Protein AF-A0A415L5X9-F1 (afdb_monomer_lite)

Radius of gyration: 42.59 Å; chains: 1; bounding box: 106×75×117 Å

Sequence (1122 aa):
MEKIKTIRLYRYNIGITEENDCTEYMTMDYFDSFDVEEEEDIISGCIGNGEKYSYLAMQEMCFKCDEIFRMPDGEKSFFTLIQIFVNPDFIYSDQEDEDDKVSYILKKYIDKFVAYVQEKCKVDYQVFPLITAGDYLVCIRSNDIHVAYDISTVLRDLYFEMGQKRCLLFTTYSILGMKNDIILTDEKLQQLHINEKDLVSIRGIFSDRYREADLEMNPSIDREEYQLYGRYDQTVDIPLHDYLQMQNFLVLYKKGKFNEAAECIECFMSKEYQDIKSKELLEKISKGYFSYWNERILLYKRDDFSEFRTNKEQFCVANLPQRKFLKQINTELYIECEELLRDIKEHQTMWERERINTYYNLLERLLEISKNLNYQRELRIHVAILLKQMKSFMSSMHKFRIYLGIQEHGLYEHYVIEGVRSLDIFANYIRNINLQTLQAPNYNLQINGSMEKILMAYDWFILHILEPAVDPVEEGRKVYYVTRKFCPVLIPQIGSKDQSVEALFEYSLYGKRENDTLGNLLVVAVPHIESMKEYESYLPILCHEVAHNIRYDNQNDRNRLVAAYILDNFSYNLIHSILSVECCELLEREKLREMQQLLKQEITDVLFPVSDMEYAGSLKTFEIILQEKLESFCGKGENTTEECLGVHELIKKTQENVLDFNERFAEIIQAMERETTVIKENLDKIYKGLCQGKMNSSDSEFSIAINDARKRLLILCKEYMCFVVKMQWDQIRNTDIEELICEDDLKMKKQLQDMFENNKANNCMRESLKAIHNCWWQYSDTVDKIKKWTVIELQEEYYYHTKKKNMCRVLFANLKKNLEQYKNLELEWKHGNTSRINMEQLKNKIGLLNKTENQFWAKFAEILLKYNRNDLNVMVARNVAIYREVASDLFMCGIFKLTLTGYLQLAVRNFRFDGGDTAVKFNLKRCKLVCQTIWYRNNPGSFDIEHMLVDAYKKYVEILMNNYRSILKKDQAIYKALKNTEISQNMIKGLVMELDNILQGKNEVDLDEKREKLYTEIYRFCSMLLFMGADLDCSNEKQIICDFASDISFFAEKNALKIRKYIFDKYEELCEIIAKKWNGEIEQKEKTEKEGKRLYTEFLLHCYKMCRRDIVKKQIIGEIVE

Secondary structure (DSSP, 8-state):
--EEEEEEEEEEPTT---TT----EEESSS-SEEEEEEPS-HHHHHH--TTS--EEEEEEEEEEESSPPPPP-SS--EEEEEEEEE-HHHHTS--TTHHHHHHHHHHHHHHHHHHHHTTTS-EEEEEEEBSSSSSEEEEEEESBTHHHHHHHHHHHH-EEEETTEEEE-EEEEEEEEEESS----HHHHHHSB--TT-EEEEEEEEPHHHHHHHHHH-S-----S---SSS-SEEEEEEHHHHHHHHHHHHHHHTT-HHHHHHHHHHHHT-S---HHHHHHHHHHHTT-EEEEEEEEEPPPPSTHHHHHS-GGGGEEEEE-----HHHHHHHHHHHHHHHHHHHHHT--TTTTTTTHHHHHHHHHHHHHHHHHHHSGGGHHHHHHHHHHHHHHHHHHHHHHHHHGGG-HHHHHHHHHHHHHHHHHHHHHHHHTTSSTTT----S-------HHHHHHHHHHHHHHHGGGTS--SSS--SEE-SSEEEEEEEE-BTBSS-EEEESS-GGGG--------EEEEEEEES-GGGGT-HHHHHHHHHHHHHTT-EES-HHHHHHHHHHHHHHHHHHHHHHHHH-HHHHTTS-HHHHHHHHHHHHHHHHHHHS-S-GGGG-S-HHHHHHHHHHHHHHHHHS--S-HHHHH-HHHHHHHHGGG-S---HHHHHHHHHHHHHHHHHHHHHHHHHHHHHTT---TT-HHHHHHHHHHHHHHHHHHHHHHHHHHHHHHHTT-SS--SS---S-HHHHHHHHHHHHHS----HHHHHHHHHHHHHHHHHHHHHHHHHH--HHHHHHHHHHHHHHHHHHHHHHHHHHHHHHGGGG------TT---HHHHHHHHHHTTTTTT-HHHHHHHHHHHHHT--HHHHHHHHHHHHHHHHHHHHHHHHHHHHT--HHHHHHHHHHHS---SSHHHHHHHHHHHHHHHHHHHHHHSTT---HHHHHHHHHHHHHHHHHHHSHHHHTT-HHHHHHHT-SS--HHHHHHHHHHHHHHHTTTT-----HHHHHHHHHHHHHHHHHHHHHH----GGGHHHHHHHHSTTSTT-HHHHHHHHHHHHGGGHHHHHHHHHHHHT--S-HHHHHHHHHHHHHHHHHHHHHHHHHHHHHHHHHTTT--

Organism: NCBI:txid40520

Structure (mmCIF, N/CA/C/O backbone):
data_AF-A0A415L5X9-F1
#
_entry.id   AF-A0A415L5X9-F1
#
loop_
_atom_site.group_PDB
_atom_site.id
_atom_site.type_symbol
_atom_site.label_atom_id
_atom_site.label_alt_id
_atom_site.label_comp_id
_atom_site.label_asym_id
_atom_site.label_entity_id
_atom_site.label_seq_id
_atom_site.pdbx_PDB_ins_code
_atom_site.Cartn_x
_atom_site.Cartn_y
_atom_site.Cartn_z
_atom_site.occupancy
_atom_site.B_iso_or_equiv
_atom_site.auth_seq_id
_atom_site.auth_comp_id
_atom_site.auth_asym_id
_atom_site.auth_atom_id
_atom_site.pdbx_PDB_model_num
ATOM 1 N N . MET A 1 1 ? -23.190 -18.575 15.085 1.00 43.81 1 MET A N 1
ATOM 2 C CA . MET A 1 1 ? -22.333 -17.739 14.224 1.00 43.81 1 MET A CA 1
ATOM 3 C C . MET A 1 1 ? -22.068 -16.484 15.007 1.00 43.81 1 MET A C 1
ATOM 5 O O . MET A 1 1 ? -23.035 -15.860 15.427 1.00 43.81 1 MET A O 1
ATOM 9 N N . GLU A 1 2 ? -20.799 -16.204 15.271 1.00 55.28 2 GLU A N 1
ATOM 10 C CA . GLU A 1 2 ? -20.366 -14.965 15.911 1.00 55.28 2 GLU A CA 1
ATOM 11 C C . GLU A 1 2 ? -20.805 -13.804 15.014 1.00 55.28 2 GLU A C 1
ATOM 13 O O . GLU A 1 2 ? -20.597 -13.849 13.798 1.00 55.28 2 GLU A O 1
ATOM 18 N N . LYS A 1 3 ? -21.494 -12.819 15.585 1.00 68.75 3 LYS A N 1
ATOM 19 C CA . LYS A 1 3 ? -21.995 -11.661 14.841 1.00 68.75 3 LYS A CA 1
ATOM 20 C C . LYS A 1 3 ? -21.287 -10.409 15.323 1.00 68.75 3 LYS A C 1
ATOM 22 O O . LYS A 1 3 ? -21.102 -10.226 16.527 1.00 68.75 3 LYS A O 1
ATOM 27 N N . ILE A 1 4 ? -20.917 -9.550 14.382 1.00 75.94 4 ILE A N 1
ATOM 28 C CA . ILE A 1 4 ? -20.478 -8.194 14.691 1.00 75.94 4 ILE A CA 1
ATOM 29 C C . ILE A 1 4 ? -21.737 -7.391 14.985 1.00 75.94 4 ILE A C 1
ATOM 31 O O . ILE A 1 4 ? -22.708 -7.433 14.226 1.00 75.94 4 ILE A O 1
ATOM 35 N N . LYS A 1 5 ? -21.745 -6.720 16.128 1.00 80.69 5 LYS A N 1
ATOM 36 C CA . LYS A 1 5 ? -22.845 -5.854 16.527 1.00 80.69 5 LYS A CA 1
ATOM 37 C C . LYS A 1 5 ? -22.300 -4.494 16.888 1.00 80.69 5 LYS A C 1
ATOM 39 O O . LYS A 1 5 ? -21.224 -4.395 17.478 1.00 80.69 5 LYS A O 1
ATOM 44 N N . THR A 1 6 ? -23.089 -3.479 16.594 1.00 78.62 6 THR A N 1
ATOM 45 C CA . THR A 1 6 ? -22.830 -2.123 17.054 1.00 78.62 6 THR A CA 1
ATOM 46 C C . THR A 1 6 ? -23.939 -1.725 18.004 1.00 78.62 6 THR A C 1
ATOM 48 O O . THR A 1 6 ? -25.117 -1.886 17.697 1.00 78.62 6 THR A O 1
ATOM 51 N N . ILE A 1 7 ? -23.553 -1.236 19.179 1.00 79.62 7 ILE A N 1
ATOM 52 C CA . ILE A 1 7 ? -24.449 -0.455 20.028 1.00 79.62 7 ILE A CA 1
ATOM 53 C C . ILE A 1 7 ? -24.252 0.999 19.616 1.00 79.62 7 ILE A C 1
ATOM 55 O O . ILE A 1 7 ? -23.132 1.506 19.760 1.00 79.62 7 ILE A O 1
ATOM 59 N N . ARG A 1 8 ? -25.301 1.668 19.127 1.00 77.44 8 ARG A N 1
ATOM 60 C CA . ARG A 1 8 ? -25.260 3.122 18.947 1.00 77.44 8 ARG A CA 1
ATOM 61 C C . ARG A 1 8 ? -25.987 3.779 20.098 1.00 77.44 8 ARG A C 1
ATOM 63 O O . ARG A 1 8 ? -27.079 3.389 20.490 1.00 77.44 8 ARG A O 1
ATOM 70 N N . LEU A 1 9 ? -25.323 4.758 20.683 1.00 74.62 9 LEU A N 1
ATOM 71 C CA . LEU A 1 9 ? -25.802 5.558 21.791 1.00 74.62 9 LEU A CA 1
ATOM 72 C C . LEU A 1 9 ? -26.170 6.926 21.232 1.00 74.62 9 LEU A C 1
ATOM 74 O O . LEU A 1 9 ? -25.295 7.655 20.759 1.00 74.62 9 LEU A O 1
ATOM 78 N N . TYR A 1 10 ? -27.451 7.271 21.281 1.00 70.75 10 TYR A N 1
ATOM 79 C CA . TYR A 1 10 ? -27.971 8.510 20.717 1.00 70.75 10 TYR A CA 1
ATOM 80 C C . TYR A 1 10 ? -28.225 9.554 21.785 1.00 70.75 10 TYR A C 1
ATOM 82 O O . TYR A 1 10 ? -28.624 9.248 22.911 1.00 70.75 10 TYR A O 1
ATOM 90 N N . ARG A 1 11 ? -28.070 10.813 21.385 1.00 67.56 11 ARG A N 1
ATOM 91 C CA . ARG A 1 11 ? -28.519 11.964 22.156 1.00 67.56 11 ARG A CA 1
ATOM 92 C C . ARG A 1 11 ? -29.394 12.876 21.310 1.00 67.56 11 ARG A C 1
ATOM 94 O O . ARG A 1 11 ? -28.974 13.315 20.238 1.00 67.56 11 ARG A O 1
ATOM 101 N N . TYR A 1 12 ? -30.575 13.209 21.813 1.00 63.41 12 TYR A N 1
ATOM 102 C CA . TYR A 1 12 ? -31.545 14.039 21.103 1.00 63.41 12 TYR A CA 1
ATOM 103 C C . TYR A 1 12 ? -31.387 15.529 21.432 1.00 63.41 12 TYR A C 1
ATOM 105 O O . TYR A 1 12 ? -30.849 15.914 22.473 1.00 63.41 12 TYR A O 1
ATOM 113 N N . ASN A 1 13 ? -31.866 16.378 20.521 1.00 60.06 13 ASN A N 1
ATOM 114 C CA . ASN A 1 13 ? -32.033 17.809 20.764 1.00 60.06 13 ASN A CA 1
ATOM 115 C C . ASN A 1 13 ? -33.428 18.079 21.365 1.00 60.06 13 ASN A C 1
ATOM 117 O O . ASN A 1 13 ? -34.381 17.371 21.040 1.00 60.06 13 ASN A O 1
ATOM 121 N N . ILE A 1 14 ? -33.571 19.095 22.222 1.00 61.03 14 ILE A N 1
ATOM 122 C CA . ILE A 1 14 ? -34.864 19.413 22.850 1.00 61.03 14 ILE A CA 1
ATOM 123 C C . ILE A 1 14 ? -35.825 19.974 21.791 1.00 61.03 14 ILE A C 1
ATOM 125 O O . ILE A 1 14 ? -35.529 20.983 21.155 1.00 61.03 14 ILE A O 1
ATOM 129 N N . GLY A 1 15 ? -37.001 19.353 21.637 1.00 54.03 15 GLY A N 1
ATOM 130 C CA . GLY A 1 15 ? -38.120 19.916 20.870 1.00 54.03 15 GLY A CA 1
ATOM 131 C C . GLY A 1 15 ? -38.135 19.652 19.358 1.00 54.03 15 GLY A C 1
ATOM 132 O O . GLY A 1 15 ? -38.932 20.284 18.664 1.00 54.03 15 GLY A O 1
ATOM 133 N N . ILE A 1 16 ? -37.317 18.733 18.827 1.00 50.06 16 ILE A N 1
ATOM 134 C CA . ILE A 1 16 ? -37.442 18.293 17.425 1.00 50.06 16 ILE A CA 1
ATOM 135 C C . ILE A 1 16 ? -38.503 17.190 17.327 1.00 50.06 16 ILE A C 1
ATOM 137 O O . ILE A 1 16 ? -38.472 16.203 18.058 1.00 50.06 16 ILE A O 1
ATOM 141 N N . THR A 1 17 ? -39.468 17.411 16.437 1.00 48.28 17 THR A N 1
ATOM 142 C CA . THR A 1 17 ? -40.638 16.571 16.178 1.00 48.28 17 THR A CA 1
ATOM 143 C C . THR A 1 17 ? -40.393 15.718 14.937 1.00 48.28 17 THR A C 1
ATOM 145 O O . THR A 1 17 ? -40.503 16.218 13.825 1.00 48.28 17 THR A O 1
ATOM 148 N N . GLU A 1 18 ? -40.120 14.426 15.111 1.00 44.59 18 GLU A N 1
ATOM 149 C CA . GLU A 1 18 ? -40.434 13.415 14.095 1.00 44.59 18 GLU A CA 1
ATOM 150 C C . GLU A 1 18 ? -41.149 12.234 14.770 1.00 44.59 18 GLU A C 1
ATOM 152 O O . GLU A 1 18 ? -40.784 11.796 15.860 1.00 44.59 18 GLU A O 1
ATOM 157 N N . GLU A 1 19 ? -42.244 11.780 14.156 1.00 41.88 19 GLU A N 1
ATOM 158 C CA . GLU A 1 19 ? -43.333 11.018 14.792 1.00 41.88 19 GLU A CA 1
ATOM 159 C C . GLU A 1 19 ? -43.021 9.548 15.144 1.00 41.88 19 GLU A C 1
ATOM 161 O O . GLU A 1 19 ? -43.909 8.867 15.652 1.00 41.88 19 GLU A O 1
ATOM 166 N N . ASN A 1 20 ? -41.801 9.039 14.929 1.00 41.72 20 ASN A N 1
ATOM 167 C CA . ASN A 1 20 ? -41.542 7.591 15.009 1.00 41.72 20 ASN A CA 1
ATOM 168 C C . ASN A 1 20 ? -40.466 7.114 15.995 1.00 41.72 20 ASN A C 1
ATOM 170 O O . ASN A 1 20 ? -40.380 5.904 16.210 1.00 41.72 20 ASN A O 1
ATOM 174 N N . ASP A 1 21 ? -39.712 7.992 16.658 1.00 45.50 21 ASP A N 1
ATOM 175 C CA . ASP A 1 21 ? -38.602 7.526 17.498 1.00 45.50 21 ASP A CA 1
ATOM 176 C C . ASP A 1 21 ? -38.966 7.463 18.987 1.00 45.50 21 ASP A C 1
ATOM 178 O O . ASP A 1 21 ? -39.200 8.457 19.683 1.00 45.50 21 ASP A O 1
ATOM 182 N N . CYS A 1 22 ? -39.013 6.232 19.496 1.00 45.16 22 CYS A N 1
ATOM 183 C CA . CYS A 1 22 ? -39.178 5.944 20.910 1.00 45.16 22 CYS A CA 1
ATOM 184 C C . CYS A 1 22 ? -37.890 6.320 21.659 1.00 45.16 22 CYS A C 1
ATOM 186 O O . CYS A 1 22 ? -36.884 5.626 21.553 1.00 45.16 22 CYS A O 1
ATOM 188 N N . THR A 1 23 ? -37.905 7.374 22.484 1.00 50.16 23 THR A N 1
ATOM 189 C CA . THR A 1 23 ? -36.885 7.500 23.538 1.00 50.16 23 THR A CA 1
ATOM 190 C C . THR A 1 23 ? -37.112 6.346 24.520 1.00 50.16 23 THR A C 1
ATOM 192 O O . THR A 1 23 ? -38.001 6.417 25.371 1.00 50.16 23 THR A O 1
ATOM 195 N N . GLU A 1 24 ? -36.381 5.243 24.379 1.00 51.84 24 GLU A N 1
ATOM 196 C CA . GLU A 1 24 ? -36.526 4.068 25.252 1.00 51.84 24 GLU A CA 1
ATOM 197 C C . GLU A 1 24 ? -35.822 4.251 26.613 1.00 51.84 24 GLU A C 1
ATOM 199 O O . GLU A 1 24 ? -36.180 3.571 27.579 1.00 51.84 24 GLU A O 1
ATOM 204 N N . TYR A 1 25 ? -34.876 5.199 26.732 1.00 52.44 25 TYR A N 1
ATOM 205 C CA . TYR A 1 25 ? -34.079 5.416 27.950 1.00 52.44 25 TYR A CA 1
ATOM 206 C C . TYR A 1 25 ? -33.987 6.892 28.378 1.00 52.44 25 TYR A C 1
ATOM 208 O O . TYR A 1 25 ? -34.149 7.819 27.590 1.00 52.44 25 TYR A O 1
ATOM 216 N N . MET A 1 26 ? -33.778 7.137 29.666 1.00 49.62 26 MET A N 1
ATOM 217 C CA . MET A 1 26 ? -33.483 8.455 30.203 1.00 49.62 26 MET A CA 1
ATOM 218 C C . MET A 1 26 ? -31.993 8.540 30.501 1.00 49.62 26 MET A C 1
ATOM 220 O O . MET A 1 26 ? -31.421 7.648 31.138 1.00 49.62 26 MET A O 1
ATOM 224 N N . THR A 1 27 ? -31.386 9.629 30.036 1.00 54.47 27 THR A N 1
ATOM 225 C CA . THR A 1 27 ? -29.989 9.992 30.264 1.00 54.47 27 THR A CA 1
ATOM 226 C C . THR A 1 27 ? -29.704 10.119 31.755 1.00 54.47 27 THR A C 1
ATOM 228 O O . THR A 1 27 ? -30.261 10.985 32.425 1.00 54.47 27 THR A O 1
ATOM 231 N N . MET A 1 28 ? -28.773 9.304 32.252 1.00 52.84 28 MET A N 1
ATOM 232 C CA . MET A 1 28 ? -28.170 9.489 33.575 1.00 52.84 28 MET A CA 1
ATOM 233 C C . MET A 1 28 ? -26.699 9.933 33.503 1.00 52.84 28 MET A C 1
ATOM 235 O O . MET A 1 28 ? -26.168 10.354 34.526 1.00 52.84 28 MET A O 1
ATOM 239 N N . ASP A 1 29 ? -26.054 9.822 32.328 1.00 53.25 29 ASP A N 1
ATOM 240 C CA . ASP A 1 29 ? -24.663 10.252 32.081 1.00 53.25 29 ASP A CA 1
ATOM 241 C C . ASP A 1 29 ? -24.375 10.687 30.618 1.00 53.25 29 ASP A C 1
ATOM 243 O O . ASP A 1 29 ? -23.662 11.676 30.425 1.00 53.25 29 ASP A O 1
ATOM 247 N N . TYR A 1 30 ? -24.883 9.988 29.577 1.00 56.66 30 TYR A N 1
ATOM 248 C CA . TYR A 1 30 ? -24.475 10.267 28.175 1.00 56.66 30 TYR A CA 1
ATOM 249 C C . TYR A 1 30 ? -25.534 10.082 27.055 1.00 56.66 30 TYR A C 1
ATOM 251 O O . TYR A 1 30 ? -25.552 10.923 26.154 1.00 56.66 30 TYR A O 1
ATOM 259 N N . PHE A 1 31 ? -26.418 9.066 27.094 1.00 67.88 31 PHE A N 1
ATOM 260 C CA . PHE A 1 31 ? -27.360 8.735 25.995 1.00 67.88 31 PHE A CA 1
ATOM 261 C C . PHE A 1 31 ? -28.849 8.715 26.397 1.00 67.88 31 PHE A C 1
ATOM 263 O O . PHE A 1 31 ? -29.182 8.363 27.527 1.00 67.88 31 PHE A O 1
ATOM 270 N N . ASP A 1 32 ? -29.730 9.085 25.463 1.00 63.75 32 ASP A N 1
ATOM 271 C CA . ASP A 1 32 ? -31.201 9.123 25.588 1.00 63.75 32 ASP A CA 1
ATOM 272 C C . ASP A 1 32 ? -31.882 7.905 24.940 1.00 63.75 32 ASP A C 1
ATOM 274 O O . ASP A 1 32 ? -33.002 7.518 25.257 1.00 63.75 32 ASP A O 1
ATOM 278 N N . SER A 1 33 ? -31.225 7.274 23.984 1.00 70.00 33 SER A N 1
ATOM 279 C CA . SER A 1 33 ? -31.660 5.992 23.449 1.00 70.00 33 SER A CA 1
ATOM 280 C C . SER A 1 33 ? -30.439 5.220 23.002 1.00 70.00 33 SER A C 1
ATOM 282 O O . SER A 1 33 ? -29.349 5.776 22.829 1.00 70.00 33 SER A O 1
ATOM 284 N N . PHE A 1 34 ? -30.614 3.917 22.867 1.00 76.62 34 PHE A N 1
ATOM 285 C CA . PHE A 1 34 ? -29.640 3.105 22.181 1.00 76.62 34 PHE A CA 1
ATOM 286 C C . PHE A 1 34 ? -30.354 2.114 21.287 1.00 76.62 34 PHE A C 1
ATOM 288 O O . PHE A 1 34 ? -31.455 1.666 21.604 1.00 76.62 34 PHE A O 1
ATOM 295 N N . ASP A 1 35 ? -29.696 1.749 20.205 1.00 75.69 35 ASP A N 1
ATOM 296 C CA . ASP A 1 35 ? -30.055 0.604 19.395 1.00 75.69 35 ASP A CA 1
ATOM 297 C C . ASP A 1 35 ? -28.915 -0.419 19.434 1.00 75.69 35 ASP A C 1
ATOM 299 O O . ASP A 1 35 ? -27.790 -0.151 19.872 1.00 75.69 35 ASP A O 1
ATOM 303 N N . VAL A 1 36 ? -29.238 -1.644 19.033 1.00 78.38 36 VAL A N 1
ATOM 304 C CA . VAL A 1 36 ? -28.226 -2.657 18.755 1.00 78.38 36 VAL A CA 1
ATOM 305 C C . VAL A 1 36 ? -28.511 -3.204 17.381 1.00 78.38 36 VAL A C 1
ATOM 307 O O . VAL A 1 36 ? -29.466 -3.961 17.193 1.00 78.38 36 VAL A O 1
ATOM 310 N N . GLU A 1 37 ? -27.659 -2.841 16.438 1.00 80.12 37 GLU A N 1
ATOM 311 C CA . GLU A 1 37 ? -27.745 -3.321 15.071 1.00 80.12 37 GLU A CA 1
ATOM 312 C C . GLU A 1 37 ? -26.737 -4.444 14.831 1.00 80.12 37 GLU A C 1
ATOM 314 O O . GLU A 1 37 ? -25.659 -4.513 15.432 1.00 80.12 37 GLU A O 1
ATOM 319 N N . GLU A 1 38 ? -27.125 -5.376 13.963 1.00 79.12 38 GLU A N 1
ATOM 320 C CA . GLU A 1 38 ? -26.171 -6.300 13.363 1.00 79.12 38 GLU A CA 1
ATOM 321 C C . GLU A 1 38 ? -25.467 -5.550 12.239 1.00 79.12 38 GLU A C 1
ATOM 323 O O . GLU A 1 38 ? -26.118 -5.105 11.296 1.00 79.12 38 GLU A O 1
ATOM 328 N N . GLU A 1 39 ? -24.150 -5.406 12.348 1.00 75.06 39 GLU A N 1
ATOM 329 C CA . GLU A 1 39 ? -23.360 -4.800 11.283 1.00 75.06 39 GLU A CA 1
ATOM 330 C C . GLU A 1 39 ? -22.978 -5.858 10.259 1.00 75.06 39 GLU A C 1
ATOM 332 O O . GLU A 1 39 ? -22.642 -6.999 10.597 1.00 75.06 39 GLU A O 1
ATOM 337 N N . GLU A 1 40 ? -22.998 -5.464 8.990 1.00 69.94 40 GLU A N 1
ATOM 338 C CA . GLU A 1 40 ? -22.549 -6.348 7.923 1.00 69.94 40 GLU A CA 1
ATOM 339 C C . GLU A 1 40 ? -21.028 -6.508 7.921 1.00 69.94 40 GLU A C 1
ATOM 341 O O . GLU A 1 40 ? -20.534 -7.602 7.646 1.00 69.94 40 GLU A O 1
ATOM 346 N N . ASP A 1 41 ? -20.287 -5.435 8.212 1.00 74.38 41 ASP A N 1
ATOM 347 C CA . ASP A 1 41 ? -18.828 -5.411 8.207 1.00 74.38 41 ASP A CA 1
ATOM 348 C C . ASP A 1 41 ? -18.246 -4.482 9.285 1.00 74.38 41 ASP A C 1
ATOM 350 O O . ASP A 1 41 ? -18.866 -3.513 9.726 1.00 74.38 41 ASP A O 1
ATOM 354 N N . ILE A 1 42 ? -17.015 -4.792 9.696 1.00 76.56 42 ILE A N 1
ATOM 355 C CA . ILE A 1 42 ? -16.290 -4.095 10.761 1.00 76.56 42 ILE A CA 1
ATOM 356 C C . ILE A 1 42 ? -15.990 -2.626 10.437 1.00 76.56 42 ILE A C 1
ATOM 358 O O . ILE A 1 42 ? -15.978 -1.789 11.333 1.00 76.56 42 ILE A O 1
ATOM 362 N N . ILE A 1 43 ? -15.743 -2.309 9.163 1.00 78.31 43 ILE A N 1
ATOM 363 C CA . ILE A 1 43 ? -15.340 -0.975 8.720 1.00 78.31 43 ILE A CA 1
ATOM 364 C C . ILE A 1 43 ? -16.550 -0.037 8.784 1.00 78.31 43 ILE A C 1
ATOM 366 O O . ILE A 1 43 ? -16.430 1.068 9.297 1.00 78.31 43 ILE A O 1
ATOM 370 N N . SER A 1 44 ? -17.728 -0.484 8.343 1.00 73.50 44 SER A N 1
ATOM 371 C CA . SER A 1 44 ? -18.989 0.259 8.459 1.00 73.50 44 SER A CA 1
ATOM 372 C C . SER A 1 44 ? -19.317 0.603 9.913 1.00 73.50 44 SER A C 1
ATOM 374 O O . SER A 1 44 ? -19.491 1.781 10.225 1.00 73.50 44 SER A O 1
ATOM 376 N N . GLY A 1 45 ? -19.275 -0.387 10.813 1.00 70.00 45 GLY A N 1
ATOM 377 C CA . GLY A 1 45 ? -19.520 -0.168 12.244 1.00 70.00 45 GLY A CA 1
ATOM 378 C C . GLY A 1 45 ? -18.443 0.659 12.960 1.00 70.00 45 GLY A C 1
ATOM 379 O O . GLY A 1 45 ? -18.660 1.115 14.077 1.00 70.00 45 GLY A O 1
ATOM 380 N N . CYS A 1 46 ? -17.271 0.842 12.343 1.00 71.00 46 CYS A N 1
ATOM 381 C CA . CYS A 1 46 ? -16.199 1.677 12.871 1.00 71.00 46 CYS A CA 1
ATOM 382 C C . CYS A 1 46 ? -16.149 3.075 12.256 1.00 71.00 46 CYS A C 1
ATOM 384 O O . CYS A 1 46 ? -15.389 3.865 12.792 1.00 71.00 46 CYS A O 1
ATOM 386 N N . ILE A 1 47 ? -16.874 3.392 11.173 1.00 67.12 47 ILE A N 1
ATOM 387 C CA . ILE A 1 47 ? -16.894 4.730 10.541 1.00 67.12 47 ILE A CA 1
ATOM 388 C C . ILE A 1 47 ? -18.059 5.586 11.057 1.00 67.12 47 ILE A C 1
ATOM 390 O O . ILE A 1 47 ? -17.915 6.808 11.140 1.00 67.12 47 ILE A O 1
ATOM 394 N N . GLY A 1 48 ? -19.184 4.970 11.423 1.00 57.72 48 GLY A N 1
ATOM 395 C CA . GLY A 1 48 ? -20.442 5.682 11.628 1.00 57.72 48 GLY A CA 1
ATOM 396 C C . GLY A 1 48 ? -21.291 5.709 10.370 1.00 57.72 48 GLY A C 1
ATOM 397 O O . GLY A 1 48 ? -20.843 6.168 9.319 1.00 57.72 48 GLY A O 1
ATOM 398 N N . ASN A 1 49 ? -22.547 5.273 10.476 1.00 55.22 49 ASN A N 1
ATOM 399 C CA . ASN A 1 49 ? -23.537 5.499 9.423 1.00 55.22 49 ASN A CA 1
ATOM 400 C C . ASN A 1 49 ? -24.038 6.946 9.517 1.00 55.22 49 ASN A C 1
ATOM 402 O O . ASN A 1 49 ? -25.053 7.244 10.146 1.00 55.22 49 ASN A O 1
ATOM 406 N N . GLY A 1 50 ? -23.291 7.872 8.916 1.00 51.75 50 GLY A N 1
ATOM 407 C CA . GLY A 1 50 ? -23.777 9.226 8.697 1.00 51.75 50 GLY A CA 1
ATOM 408 C C . GLY A 1 50 ? -24.920 9.191 7.693 1.00 51.75 50 GLY A C 1
ATOM 409 O O . GLY A 1 50 ? -24.682 8.779 6.569 1.00 51.75 50 GLY A O 1
ATOM 410 N N . GLU A 1 51 ? -26.133 9.549 8.129 1.00 47.12 51 GLU A N 1
ATOM 411 C CA . GLU A 1 51 ? -27.162 10.276 7.348 1.00 47.12 51 GLU A CA 1
ATOM 412 C C . GLU A 1 51 ? -28.598 10.100 7.866 1.00 47.12 51 GLU A C 1
ATOM 414 O O . GLU A 1 51 ? -29.486 10.797 7.384 1.00 47.12 51 GLU A O 1
ATOM 419 N N . LYS A 1 52 ? -28.886 9.226 8.840 1.00 45.91 52 LYS A N 1
ATOM 420 C CA . LYS A 1 52 ? -30.298 8.867 9.073 1.00 45.91 52 LYS A CA 1
ATOM 421 C C . LYS A 1 52 ? -31.132 9.748 10.009 1.00 45.91 52 LYS A C 1
ATOM 423 O O . LYS A 1 52 ? -32.345 9.685 9.864 1.00 45.91 52 LYS A O 1
ATOM 428 N N . TYR A 1 53 ? -30.576 10.570 10.909 1.00 51.31 53 TYR A N 1
ATOM 429 C CA . TYR A 1 53 ? -31.414 11.267 11.908 1.00 51.31 53 TYR A CA 1
ATOM 430 C C . TYR A 1 53 ? -30.837 12.606 12.411 1.00 51.31 53 TYR A C 1
ATOM 432 O O . TYR A 1 53 ? -29.625 12.826 12.406 1.00 51.31 53 TYR A O 1
ATOM 440 N N . SER A 1 54 ? -31.706 13.499 12.904 1.00 53.00 54 SER A N 1
ATOM 441 C CA . SER A 1 54 ? -31.344 14.779 13.535 1.00 53.00 54 SER A CA 1
ATOM 442 C C . SER A 1 54 ? -30.965 14.619 15.022 1.00 53.00 54 SER A C 1
ATOM 444 O O . SER A 1 54 ? -31.672 15.101 15.911 1.00 53.00 54 SER A O 1
ATOM 446 N N . TYR A 1 55 ? -29.866 13.920 15.322 1.00 58.06 55 TYR A N 1
ATOM 447 C CA . TYR A 1 55 ? -29.326 13.791 16.689 1.00 58.06 55 TYR A CA 1
ATOM 448 C C . TYR A 1 55 ? -28.290 14.877 17.023 1.00 58.06 55 TYR A C 1
ATOM 450 O O . TYR A 1 55 ? -27.561 15.360 16.158 1.00 58.06 55 TYR A O 1
ATOM 458 N N . LEU A 1 56 ? -28.198 15.239 18.309 1.00 57.00 56 LEU A N 1
ATOM 459 C CA . LEU A 1 56 ? -27.191 16.167 18.842 1.00 57.00 56 LEU A CA 1
ATOM 460 C C . LEU A 1 56 ? -25.795 15.517 18.871 1.00 57.00 56 LEU A C 1
ATOM 462 O O . LEU A 1 56 ? -24.789 16.173 18.611 1.00 57.00 56 LEU A O 1
ATOM 466 N N . ALA A 1 57 ? -25.737 14.222 19.197 1.00 59.22 57 ALA A N 1
ATOM 467 C CA . ALA A 1 57 ? -24.523 13.411 19.183 1.00 59.22 57 ALA A CA 1
ATOM 468 C C . ALA A 1 57 ? -24.866 11.916 19.056 1.00 59.22 57 ALA A C 1
ATOM 470 O O . ALA A 1 57 ? -25.940 11.486 19.481 1.00 59.22 57 ALA A O 1
ATOM 471 N N . MET A 1 58 ? -23.933 11.136 18.508 1.00 65.31 58 MET A N 1
ATOM 472 C CA . MET A 1 58 ? -24.011 9.678 18.403 1.00 65.31 58 MET A CA 1
ATOM 473 C C . MET A 1 58 ? -22.653 9.082 18.783 1.00 65.31 58 MET A C 1
ATOM 475 O O . MET A 1 58 ? -21.621 9.575 18.332 1.00 65.31 58 MET A O 1
ATOM 479 N N . GLN A 1 59 ? -22.647 8.027 19.596 1.00 70.12 59 GLN A N 1
ATOM 480 C CA . GLN A 1 59 ? -21.453 7.227 19.869 1.00 70.12 59 GLN A CA 1
ATOM 481 C C . GLN A 1 59 ? -21.707 5.779 19.470 1.00 70.12 59 GLN A C 1
ATOM 483 O O . GLN A 1 59 ? -22.691 5.188 19.897 1.00 70.12 59 GLN A O 1
ATOM 488 N N . GLU A 1 60 ? -20.790 5.191 18.710 1.00 73.25 60 GLU A N 1
ATOM 489 C CA . GLU A 1 60 ? -20.879 3.795 18.290 1.00 73.25 60 GLU A CA 1
ATOM 490 C C . GLU A 1 60 ? -19.831 2.940 19.004 1.00 73.25 60 GLU A C 1
ATOM 492 O O . GLU A 1 60 ? -18.659 3.312 19.114 1.00 73.25 60 GLU A O 1
ATOM 497 N N . MET A 1 61 ? -20.260 1.783 19.503 1.00 78.00 61 MET A N 1
ATOM 498 C CA . MET A 1 61 ? -19.387 0.759 20.068 1.00 78.00 61 MET A CA 1
ATOM 499 C C . MET A 1 61 ? -19.587 -0.540 19.298 1.00 78.00 61 MET A C 1
ATOM 501 O O . MET A 1 61 ? -20.622 -1.192 19.444 1.00 78.00 61 MET A O 1
ATOM 505 N N . CYS A 1 62 ? -18.591 -0.925 18.502 1.00 80.38 62 CYS A N 1
ATOM 506 C CA . CYS A 1 62 ? -18.607 -2.167 17.735 1.00 80.38 62 CYS A CA 1
ATOM 507 C C . CYS A 1 62 ? -17.941 -3.285 18.547 1.00 80.38 62 CYS A C 1
ATOM 509 O O . CYS A 1 62 ? -16.836 -3.117 19.076 1.00 80.38 62 CYS A O 1
ATOM 511 N N . PHE A 1 63 ? -18.612 -4.427 18.672 1.00 82.12 63 PHE A N 1
ATOM 512 C CA . PHE A 1 63 ? -18.159 -5.570 19.461 1.00 82.12 63 PHE A CA 1
ATOM 513 C C . PHE A 1 63 ? -18.491 -6.895 18.782 1.00 82.12 63 PHE A C 1
ATOM 515 O O . PHE A 1 63 ? -19.430 -7.019 17.991 1.00 82.12 63 PHE A O 1
ATOM 522 N N . LYS A 1 64 ? -17.717 -7.920 19.138 1.00 80.62 64 LYS A N 1
ATOM 523 C CA . LYS A 1 64 ? -17.988 -9.297 18.727 1.00 80.62 64 LYS A CA 1
ATOM 524 C C . LYS A 1 64 ? -18.963 -9.943 19.711 1.00 80.62 64 LYS A C 1
ATOM 526 O O . LYS A 1 64 ? -18.786 -9.844 20.926 1.00 80.62 64 LYS A O 1
ATOM 531 N N . CYS A 1 65 ? -20.001 -10.588 19.191 1.00 76.75 65 CYS A N 1
ATOM 532 C CA . CYS A 1 65 ? -21.087 -11.144 19.985 1.00 76.75 65 CYS A CA 1
ATOM 533 C C . CYS A 1 65 ? -21.346 -12.610 19.605 1.00 76.75 65 CYS A C 1
ATOM 535 O O . CYS A 1 65 ? -21.870 -12.899 18.525 1.00 76.75 65 CYS A O 1
ATOM 537 N N . ASP A 1 66 ? -20.995 -13.532 20.504 1.00 69.56 66 ASP A N 1
ATOM 538 C CA . ASP A 1 66 ? -21.197 -14.977 20.298 1.00 69.56 66 ASP A CA 1
ATOM 539 C C . ASP A 1 66 ? -22.579 -15.436 20.793 1.00 69.56 66 ASP A C 1
ATOM 541 O O . ASP A 1 66 ? -23.140 -16.424 20.317 1.00 69.56 66 ASP A O 1
ATOM 545 N N . GLU A 1 67 ? -23.150 -14.680 21.734 1.00 71.75 67 GLU A N 1
ATOM 546 C CA . GLU A 1 67 ? -24.467 -14.899 22.327 1.00 71.75 67 GLU A CA 1
ATOM 547 C C . GLU A 1 67 ? -25.484 -13.863 21.833 1.00 71.75 67 GLU A C 1
ATOM 549 O O . GLU A 1 67 ? -25.140 -12.807 21.312 1.00 71.75 67 GLU A O 1
ATOM 554 N N . ILE A 1 68 ? -26.779 -14.120 22.023 1.00 78.44 68 ILE A N 1
ATOM 555 C CA . ILE A 1 68 ? -27.796 -13.101 21.748 1.00 78.44 68 ILE A CA 1
ATOM 556 C C . ILE A 1 68 ? -27.629 -11.964 22.767 1.00 78.44 68 ILE A C 1
ATOM 558 O O . ILE A 1 68 ? -27.750 -12.175 23.977 1.00 78.44 68 ILE A O 1
ATOM 562 N N . PHE A 1 69 ? -27.363 -10.749 22.279 1.00 79.25 69 PHE A N 1
ATOM 563 C CA . PHE A 1 69 ? -27.468 -9.537 23.092 1.00 79.25 69 PHE A CA 1
ATOM 564 C C . PHE A 1 69 ? -28.869 -9.468 23.708 1.00 79.25 69 PHE A C 1
ATOM 566 O O . PHE A 1 69 ? -29.867 -9.427 22.987 1.00 79.25 69 PHE A O 1
ATOM 573 N N . ARG A 1 70 ? -28.955 -9.502 25.039 1.00 78.06 70 ARG A N 1
ATOM 574 C CA . ARG A 1 70 ? -30.245 -9.525 25.735 1.00 78.06 70 ARG A CA 1
ATOM 575 C C . ARG A 1 70 ? -30.802 -8.104 25.787 1.00 78.06 70 ARG A C 1
ATOM 577 O O . ARG A 1 70 ? -30.185 -7.243 26.393 1.00 78.06 70 ARG A O 1
ATOM 584 N N . MET A 1 71 ? -31.946 -7.826 25.171 1.00 72.94 71 MET A N 1
ATOM 585 C CA . MET A 1 71 ? -32.556 -6.497 25.317 1.00 72.94 71 MET A CA 1
ATOM 586 C C . MET A 1 71 ? -33.043 -6.272 26.759 1.00 72.94 71 MET A C 1
ATOM 588 O O . MET A 1 71 ? -33.367 -7.249 27.441 1.00 72.94 71 MET A O 1
ATOM 592 N N . PRO A 1 72 ? -33.073 -5.024 27.260 1.00 67.25 72 PRO A N 1
ATOM 593 C CA . PRO A 1 72 ? -33.577 -4.744 28.602 1.00 67.25 72 PRO A CA 1
ATOM 594 C C . PRO A 1 72 ? -35.044 -5.159 28.776 1.00 67.25 72 PRO A C 1
ATOM 596 O O . PRO A 1 72 ? -35.912 -4.826 27.967 1.00 67.25 72 PRO A O 1
ATOM 599 N N . ASP A 1 73 ? -35.326 -5.888 29.855 1.00 68.12 73 ASP A N 1
ATOM 600 C CA . ASP A 1 73 ? -36.662 -6.385 30.190 1.00 68.12 73 ASP A CA 1
ATOM 601 C C . ASP A 1 73 ? -37.451 -5.371 31.049 1.00 68.12 73 ASP A C 1
ATOM 603 O O . ASP A 1 73 ? -37.051 -4.219 31.217 1.00 68.12 73 ASP A O 1
ATOM 607 N N . GLY A 1 74 ? -38.656 -5.736 31.496 1.00 61.81 74 GLY A N 1
ATOM 608 C CA . GLY A 1 74 ? -39.468 -4.896 32.388 1.00 61.81 74 GLY A CA 1
ATOM 609 C C . GLY A 1 74 ? -39.111 -5.026 33.874 1.00 61.81 74 GLY A C 1
ATOM 610 O O . GLY A 1 74 ? -39.656 -4.278 34.679 1.00 61.81 74 GLY A O 1
ATOM 611 N N . GLU A 1 75 ? -38.240 -5.971 34.245 1.00 70.06 75 GLU A N 1
ATOM 612 C CA . GLU A 1 75 ? -37.880 -6.246 35.642 1.00 70.06 75 GLU A CA 1
ATOM 613 C C . GLU A 1 75 ? -36.626 -5.476 36.093 1.00 70.06 75 GLU A C 1
ATOM 615 O O . GLU A 1 75 ? -36.495 -5.167 37.276 1.00 70.06 75 GLU A O 1
ATOM 620 N N . LYS A 1 76 ? -35.696 -5.172 35.176 1.00 78.75 76 LYS A N 1
ATOM 621 C CA . LYS A 1 76 ? -34.410 -4.515 35.471 1.00 78.75 76 LYS A CA 1
ATOM 622 C C . LYS A 1 76 ? -34.367 -3.109 34.870 1.00 78.75 76 LYS A C 1
ATOM 624 O O . LYS A 1 76 ? -34.143 -2.942 33.673 1.00 78.75 76 LYS A O 1
ATOM 629 N N . SER A 1 77 ? -34.568 -2.098 35.712 1.00 75.19 77 SER A N 1
ATOM 630 C CA . SER A 1 77 ? -34.733 -0.699 35.285 1.00 75.19 77 SER A CA 1
ATOM 631 C C . SER A 1 77 ? -33.441 0.003 34.859 1.00 75.19 77 SER A C 1
ATOM 633 O O . SER A 1 77 ? -33.502 0.955 34.080 1.00 75.19 77 SER A O 1
ATOM 635 N N . PHE A 1 78 ? -32.284 -0.448 35.354 1.00 81.12 78 PHE A N 1
ATOM 636 C CA . PHE A 1 78 ? -30.983 0.153 35.066 1.00 81.12 78 PHE A CA 1
ATOM 637 C C . PHE A 1 78 ? -30.194 -0.688 34.068 1.00 81.12 78 PHE A C 1
ATOM 639 O O . PHE A 1 78 ? -30.039 -1.900 34.243 1.00 81.12 78 PHE A O 1
ATOM 646 N N . PHE A 1 79 ? -29.644 -0.024 33.053 1.00 84.88 79 PHE A N 1
ATOM 647 C CA . PHE A 1 79 ? -28.743 -0.601 32.066 1.00 84.88 79 PHE A CA 1
ATOM 648 C C . PHE A 1 79 ? -27.420 0.160 32.075 1.00 84.88 79 PHE A C 1
ATOM 650 O O . PHE A 1 79 ? -27.387 1.366 31.845 1.00 84.88 79 PHE A O 1
ATOM 657 N N . THR A 1 80 ? -26.317 -0.530 32.348 1.00 84.75 80 THR A N 1
ATOM 658 C CA . THR A 1 80 ? -24.984 0.075 32.385 1.00 84.75 80 THR A CA 1
ATOM 659 C C . THR A 1 80 ? -24.054 -0.599 31.396 1.00 84.75 80 THR A C 1
ATOM 661 O O . THR A 1 80 ? -23.917 -1.821 31.384 1.00 84.75 80 THR A O 1
ATOM 664 N N . LEU A 1 81 ? -23.362 0.213 30.611 1.00 85.38 81 LEU A N 1
ATOM 665 C CA . LEU A 1 81 ? -22.265 -0.190 29.749 1.00 85.38 81 LEU A CA 1
ATOM 666 C C . LEU A 1 81 ? -20.951 0.165 30.437 1.00 85.38 81 LEU A C 1
ATOM 668 O O . LEU A 1 81 ? -20.681 1.338 30.668 1.00 85.38 81 LEU A O 1
ATOM 672 N N . ILE A 1 82 ? -20.137 -0.829 30.778 1.00 86.69 82 ILE A N 1
ATOM 673 C CA . ILE A 1 82 ? -18.796 -0.630 31.331 1.00 86.69 82 ILE A CA 1
ATOM 674 C C . ILE A 1 82 ? -17.768 -0.964 30.257 1.00 86.69 82 ILE A C 1
ATOM 676 O O . ILE A 1 82 ? -17.508 -2.129 29.963 1.00 86.69 82 ILE A O 1
ATOM 680 N N . GLN A 1 83 ? -17.151 0.063 29.696 1.00 85.69 83 GLN A N 1
ATOM 681 C CA . GLN A 1 83 ? -16.000 -0.055 28.818 1.00 85.69 83 GLN A CA 1
ATOM 682 C C . GLN A 1 83 ? -14.741 -0.313 29.651 1.00 85.69 83 GLN A C 1
ATOM 684 O O . GLN A 1 83 ? -14.475 0.381 30.635 1.00 85.69 83 GLN A O 1
ATOM 689 N N . ILE A 1 84 ? -13.956 -1.312 29.266 1.00 86.75 84 ILE A N 1
ATOM 690 C CA . ILE A 1 84 ? -12.782 -1.789 29.993 1.00 86.75 84 ILE A CA 1
ATOM 691 C C . ILE A 1 84 ? -11.547 -1.621 29.122 1.00 86.75 84 ILE A C 1
ATOM 693 O O . ILE A 1 84 ? -11.512 -2.072 27.979 1.00 86.75 84 ILE A O 1
ATOM 697 N N . PHE A 1 85 ? -10.511 -1.031 29.707 1.00 86.19 85 PHE A N 1
ATOM 698 C CA . PHE A 1 85 ? -9.176 -0.930 29.135 1.00 86.19 85 PHE A CA 1
ATOM 699 C C . PHE A 1 85 ? -8.219 -1.754 29.984 1.00 86.19 85 PHE A C 1
ATOM 701 O O . PHE A 1 85 ? -8.100 -1.541 31.196 1.00 86.19 85 PHE A O 1
ATOM 708 N N . VAL A 1 86 ? -7.534 -2.696 29.356 1.00 87.00 86 VAL A N 1
ATOM 709 C CA . VAL A 1 86 ? -6.537 -3.536 30.008 1.00 87.00 86 VAL A CA 1
ATOM 710 C C . VAL A 1 86 ? -5.246 -2.746 30.150 1.00 87.00 86 VAL A C 1
ATOM 712 O O . VAL A 1 86 ? -4.824 -2.011 29.258 1.00 87.00 86 VAL A O 1
ATOM 715 N N . ASN A 1 87 ? -4.592 -2.894 31.297 1.00 87.31 87 ASN A N 1
ATOM 716 C CA . ASN A 1 87 ? -3.302 -2.277 31.527 1.00 87.31 87 ASN A CA 1
ATOM 717 C C . ASN A 1 87 ? -2.292 -2.789 30.479 1.00 87.31 87 ASN A C 1
ATOM 719 O O . ASN A 1 87 ? -2.040 -3.996 30.422 1.00 87.31 87 ASN A O 1
ATOM 723 N N . PRO A 1 88 ? -1.671 -1.900 29.683 1.00 82.94 88 PRO A N 1
ATOM 724 C CA . PRO A 1 88 ? -0.746 -2.314 28.635 1.00 82.94 88 PRO A CA 1
ATOM 725 C C . PRO A 1 88 ? 0.478 -3.051 29.191 1.00 82.94 88 PRO A C 1
ATOM 727 O O . PRO A 1 88 ? 1.015 -3.924 28.523 1.00 82.94 88 PRO A O 1
ATOM 730 N N . ASP A 1 89 ? 0.880 -2.771 30.436 1.00 82.69 89 ASP A N 1
ATOM 731 C CA . ASP A 1 89 ? 1.986 -3.463 31.101 1.00 82.69 89 ASP A CA 1
ATOM 732 C C . ASP A 1 89 ? 1.635 -4.919 31.476 1.00 82.69 89 ASP A C 1
ATOM 734 O O . ASP A 1 89 ? 2.539 -5.715 31.706 1.00 82.69 89 ASP A O 1
ATOM 738 N N . PHE A 1 90 ? 0.349 -5.292 31.537 1.00 81.81 90 PHE A N 1
ATOM 739 C CA . PHE A 1 90 ? -0.094 -6.684 31.716 1.00 81.81 90 PHE A CA 1
ATOM 740 C C . PHE A 1 90 ? -0.058 -7.449 30.390 1.00 81.81 90 PHE A C 1
ATOM 742 O O . PHE A 1 90 ? 0.451 -8.564 30.334 1.00 81.81 90 PHE A O 1
ATOM 749 N N . ILE A 1 91 ? -0.516 -6.802 29.319 1.00 71.94 91 ILE A N 1
ATOM 750 C CA . ILE A 1 91 ? -0.469 -7.291 27.928 1.00 71.94 91 ILE A CA 1
ATOM 751 C C . ILE A 1 91 ? 0.970 -7.408 27.408 1.00 71.94 91 ILE A C 1
ATOM 753 O O . ILE A 1 91 ? 1.291 -8.161 26.502 1.00 71.94 91 ILE A O 1
ATOM 757 N N . TYR A 1 92 ? 1.911 -6.716 28.044 1.00 60.94 92 TYR A N 1
ATOM 758 C CA . TYR A 1 92 ? 3.332 -6.863 27.753 1.00 60.94 92 TYR A CA 1
ATOM 759 C C . TYR A 1 92 ? 3.915 -8.223 28.230 1.00 60.94 92 TYR A C 1
ATOM 761 O O . TYR A 1 92 ? 5.121 -8.412 28.181 1.00 60.94 92 TYR A O 1
ATOM 769 N N . SER A 1 93 ? 3.142 -9.176 28.788 1.00 58.38 93 SER A N 1
ATOM 770 C CA . SER A 1 93 ? 3.653 -10.333 29.574 1.00 58.38 93 SER A CA 1
ATOM 771 C C . SER A 1 93 ? 3.866 -11.690 28.880 1.00 58.38 93 SER A C 1
ATOM 773 O O . SER A 1 93 ? 3.997 -12.692 29.582 1.00 58.38 93 SER A O 1
ATOM 775 N N . ASP A 1 94 ? 4.011 -11.736 27.551 1.00 53.94 94 ASP A N 1
ATOM 776 C CA . ASP A 1 94 ? 4.348 -12.958 26.780 1.00 53.94 94 ASP A CA 1
ATOM 777 C C . ASP A 1 94 ? 3.317 -14.108 26.870 1.00 53.94 94 ASP A C 1
ATOM 779 O O . ASP A 1 94 ? 3.619 -15.262 26.566 1.00 53.94 94 ASP A O 1
ATOM 783 N N . GLN A 1 95 ? 2.072 -13.826 27.254 1.00 57.44 95 GLN A N 1
ATOM 784 C CA . GLN A 1 95 ? 1.027 -14.849 27.335 1.00 57.44 95 GLN A CA 1
ATOM 785 C C . GLN A 1 95 ? 0.469 -15.109 25.921 1.00 57.44 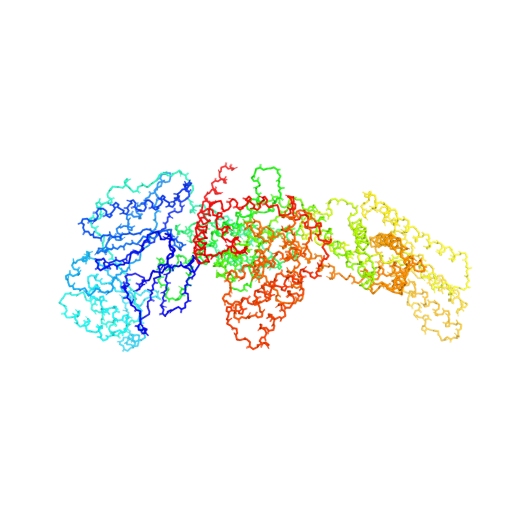95 GLN A C 1
ATOM 787 O O . GLN A 1 95 ? 0.073 -14.175 25.236 1.00 57.44 95 GLN A O 1
ATOM 792 N N . GLU A 1 96 ? 0.456 -16.358 25.446 1.00 52.88 96 GLU A N 1
ATOM 793 C CA . GLU A 1 96 ? 0.057 -16.657 24.055 1.00 52.88 96 GLU A CA 1
ATOM 794 C C . GLU A 1 96 ? -1.459 -16.547 23.793 1.00 52.88 96 GLU A C 1
ATOM 796 O O . GLU A 1 96 ? -1.836 -16.304 22.650 1.00 52.88 96 GLU A O 1
ATOM 801 N N . ASP A 1 97 ? -2.293 -16.594 24.844 1.00 59.59 97 ASP A N 1
ATOM 802 C CA . ASP A 1 97 ? -3.765 -16.488 24.784 1.00 59.59 97 ASP A CA 1
ATOM 803 C C . ASP A 1 97 ? -4.311 -15.412 25.748 1.00 59.59 97 ASP A C 1
ATOM 805 O O . ASP A 1 97 ? -4.995 -15.687 26.739 1.00 59.59 97 ASP A O 1
ATOM 809 N N . GLU A 1 98 ? -3.973 -14.145 25.495 1.00 60.81 98 GLU A N 1
ATOM 810 C CA . GLU A 1 98 ? -4.358 -13.027 26.373 1.00 60.81 98 GLU A CA 1
ATOM 811 C C . GLU A 1 98 ? -5.860 -12.750 26.417 1.00 60.81 98 GLU A C 1
ATOM 813 O O . GLU A 1 98 ? -6.372 -12.413 27.484 1.00 60.81 98 GLU A O 1
ATOM 818 N N . ASP A 1 99 ? -6.580 -12.916 25.307 1.00 62.59 99 ASP A N 1
ATOM 819 C CA . ASP A 1 99 ? -8.005 -12.577 25.258 1.00 62.59 99 ASP A CA 1
ATOM 820 C C . ASP A 1 99 ? -8.875 -13.565 26.026 1.00 62.59 99 ASP A C 1
ATOM 822 O O . ASP A 1 99 ? -9.736 -13.156 26.810 1.00 62.59 99 ASP A O 1
ATOM 826 N N . ASP A 1 100 ? -8.603 -14.860 25.874 1.00 68.81 100 ASP A N 1
ATOM 827 C CA . ASP A 1 100 ? -9.274 -15.896 26.654 1.00 68.81 100 ASP A CA 1
ATOM 828 C C . ASP A 1 100 ? -8.963 -15.714 28.137 1.00 68.81 100 ASP A C 1
ATOM 830 O O . ASP A 1 100 ? -9.852 -15.814 28.985 1.00 68.81 100 ASP A O 1
ATOM 834 N N . LYS A 1 101 ? -7.720 -15.340 28.466 1.00 78.94 101 LYS A N 1
ATOM 835 C CA . LYS A 1 101 ? -7.307 -15.085 29.844 1.00 78.94 101 LYS A CA 1
ATOM 836 C C . LYS A 1 101 ? -7.973 -13.845 30.443 1.00 78.94 101 LYS A C 1
ATOM 838 O O . LYS A 1 101 ? -8.454 -13.917 31.574 1.00 78.94 101 LYS A O 1
ATOM 843 N N . VAL A 1 102 ? -8.012 -12.712 29.739 1.00 84.56 102 VAL A N 1
ATOM 844 C CA . VAL A 1 102 ? -8.649 -11.480 30.236 1.00 84.56 102 VAL A CA 1
ATOM 845 C C . VAL A 1 102 ? -10.159 -11.665 30.332 1.00 84.56 102 VAL A C 1
ATOM 847 O O . VAL A 1 102 ? -10.732 -11.357 31.377 1.00 84.56 102 VAL A O 1
ATOM 850 N N . SER A 1 103 ? -10.794 -12.239 29.309 1.00 83.31 103 SER A N 1
ATOM 851 C CA . SER A 1 103 ? -12.222 -12.579 29.330 1.00 83.31 103 SER A CA 1
ATOM 852 C C . SER A 1 103 ? -12.563 -13.504 30.495 1.00 83.31 103 SER A C 1
ATOM 854 O O . SER A 1 103 ? -13.550 -13.283 31.199 1.00 83.31 103 SER A O 1
ATOM 856 N N . TYR A 1 104 ? -11.723 -14.512 30.746 1.00 86.62 104 TYR A N 1
ATOM 857 C CA . TYR A 1 104 ? -11.865 -15.412 31.885 1.00 86.62 104 TYR A CA 1
ATOM 858 C C . TYR A 1 104 ? -11.726 -14.678 33.222 1.00 86.62 104 TYR A C 1
ATOM 860 O O . TYR A 1 104 ? -12.537 -14.901 34.119 1.00 86.62 104 TYR A O 1
ATOM 868 N N . ILE A 1 105 ? -10.746 -13.775 33.364 1.00 87.81 105 ILE A N 1
ATOM 869 C CA . ILE A 1 105 ? -10.594 -12.940 34.566 1.00 87.81 105 ILE A CA 1
ATOM 870 C C . ILE A 1 105 ? -11.858 -12.100 34.783 1.00 87.81 105 ILE A C 1
ATOM 872 O O . ILE A 1 105 ? -12.413 -12.124 35.880 1.00 87.81 105 ILE A O 1
ATOM 876 N N . LEU A 1 106 ? -12.345 -11.404 33.753 1.00 89.00 106 LEU A N 1
ATOM 877 C CA . LEU A 1 106 ? -13.556 -10.585 33.841 1.00 89.00 106 LEU A CA 1
ATOM 878 C C . LEU A 1 106 ? -14.756 -11.416 34.308 1.00 89.00 106 LEU A C 1
ATOM 880 O O . LEU A 1 106 ? -15.343 -11.094 35.340 1.00 89.00 106 LEU A O 1
ATOM 884 N N . LYS A 1 107 ? -15.067 -12.519 33.614 1.00 89.50 107 LYS A N 1
ATOM 885 C CA . LYS A 1 107 ? -16.189 -13.405 33.966 1.00 89.50 107 LYS A CA 1
ATOM 886 C C . LYS A 1 107 ? -16.048 -13.959 35.384 1.00 89.50 107 LYS A C 1
ATOM 888 O O . LYS A 1 107 ? -16.945 -13.773 36.194 1.00 89.50 107 LYS A O 1
ATOM 893 N N . LYS A 1 108 ? -14.882 -14.509 35.743 1.00 89.88 108 LYS A N 1
ATOM 894 C CA . LYS A 1 108 ? -14.610 -15.083 37.074 1.00 89.88 108 LYS A CA 1
ATOM 895 C C . LYS A 1 108 ? -14.925 -14.117 38.220 1.00 89.88 108 LYS A C 1
ATOM 897 O O . LYS A 1 108 ? -15.506 -14.524 39.226 1.00 89.88 108 LYS A O 1
ATOM 902 N N . TYR A 1 109 ? -14.485 -12.862 38.118 1.00 88.44 109 TYR A N 1
ATOM 903 C CA . TYR A 1 109 ? -14.672 -11.889 39.198 1.00 88.44 109 TYR A CA 1
ATOM 904 C C . TYR A 1 109 ? -16.070 -11.273 39.201 1.00 88.44 109 TYR A C 1
ATOM 906 O O . TYR A 1 109 ? -16.601 -11.022 40.285 1.00 88.44 109 TYR A O 1
ATOM 914 N N . ILE A 1 110 ? -16.682 -11.085 38.027 1.00 89.44 110 ILE A N 1
ATOM 915 C CA . ILE A 1 110 ? -18.074 -10.639 37.936 1.00 89.44 110 ILE A CA 1
ATOM 916 C C . ILE A 1 110 ? -19.005 -11.728 38.477 1.00 89.44 110 ILE A C 1
ATOM 918 O O . ILE A 1 110 ? -19.808 -11.420 39.347 1.00 89.44 110 ILE A O 1
ATOM 922 N N . ASP A 1 111 ? -18.844 -12.994 38.082 1.00 89.81 111 ASP A N 1
ATOM 923 C CA . ASP A 1 111 ? -19.628 -14.130 38.595 1.00 89.81 111 ASP A CA 1
ATOM 924 C C . ASP A 1 111 ? -19.551 -14.235 40.117 1.00 89.81 111 ASP A C 1
ATOM 926 O O . ASP A 1 111 ? -20.562 -14.421 40.791 1.00 89.81 111 ASP A O 1
ATOM 930 N N . LYS A 1 112 ? -18.349 -14.068 40.678 1.00 87.19 112 LYS A N 1
ATOM 931 C CA . LYS A 1 112 ? -18.148 -14.088 42.128 1.00 87.19 112 LYS A CA 1
ATOM 932 C C . LYS A 1 112 ? -18.903 -12.958 42.832 1.00 87.19 112 LYS A C 1
ATOM 934 O O . LYS A 1 112 ? -19.434 -13.175 43.919 1.00 87.19 112 LYS A O 1
ATOM 939 N N . PHE A 1 113 ? -18.926 -11.761 42.246 1.00 87.12 113 PHE A N 1
ATOM 940 C CA . PHE A 1 113 ? -19.683 -10.639 42.798 1.00 87.12 113 PHE A CA 1
ATOM 941 C C . PHE A 1 113 ? -21.191 -10.838 42.622 1.00 87.12 113 PHE A C 1
ATOM 943 O O . PHE A 1 113 ? -21.940 -10.653 43.574 1.00 87.12 113 PHE A O 1
ATOM 950 N N . VAL A 1 114 ? -21.633 -11.278 41.442 1.00 86.81 114 VAL A N 1
ATOM 951 C CA . VAL A 1 114 ? -23.040 -11.578 41.158 1.00 86.81 114 VAL A CA 1
ATOM 952 C C . VAL A 1 114 ? -23.561 -12.614 42.146 1.00 86.81 114 VAL A C 1
ATOM 954 O O . VAL A 1 114 ? -24.572 -12.354 42.781 1.00 86.81 114 VAL A O 1
ATOM 957 N N . ALA A 1 115 ? -22.834 -13.709 42.385 1.00 86.19 115 ALA A N 1
ATOM 958 C CA . ALA A 1 115 ? -23.200 -14.719 43.380 1.00 86.19 115 ALA A CA 1
ATOM 959 C C . ALA A 1 115 ? -23.311 -14.155 44.811 1.00 86.19 115 ALA A C 1
ATOM 961 O O . ALA A 1 115 ? -24.122 -14.638 45.595 1.00 86.19 115 ALA A O 1
ATOM 962 N N . TYR A 1 116 ? -22.526 -13.128 45.154 1.00 84.00 116 TYR A N 1
ATOM 963 C CA . TYR A 1 116 ? -22.605 -12.448 46.450 1.00 84.00 116 TYR A CA 1
ATOM 964 C C . TYR A 1 116 ? -23.860 -11.566 46.581 1.00 84.00 116 TYR A C 1
ATOM 966 O O . TYR A 1 116 ? -24.427 -11.474 47.668 1.00 84.00 116 TYR A O 1
ATOM 974 N N . VAL A 1 117 ? -24.316 -10.935 45.492 1.00 82.19 117 VAL A N 1
ATOM 975 C CA . VAL A 1 117 ? -25.495 -10.046 45.506 1.00 82.19 117 VAL A CA 1
ATOM 976 C C . VAL A 1 117 ? -26.799 -10.722 45.075 1.00 82.19 117 VAL A C 1
ATOM 978 O O . VAL A 1 117 ? -27.864 -10.147 45.276 1.00 82.19 117 VAL A O 1
ATOM 981 N N . GLN A 1 118 ? -26.748 -11.943 44.535 1.00 76.94 118 GLN A N 1
ATOM 982 C CA . GLN A 1 118 ? -27.897 -12.639 43.939 1.00 76.94 118 GLN A CA 1
ATOM 983 C C . GLN A 1 118 ? -29.051 -12.896 44.922 1.00 76.94 118 GLN A C 1
ATOM 985 O O . GLN A 1 118 ? -30.204 -12.980 44.507 1.00 76.94 118 GLN A O 1
ATOM 990 N N . GLU A 1 119 ? -28.757 -12.994 46.224 1.00 71.44 119 GLU A N 1
ATOM 991 C CA . GLU A 1 119 ? -29.773 -13.106 47.282 1.00 71.44 119 GLU A CA 1
ATOM 992 C C . GLU A 1 119 ? -30.503 -11.777 47.558 1.00 71.44 119 GLU A C 1
ATOM 994 O O . GLU A 1 119 ? -31.592 -11.782 48.129 1.00 71.44 119 GLU A O 1
ATOM 999 N N . LYS A 1 120 ? -29.916 -10.640 47.156 1.00 73.00 120 LYS A N 1
ATOM 1000 C CA . LYS A 1 120 ? -30.405 -9.281 47.436 1.00 73.00 120 LYS A CA 1
ATOM 1001 C C . LYS A 1 120 ? -31.006 -8.590 46.210 1.00 73.00 120 LYS A C 1
ATOM 1003 O O . LYS A 1 120 ? -31.970 -7.848 46.360 1.00 73.00 120 LYS A O 1
ATOM 1008 N N . CYS A 1 121 ? -30.455 -8.809 45.017 1.00 77.25 121 CYS A N 1
ATOM 1009 C CA . CYS A 1 121 ? -30.904 -8.157 43.786 1.00 77.25 121 CYS A CA 1
ATOM 1010 C C . CYS A 1 121 ? -30.732 -9.060 42.552 1.00 77.25 121 CYS A C 1
ATOM 1012 O O . CYS A 1 121 ? -29.875 -9.945 42.507 1.00 77.25 121 CYS A O 1
ATOM 1014 N N . LYS A 1 122 ? -31.566 -8.840 41.525 1.00 79.56 122 LYS A N 1
ATOM 1015 C CA . LYS A 1 122 ? -31.473 -9.572 40.253 1.00 79.56 122 LYS A CA 1
ATOM 1016 C C . LYS A 1 122 ? -30.498 -8.853 39.326 1.00 79.56 122 LYS A C 1
ATOM 1018 O O . LYS A 1 122 ? -30.773 -7.736 38.890 1.00 79.56 122 LYS A O 1
ATOM 1023 N N . VAL A 1 123 ? -29.404 -9.523 38.974 1.00 87.00 123 VAL A N 1
ATOM 1024 C CA . VAL A 1 123 ? -28.349 -8.967 38.119 1.00 87.00 123 VAL A CA 1
ATOM 1025 C C . VAL A 1 123 ? -28.130 -9.867 36.914 1.00 87.00 123 VAL A C 1
ATOM 1027 O O . VAL A 1 123 ? -27.867 -11.055 37.072 1.00 87.00 123 VAL A O 1
ATOM 1030 N N . ASP A 1 124 ? -28.180 -9.279 35.720 1.00 88.06 124 ASP A N 1
ATOM 1031 C CA . ASP A 1 124 ? -27.719 -9.923 34.491 1.00 88.06 124 ASP A CA 1
ATOM 1032 C C . ASP A 1 124 ? -26.507 -9.179 33.949 1.00 88.06 124 ASP A C 1
ATOM 1034 O O . ASP A 1 124 ? -26.473 -7.946 33.958 1.00 88.06 124 ASP A O 1
ATOM 1038 N N . TYR A 1 125 ? -25.544 -9.915 33.396 1.00 90.00 125 TYR A N 1
ATOM 1039 C CA . TYR A 1 125 ? -24.414 -9.303 32.715 1.00 90.00 125 TYR A CA 1
ATOM 1040 C C . TYR A 1 125 ? -23.994 -10.069 31.456 1.00 90.00 125 TYR A C 1
ATOM 1042 O O . TYR A 1 125 ? -24.272 -11.259 31.312 1.00 90.00 125 TYR A O 1
ATOM 1050 N N . GLN A 1 126 ? -23.339 -9.367 30.531 1.00 89.88 126 GLN A N 1
ATOM 1051 C CA . GLN A 1 126 ? -22.694 -9.939 29.346 1.00 89.88 126 GLN A CA 1
ATOM 1052 C C . GLN A 1 126 ? -21.346 -9.247 29.112 1.00 89.88 126 GLN A C 1
ATOM 1054 O O . GLN A 1 126 ? -21.223 -8.049 29.363 1.00 89.88 126 GLN A O 1
ATOM 1059 N N . VAL A 1 127 ? -20.344 -9.994 28.642 1.00 89.69 127 VAL A N 1
ATOM 1060 C CA . VAL A 1 127 ? -18.988 -9.493 28.357 1.00 89.69 127 VAL A CA 1
ATOM 1061 C C . VAL A 1 127 ? -18.694 -9.694 26.878 1.00 89.69 127 VAL A C 1
ATOM 1063 O O . VAL A 1 127 ? -18.829 -10.813 26.384 1.00 89.69 127 VAL A O 1
ATOM 1066 N N . PHE A 1 128 ? -18.265 -8.636 26.198 1.00 86.94 128 PHE A N 1
ATOM 1067 C CA . PHE A 1 128 ? -17.964 -8.638 24.770 1.00 86.94 128 PHE A CA 1
ATOM 1068 C C . PHE A 1 128 ? -16.583 -8.025 24.507 1.00 86.94 128 PHE A C 1
ATOM 1070 O O . PHE A 1 128 ? -16.264 -7.004 25.115 1.00 86.94 128 PHE A O 1
ATOM 1077 N N . PRO A 1 129 ? -15.747 -8.589 23.621 1.00 84.94 129 PRO A N 1
ATOM 1078 C CA . PRO A 1 129 ? -14.529 -7.920 23.180 1.00 84.94 129 PRO A CA 1
ATOM 1079 C C . PRO A 1 129 ? -14.876 -6.772 22.219 1.00 84.94 129 PRO A C 1
ATOM 1081 O O . PRO A 1 129 ? -15.718 -6.917 21.325 1.00 84.94 129 PRO A O 1
ATOM 1084 N N . LEU A 1 130 ? -14.228 -5.625 22.416 1.00 81.31 130 LEU A N 1
ATOM 1085 C CA . LEU A 1 130 ? -14.465 -4.408 21.641 1.00 81.31 130 LEU A CA 1
ATOM 1086 C C . LEU A 1 130 ? -13.543 -4.319 20.428 1.00 81.31 130 LEU A C 1
ATOM 1088 O O . LEU A 1 130 ? -12.331 -4.543 20.503 1.00 81.31 130 LEU A O 1
ATOM 1092 N N . ILE A 1 131 ? -14.132 -3.898 19.318 1.00 79.50 131 ILE A N 1
ATOM 1093 C CA . ILE A 1 131 ? -13.447 -3.591 18.067 1.00 79.50 131 ILE A CA 1
ATOM 1094 C C . ILE A 1 131 ? -13.103 -2.098 18.010 1.00 79.50 131 ILE A C 1
ATOM 1096 O O . ILE A 1 131 ? -12.011 -1.739 17.581 1.00 79.50 131 ILE A O 1
ATOM 1100 N N . THR A 1 132 ? -13.992 -1.239 18.509 1.00 76.44 132 THR A N 1
ATOM 1101 C CA . THR A 1 132 ? -13.755 0.203 18.697 1.00 76.44 132 THR A CA 1
ATOM 1102 C C . THR A 1 132 ? -12.846 0.466 19.904 1.00 76.44 132 THR A C 1
ATOM 1104 O O . THR A 1 132 ? -12.277 -0.472 20.470 1.00 76.44 132 THR A O 1
ATOM 1107 N N . ALA A 1 133 ? -12.713 1.724 20.333 1.00 73.62 133 ALA A N 1
ATOM 1108 C CA . ALA A 1 133 ? -11.988 2.100 21.546 1.00 73.62 133 ALA A CA 1
ATOM 1109 C C . ALA A 1 133 ? -12.347 1.206 22.754 1.00 73.62 133 ALA A C 1
ATOM 1111 O O . ALA A 1 133 ? -13.500 0.805 22.921 1.00 73.62 133 ALA A O 1
ATOM 1112 N N . GLY A 1 134 ? -11.375 0.929 23.630 1.00 77.88 134 GLY A N 1
ATOM 1113 C CA . GLY A 1 134 ? -11.511 -0.021 24.749 1.00 77.88 134 GLY A CA 1
ATOM 1114 C C . GLY A 1 134 ? -11.219 -1.464 24.338 1.00 77.88 134 GLY A C 1
ATOM 1115 O O . GLY A 1 134 ? -11.270 -1.797 23.167 1.00 77.88 134 GLY A O 1
ATOM 1116 N N . ASP A 1 135 ? -10.871 -2.338 25.276 1.00 80.94 135 ASP A N 1
ATOM 1117 C CA . ASP A 1 135 ? -10.577 -3.748 24.982 1.00 80.94 135 ASP A CA 1
ATOM 1118 C C . ASP A 1 135 ? -11.825 -4.635 25.158 1.00 80.94 135 ASP A C 1
ATOM 1120 O O . ASP A 1 135 ? -12.057 -5.538 24.358 1.00 80.94 135 ASP A O 1
ATOM 1124 N N . TYR A 1 136 ? -12.659 -4.351 26.169 1.00 87.06 136 TYR A N 1
ATOM 1125 C CA . TYR A 1 136 ? -13.877 -5.116 26.474 1.00 87.06 136 TYR A CA 1
ATOM 1126 C C . TYR A 1 136 ? -15.051 -4.211 26.854 1.00 87.06 136 TYR A C 1
ATOM 1128 O O . TYR A 1 136 ? -14.864 -3.136 27.416 1.00 87.06 136 TYR A O 1
ATOM 1136 N N . LEU A 1 137 ? -16.267 -4.680 26.599 1.00 87.50 137 LEU A N 1
ATOM 1137 C CA . LEU A 1 137 ? -17.524 -4.078 27.016 1.00 87.50 137 LEU A CA 1
ATOM 1138 C C . LEU A 1 137 ? -18.256 -5.038 27.949 1.00 87.50 137 LEU A C 1
ATOM 1140 O O . LEU A 1 137 ? -18.518 -6.184 27.589 1.00 87.50 137 LEU A O 1
ATOM 1144 N N . VAL A 1 138 ? -18.624 -4.564 29.134 1.00 90.25 138 VAL A N 1
ATOM 1145 C CA . VAL A 1 138 ? -19.469 -5.299 30.075 1.00 90.25 138 VAL A CA 1
ATOM 1146 C C . VAL A 1 138 ? -20.817 -4.607 30.162 1.00 90.25 138 VAL A C 1
ATOM 1148 O O . VAL A 1 138 ? -20.921 -3.481 30.637 1.00 90.25 138 VAL A O 1
ATOM 1151 N N . CYS A 1 139 ? -21.854 -5.288 29.700 1.00 89.50 139 CYS A N 1
ATOM 1152 C CA . CYS A 1 139 ? -23.233 -4.829 29.795 1.00 89.50 139 CYS A CA 1
ATOM 1153 C C . CYS A 1 139 ? -23.841 -5.380 31.083 1.00 89.50 139 CYS A C 1
ATOM 1155 O O . CYS A 1 139 ? -23.830 -6.594 31.266 1.00 89.50 139 CYS A O 1
ATOM 1157 N N . ILE A 1 140 ? -24.383 -4.525 31.946 1.00 89.19 140 ILE A N 1
ATOM 1158 C CA . ILE A 1 140 ? -24.991 -4.898 33.230 1.00 89.19 140 ILE A CA 1
ATOM 1159 C C . ILE A 1 140 ? -26.436 -4.417 33.252 1.00 89.19 140 ILE A C 1
ATOM 1161 O O . ILE A 1 140 ? -26.726 -3.287 32.864 1.00 89.19 140 ILE A O 1
ATOM 1165 N N . ARG A 1 141 ? -27.341 -5.273 33.722 1.00 87.12 141 ARG A N 1
ATOM 1166 C CA . ARG A 1 141 ? -28.753 -4.954 33.944 1.00 87.12 141 ARG A CA 1
ATOM 1167 C C . ARG A 1 141 ? -29.111 -5.285 35.381 1.00 87.12 141 ARG A C 1
ATOM 1169 O O . ARG A 1 141 ? -28.801 -6.380 35.849 1.00 87.12 141 ARG A O 1
ATOM 1176 N N . SER A 1 142 ? -29.746 -4.345 36.068 1.00 87.44 142 SER A N 1
ATOM 1177 C CA . SER A 1 142 ? -30.043 -4.462 37.496 1.00 87.44 142 SER A CA 1
ATOM 1178 C C . SER A 1 142 ? -31.259 -3.617 37.883 1.00 87.44 142 SER A C 1
ATOM 1180 O O . SER A 1 142 ? -31.576 -2.628 37.222 1.00 87.44 142 SER A O 1
ATOM 1182 N N . ASN A 1 143 ? -31.935 -3.993 38.968 1.00 82.56 143 ASN A N 1
ATOM 1183 C CA . ASN A 1 143 ? -32.898 -3.138 39.676 1.00 82.56 143 ASN A CA 1
ATOM 1184 C C . ASN A 1 143 ? -32.240 -2.302 40.796 1.00 82.56 143 ASN A C 1
ATOM 1186 O O . ASN A 1 143 ? -32.872 -1.430 41.386 1.00 82.56 143 ASN A O 1
ATOM 1190 N N . ASP A 1 144 ? -30.966 -2.561 41.078 1.00 85.62 144 ASP A N 1
ATOM 1191 C CA . ASP A 1 144 ? -30.129 -1.810 42.005 1.00 85.62 144 ASP A CA 1
ATOM 1192 C C . ASP A 1 144 ? -29.070 -1.017 41.234 1.00 85.62 144 ASP A C 1
ATOM 1194 O O . ASP A 1 144 ? -28.245 -1.592 40.513 1.00 85.62 144 ASP A O 1
ATOM 1198 N N . ILE A 1 145 ? -29.097 0.302 41.406 1.00 81.81 145 ILE A N 1
ATOM 1199 C CA . ILE A 1 145 ? -28.232 1.250 40.705 1.00 81.81 145 ILE A CA 1
ATOM 1200 C C . ILE A 1 145 ? -26.762 1.160 41.146 1.00 81.81 145 ILE A C 1
ATOM 1202 O O . ILE A 1 145 ? -25.862 1.488 40.372 1.00 81.81 145 ILE A O 1
ATOM 1206 N N . HIS A 1 146 ? -26.495 0.664 42.360 1.00 85.38 146 HIS A N 1
ATOM 1207 C CA . HIS A 1 146 ? -25.133 0.547 42.898 1.00 85.38 146 HIS A CA 1
ATOM 1208 C C . HIS A 1 146 ? -24.384 -0.667 42.357 1.00 85.38 146 HIS A C 1
ATOM 1210 O O . HIS A 1 146 ? -23.163 -0.618 42.247 1.00 85.38 146 HIS A O 1
ATOM 1216 N N . VAL A 1 147 ? -25.088 -1.717 41.924 1.00 87.56 147 VAL A N 1
ATOM 1217 C CA . VAL A 1 147 ? -24.478 -2.967 41.432 1.00 87.56 147 VAL A CA 1
ATOM 1218 C C . VAL A 1 147 ? -23.443 -2.713 40.339 1.00 87.56 147 VAL A C 1
ATOM 1220 O O . VAL A 1 147 ? -22.341 -3.259 40.386 1.00 87.56 147 VAL A O 1
ATOM 1223 N N . ALA A 1 148 ? -23.767 -1.877 39.351 1.00 86.38 148 ALA A N 1
ATOM 1224 C CA . ALA A 1 148 ? -22.841 -1.597 38.260 1.00 86.38 148 ALA A CA 1
ATOM 1225 C C . ALA A 1 148 ? -21.620 -0.792 38.735 1.00 86.38 148 ALA A C 1
ATOM 1227 O O . ALA A 1 148 ? -20.501 -1.039 38.279 1.00 86.38 148 ALA A O 1
ATOM 1228 N N . TYR A 1 149 ? -21.808 0.134 39.679 1.00 86.50 149 TYR A N 1
ATOM 1229 C CA . TYR A 1 149 ? -20.715 0.875 40.309 1.00 86.50 149 TYR A CA 1
ATOM 1230 C C . TYR A 1 149 ? -19.808 -0.040 41.145 1.00 86.50 149 TYR A C 1
ATOM 1232 O O . TYR A 1 149 ? -18.579 0.078 41.076 1.00 86.50 149 TYR A O 1
ATOM 1240 N N . ASP A 1 150 ? -20.389 -0.986 41.876 1.00 87.56 150 ASP A N 1
ATOM 1241 C CA . ASP A 1 150 ? -19.673 -1.951 42.703 1.00 87.56 150 ASP A CA 1
ATOM 1242 C C . ASP A 1 150 ? -18.886 -2.941 41.842 1.00 87.56 150 ASP A C 1
ATOM 1244 O O . ASP A 1 150 ? -17.690 -3.117 42.071 1.00 87.56 150 ASP A O 1
ATOM 1248 N N . ILE A 1 151 ? -19.488 -3.487 40.776 1.00 89.06 151 ILE A N 1
ATOM 1249 C CA . ILE A 1 151 ? -18.783 -4.311 39.777 1.00 89.06 151 ILE A CA 1
ATOM 1250 C C . ILE A 1 151 ? -17.631 -3.518 39.155 1.00 89.06 151 ILE A C 1
ATOM 1252 O O . ILE A 1 151 ? -16.494 -3.989 39.123 1.00 89.06 151 ILE A O 1
ATOM 1256 N N . SER A 1 152 ? -17.893 -2.285 38.713 1.00 88.19 152 SER A N 1
ATOM 1257 C CA . SER A 1 152 ? -16.865 -1.388 38.177 1.00 88.19 152 SER A CA 1
ATOM 1258 C C . SER A 1 152 ? -15.718 -1.185 39.180 1.00 88.19 152 SER A C 1
ATOM 1260 O O . SER A 1 152 ? -14.545 -1.192 38.810 1.00 88.19 152 SER A O 1
ATOM 1262 N N . THR A 1 153 ? -16.033 -1.071 40.473 1.00 87.12 153 THR A N 1
ATOM 1263 C CA . THR A 1 153 ? -15.044 -0.921 41.548 1.00 87.12 153 THR A CA 1
ATOM 1264 C C . THR A 1 153 ? -14.260 -2.205 41.813 1.00 87.12 153 THR A C 1
ATOM 1266 O O . THR A 1 153 ? -13.040 -2.134 41.929 1.00 87.12 153 THR A O 1
ATOM 1269 N N . VAL A 1 154 ? -14.915 -3.371 41.833 1.00 87.81 154 VAL A N 1
ATOM 1270 C CA . VAL A 1 154 ? -14.262 -4.689 41.926 1.00 87.81 154 VAL A CA 1
ATOM 1271 C C . VAL A 1 154 ? -13.243 -4.856 40.804 1.00 87.81 154 VAL A C 1
ATOM 1273 O O . VAL A 1 154 ? -12.104 -5.237 41.059 1.00 87.81 154 VAL A O 1
ATOM 1276 N N . LEU A 1 155 ? -13.621 -4.515 39.571 1.00 89.12 155 LEU A N 1
ATOM 1277 C CA . LEU A 1 155 ? -12.732 -4.604 38.415 1.00 89.12 155 LEU A CA 1
ATOM 1278 C C . LEU A 1 155 ? -11.554 -3.624 38.510 1.00 89.12 155 LEU A C 1
ATOM 1280 O O . LEU A 1 155 ? -10.431 -3.989 38.165 1.00 89.12 155 LEU A O 1
ATOM 1284 N N . ARG A 1 156 ? -11.773 -2.402 39.017 1.00 87.81 156 ARG A N 1
ATOM 1285 C CA . ARG A 1 156 ? -10.696 -1.424 39.265 1.00 87.81 156 ARG A CA 1
ATOM 1286 C C . ARG A 1 156 ? -9.739 -1.838 40.382 1.00 87.81 156 ARG A C 1
ATOM 1288 O O . ARG A 1 156 ? -8.591 -1.404 40.355 1.00 87.81 156 ARG A O 1
ATOM 1295 N N . ASP A 1 157 ? -10.191 -2.645 41.339 1.00 87.88 157 ASP A N 1
ATOM 1296 C CA . ASP A 1 157 ? -9.367 -3.155 42.439 1.00 87.88 157 ASP A CA 1
ATOM 1297 C C . ASP A 1 157 ? -8.483 -4.342 42.034 1.00 87.88 157 ASP A C 1
ATOM 1299 O O . ASP A 1 157 ? -7.517 -4.648 42.738 1.00 87.88 157 ASP A O 1
ATOM 1303 N N . LEU A 1 158 ? -8.784 -5.008 40.911 1.00 89.38 158 LEU A N 1
ATOM 1304 C CA . LEU A 1 158 ? -7.944 -6.084 40.391 1.00 89.38 158 LEU A CA 1
ATOM 1305 C C . LEU A 1 158 ? -6.557 -5.554 40.052 1.00 89.38 158 LEU A C 1
ATOM 1307 O O . LEU A 1 158 ? -6.403 -4.512 39.410 1.00 89.38 158 LEU A O 1
ATOM 1311 N N . TYR A 1 159 ? -5.534 -6.298 40.455 1.00 90.81 159 TYR A N 1
ATOM 1312 C CA . TYR A 1 159 ? -4.150 -5.907 40.238 1.00 90.81 159 TYR A CA 1
ATOM 1313 C C . TYR A 1 159 ? -3.271 -7.104 39.894 1.00 90.81 159 TYR A C 1
ATOM 1315 O O . TYR A 1 159 ? -3.590 -8.252 40.187 1.00 90.81 159 TYR A O 1
ATOM 1323 N N . PHE A 1 160 ? -2.135 -6.819 39.276 1.00 89.12 160 PHE A N 1
ATOM 1324 C CA . PHE A 1 160 ? -1.028 -7.755 39.120 1.00 89.12 160 PHE A CA 1
ATOM 1325 C C . PHE A 1 160 ? 0.215 -7.168 39.789 1.00 89.12 160 PHE A C 1
ATOM 1327 O O . PHE A 1 160 ? 0.340 -5.945 39.936 1.00 89.12 160 PHE A O 1
ATOM 1334 N N . GLU A 1 161 ? 1.131 -8.027 40.218 1.00 88.38 161 GLU A N 1
ATOM 1335 C CA . GLU A 1 161 ? 2.423 -7.601 40.753 1.00 88.38 161 GLU A CA 1
ATOM 1336 C C . GLU A 1 161 ? 3.482 -7.726 39.660 1.00 88.38 161 GLU A C 1
ATOM 1338 O O . GLU A 1 161 ? 3.553 -8.739 38.972 1.00 88.38 161 GLU A O 1
ATOM 1343 N N . MET A 1 162 ? 4.287 -6.683 39.464 1.00 83.56 162 MET A N 1
ATOM 1344 C CA . MET A 1 162 ? 5.422 -6.698 38.541 1.00 83.56 162 MET A CA 1
ATOM 1345 C C . MET A 1 162 ? 6.675 -6.332 39.332 1.00 83.56 162 MET A C 1
ATOM 1347 O O . MET A 1 162 ? 6.837 -5.188 39.772 1.00 83.56 162 MET A O 1
ATOM 1351 N N . GLY A 1 163 ? 7.521 -7.329 39.604 1.00 81.00 163 GLY A N 1
ATOM 1352 C CA . GLY A 1 163 ? 8.526 -7.221 40.665 1.00 81.00 163 GLY A CA 1
ATOM 1353 C C . GLY A 1 163 ? 7.857 -7.009 42.031 1.00 81.00 163 GLY A C 1
ATOM 1354 O O . GLY A 1 163 ? 7.050 -7.825 42.456 1.00 81.00 163 GLY A O 1
ATOM 1355 N N . GLN A 1 164 ? 8.158 -5.896 42.709 1.00 81.19 164 GLN A N 1
ATOM 1356 C CA . GLN A 1 164 ? 7.564 -5.540 44.014 1.00 81.19 164 GLN A CA 1
ATOM 1357 C C . GLN A 1 164 ? 6.406 -4.528 43.922 1.00 81.19 164 GLN A C 1
ATOM 1359 O O . GLN A 1 164 ? 5.889 -4.074 44.944 1.00 81.19 164 GLN A O 1
ATOM 1364 N N . LYS A 1 165 ? 6.008 -4.113 42.712 1.00 86.38 165 LYS A N 1
ATOM 1365 C CA . LYS A 1 165 ? 5.033 -3.033 42.523 1.00 86.38 165 LYS A CA 1
ATOM 1366 C C . LYS A 1 165 ? 3.664 -3.574 42.121 1.00 86.38 165 LYS A C 1
ATOM 1368 O O . LYS A 1 165 ? 3.532 -4.265 41.112 1.00 86.38 165 LYS A O 1
ATOM 1373 N N . ARG A 1 166 ? 2.634 -3.184 42.877 1.00 87.56 166 ARG A N 1
ATOM 1374 C CA . ARG A 1 166 ? 1.226 -3.472 42.568 1.00 87.56 166 ARG A CA 1
ATOM 1375 C C . ARG A 1 166 ? 0.713 -2.538 41.483 1.00 87.56 166 ARG A C 1
ATOM 1377 O O . ARG A 1 166 ? 0.791 -1.316 41.621 1.00 87.56 166 ARG A O 1
ATOM 1384 N N . CYS A 1 167 ? 0.181 -3.121 40.418 1.00 87.25 167 CYS A N 1
ATOM 1385 C CA . CYS A 1 167 ? -0.308 -2.406 39.249 1.00 87.25 167 CYS A CA 1
ATOM 1386 C C . CYS A 1 167 ? -1.768 -2.773 39.001 1.00 87.25 167 CYS A C 1
ATOM 1388 O O . CYS A 1 167 ? -2.085 -3.946 38.826 1.00 87.25 167 CYS A O 1
ATOM 1390 N N . LEU A 1 168 ? -2.658 -1.777 38.964 1.00 89.88 168 LEU A N 1
ATOM 1391 C CA . LEU A 1 168 ? -4.074 -2.011 38.666 1.00 89.88 168 LEU A CA 1
ATOM 1392 C C . LEU A 1 168 ? -4.219 -2.614 37.265 1.00 89.88 168 LEU A C 1
ATOM 1394 O O . LEU A 1 168 ? -3.580 -2.133 36.325 1.00 89.88 168 LEU A O 1
ATOM 1398 N N . LEU A 1 169 ? -5.061 -3.630 37.122 1.00 88.75 169 LEU A N 1
ATOM 1399 C CA . LEU A 1 169 ? -5.230 -4.383 35.885 1.00 88.75 169 LEU A CA 1
ATOM 1400 C C . LEU A 1 169 ? -6.114 -3.651 34.872 1.00 88.75 169 LEU A C 1
ATOM 1402 O O . LEU A 1 169 ? -5.787 -3.655 33.691 1.00 88.75 169 LEU A O 1
ATOM 1406 N N . PHE A 1 170 ? -7.187 -2.993 35.318 1.00 89.50 170 PHE A N 1
ATOM 1407 C CA . PHE A 1 170 ? -8.172 -2.374 34.428 1.00 89.50 170 PHE A CA 1
ATOM 1408 C C . PHE A 1 170 ? -8.345 -0.870 34.680 1.00 89.50 170 PHE A C 1
ATOM 1410 O O . PHE A 1 170 ? -8.201 -0.387 35.808 1.00 89.50 170 PHE A O 1
ATOM 1417 N N . THR A 1 171 ? -8.646 -0.114 33.621 1.00 86.19 171 THR A N 1
ATOM 1418 C CA . THR A 1 171 ? -9.386 1.159 33.694 1.00 86.19 171 THR A CA 1
ATOM 1419 C C . THR A 1 171 ? -10.811 0.882 33.224 1.00 86.19 171 THR A C 1
ATOM 1421 O O . THR A 1 171 ? -10.998 0.141 32.263 1.00 86.19 171 THR A O 1
ATOM 1424 N N . THR A 1 172 ? -11.809 1.466 33.878 1.00 83.94 172 THR A N 1
ATOM 1425 C CA . THR A 1 172 ? -13.223 1.259 33.540 1.00 83.94 172 THR A CA 1
ATOM 1426 C C . THR A 1 172 ? -13.913 2.596 33.311 1.00 83.94 172 THR A C 1
ATOM 1428 O O . THR A 1 172 ? -13.744 3.496 34.138 1.00 83.94 172 THR A O 1
ATOM 1431 N N . TYR A 1 173 ? -14.760 2.681 32.294 1.00 79.25 173 TYR A N 1
ATOM 1432 C CA . TYR A 1 173 ? -15.666 3.805 32.074 1.00 79.25 173 TYR A CA 1
ATOM 1433 C C . TYR A 1 173 ? -17.083 3.278 31.979 1.00 79.25 173 TYR A C 1
ATOM 1435 O O . TYR A 1 173 ? -17.342 2.355 31.217 1.00 79.25 173 TYR A O 1
ATOM 1443 N N . SER A 1 174 ? -17.975 3.831 32.789 1.00 78.94 174 SER A N 1
ATOM 1444 C CA . SER A 1 174 ? -19.349 3.359 32.887 1.00 78.94 174 SER A CA 1
ATOM 1445 C C . SER A 1 174 ? -20.287 4.400 32.299 1.00 78.94 174 SER A C 1
ATOM 1447 O O . SER A 1 174 ? -20.158 5.579 32.614 1.00 78.94 174 SER A O 1
ATOM 1449 N N . ILE A 1 175 ? -21.233 3.953 31.482 1.00 78.56 175 ILE A N 1
ATOM 1450 C CA . ILE A 1 175 ? -22.333 4.759 30.967 1.00 78.56 175 ILE A CA 1
ATOM 1451 C C . ILE A 1 175 ? -23.627 4.114 31.441 1.00 78.56 175 ILE A C 1
ATOM 1453 O O . ILE A 1 175 ? -23.873 2.942 31.160 1.00 78.56 175 ILE A O 1
ATOM 1457 N N . LEU A 1 176 ? -24.436 4.867 32.180 1.00 78.75 176 LEU A N 1
ATOM 1458 C CA . LEU A 1 176 ? -25.700 4.402 32.733 1.00 78.75 176 LEU A CA 1
ATOM 1459 C C . LEU A 1 176 ? -26.883 4.993 31.957 1.00 78.75 176 LEU A C 1
ATOM 1461 O O . LEU A 1 176 ? -26.944 6.198 31.713 1.00 78.75 176 LEU A O 1
ATOM 1465 N N . GLY A 1 177 ? -27.840 4.132 31.631 1.00 77.94 177 GLY A N 1
ATOM 1466 C CA . GLY A 1 177 ? -29.174 4.494 31.175 1.00 77.94 177 GLY A CA 1
ATOM 1467 C C . GLY A 1 177 ? -30.240 3.866 32.068 1.00 77.94 177 GLY A C 1
ATOM 1468 O O . GLY A 1 177 ? -30.032 2.818 32.688 1.00 77.94 177 GLY A O 1
ATOM 1469 N N . MET A 1 178 ? -31.397 4.514 32.124 1.00 76.62 178 MET A N 1
ATOM 1470 C CA . MET A 1 178 ? -32.573 4.031 32.843 1.00 76.62 178 MET A CA 1
ATOM 1471 C C . MET A 1 178 ? -33.751 3.915 31.881 1.00 76.62 178 MET A C 1
ATOM 1473 O O . MET A 1 178 ? -33.922 4.780 31.037 1.00 76.62 178 MET A O 1
ATOM 1477 N N . LYS A 1 179 ? -34.562 2.863 31.971 1.00 73.19 179 LYS A N 1
ATOM 1478 C CA . LYS A 1 179 ? -35.683 2.646 31.038 1.00 73.19 179 LYS A CA 1
ATOM 1479 C C . LYS A 1 179 ? -36.814 3.678 31.220 1.00 73.19 179 LYS A C 1
ATOM 1481 O O . LYS A 1 179 ? -37.165 4.005 32.353 1.00 73.19 179 LYS A O 1
ATOM 1486 N N . ASN A 1 180 ? -37.408 4.152 30.118 1.00 64.06 180 ASN A N 1
ATOM 1487 C CA . ASN A 1 180 ? -38.436 5.210 30.112 1.00 64.06 180 ASN A CA 1
ATOM 1488 C C . ASN A 1 180 ? -39.877 4.742 30.336 1.00 64.06 180 ASN A C 1
ATOM 1490 O O . ASN A 1 180 ? -40.697 5.529 30.796 1.00 64.06 180 ASN A O 1
ATOM 1494 N N . ASP A 1 181 ? -40.212 3.486 30.038 1.00 57.75 181 ASP A N 1
ATOM 1495 C CA . ASP A 1 181 ? -41.613 3.017 30.041 1.00 57.75 181 ASP A CA 1
ATOM 1496 C C . ASP A 1 181 ? -42.190 2.762 31.446 1.00 57.75 181 ASP A C 1
ATOM 1498 O O . ASP A 1 181 ? -43.242 2.137 31.614 1.00 57.75 181 ASP A O 1
ATOM 1502 N N . ILE A 1 182 ? -41.489 3.200 32.489 1.00 54.94 182 ILE A N 1
ATOM 1503 C CA . ILE A 1 182 ? -41.882 2.970 33.869 1.00 54.94 182 ILE A CA 1
ATOM 1504 C C . ILE A 1 182 ? -42.542 4.243 34.384 1.00 54.94 182 ILE A C 1
ATOM 1506 O O . ILE A 1 182 ? -41.872 5.144 34.871 1.00 54.94 182 ILE A O 1
ATOM 1510 N N . ILE A 1 183 ? -43.878 4.282 34.377 1.00 57.16 183 ILE A N 1
ATOM 1511 C CA . ILE A 1 183 ? -44.573 5.134 35.345 1.00 57.16 183 ILE A CA 1
ATOM 1512 C C . ILE A 1 183 ? -44.175 4.600 36.722 1.00 57.16 183 ILE A C 1
ATOM 1514 O O . ILE A 1 183 ? -44.629 3.532 37.148 1.00 57.16 183 ILE A O 1
ATOM 1518 N N . LEU A 1 184 ? -43.249 5.305 37.366 1.00 62.06 184 LEU A N 1
ATOM 1519 C CA . LEU A 1 184 ? -42.757 4.985 38.693 1.00 62.06 184 LEU A CA 1
ATOM 1520 C C . LEU A 1 184 ? -43.845 5.338 39.708 1.00 62.06 184 LEU A C 1
ATOM 1522 O O . LEU A 1 184 ? -43.929 6.457 40.207 1.00 62.06 184 LEU A O 1
ATOM 1526 N N . THR A 1 185 ? -44.720 4.370 39.979 1.00 62.25 185 THR A N 1
ATOM 1527 C CA . THR A 1 185 ? -45.567 4.396 41.173 1.00 62.25 185 THR A CA 1
ATOM 1528 C C . THR A 1 185 ? -44.679 4.324 42.414 1.00 62.25 185 THR A C 1
ATOM 1530 O O . THR A 1 185 ? -43.584 3.757 42.359 1.00 62.25 185 THR A O 1
ATOM 1533 N N . ASP A 1 186 ? -45.148 4.844 43.549 1.00 64.00 186 ASP A N 1
ATOM 1534 C CA . ASP A 1 186 ? -44.381 4.790 44.802 1.00 64.00 186 ASP A CA 1
ATOM 1535 C C . ASP A 1 186 ? -44.003 3.334 45.177 1.00 64.00 186 ASP A C 1
ATOM 1537 O O . ASP A 1 186 ? -42.909 3.082 45.676 1.00 64.00 186 ASP A O 1
ATOM 1541 N N . GLU A 1 187 ? -44.842 2.348 44.826 1.00 65.50 187 GLU A N 1
ATOM 1542 C CA . GLU A 1 187 ? -44.543 0.912 44.977 1.00 65.50 187 GLU A CA 1
ATOM 1543 C C . GLU A 1 187 ? -43.373 0.427 44.100 1.00 65.50 187 GLU A C 1
ATOM 1545 O O . GLU A 1 187 ? -42.569 -0.390 44.546 1.00 65.50 187 GLU A O 1
ATOM 1550 N N . LYS A 1 188 ? -43.244 0.917 42.859 1.00 68.56 188 LYS A N 1
ATOM 1551 C CA . LYS A 1 188 ? -42.112 0.579 41.976 1.00 68.56 188 LYS A CA 1
ATOM 1552 C C . LYS A 1 188 ? -40.832 1.305 42.380 1.00 68.56 188 LYS A C 1
ATOM 1554 O O . LYS A 1 188 ? -39.759 0.725 42.262 1.00 68.56 188 LYS A O 1
ATOM 1559 N N . LEU A 1 189 ? -40.931 2.534 42.889 1.00 70.88 189 LEU A N 1
ATOM 1560 C CA . LEU A 1 189 ? -39.795 3.261 43.471 1.00 70.88 189 LEU A CA 1
ATOM 1561 C C . LEU A 1 189 ? -39.200 2.511 44.665 1.00 70.88 189 LEU A C 1
ATOM 1563 O O . LEU A 1 189 ? -37.984 2.421 44.772 1.00 70.88 189 LEU A O 1
ATOM 1567 N N . GLN A 1 190 ? -40.038 1.898 45.505 1.00 68.44 190 GLN A N 1
ATOM 1568 C CA . GLN A 1 190 ? -39.584 1.054 46.619 1.00 68.44 190 GLN A CA 1
ATOM 1569 C C . GLN A 1 190 ? -38.895 -0.246 46.167 1.00 68.44 190 GLN A C 1
ATOM 1571 O O . GLN A 1 190 ? -38.114 -0.819 46.924 1.00 68.44 190 GLN A O 1
ATOM 1576 N N . GLN A 1 191 ? -39.165 -0.721 44.946 1.00 71.31 191 GLN A N 1
ATOM 1577 C CA . GLN A 1 191 ? -38.482 -1.881 44.354 1.00 71.31 191 GLN A CA 1
ATOM 1578 C C . GLN A 1 191 ? -37.107 -1.527 43.763 1.00 71.31 191 GLN A C 1
ATOM 1580 O O . GLN A 1 191 ? -36.308 -2.430 43.495 1.00 71.31 191 GLN A O 1
ATOM 1585 N N . LEU A 1 192 ? -36.826 -0.235 43.553 1.00 73.94 192 LEU A N 1
ATOM 1586 C CA . LEU A 1 192 ? -35.504 0.252 43.172 1.00 73.94 192 LEU A CA 1
ATOM 1587 C C . LEU A 1 192 ? -34.653 0.394 44.434 1.00 73.94 192 LEU A C 1
ATOM 1589 O O . LEU A 1 192 ? -34.971 1.158 45.343 1.00 73.94 192 LEU A O 1
ATOM 1593 N N . HIS A 1 193 ? -33.538 -0.329 44.494 1.00 73.31 193 HIS A N 1
ATOM 1594 C CA . HIS A 1 193 ? -32.620 -0.228 45.626 1.00 73.31 193 HIS A CA 1
ATOM 1595 C C . HIS A 1 193 ? -31.763 1.042 45.486 1.00 73.31 193 HIS A C 1
ATOM 1597 O O . HIS A 1 193 ? -30.694 1.016 44.875 1.00 73.31 193 HIS A O 1
ATOM 1603 N N . ILE A 1 194 ? -32.238 2.163 46.036 1.00 76.69 194 ILE A N 1
ATOM 1604 C CA . ILE A 1 194 ? -31.557 3.471 46.043 1.00 76.69 194 ILE A CA 1
ATOM 1605 C C . ILE A 1 194 ? -31.177 3.895 47.468 1.00 76.69 194 ILE A C 1
ATOM 1607 O O . ILE A 1 194 ? -31.825 3.496 48.434 1.00 76.69 194 ILE A O 1
ATOM 1611 N N . ASN A 1 195 ? -30.113 4.686 47.614 1.00 78.50 195 ASN A N 1
ATOM 1612 C CA . ASN A 1 195 ? -29.707 5.260 48.897 1.00 78.50 195 ASN A CA 1
ATOM 1613 C C . ASN A 1 195 ? -30.268 6.685 49.021 1.00 78.50 195 ASN A C 1
ATOM 1615 O O . ASN A 1 195 ? -30.202 7.463 48.074 1.00 78.50 195 ASN A O 1
ATOM 1619 N N . GLU A 1 196 ? -30.770 7.061 50.198 1.00 77.06 196 GLU A N 1
ATOM 1620 C CA . GLU A 1 196 ? -31.303 8.409 50.467 1.00 77.06 196 GLU A CA 1
ATOM 1621 C C . GLU A 1 196 ? -30.270 9.526 50.247 1.00 77.06 196 GLU A C 1
ATOM 1623 O O . GLU A 1 196 ? -30.631 10.677 50.014 1.00 77.06 196 GLU A O 1
ATOM 1628 N N . LYS A 1 197 ? -28.976 9.193 50.315 1.00 83.38 197 LYS A N 1
ATOM 1629 C CA . LYS A 1 197 ? -27.867 10.124 50.070 1.00 83.38 197 LYS A CA 1
ATOM 1630 C C . LYS A 1 197 ? -27.430 10.197 48.605 1.00 83.38 197 LYS A C 1
ATOM 1632 O O . LYS A 1 197 ? -26.506 10.954 48.307 1.00 83.38 197 LYS A O 1
ATOM 1637 N N . ASP A 1 198 ? -28.019 9.398 47.718 1.00 86.06 198 ASP A N 1
ATOM 1638 C CA . ASP A 1 198 ? -27.714 9.462 46.290 1.00 86.06 198 ASP A CA 1
ATOM 1639 C C . ASP A 1 198 ? -28.266 10.767 45.700 1.00 86.06 198 ASP A C 1
ATOM 1641 O O . ASP A 1 198 ? -29.392 11.180 45.993 1.00 86.06 198 ASP A O 1
ATOM 1645 N N . LEU A 1 199 ? -27.475 11.414 44.847 1.00 86.94 199 LEU A N 1
ATOM 1646 C CA . LEU A 1 199 ? -27.810 12.695 44.227 1.00 86.94 199 LEU A CA 1
ATOM 1647 C C . LEU A 1 199 ? -27.759 12.590 42.701 1.00 86.94 199 LEU A C 1
ATOM 1649 O O . LEU A 1 199 ? -27.070 11.742 42.134 1.00 86.94 199 LEU A O 1
ATOM 1653 N N . VAL A 1 200 ? -28.444 13.508 42.033 1.00 84.19 200 VAL A N 1
ATOM 1654 C CA . VAL A 1 200 ? -28.330 13.760 40.598 1.00 84.19 200 VAL A CA 1
ATOM 1655 C C . VAL A 1 200 ? -27.914 15.208 40.399 1.00 84.19 200 VAL A C 1
ATOM 1657 O O . VAL A 1 200 ? -28.566 16.128 40.883 1.00 84.19 200 VAL A O 1
ATOM 1660 N N . SER A 1 201 ? -26.813 15.401 39.682 1.00 83.06 201 SER A N 1
ATOM 1661 C CA . SER A 1 201 ? -26.296 16.708 39.291 1.00 83.06 201 SER A CA 1
ATOM 1662 C C . SER A 1 201 ? -26.827 17.065 37.907 1.00 83.06 201 SER A C 1
ATOM 1664 O O . SER A 1 201 ? -26.523 16.378 36.931 1.00 83.06 201 SER A O 1
ATOM 1666 N N . ILE A 1 202 ? -27.617 18.130 37.815 1.00 79.56 202 ILE A N 1
ATOM 1667 C CA . ILE A 1 202 ? -28.221 18.626 36.578 1.00 79.56 202 ILE A CA 1
ATOM 1668 C C . ILE A 1 202 ? -27.493 19.889 36.139 1.00 79.56 202 ILE A C 1
ATOM 1670 O O . ILE A 1 202 ? -27.418 20.871 36.875 1.00 79.56 202 ILE A O 1
ATOM 1674 N N . ARG A 1 203 ? -26.940 19.858 34.927 1.00 78.81 203 ARG A N 1
ATOM 1675 C CA . ARG A 1 203 ? -26.088 20.907 34.355 1.00 78.81 203 ARG A CA 1
ATOM 1676 C C . ARG A 1 203 ? -26.754 21.473 33.113 1.00 78.81 203 ARG A C 1
ATOM 1678 O O . ARG A 1 203 ? -26.925 20.737 32.148 1.00 78.81 203 ARG A O 1
ATOM 1685 N N . GLY A 1 204 ? -27.143 22.741 33.127 1.00 75.12 204 GLY A N 1
ATOM 1686 C CA . GLY A 1 204 ? -27.951 23.351 32.067 1.00 75.12 204 GLY A CA 1
ATOM 1687 C C . GLY A 1 204 ? -27.290 24.555 31.402 1.00 75.12 204 GLY A C 1
ATOM 1688 O O . GLY A 1 204 ? -26.495 25.255 32.030 1.00 75.12 204 GLY A O 1
ATOM 1689 N N . ILE A 1 205 ? -27.632 24.795 30.134 1.00 74.38 205 ILE A N 1
ATOM 1690 C CA . ILE A 1 205 ? -27.388 26.062 29.426 1.00 74.38 205 ILE A CA 1
ATOM 1691 C C . ILE A 1 205 ? -28.694 26.828 29.332 1.00 74.38 205 ILE A C 1
ATOM 1693 O O . ILE A 1 205 ? -29.706 26.272 28.900 1.00 74.38 205 ILE A O 1
ATOM 1697 N N . PHE A 1 206 ? -28.660 28.102 29.697 1.00 77.38 206 PHE A N 1
ATOM 1698 C CA . PHE A 1 206 ? -29.812 28.971 29.616 1.00 77.38 206 PHE A CA 1
ATOM 1699 C C . PHE A 1 206 ? -30.183 29.286 28.166 1.00 77.38 206 PHE A C 1
ATOM 1701 O O . PHE A 1 206 ? -29.323 29.549 27.323 1.00 77.38 206 PHE A O 1
ATOM 1708 N N . SER A 1 207 ? -31.483 29.274 27.889 1.00 77.19 207 SER A N 1
ATOM 1709 C CA . SER A 1 207 ? -32.038 29.655 26.595 1.00 77.19 207 SER A CA 1
ATOM 1710 C C . SER A 1 207 ? -32.024 31.157 26.377 1.00 77.19 207 SER A C 1
ATOM 1712 O O . SER A 1 207 ? -31.937 31.937 27.328 1.00 77.19 207 SER A O 1
ATOM 1714 N N . ASP A 1 208 ? -32.168 31.571 25.118 1.00 75.75 208 ASP A N 1
ATOM 1715 C CA . ASP A 1 208 ? -32.355 32.985 24.779 1.00 75.75 208 ASP A CA 1
ATOM 1716 C C . ASP A 1 208 ? -33.553 33.565 25.538 1.00 75.75 208 ASP A C 1
ATOM 1718 O O . ASP A 1 208 ? -33.462 34.659 26.078 1.00 75.75 208 ASP A O 1
ATOM 1722 N N . ARG A 1 209 ? -34.608 32.765 25.739 1.00 78.44 209 ARG A N 1
ATOM 1723 C CA . ARG A 1 209 ? -35.775 33.130 26.553 1.00 78.44 209 ARG A CA 1
ATOM 1724 C C . ARG A 1 209 ? -35.427 33.423 28.015 1.00 78.44 209 ARG A C 1
ATOM 1726 O O . ARG A 1 209 ? -35.991 34.342 28.600 1.00 78.44 209 ARG A O 1
ATOM 1733 N N . TYR A 1 210 ? -34.523 32.652 28.624 1.00 79.88 210 TYR A N 1
ATOM 1734 C CA . TYR A 1 210 ? -34.024 32.981 29.961 1.00 79.88 210 TYR A CA 1
ATOM 1735 C C . TYR A 1 210 ? -33.177 34.247 29.931 1.00 79.88 210 TYR A C 1
ATOM 1737 O O . TYR A 1 210 ? -33.340 35.091 30.799 1.00 79.88 210 TYR A O 1
ATOM 1745 N N . ARG A 1 211 ? -32.286 34.396 28.944 1.00 74.44 211 ARG A N 1
ATOM 1746 C CA . ARG A 1 211 ? -31.395 35.561 28.837 1.00 74.44 211 ARG A CA 1
ATOM 1747 C C . ARG A 1 211 ? -32.184 36.855 28.639 1.00 74.44 211 ARG A C 1
ATOM 1749 O O . ARG A 1 211 ? -31.862 37.852 29.271 1.00 74.44 211 ARG A O 1
ATOM 1756 N N . GLU A 1 212 ? -33.240 36.822 27.834 1.00 75.69 212 GLU A N 1
ATOM 1757 C CA . GLU A 1 212 ? -34.201 37.915 27.664 1.00 75.69 212 GLU A CA 1
ATOM 1758 C C . GLU A 1 212 ? -34.929 38.232 28.978 1.00 75.69 212 GLU A C 1
ATOM 1760 O O . GLU A 1 212 ? -34.963 39.386 29.397 1.00 75.69 212 GLU A O 1
ATOM 1765 N N . ALA A 1 213 ? -35.431 37.212 29.683 1.00 73.38 213 ALA A N 1
ATOM 1766 C CA . ALA A 1 213 ? -36.093 37.394 30.977 1.00 73.38 213 ALA A CA 1
ATOM 1767 C C . ALA A 1 213 ? -35.140 37.900 32.085 1.00 73.38 213 ALA A C 1
ATOM 1769 O O . ALA A 1 213 ? -35.546 38.687 32.938 1.00 73.38 213 ALA A O 1
ATOM 1770 N N . ASP A 1 214 ? -33.873 37.477 32.081 1.00 70.50 214 ASP A N 1
ATOM 1771 C CA . ASP A 1 214 ? -32.838 37.893 33.041 1.00 70.50 214 ASP A CA 1
ATOM 1772 C C . ASP A 1 214 ? -32.396 39.346 32.780 1.00 70.50 214 ASP A C 1
ATOM 1774 O O . ASP A 1 214 ? -32.254 40.123 33.728 1.00 70.50 214 ASP A O 1
ATOM 1778 N N . LEU A 1 215 ? -32.293 39.750 31.502 1.00 63.00 215 LEU A N 1
ATOM 1779 C CA . LEU A 1 215 ? -32.062 41.139 31.076 1.00 63.00 215 LEU A CA 1
ATOM 1780 C C . LEU A 1 215 ? -33.185 42.089 31.529 1.00 63.00 215 LEU A C 1
ATOM 1782 O O . LEU A 1 215 ? -32.911 43.250 31.837 1.00 63.00 215 LEU A O 1
ATOM 1786 N N . GLU A 1 216 ? -34.430 41.611 31.593 1.00 60.66 216 GLU A N 1
ATOM 1787 C CA . GLU A 1 216 ? -35.576 42.385 32.087 1.00 60.66 216 GLU A CA 1
ATOM 1788 C C . GLU A 1 216 ? -35.665 42.435 33.624 1.00 60.66 216 GLU A C 1
ATOM 1790 O O . GLU A 1 216 ? -36.179 43.413 34.172 1.00 60.66 216 GLU A O 1
ATOM 1795 N N . MET A 1 217 ? -35.171 41.411 34.335 1.00 58.12 217 MET A N 1
ATOM 1796 C CA . MET A 1 217 ? -35.400 41.254 35.778 1.00 58.12 217 MET A CA 1
ATOM 1797 C C . MET A 1 217 ? -34.239 41.669 36.694 1.00 58.12 217 MET A C 1
ATOM 1799 O O . MET A 1 217 ? -34.517 42.016 37.841 1.00 58.12 217 MET A O 1
ATOM 1803 N N . ASN A 1 218 ? -32.969 41.660 36.263 1.00 56.75 218 ASN A N 1
ATOM 1804 C CA . ASN A 1 218 ? -31.838 42.001 37.146 1.00 56.75 218 ASN A CA 1
ATOM 1805 C C . ASN A 1 218 ? -30.621 42.599 36.402 1.00 56.75 218 ASN A C 1
ATOM 1807 O O . ASN A 1 218 ? -29.723 41.860 36.003 1.00 56.75 218 ASN A O 1
ATOM 1811 N N . PRO A 1 219 ? -30.490 43.939 36.308 1.00 48.03 219 PRO A N 1
ATOM 1812 C CA . PRO A 1 219 ? -29.334 44.581 35.666 1.00 48.03 219 PRO A CA 1
ATOM 1813 C C . PRO A 1 219 ? -28.026 44.529 36.478 1.00 48.03 219 PRO A C 1
ATOM 1815 O O . PRO A 1 219 ? -26.981 44.938 35.975 1.00 48.03 219 PRO A O 1
ATOM 1818 N N . SER A 1 220 ? -28.058 44.107 37.747 1.00 49.25 220 SER A N 1
ATOM 1819 C CA . SER A 1 220 ? -26.903 44.232 38.646 1.00 49.25 220 SER A CA 1
ATOM 1820 C C . SER A 1 220 ? -27.016 43.337 39.884 1.00 49.25 220 SER A C 1
ATOM 1822 O O . SER A 1 220 ? -27.519 43.783 40.915 1.00 49.25 220 SER A O 1
ATOM 1824 N N . ILE A 1 221 ? -26.537 42.092 39.814 1.00 45.81 221 ILE A N 1
ATOM 1825 C CA . ILE A 1 221 ? -26.269 41.273 41.008 1.00 45.81 221 ILE A CA 1
ATOM 1826 C C . ILE A 1 221 ? -24.963 40.493 40.799 1.00 45.81 221 ILE A C 1
ATOM 1828 O O . ILE A 1 221 ? -24.865 39.681 39.880 1.00 45.81 221 ILE A O 1
ATOM 1832 N N . ASP A 1 222 ? -23.989 40.729 41.685 1.00 44.53 222 ASP A N 1
ATOM 1833 C CA . ASP A 1 222 ? -22.864 39.824 41.955 1.00 44.53 222 ASP A CA 1
ATOM 1834 C C . ASP A 1 222 ? -23.440 38.497 42.468 1.00 44.53 222 ASP A C 1
ATOM 1836 O O . ASP A 1 222 ? -23.981 38.434 43.574 1.00 44.53 222 ASP A O 1
ATOM 1840 N N . ARG A 1 223 ? -23.393 37.438 41.652 1.00 47.88 223 ARG A N 1
ATOM 1841 C CA . ARG A 1 223 ? -23.858 36.107 42.064 1.00 47.88 223 ARG A CA 1
ATOM 1842 C C . ARG A 1 223 ? -22.692 35.312 42.649 1.00 47.88 223 ARG A C 1
ATOM 1844 O O . ARG A 1 223 ? -21.769 34.952 41.925 1.00 47.88 223 ARG A O 1
ATOM 1851 N N . GLU A 1 224 ? -22.789 34.952 43.929 1.00 38.84 224 GLU A N 1
ATOM 1852 C CA . GLU A 1 224 ? -22.026 33.853 44.549 1.00 38.84 224 GLU A CA 1
ATOM 1853 C C . GLU A 1 224 ? -22.569 32.476 44.095 1.00 38.84 224 GLU A C 1
ATOM 1855 O O . GLU A 1 224 ? -22.829 31.583 44.897 1.00 38.84 224 GLU A O 1
ATOM 1860 N N . GLU A 1 225 ? -22.766 32.285 42.790 1.00 46.09 225 GLU A N 1
ATOM 1861 C CA . GLU A 1 225 ? -22.941 30.961 42.191 1.00 46.09 225 GLU A CA 1
ATOM 1862 C C . GLU A 1 225 ? -21.669 30.652 41.403 1.00 46.09 225 GLU A C 1
ATOM 1864 O O . GLU A 1 225 ? -21.168 31.494 40.656 1.00 46.09 225 GLU A O 1
ATOM 1869 N N . TYR A 1 226 ? -21.110 29.454 41.581 1.00 43.59 226 TYR A N 1
ATOM 1870 C CA . TYR A 1 226 ? -19.928 29.035 40.834 1.00 43.59 226 TYR A CA 1
ATOM 1871 C C . TYR A 1 226 ? -20.234 29.051 39.331 1.00 43.59 226 TYR A C 1
ATOM 1873 O O . TYR A 1 226 ? -20.894 28.153 38.811 1.00 43.59 226 TYR A O 1
ATOM 1881 N N . GLN A 1 227 ? -19.732 30.062 38.628 1.00 47.66 227 GLN A N 1
ATOM 1882 C CA . GLN A 1 227 ? -19.771 30.113 37.173 1.00 47.66 227 GLN A CA 1
ATOM 1883 C C . GLN A 1 227 ? -18.806 29.054 36.629 1.00 47.66 227 GLN A C 1
ATOM 1885 O O . GLN A 1 227 ? -17.600 29.090 36.888 1.00 47.66 227 GLN A O 1
ATOM 1890 N N . LEU A 1 228 ? -19.327 28.078 35.887 1.00 49.56 228 LEU A N 1
ATOM 1891 C CA . LEU A 1 228 ? -18.489 27.133 35.157 1.00 49.56 228 LEU A CA 1
ATOM 1892 C C . LEU A 1 228 ? -17.907 27.849 33.933 1.00 49.56 228 LEU A C 1
ATOM 1894 O O . LEU A 1 228 ? -18.630 28.522 33.205 1.00 49.56 228 LEU A O 1
ATOM 1898 N N . TYR A 1 229 ? -16.605 27.696 33.674 1.00 42.06 229 TYR A N 1
ATOM 1899 C CA . TYR A 1 229 ? -15.952 28.290 32.501 1.00 42.06 229 TYR A CA 1
ATOM 1900 C C . TYR A 1 229 ? -16.606 27.799 31.189 1.00 42.06 229 TYR A C 1
ATOM 1902 O O . TYR A 1 229 ? -16.304 26.712 30.696 1.00 42.06 229 TYR A O 1
ATOM 1910 N N . GLY A 1 230 ? -17.508 28.612 30.628 1.00 52.81 230 GLY A N 1
ATOM 1911 C CA . GLY A 1 230 ? -17.931 28.614 29.222 1.00 52.81 230 GLY A CA 1
ATOM 1912 C C . GLY A 1 230 ? -18.706 27.404 28.675 1.00 52.81 230 GLY A C 1
ATOM 1913 O O . GLY A 1 230 ? -18.881 27.350 27.461 1.00 52.81 230 GLY A O 1
ATOM 1914 N N . ARG A 1 231 ? -19.142 26.427 29.492 1.00 56.12 231 ARG A N 1
ATOM 1915 C CA . ARG A 1 231 ? -19.821 25.194 29.005 1.00 56.12 231 ARG A CA 1
ATOM 1916 C C . ARG A 1 231 ? -21.216 24.906 29.561 1.00 56.12 231 ARG A C 1
ATOM 1918 O O . ARG A 1 231 ? -21.978 24.222 28.892 1.00 56.12 231 ARG A O 1
ATOM 1925 N N . TYR A 1 232 ? -21.525 25.349 30.773 1.00 65.94 232 TYR A N 1
ATOM 1926 C CA . TYR A 1 232 ? -22.848 25.241 31.387 1.00 65.94 232 TYR A CA 1
ATOM 1927 C C . TYR A 1 232 ? -23.089 26.528 32.159 1.00 65.94 232 TYR A C 1
ATOM 1929 O O . TYR A 1 232 ? -22.176 26.997 32.839 1.00 65.94 232 TYR A O 1
ATOM 1937 N N . ASP A 1 233 ? -24.294 27.073 32.067 1.00 69.06 233 ASP A N 1
ATOM 1938 C CA . ASP A 1 233 ? -24.636 28.312 32.758 1.00 69.06 233 ASP A CA 1
ATOM 1939 C C . ASP A 1 233 ? -25.037 28.043 34.220 1.00 69.06 233 ASP A C 1
ATOM 1941 O O . ASP A 1 233 ? -24.871 28.907 35.077 1.00 69.06 233 ASP A O 1
ATOM 1945 N N . GLN A 1 234 ? -25.514 26.828 34.531 1.00 75.88 234 GLN A N 1
ATOM 1946 C CA . GLN A 1 234 ? -25.909 26.425 35.883 1.00 75.88 234 GLN A CA 1
ATOM 1947 C C . GLN A 1 234 ? -25.644 24.934 36.159 1.00 75.88 234 GLN A C 1
ATOM 1949 O O . GLN A 1 234 ? -25.737 24.095 35.265 1.00 75.88 234 GLN A O 1
ATOM 1954 N N . THR A 1 235 ? -25.339 24.593 37.418 1.00 78.38 235 THR A N 1
ATOM 1955 C CA . THR A 1 235 ? -25.359 23.218 37.953 1.00 78.38 235 THR A CA 1
ATOM 1956 C C . THR A 1 235 ? -26.181 23.165 39.239 1.00 78.38 235 THR A C 1
ATOM 1958 O O . THR A 1 235 ? -25.985 24.000 40.119 1.00 78.38 235 THR A O 1
ATOM 1961 N N . VAL A 1 236 ? -27.086 22.192 39.350 1.00 83.38 236 VAL A N 1
ATOM 1962 C CA . VAL A 1 236 ? -27.948 21.965 40.517 1.00 83.38 236 VAL A CA 1
ATOM 1963 C C . VAL A 1 236 ? -27.870 20.499 40.921 1.00 83.38 236 VAL A C 1
ATOM 1965 O O . VAL A 1 236 ? -28.100 19.627 40.091 1.00 83.38 236 VAL A O 1
ATOM 1968 N N . ASP A 1 237 ? -27.588 20.228 42.191 1.00 85.38 237 ASP A N 1
ATOM 1969 C CA . ASP A 1 237 ? -27.624 18.872 42.742 1.00 85.38 237 ASP A CA 1
ATOM 1970 C C . ASP A 1 237 ? -28.947 18.652 43.487 1.00 85.38 237 ASP A C 1
ATOM 1972 O O . ASP A 1 237 ? -29.288 19.443 44.373 1.00 85.38 237 ASP A O 1
ATOM 1976 N N . ILE A 1 238 ? -29.668 17.586 43.130 1.00 87.75 238 ILE A N 1
ATOM 1977 C CA . ILE A 1 238 ? -30.962 17.198 43.713 1.00 87.75 238 ILE A CA 1
ATOM 1978 C C . ILE A 1 238 ? -30.943 15.736 44.191 1.00 87.75 238 ILE A C 1
ATOM 1980 O O . ILE A 1 238 ? -30.140 14.951 43.683 1.00 87.75 238 ILE A O 1
ATOM 1984 N N . PRO A 1 239 ? -31.804 15.327 45.141 1.00 87.00 239 PRO A N 1
ATOM 1985 C CA . PRO A 1 239 ? -31.916 13.925 45.548 1.00 87.00 239 PRO A CA 1
ATOM 1986 C C . PRO A 1 239 ? -32.284 12.998 44.382 1.00 87.00 239 PRO A C 1
ATOM 1988 O O . PRO A 1 239 ? -33.176 13.310 43.592 1.00 87.00 239 PRO A O 1
ATOM 1991 N N . LEU A 1 240 ? -31.644 11.824 44.292 1.00 84.19 240 LEU A N 1
ATOM 1992 C CA . LEU A 1 240 ? -31.950 10.827 43.254 1.00 84.19 240 LEU A CA 1
ATOM 1993 C C . LEU A 1 240 ? -33.413 10.379 43.319 1.00 84.19 240 LEU A C 1
ATOM 1995 O O . LEU A 1 240 ? -34.048 10.206 42.285 1.00 84.19 240 LEU A O 1
ATOM 1999 N N . HIS A 1 241 ? -33.966 10.242 44.523 1.00 81.94 241 HIS A N 1
ATOM 2000 C CA . HIS A 1 241 ? -35.375 9.913 44.715 1.00 81.94 241 HIS A CA 1
ATOM 2001 C C . HIS A 1 241 ? -36.315 10.945 44.058 1.00 81.94 241 HIS A C 1
ATOM 2003 O O . HIS A 1 241 ? -37.224 10.562 43.321 1.00 81.94 241 HIS A O 1
ATOM 2009 N N . ASP A 1 242 ? -36.063 12.243 44.259 1.00 81.69 242 ASP A N 1
ATOM 2010 C CA . ASP A 1 242 ? -36.847 13.324 43.646 1.00 81.69 242 ASP A CA 1
ATOM 2011 C C . ASP A 1 242 ? -36.691 13.318 42.123 1.00 81.69 242 ASP A C 1
ATOM 2013 O O . ASP A 1 242 ? -37.675 13.417 41.392 1.00 81.69 242 ASP A O 1
ATOM 2017 N N . TYR A 1 243 ? -35.464 13.117 41.637 1.00 82.44 243 TYR A N 1
ATOM 2018 C CA . TYR A 1 243 ? -35.187 13.006 40.209 1.00 82.44 243 TYR A CA 1
ATOM 2019 C C . TYR A 1 243 ? -35.962 11.857 39.543 1.00 82.44 243 TYR A C 1
ATOM 2021 O O . TYR A 1 243 ? -36.568 12.049 38.489 1.00 82.44 243 TYR A O 1
ATOM 2029 N N . LEU A 1 244 ? -35.990 10.672 40.162 1.00 78.62 244 LEU A N 1
ATOM 2030 C CA . LEU A 1 244 ? -36.723 9.511 39.647 1.00 78.62 244 LEU A CA 1
ATOM 2031 C C . LEU A 1 244 ? -38.233 9.778 39.568 1.00 78.62 244 LEU A C 1
ATOM 2033 O O . LEU A 1 244 ? -38.899 9.337 38.638 1.00 78.62 244 LEU A O 1
ATOM 2037 N N . GLN A 1 245 ? -38.783 10.559 40.497 1.00 77.06 245 GLN A N 1
ATOM 2038 C CA . GLN A 1 245 ? -40.180 10.990 40.430 1.00 77.06 245 GLN A CA 1
ATOM 2039 C C . GLN A 1 245 ? -40.438 12.037 39.330 1.00 77.06 245 GLN A C 1
ATOM 2041 O O . GLN A 1 245 ? -41.541 12.099 38.788 1.00 77.06 245 GLN A O 1
ATOM 2046 N N . MET A 1 246 ? -39.429 12.836 38.974 1.00 78.00 246 MET A N 1
ATOM 2047 C CA . MET A 1 246 ? -39.478 13.823 37.885 1.00 78.00 246 MET A CA 1
ATOM 2048 C C . MET A 1 246 ? -39.279 13.204 36.490 1.00 78.00 246 MET A C 1
ATOM 2050 O O . MET A 1 246 ? -39.516 13.876 35.483 1.00 78.00 246 MET A O 1
ATOM 2054 N N . GLN A 1 247 ? -38.870 11.933 36.415 1.00 73.94 247 GLN A N 1
ATOM 2055 C CA . GLN A 1 247 ? -38.460 11.240 35.189 1.00 73.94 247 GLN A CA 1
ATOM 2056 C C . GLN A 1 247 ? -39.484 11.372 34.049 1.00 73.94 247 GLN A C 1
ATOM 2058 O O . GLN A 1 247 ? -39.134 11.781 32.942 1.00 73.94 247 GLN A O 1
ATOM 2063 N N . ASN A 1 248 ? -40.762 11.088 34.328 1.00 70.44 248 ASN A N 1
ATOM 2064 C CA . ASN A 1 248 ? -41.830 11.110 33.321 1.00 70.44 248 ASN A CA 1
ATOM 2065 C C . ASN A 1 248 ? -41.981 12.484 32.665 1.00 70.44 248 ASN A C 1
ATOM 2067 O O . ASN A 1 248 ? -42.062 12.582 31.442 1.00 70.44 248 ASN A O 1
ATOM 2071 N N . PHE A 1 249 ? -41.975 13.548 33.471 1.00 75.88 249 PHE A N 1
ATOM 2072 C CA . PHE A 1 249 ? -42.027 14.914 32.964 1.00 75.88 249 PHE A CA 1
ATOM 2073 C C . PHE A 1 249 ? -40.823 15.209 32.066 1.00 75.88 249 PHE A C 1
ATOM 2075 O O . PHE A 1 249 ? -40.993 15.690 30.949 1.00 75.88 249 PHE A O 1
ATOM 2082 N N . LEU A 1 250 ? -39.613 14.905 32.536 1.00 75.00 250 LEU A N 1
ATOM 2083 C CA . LEU A 1 250 ? -38.381 15.231 31.822 1.00 75.00 250 LEU A CA 1
ATOM 2084 C C . LEU A 1 250 ? -38.292 14.497 30.471 1.00 75.00 250 LEU A C 1
ATOM 2086 O O . LEU A 1 250 ? -37.848 15.085 29.485 1.00 75.00 250 LEU A O 1
ATOM 2090 N N . VAL A 1 251 ? -38.777 13.253 30.394 1.00 71.81 251 VAL A N 1
ATOM 2091 C CA . VAL A 1 251 ? -38.898 12.489 29.140 1.00 71.81 251 VAL A CA 1
ATOM 2092 C C . VAL A 1 251 ? -39.944 13.107 28.210 1.00 71.81 251 VAL A C 1
ATOM 2094 O O . VAL A 1 251 ? -39.658 13.342 27.036 1.00 71.81 251 VAL A O 1
ATOM 2097 N N . LEU A 1 252 ? -41.145 13.411 28.714 1.00 71.94 252 LEU A N 1
ATOM 2098 C CA . LEU A 1 252 ? -42.211 14.046 27.926 1.00 71.94 252 LEU A CA 1
ATOM 2099 C C . LEU A 1 252 ? -41.782 15.418 27.391 1.00 71.94 252 LEU A C 1
ATOM 2101 O O . LEU A 1 252 ? -42.071 15.756 26.243 1.00 71.94 252 LEU A O 1
ATOM 2105 N N . TYR A 1 253 ? -41.035 16.176 28.191 1.00 73.62 253 TYR A N 1
ATOM 2106 C CA . TYR A 1 253 ? -40.479 17.466 27.808 1.00 73.62 253 TYR A CA 1
ATOM 2107 C C . TYR A 1 253 ? -39.410 17.323 26.716 1.00 73.62 253 TYR A C 1
ATOM 2109 O O . TYR A 1 253 ? -39.460 18.045 25.721 1.00 73.62 253 TYR A O 1
ATOM 2117 N N . LYS A 1 254 ? -38.489 16.350 26.835 1.00 71.00 254 LYS A N 1
ATOM 2118 C CA . LYS A 1 254 ? -37.513 16.026 25.774 1.00 71.00 254 LYS A CA 1
ATOM 2119 C C . LYS A 1 254 ? -38.204 15.597 24.467 1.00 71.00 254 LYS A C 1
ATOM 2121 O O . LYS A 1 254 ? -37.739 15.981 23.399 1.00 71.00 254 LYS A O 1
ATOM 2126 N N . LYS A 1 255 ? -39.355 14.909 24.546 1.00 67.50 255 LYS A N 1
ATOM 2127 C CA . LYS A 1 255 ? -40.218 14.543 23.399 1.00 67.50 255 LYS A CA 1
ATOM 2128 C C . LYS A 1 255 ? -41.069 15.694 22.831 1.00 67.50 255 LYS A C 1
ATOM 2130 O O . LYS A 1 255 ? -41.864 15.462 21.926 1.00 67.50 255 LYS A O 1
ATOM 2135 N N . GLY A 1 256 ? -40.988 16.909 23.380 1.00 68.00 256 GLY A N 1
ATOM 2136 C CA . GLY A 1 256 ? -41.814 18.044 22.943 1.00 68.00 256 GLY A CA 1
ATOM 2137 C C . GLY A 1 256 ? -43.304 17.938 23.309 1.00 68.00 256 GLY A C 1
ATOM 2138 O O . GLY A 1 256 ? -44.120 18.726 22.832 1.00 68.00 256 GLY A O 1
ATOM 2139 N N . LYS A 1 257 ? -43.688 16.992 24.177 1.00 73.38 257 LYS A N 1
ATOM 2140 C CA . LYS A 1 257 ? -45.068 16.774 24.648 1.00 73.38 257 LYS A CA 1
ATOM 2141 C C . LYS A 1 257 ? -45.388 17.669 25.847 1.00 73.38 257 LYS A C 1
ATOM 2143 O O . LYS A 1 257 ? -45.733 17.196 26.927 1.00 73.38 257 LYS A O 1
ATOM 2148 N N . PHE A 1 258 ? -45.261 18.983 25.665 1.00 73.00 258 PHE A N 1
ATOM 2149 C CA . PHE A 1 258 ? -45.287 19.963 26.761 1.00 73.00 258 PHE A CA 1
ATOM 2150 C C . PHE A 1 258 ? -46.584 19.964 27.590 1.00 73.00 258 PHE A C 1
ATOM 2152 O O . PHE A 1 258 ? -46.527 20.183 28.796 1.00 73.00 258 PHE A O 1
ATOM 2159 N N . ASN A 1 259 ? -47.737 19.674 26.976 1.00 70.75 259 ASN A N 1
ATOM 2160 C CA . ASN A 1 259 ? -49.025 19.630 27.680 1.00 70.75 259 ASN A CA 1
ATOM 2161 C C . ASN A 1 259 ? -49.127 18.423 28.631 1.00 70.75 259 ASN A C 1
ATOM 2163 O O . ASN A 1 259 ? -49.483 18.588 29.791 1.00 70.75 259 ASN A O 1
ATOM 2167 N N . GLU A 1 260 ? -48.742 17.227 28.169 1.00 72.38 260 GLU A N 1
ATOM 2168 C CA . GLU A 1 260 ? -48.680 16.005 28.998 1.00 72.38 260 GLU A CA 1
ATOM 2169 C C . GLU A 1 260 ? -47.622 16.149 30.110 1.00 72.38 260 GLU A C 1
ATOM 2171 O O . GLU A 1 260 ? -47.765 15.646 31.226 1.00 72.38 260 GLU A O 1
ATOM 2176 N N . ALA A 1 261 ? -46.549 16.881 29.808 1.00 72.81 261 ALA A N 1
ATOM 2177 C CA . ALA A 1 261 ? -45.497 17.209 30.753 1.00 72.81 261 ALA A CA 1
ATOM 2178 C C . ALA A 1 261 ? -46.023 18.141 31.875 1.00 72.81 261 ALA A C 1
ATOM 2180 O O . ALA A 1 261 ? -45.710 17.929 33.046 1.00 72.81 261 ALA A O 1
ATOM 2181 N N . ALA A 1 262 ? -46.866 19.127 31.550 1.00 71.94 262 ALA A N 1
ATOM 2182 C CA . ALA A 1 262 ? -47.450 20.054 32.524 1.00 71.94 262 ALA A CA 1
ATOM 2183 C C . ALA A 1 262 ? -48.338 19.353 33.572 1.00 71.94 262 ALA A C 1
ATOM 2185 O O . ALA A 1 262 ? -48.223 19.658 34.758 1.00 71.94 262 ALA A O 1
ATOM 2186 N N . GLU A 1 263 ? -49.139 18.359 33.171 1.00 71.69 263 GLU A N 1
ATOM 2187 C CA . GLU A 1 263 ? -49.953 17.552 34.100 1.00 71.69 263 GLU A CA 1
ATOM 2188 C C . GLU A 1 263 ? -49.077 16.772 35.099 1.00 71.69 263 GLU A C 1
ATOM 2190 O O . GLU A 1 263 ? -49.367 16.713 36.298 1.00 71.69 263 GLU A O 1
ATOM 2195 N N . CYS A 1 264 ? -47.949 16.227 34.628 1.00 71.94 264 CYS A N 1
ATOM 2196 C CA . CYS A 1 264 ? -46.961 15.573 35.489 1.00 71.94 264 CYS A CA 1
ATOM 2197 C C . CYS A 1 264 ? -46.316 16.554 36.484 1.00 71.94 264 CYS A C 1
ATOM 2199 O O . CYS A 1 264 ? -46.081 16.182 37.636 1.00 71.94 264 CYS A O 1
ATOM 2201 N N . ILE A 1 265 ? -46.039 17.797 36.063 1.00 71.69 265 ILE A N 1
ATOM 2202 C CA . ILE A 1 265 ? -45.487 18.842 36.942 1.00 71.69 265 ILE A CA 1
ATOM 2203 C C . ILE A 1 265 ? -46.483 19.190 38.042 1.00 71.69 265 ILE A C 1
ATOM 2205 O O . ILE A 1 265 ? -46.090 19.233 39.202 1.00 71.69 265 ILE A O 1
ATOM 2209 N N . GLU A 1 266 ? -47.758 19.416 37.720 1.00 71.75 266 GLU A N 1
ATOM 2210 C CA . GLU A 1 266 ? -48.776 19.734 38.731 1.00 71.75 266 GLU A CA 1
ATOM 2211 C C . GLU A 1 266 ? -48.913 18.607 39.762 1.00 71.75 266 GLU A C 1
ATOM 2213 O O . GLU A 1 266 ? -48.922 18.860 40.971 1.00 71.75 266 GLU A O 1
ATOM 2218 N N . CYS A 1 267 ? -48.914 17.351 39.300 1.00 71.56 267 CYS A N 1
ATOM 2219 C CA . CYS A 1 267 ? -48.920 16.188 40.181 1.00 71.56 267 CYS A CA 1
ATOM 2220 C C . CYS A 1 267 ? -47.675 16.142 41.080 1.00 71.56 267 CYS A C 1
ATOM 2222 O O . CYS A 1 267 ? -47.798 15.871 42.276 1.00 71.56 267 CYS A O 1
ATOM 2224 N N . PHE A 1 268 ? -46.484 16.423 40.541 1.00 71.31 268 PHE A N 1
ATOM 2225 C CA . PHE A 1 268 ? -45.253 16.473 41.327 1.00 71.31 268 PHE A CA 1
ATOM 2226 C C . PHE A 1 268 ? -45.298 17.615 42.350 1.00 71.31 268 PHE A C 1
ATOM 2228 O O . PHE A 1 268 ? -45.118 17.368 43.536 1.00 71.31 268 PHE A O 1
ATOM 2235 N N . MET A 1 269 ? -45.625 18.838 41.932 1.00 68.62 269 MET A N 1
ATOM 2236 C CA . MET A 1 269 ? -45.634 20.035 42.783 1.00 68.62 269 MET A CA 1
ATOM 2237 C C . MET A 1 269 ? -46.662 19.965 43.926 1.00 68.62 269 MET A C 1
ATOM 2239 O O . MET A 1 269 ? -46.505 20.669 44.926 1.00 68.62 269 MET A O 1
ATOM 2243 N N . SER A 1 270 ? -47.682 19.105 43.805 1.00 67.69 270 SER A N 1
ATOM 2244 C CA . SER A 1 270 ? -48.707 18.867 44.832 1.00 67.69 270 SER A CA 1
ATOM 2245 C C . SER A 1 270 ? -48.271 17.971 46.007 1.00 67.69 270 SER A C 1
ATOM 2247 O O . SER A 1 270 ? -48.993 17.894 47.002 1.00 67.69 270 SER A O 1
ATOM 2249 N N . LYS A 1 271 ? -47.106 17.302 45.937 1.00 70.44 271 LYS A N 1
ATOM 2250 C CA . LYS A 1 271 ? -46.622 16.406 47.008 1.00 70.44 271 LYS A CA 1
ATOM 2251 C C . LYS A 1 271 ? -45.989 17.186 48.180 1.00 70.44 271 LYS A C 1
ATOM 2253 O O . LYS A 1 271 ? -45.235 18.139 47.978 1.00 70.44 271 LYS A O 1
ATOM 2258 N N . GLU A 1 272 ? -46.257 16.747 49.417 1.00 54.62 272 GLU A N 1
ATOM 2259 C CA . GLU A 1 272 ? -45.845 17.435 50.663 1.00 54.62 272 GLU A CA 1
ATOM 2260 C C . GLU A 1 272 ? -44.333 17.371 50.984 1.00 54.62 272 GLU A C 1
ATOM 2262 O O . GLU A 1 272 ? -43.835 18.239 51.698 1.00 54.62 272 GLU A O 1
ATOM 2267 N N . TYR A 1 273 ? -43.582 16.400 50.446 1.00 59.19 273 TYR A N 1
ATOM 2268 C CA . TYR A 1 273 ? -42.169 16.156 50.788 1.00 59.19 273 TYR A CA 1
ATOM 2269 C C . TYR A 1 273 ? -41.267 16.149 49.548 1.00 59.19 273 TYR A C 1
ATOM 2271 O O . TYR A 1 273 ? -41.139 15.114 48.898 1.00 59.19 273 TYR A O 1
ATOM 2279 N N . GLN A 1 274 ? -40.649 17.291 49.224 1.00 67.81 274 GLN A N 1
ATOM 2280 C CA . GLN A 1 274 ? -39.717 17.449 48.095 1.00 67.81 274 GLN A CA 1
ATOM 2281 C C . GLN A 1 274 ? -38.647 18.497 48.400 1.00 67.81 274 GLN A C 1
ATOM 2283 O O . GLN A 1 274 ? -38.931 19.494 49.073 1.00 67.81 274 GLN A O 1
ATOM 2288 N N . ASP A 1 275 ? -37.442 18.296 47.868 1.00 79.12 275 ASP A N 1
ATOM 2289 C CA . ASP A 1 275 ? -36.343 19.247 48.006 1.00 79.12 275 ASP A CA 1
ATOM 2290 C C . ASP A 1 275 ? -36.629 20.566 47.260 1.00 79.12 275 ASP A C 1
ATOM 2292 O O . ASP A 1 275 ? -37.206 20.593 46.168 1.00 79.12 275 ASP A O 1
ATOM 2296 N N . ILE A 1 276 ? -36.218 21.687 47.860 1.00 79.56 276 ILE A N 1
ATOM 2297 C CA . ILE A 1 276 ? -36.461 23.037 47.327 1.00 79.56 276 ILE A CA 1
ATOM 2298 C C . ILE A 1 276 ? -35.785 23.211 45.960 1.00 79.56 276 ILE A C 1
ATOM 2300 O O . ILE A 1 276 ? -36.384 23.783 45.048 1.00 79.56 276 ILE A O 1
ATOM 2304 N N . LYS A 1 277 ? -34.577 22.662 45.777 1.00 82.06 277 LYS A N 1
ATOM 2305 C CA . LYS A 1 277 ? -33.833 22.766 44.516 1.00 82.06 277 LYS A CA 1
ATOM 2306 C C . LYS A 1 277 ? -34.501 21.972 43.397 1.00 82.06 277 LYS A C 1
ATOM 2308 O O . LYS A 1 277 ? -34.482 22.420 42.252 1.00 82.06 277 LYS A O 1
ATOM 2313 N N . SER A 1 278 ? -35.130 20.836 43.717 1.00 82.88 278 SER A N 1
ATOM 2314 C CA . SER A 1 278 ? -35.928 20.050 42.762 1.00 82.88 278 SER A CA 1
ATOM 2315 C C . SER A 1 278 ? -37.092 20.878 42.204 1.00 82.88 278 SER A C 1
ATOM 2317 O O . SER A 1 278 ? -37.310 20.902 40.991 1.00 82.88 278 SER A O 1
ATOM 2319 N N . LYS A 1 279 ? -37.797 21.623 43.070 1.00 79.25 279 LYS A N 1
ATOM 2320 C CA . LYS A 1 279 ? -38.911 22.503 42.668 1.00 79.25 279 LYS A CA 1
ATOM 2321 C C . LYS A 1 279 ? -38.444 23.682 41.815 1.00 79.25 279 LYS A C 1
ATOM 2323 O O . LYS A 1 279 ? -38.999 23.920 40.745 1.00 79.25 279 LYS A O 1
ATOM 2328 N N . GLU A 1 280 ? -37.392 24.381 42.241 1.00 79.50 280 GLU A N 1
ATOM 2329 C CA . GLU A 1 280 ? -36.828 25.511 41.486 1.00 79.50 280 GLU A CA 1
ATOM 2330 C C . GLU A 1 280 ? -36.342 25.096 40.092 1.00 79.50 280 GLU A C 1
ATOM 2332 O O . GLU A 1 280 ? -36.525 25.821 39.110 1.00 79.50 280 GLU A O 1
ATOM 2337 N N . LEU A 1 281 ? -35.733 23.913 39.990 1.00 82.31 281 LEU A N 1
ATOM 2338 C CA . LEU A 1 281 ? -35.289 23.363 38.720 1.00 82.31 281 LEU A CA 1
ATOM 2339 C C . LEU A 1 281 ? -36.472 23.062 37.790 1.00 82.31 281 LEU A C 1
ATOM 2341 O O . LEU A 1 281 ? -36.436 23.450 36.621 1.00 82.31 281 LEU A O 1
ATOM 2345 N N . LEU A 1 282 ? -37.526 22.416 38.297 1.00 78.44 282 LEU A N 1
ATOM 2346 C CA . LEU A 1 282 ? -38.740 22.140 37.523 1.00 78.44 282 LEU A CA 1
ATOM 2347 C C . LEU A 1 282 ? -39.405 23.411 37.006 1.00 78.44 282 LEU A C 1
ATOM 2349 O O . LEU A 1 282 ? -39.829 23.443 35.854 1.00 78.44 282 LEU A O 1
ATOM 2353 N N . GLU A 1 283 ? -39.466 24.466 37.819 1.00 78.19 283 GLU A N 1
ATOM 2354 C CA . GLU A 1 283 ? -40.018 25.753 37.394 1.00 78.19 283 GLU A CA 1
ATOM 2355 C C . GLU A 1 283 ? -39.206 26.402 36.269 1.00 78.19 283 GLU A C 1
ATOM 2357 O O . GLU A 1 283 ? -39.771 27.004 35.354 1.00 78.19 283 GLU A O 1
ATOM 2362 N N . LYS A 1 284 ? -37.874 26.296 36.313 1.00 78.88 284 LYS A N 1
ATOM 2363 C CA . LYS A 1 284 ? -37.011 26.791 35.232 1.00 78.88 284 LYS A CA 1
ATOM 2364 C C . LYS A 1 284 ? -37.202 25.978 33.951 1.00 78.88 284 LYS A C 1
ATOM 2366 O O . LYS A 1 284 ? -37.299 26.559 32.869 1.00 78.88 284 LYS A O 1
ATOM 2371 N N . ILE A 1 285 ? -37.294 24.651 34.059 1.00 78.06 285 ILE A N 1
ATOM 2372 C CA . ILE A 1 285 ? -37.526 23.781 32.899 1.00 78.06 285 ILE A CA 1
ATOM 2373 C C . ILE A 1 285 ? -38.912 24.054 32.296 1.00 78.06 285 ILE A C 1
ATOM 2375 O O . ILE A 1 285 ? -39.009 24.238 31.087 1.00 78.06 285 ILE A O 1
ATOM 2379 N N . SER A 1 286 ? -39.967 24.180 33.107 1.00 75.31 286 SER A N 1
ATOM 2380 C CA . SER A 1 286 ? -41.337 24.425 32.628 1.00 75.31 286 SER A CA 1
ATOM 2381 C C . SER A 1 286 ? -41.519 25.788 31.947 1.00 75.31 286 SER A C 1
ATOM 2383 O O . SER A 1 286 ? -42.321 25.918 31.024 1.00 75.31 286 SER A O 1
ATOM 2385 N N . LYS A 1 287 ? -40.727 26.797 32.336 1.00 77.25 287 LYS A N 1
ATOM 2386 C CA . LYS A 1 287 ? -40.662 28.111 31.667 1.00 77.25 287 LYS A CA 1
ATOM 2387 C C . LYS A 1 287 ? -39.833 28.106 30.374 1.00 77.25 287 LYS A C 1
ATOM 2389 O O . LYS A 1 287 ? -39.788 29.122 29.678 1.00 77.25 287 LYS A O 1
ATOM 2394 N N . GLY A 1 288 ? -39.192 26.989 30.021 1.00 74.19 288 GLY A N 1
ATOM 2395 C CA . GLY A 1 288 ? -38.330 26.882 28.843 1.00 74.19 288 GLY A CA 1
ATOM 2396 C C . GLY A 1 288 ? -37.028 27.669 28.974 1.00 74.19 288 GLY A C 1
ATOM 2397 O O . GLY A 1 288 ? -36.508 28.177 27.981 1.00 74.19 288 GLY A O 1
ATOM 2398 N N . TYR A 1 289 ? -36.516 27.811 30.198 1.00 80.81 289 TYR A N 1
ATOM 2399 C CA . TYR A 1 289 ? -35.314 28.594 30.488 1.00 80.81 289 TYR A CA 1
ATOM 2400 C C . TYR A 1 289 ? -34.006 27.875 30.173 1.00 80.81 289 TYR A C 1
ATOM 2402 O O . TYR A 1 289 ? -32.959 28.509 30.204 1.00 80.81 289 TYR A O 1
ATOM 2410 N N . PHE A 1 290 ? -34.046 26.589 29.833 1.00 75.56 290 PHE A N 1
ATOM 2411 C CA . PHE A 1 290 ? -32.875 25.843 29.382 1.00 75.56 290 PHE A CA 1
ATOM 2412 C C . PHE A 1 290 ? -32.973 25.522 27.889 1.00 75.56 290 PHE A C 1
ATOM 2414 O O . PHE A 1 290 ? -34.003 25.028 27.436 1.00 75.56 290 PHE A O 1
ATOM 2421 N N . SER A 1 291 ? -31.891 25.769 27.142 1.00 70.50 291 SER A N 1
ATOM 2422 C CA . SER A 1 291 ? -31.724 25.283 25.762 1.00 70.50 291 SER A CA 1
ATOM 2423 C C . SER A 1 291 ? -31.447 23.784 25.736 1.00 70.50 291 SER A C 1
ATOM 2425 O O . SER A 1 291 ? -31.973 23.066 24.895 1.00 70.50 291 SER A O 1
ATOM 2427 N N . TYR A 1 292 ? -30.609 23.313 26.663 1.00 69.75 292 TYR A N 1
ATOM 2428 C CA . TYR A 1 292 ? -30.334 21.900 26.908 1.00 69.75 292 TYR A CA 1
ATOM 2429 C C . TYR A 1 292 ? -29.774 21.701 28.319 1.00 69.75 292 TYR A C 1
ATOM 2431 O O . TYR A 1 292 ? -29.245 22.637 28.929 1.00 69.75 292 TYR A O 1
ATOM 2439 N N . TRP A 1 293 ? -29.865 20.475 28.836 1.00 74.38 293 TRP A N 1
ATOM 2440 C CA . TRP A 1 293 ? -29.248 20.088 30.104 1.00 74.38 293 TRP A CA 1
ATOM 2441 C C . TRP A 1 293 ? -28.649 18.676 30.052 1.00 74.38 293 TRP A C 1
ATOM 2443 O O . TRP A 1 293 ? -28.885 17.918 29.108 1.00 74.38 293 TRP A O 1
ATOM 2453 N N . ASN A 1 294 ? -27.830 18.348 31.052 1.00 72.25 294 ASN A N 1
ATOM 2454 C CA . ASN A 1 294 ? -27.232 17.033 31.251 1.00 72.25 294 ASN A CA 1
ATOM 2455 C C . ASN A 1 294 ? -27.359 16.586 32.706 1.00 72.25 294 ASN A C 1
ATOM 2457 O O . ASN A 1 294 ? -27.071 17.355 33.622 1.00 72.25 294 ASN A O 1
ATOM 2461 N N . GLU A 1 295 ? -27.726 15.330 32.894 1.00 75.25 295 GLU A N 1
ATOM 2462 C CA . GLU A 1 295 ? -27.868 14.674 34.185 1.00 75.25 295 GLU A CA 1
ATOM 2463 C C . GLU A 1 295 ? -26.633 13.813 34.488 1.00 75.25 295 GLU A C 1
ATOM 2465 O O . GLU A 1 295 ? -26.042 13.224 33.583 1.00 75.25 295 GLU A O 1
ATOM 2470 N N . ARG A 1 296 ? -26.212 13.775 35.756 1.00 76.88 296 ARG A N 1
ATOM 2471 C CA . ARG A 1 296 ? -25.124 12.918 36.242 1.00 76.88 296 ARG A CA 1
ATOM 2472 C C . ARG A 1 296 ? -25.465 12.335 37.603 1.00 76.88 296 ARG A C 1
ATOM 2474 O O . ARG A 1 296 ? -25.678 13.102 38.542 1.00 76.88 296 ARG A O 1
ATOM 2481 N N . ILE A 1 297 ? -25.436 11.012 37.751 1.00 79.69 297 ILE A N 1
ATOM 2482 C CA . ILE A 1 297 ? -25.644 10.377 39.064 1.00 79.69 297 ILE A CA 1
ATOM 2483 C C . ILE A 1 297 ? -24.398 10.464 39.927 1.00 79.69 297 ILE A C 1
ATOM 2485 O O . ILE A 1 297 ? -23.278 10.182 39.497 1.00 79.69 297 ILE A O 1
ATOM 2489 N N . LEU A 1 298 ? -24.625 10.786 41.191 1.00 82.06 298 LEU A N 1
ATOM 2490 C CA . LEU A 1 298 ? -23.656 10.723 42.263 1.00 82.06 298 LEU A CA 1
ATOM 2491 C C . LEU A 1 298 ? -24.150 9.692 43.283 1.00 82.06 298 LEU A C 1
ATOM 2493 O O . LEU A 1 298 ? -25.053 9.961 44.072 1.00 82.06 298 LEU A O 1
ATOM 2497 N N . LEU A 1 299 ? -23.559 8.498 43.245 1.00 83.69 299 LEU A N 1
ATOM 2498 C CA . LEU A 1 299 ? -23.885 7.421 44.177 1.00 83.69 299 LEU A CA 1
ATOM 2499 C C . LEU A 1 299 ? -23.094 7.571 45.478 1.00 83.69 299 LEU A C 1
ATOM 2501 O O . LEU A 1 299 ? -21.867 7.717 45.468 1.00 83.69 299 LEU A O 1
ATOM 2505 N N . TYR A 1 300 ? -23.791 7.501 46.608 1.00 82.25 300 TYR A N 1
ATOM 2506 C CA . TYR A 1 300 ? -23.183 7.467 47.925 1.00 82.25 300 TYR A CA 1
ATOM 2507 C C . TYR A 1 300 ? -22.585 6.088 48.200 1.00 82.25 300 TYR A C 1
ATOM 2509 O O . TYR A 1 300 ? -23.211 5.053 47.992 1.00 82.25 300 TYR A O 1
ATOM 2517 N N . LYS A 1 301 ? -21.361 6.054 48.721 1.00 73.31 301 LYS A N 1
ATOM 2518 C CA . LYS A 1 301 ? -20.673 4.797 49.025 1.00 73.31 301 LYS A CA 1
ATOM 2519 C C . LYS A 1 301 ? -21.459 3.985 50.069 1.00 73.31 301 LYS A C 1
ATOM 2521 O O . LYS A 1 301 ? -21.636 4.460 51.188 1.00 73.31 301 LYS A O 1
ATOM 2526 N N . ARG A 1 302 ? -21.881 2.763 49.727 1.00 72.25 302 ARG A N 1
ATOM 2527 C CA . ARG A 1 302 ? -22.547 1.849 50.670 1.00 72.25 302 ARG A CA 1
ATOM 2528 C C . ARG A 1 302 ? -21.546 1.148 51.596 1.00 72.25 302 ARG A C 1
ATOM 2530 O O . ARG A 1 302 ? -20.433 0.809 51.185 1.00 72.25 302 ARG A O 1
ATOM 2537 N N . ASP A 1 303 ? -21.951 0.942 52.847 1.00 65.44 303 ASP A N 1
ATOM 2538 C CA . ASP A 1 303 ? -21.113 0.331 53.885 1.00 65.44 303 ASP A CA 1
ATOM 2539 C C . ASP A 1 303 ? -21.023 -1.201 53.748 1.00 65.44 303 ASP A C 1
ATOM 2541 O O . ASP A 1 303 ? -19.980 -1.781 54.047 1.00 65.44 303 ASP A O 1
ATOM 2545 N N . ASP A 1 304 ? -22.058 -1.862 53.223 1.00 67.06 304 ASP A N 1
ATOM 2546 C CA . ASP A 1 304 ? -22.130 -3.322 53.049 1.00 67.06 304 ASP A CA 1
ATOM 2547 C C . ASP A 1 304 ? -21.162 -3.859 51.978 1.00 67.06 304 ASP A C 1
ATOM 2549 O O . ASP A 1 304 ? -20.577 -4.930 52.140 1.00 67.06 304 ASP A O 1
ATOM 2553 N N . PHE A 1 305 ? -20.876 -3.077 50.935 1.00 72.88 305 PHE A N 1
ATOM 2554 C CA . PHE A 1 305 ? -19.866 -3.408 49.923 1.00 72.88 305 PHE A CA 1
ATOM 2555 C C . PHE A 1 305 ? -18.434 -3.506 50.492 1.00 72.88 305 PHE A C 1
ATOM 2557 O O . PHE A 1 305 ? -17.554 -4.152 49.911 1.00 72.88 305 PHE A O 1
ATOM 2564 N N . SER A 1 306 ? -18.166 -2.888 51.648 1.00 69.56 306 SER A N 1
ATOM 2565 C CA . SER A 1 306 ? -16.837 -2.923 52.267 1.00 69.56 306 SER A CA 1
ATOM 2566 C C . SER A 1 306 ? -16.431 -4.326 52.740 1.00 69.56 306 SER A C 1
ATOM 2568 O O . SER A 1 306 ? -15.244 -4.662 52.681 1.00 69.56 306 SER A O 1
ATOM 2570 N N . GLU A 1 307 ? -17.398 -5.173 53.110 1.00 71.06 307 GLU A N 1
ATOM 2571 C CA . GLU A 1 307 ? -17.167 -6.553 53.552 1.00 71.06 307 GLU A CA 1
ATOM 2572 C C . GLU A 1 307 ? -16.650 -7.449 52.421 1.00 71.06 307 GLU A C 1
ATOM 2574 O O . GLU A 1 307 ? -15.757 -8.262 52.645 1.00 71.06 307 GLU A O 1
ATOM 2579 N N . PHE A 1 308 ? -17.117 -7.254 51.184 1.00 76.38 308 PHE A N 1
ATOM 2580 C CA . PHE A 1 308 ? -16.611 -7.993 50.020 1.00 76.38 308 PHE A CA 1
ATOM 2581 C C . PHE A 1 308 ? -15.147 -7.630 49.689 1.00 76.38 308 PHE A C 1
ATOM 2583 O O . PHE A 1 308 ? -14.391 -8.453 49.168 1.00 76.38 308 PHE A O 1
ATOM 2590 N N . ARG A 1 309 ? -14.712 -6.403 50.020 1.00 74.50 309 ARG A N 1
ATOM 2591 C CA . ARG A 1 309 ? -13.377 -5.862 49.690 1.00 74.50 309 ARG A CA 1
ATOM 2592 C C . ARG A 1 309 ? -12.289 -6.136 50.733 1.00 74.50 309 ARG A C 1
ATOM 2594 O O . ARG A 1 309 ? -11.115 -5.880 50.455 1.00 74.50 309 ARG A O 1
ATOM 2601 N N . THR A 1 310 ? -12.619 -6.626 51.930 1.00 66.56 310 THR A N 1
ATOM 2602 C CA . THR A 1 310 ? -11.634 -6.783 53.024 1.00 66.56 310 THR A CA 1
ATOM 2603 C C . THR A 1 310 ? -10.570 -7.849 52.746 1.00 66.56 310 THR A C 1
ATOM 2605 O O . THR A 1 310 ? -9.472 -7.764 53.299 1.00 66.56 310 THR A O 1
ATOM 2608 N N . ASN A 1 311 ? -10.813 -8.795 51.834 1.00 65.38 311 ASN A N 1
ATOM 2609 C CA . ASN A 1 311 ? -9.886 -9.890 51.541 1.00 65.38 311 ASN A CA 1
ATOM 2610 C C . ASN A 1 311 ? -8.952 -9.582 50.347 1.00 65.38 311 ASN A C 1
ATOM 2612 O O . ASN A 1 311 ? -9.093 -10.130 49.253 1.00 65.38 311 ASN A O 1
ATOM 2616 N N . LYS A 1 312 ? -7.994 -8.663 50.547 1.00 56.97 312 LYS A N 1
ATOM 2617 C CA . LYS A 1 312 ? -7.145 -8.086 49.478 1.00 56.97 312 LYS A CA 1
ATOM 2618 C C . LYS A 1 312 ? -6.318 -9.101 48.674 1.00 56.97 312 LYS A C 1
ATOM 2620 O O . LYS A 1 312 ? -6.079 -8.864 47.493 1.00 56.97 312 LYS A O 1
ATOM 2625 N N . GLU A 1 313 ? -5.918 -10.226 49.270 1.00 59.62 313 GLU A N 1
ATOM 2626 C CA . GLU A 1 313 ? -5.164 -11.287 48.575 1.00 59.62 313 GLU A CA 1
ATOM 2627 C C . GLU A 1 313 ? -5.975 -11.957 47.453 1.00 59.62 313 GLU A C 1
ATOM 2629 O O . GLU A 1 313 ? -5.399 -12.513 46.522 1.00 59.62 313 GLU A O 1
ATOM 2634 N N . GLN A 1 314 ? -7.310 -11.847 47.472 1.00 68.94 314 GLN A N 1
ATOM 2635 C CA . GLN A 1 314 ? -8.177 -12.431 46.446 1.00 68.94 314 GLN A CA 1
ATOM 2636 C C . GLN A 1 314 ? -8.190 -11.649 45.117 1.00 68.94 314 GLN A C 1
ATOM 2638 O O . GLN A 1 314 ? -8.704 -12.173 44.126 1.00 68.94 314 GLN A O 1
ATOM 2643 N N . PHE A 1 315 ? -7.644 -10.426 45.072 1.00 80.06 315 PHE A N 1
ATOM 2644 C CA . PHE A 1 315 ? -7.691 -9.533 43.900 1.00 80.06 315 PHE A CA 1
ATOM 2645 C C . PHE A 1 315 ? -6.386 -9.491 43.083 1.00 80.06 315 PHE A C 1
ATOM 2647 O O . PHE A 1 315 ? -6.351 -8.848 42.032 1.00 80.06 315 PHE A O 1
ATOM 2654 N N . CYS A 1 316 ? -5.328 -10.185 43.528 1.00 85.06 316 CYS A N 1
ATOM 2655 C CA . CYS A 1 316 ? -4.120 -10.368 42.723 1.00 85.06 316 CYS A CA 1
ATOM 2656 C C . CYS A 1 316 ? -4.366 -11.417 41.630 1.00 85.06 316 CYS A C 1
ATOM 2658 O O . CYS A 1 316 ? -4.693 -12.566 41.931 1.00 85.06 316 CYS A O 1
ATOM 2660 N N . VAL A 1 317 ? -4.196 -11.037 40.362 1.00 86.38 317 VAL A N 1
ATOM 2661 C CA . VAL A 1 317 ? -4.461 -11.921 39.213 1.00 86.38 317 VAL A CA 1
ATOM 2662 C C . VAL A 1 317 ? -3.221 -12.646 38.685 1.00 86.38 317 VAL A C 1
ATOM 2664 O O . VAL A 1 317 ? -3.353 -13.696 38.058 1.00 86.38 317 VAL A O 1
ATOM 2667 N N . ALA A 1 318 ? -2.026 -12.083 38.888 1.00 84.69 318 ALA A N 1
ATOM 2668 C CA . ALA A 1 318 ? -0.766 -12.614 38.374 1.00 84.69 318 ALA A CA 1
ATOM 2669 C C . ALA A 1 318 ? 0.445 -11.930 39.023 1.00 84.69 318 ALA A C 1
ATOM 2671 O O . ALA A 1 318 ? 0.382 -10.749 39.371 1.00 84.69 318 ALA A O 1
ATOM 2672 N N . ASN A 1 319 ? 1.565 -12.656 39.059 1.00 85.12 319 ASN A N 1
ATOM 2673 C CA . ASN A 1 319 ? 2.888 -12.130 39.388 1.00 85.12 319 ASN A CA 1
ATOM 2674 C C . ASN A 1 319 ? 3.773 -12.215 38.140 1.00 85.12 319 ASN A C 1
ATOM 2676 O O . ASN A 1 319 ? 3.994 -13.301 37.603 1.00 85.12 319 ASN A O 1
ATOM 2680 N N . LEU A 1 320 ? 4.245 -11.066 37.670 1.00 82.38 320 LEU A N 1
ATOM 2681 C CA . LEU A 1 320 ? 5.038 -10.896 36.461 1.00 82.38 320 LEU A CA 1
ATOM 2682 C C . LEU A 1 320 ? 6.499 -10.557 36.804 1.00 82.38 320 LEU A C 1
ATOM 2684 O O . LEU A 1 320 ? 6.759 -9.908 37.827 1.00 82.38 320 LEU A O 1
ATOM 2688 N N . PRO A 1 321 ? 7.462 -10.952 35.949 1.00 79.56 321 PRO A N 1
ATOM 2689 C CA . PRO A 1 321 ? 8.867 -10.609 36.141 1.00 79.56 321 PRO A CA 1
ATOM 2690 C C . PRO A 1 321 ? 9.082 -9.090 36.134 1.00 79.56 321 PRO A C 1
ATOM 2692 O O . PRO A 1 321 ? 8.336 -8.332 35.509 1.00 79.56 321 PRO A O 1
ATOM 2695 N N . GLN A 1 322 ? 10.116 -8.638 36.845 1.00 78.25 322 GLN A N 1
ATOM 2696 C CA . GLN A 1 322 ? 10.479 -7.224 36.890 1.00 78.25 322 GLN A CA 1
ATOM 2697 C C . GLN A 1 322 ? 11.017 -6.761 35.530 1.00 78.25 322 GLN A C 1
ATOM 2699 O O . GLN A 1 322 ? 11.882 -7.407 34.949 1.00 78.25 322 GLN A O 1
ATOM 2704 N N . ARG A 1 323 ? 10.501 -5.628 35.045 1.00 79.38 323 ARG A N 1
ATOM 2705 C CA . ARG A 1 323 ? 10.844 -5.010 33.755 1.00 79.38 323 ARG A CA 1
ATOM 2706 C C . ARG A 1 323 ? 10.542 -3.513 33.771 1.00 79.38 323 ARG A C 1
ATOM 2708 O O . ARG A 1 323 ? 9.845 -3.041 34.675 1.00 79.38 323 ARG A O 1
ATOM 2715 N N . LYS A 1 324 ? 11.037 -2.773 32.775 1.00 82.94 324 LYS A N 1
ATOM 2716 C CA . LYS A 1 324 ? 10.644 -1.374 32.556 1.00 82.94 324 LYS A CA 1
ATOM 2717 C C . LYS A 1 324 ? 9.149 -1.285 32.238 1.00 82.94 324 LYS A C 1
ATOM 2719 O O . LYS A 1 324 ? 8.604 -2.113 31.513 1.00 82.94 324 LYS A O 1
ATOM 2724 N N . PHE A 1 325 ? 8.486 -0.272 32.791 1.00 85.50 325 PHE A N 1
ATOM 2725 C CA . PHE A 1 325 ? 7.097 0.036 32.448 1.00 85.50 325 PHE A CA 1
ATOM 2726 C C . PHE A 1 325 ? 7.033 0.676 31.062 1.00 85.50 325 PHE A C 1
ATOM 2728 O O . PHE A 1 325 ? 7.870 1.521 30.742 1.00 85.50 325 PHE A O 1
ATOM 2735 N N . LEU A 1 326 ? 5.976 0.416 30.294 1.00 85.44 326 LEU A N 1
ATOM 2736 C CA . LEU A 1 326 ? 5.776 1.020 28.974 1.00 85.44 326 LEU A CA 1
ATOM 2737 C C . LEU A 1 326 ? 5.777 2.554 29.035 1.00 85.44 326 LEU A C 1
ATOM 2739 O O . LEU A 1 326 ? 6.299 3.219 28.147 1.00 85.44 326 LEU A O 1
ATOM 2743 N N . LYS A 1 327 ? 5.272 3.139 30.133 1.00 89.62 327 LYS A N 1
ATOM 2744 C CA . LYS A 1 327 ? 5.366 4.591 30.365 1.00 89.62 327 LYS A CA 1
ATOM 2745 C C . LYS A 1 327 ? 6.816 5.085 30.338 1.00 89.62 327 LYS A C 1
ATOM 2747 O O . LYS A 1 327 ? 7.065 6.161 29.799 1.00 89.62 327 LYS A O 1
ATOM 2752 N N . GLN A 1 328 ? 7.736 4.337 30.952 1.00 88.81 328 GLN A N 1
ATOM 2753 C CA . GLN A 1 328 ? 9.156 4.689 31.026 1.00 88.81 328 GLN A CA 1
ATOM 2754 C C . GLN A 1 328 ? 9.798 4.545 29.652 1.00 88.81 328 GLN A C 1
ATOM 2756 O O . GLN A 1 328 ? 10.413 5.496 29.196 1.00 88.81 328 GLN A O 1
ATOM 2761 N N . ILE A 1 329 ? 9.531 3.439 28.954 1.00 87.50 329 ILE A N 1
ATOM 2762 C CA . ILE A 1 329 ? 10.039 3.198 27.597 1.00 87.50 329 ILE A CA 1
ATOM 2763 C C . ILE A 1 329 ? 9.588 4.307 26.633 1.00 87.50 329 ILE A C 1
ATOM 2765 O O . ILE A 1 329 ? 10.399 4.890 25.923 1.00 87.50 329 ILE A O 1
ATOM 2769 N N . ASN A 1 330 ? 8.307 4.681 26.660 1.00 91.25 330 ASN A N 1
ATOM 2770 C CA . ASN A 1 330 ? 7.798 5.804 25.870 1.00 91.25 330 ASN A CA 1
ATOM 2771 C C . ASN A 1 330 ? 8.433 7.144 26.265 1.00 91.25 330 ASN A C 1
ATOM 2773 O O . ASN A 1 330 ? 8.566 8.028 25.428 1.00 91.25 330 ASN A O 1
ATOM 2777 N N . THR A 1 331 ? 8.797 7.321 27.539 1.00 92.56 331 THR A N 1
ATOM 2778 C CA . THR A 1 331 ? 9.486 8.540 27.992 1.00 92.56 331 THR A CA 1
ATOM 2779 C C . THR A 1 331 ? 10.918 8.576 27.459 1.00 92.56 331 THR A C 1
ATOM 2781 O O . THR A 1 331 ? 11.346 9.623 26.991 1.00 92.56 331 THR A O 1
ATOM 2784 N N . GLU A 1 332 ? 11.626 7.444 27.474 1.00 90.88 332 GLU A N 1
ATOM 2785 C CA . GLU A 1 332 ? 12.961 7.300 26.878 1.00 90.88 332 GLU A CA 1
ATOM 2786 C C . GLU A 1 332 ? 12.904 7.600 25.366 1.00 90.88 332 GLU A C 1
ATOM 2788 O O . GLU A 1 332 ? 13.602 8.493 24.892 1.00 90.88 332 GLU A O 1
ATOM 2793 N N . LEU A 1 333 ? 11.969 6.982 24.632 1.00 89.56 333 LEU A N 1
ATOM 2794 C CA . LEU A 1 333 ? 11.763 7.236 23.197 1.00 89.56 333 LEU A CA 1
ATOM 2795 C C . LEU A 1 333 ? 11.383 8.690 22.879 1.00 89.56 333 LEU A C 1
ATOM 2797 O O . LEU A 1 333 ? 11.814 9.226 21.859 1.00 89.56 333 LEU A O 1
ATOM 2801 N N . TYR A 1 334 ? 10.566 9.328 23.723 1.00 93.12 334 TYR A N 1
ATOM 2802 C CA . TYR A 1 334 ? 10.244 10.751 23.592 1.00 93.12 334 TYR A CA 1
ATOM 2803 C C . TYR A 1 334 ? 11.509 11.610 23.698 1.00 93.12 334 TYR A C 1
ATOM 2805 O O . TYR A 1 334 ? 11.709 12.475 22.848 1.00 93.12 334 TYR A O 1
ATOM 2813 N N . ILE A 1 335 ? 12.359 11.357 24.702 1.00 93.12 335 ILE A N 1
ATOM 2814 C CA . ILE A 1 335 ? 13.609 12.105 24.909 1.00 93.12 335 ILE A CA 1
ATOM 2815 C C . ILE A 1 335 ? 14.521 11.934 23.692 1.00 93.12 335 ILE A C 1
ATOM 2817 O O . ILE A 1 335 ? 15.007 12.923 23.157 1.00 93.12 335 ILE A O 1
ATOM 2821 N N . GLU A 1 336 ? 14.676 10.709 23.185 1.00 91.00 336 GLU A N 1
ATOM 2822 C CA . GLU A 1 336 ? 15.465 10.452 21.975 1.00 91.00 336 GLU A CA 1
ATOM 2823 C C . GLU A 1 336 ? 14.946 11.232 20.753 1.00 91.00 336 GLU A C 1
ATOM 2825 O O . GLU A 1 336 ? 15.732 11.780 19.980 1.00 91.00 336 GLU A O 1
ATOM 2830 N N . CYS A 1 337 ? 13.623 11.305 20.562 1.00 92.50 337 CYS A N 1
ATOM 2831 C CA . CYS A 1 337 ? 13.036 12.078 19.464 1.00 92.50 337 CYS A CA 1
ATOM 2832 C C . CYS A 1 337 ? 13.216 13.591 19.657 1.00 92.50 337 CYS A C 1
ATOM 2834 O O . CYS A 1 337 ? 13.456 14.307 18.686 1.00 92.50 337 CYS A O 1
ATOM 2836 N N . GLU A 1 338 ? 13.094 14.081 20.891 1.00 94.00 338 GLU A N 1
ATOM 2837 C CA . GLU A 1 338 ? 13.294 15.489 21.247 1.00 94.00 338 GLU A CA 1
ATOM 2838 C C . GLU A 1 338 ? 14.747 15.917 20.998 1.00 94.00 338 GLU A C 1
ATOM 2840 O O . GLU A 1 338 ? 14.990 16.953 20.375 1.00 94.00 338 GLU A O 1
ATOM 2845 N N . GLU A 1 339 ? 15.716 15.090 21.397 1.00 92.44 339 GLU A N 1
ATOM 2846 C CA . GLU A 1 339 ? 17.138 15.308 21.128 1.00 92.44 339 GLU A CA 1
ATOM 2847 C C . GLU A 1 339 ? 17.443 15.307 19.628 1.00 92.44 339 GLU A C 1
ATOM 2849 O O . GLU A 1 339 ? 18.128 16.209 19.142 1.00 92.44 339 GLU A O 1
ATOM 2854 N N . LEU A 1 340 ? 16.885 14.350 18.882 1.00 89.94 340 LEU A N 1
ATOM 2855 C CA . LEU A 1 340 ? 17.060 14.252 17.435 1.00 89.94 340 LEU A CA 1
ATOM 2856 C C . LEU A 1 340 ? 16.450 15.454 16.697 1.00 89.94 340 LEU A C 1
ATOM 2858 O O . LEU A 1 340 ? 17.069 16.005 15.787 1.00 89.94 340 LEU A O 1
ATOM 2862 N N . LEU A 1 341 ? 15.256 15.903 17.096 1.00 91.00 341 LEU A N 1
ATOM 2863 C CA . LEU A 1 341 ? 14.627 17.091 16.517 1.00 91.00 341 LEU A CA 1
ATOM 2864 C C . LEU A 1 341 ? 15.412 18.363 16.853 1.00 91.00 341 LEU A C 1
ATOM 2866 O O . LEU A 1 341 ? 15.563 19.224 15.984 1.00 91.00 341 LEU A O 1
ATOM 2870 N N . ARG A 1 342 ? 15.934 18.485 18.081 1.00 90.56 342 ARG A N 1
ATOM 2871 C CA . ARG A 1 342 ? 16.799 19.605 18.477 1.00 90.56 342 ARG A CA 1
ATOM 2872 C C . ARG A 1 342 ? 18.053 19.652 17.609 1.00 90.56 342 ARG A C 1
ATOM 2874 O O . ARG A 1 342 ? 18.349 20.700 17.047 1.00 90.56 342 ARG A O 1
ATOM 2881 N N . ASP A 1 343 ? 18.724 18.521 17.426 1.00 88.38 343 ASP A N 1
ATOM 2882 C CA . ASP A 1 343 ? 19.918 18.416 16.584 1.00 88.38 343 ASP A CA 1
ATOM 2883 C C . ASP A 1 343 ? 19.629 18.742 15.102 1.00 88.38 343 ASP A C 1
ATOM 2885 O O . ASP A 1 343 ? 20.405 19.415 14.411 1.00 88.38 343 ASP A O 1
ATOM 2889 N N . ILE A 1 344 ? 18.452 18.353 14.600 1.00 86.25 344 ILE A N 1
ATOM 2890 C CA . ILE A 1 344 ? 17.974 18.798 13.287 1.00 86.25 344 ILE A CA 1
ATOM 2891 C C . ILE A 1 344 ? 17.787 20.322 13.270 1.00 86.25 344 ILE A C 1
ATOM 2893 O O . ILE A 1 344 ? 18.258 20.974 12.342 1.00 86.25 344 ILE A O 1
ATOM 2897 N N . LYS A 1 345 ? 17.146 20.923 14.274 1.00 85.38 345 LYS A N 1
ATOM 2898 C CA . LYS A 1 345 ? 16.933 22.379 14.314 1.00 85.38 345 LYS A CA 1
ATOM 2899 C C . LYS A 1 345 ? 18.246 23.172 14.413 1.00 85.38 345 LYS A C 1
ATOM 2901 O O . LYS A 1 345 ? 18.392 24.187 13.736 1.00 85.38 345 LYS A O 1
ATOM 2906 N N . GLU A 1 346 ? 19.209 22.708 15.207 1.00 84.50 346 GLU A N 1
ATOM 2907 C CA . GLU A 1 346 ? 20.504 23.378 15.417 1.00 84.50 346 GLU A CA 1
ATOM 2908 C C . GLU A 1 346 ? 21.357 23.431 14.144 1.00 84.50 346 GLU A C 1
ATOM 2910 O O . GLU A 1 346 ? 21.994 24.444 13.856 1.00 84.50 346 GLU A O 1
ATOM 2915 N N . HIS A 1 347 ? 21.302 22.376 13.335 1.00 78.31 347 HIS A N 1
ATOM 2916 C CA . HIS A 1 347 ? 22.039 22.264 12.075 1.00 78.31 347 HIS A CA 1
ATOM 2917 C C . HIS A 1 347 ? 21.217 22.705 10.849 1.00 78.31 347 HIS A C 1
ATOM 2919 O O . HIS A 1 347 ? 21.513 22.305 9.721 1.00 78.31 347 HIS A O 1
ATOM 2925 N N . GLN A 1 348 ? 20.162 23.504 11.052 1.00 74.19 348 GLN A N 1
ATOM 2926 C CA . GLN A 1 348 ? 19.384 24.077 9.955 1.00 74.19 348 GLN A CA 1
ATOM 2927 C C . GLN A 1 348 ? 20.198 25.070 9.132 1.00 74.19 348 GLN A C 1
ATOM 2929 O O . GLN A 1 348 ? 20.886 25.961 9.636 1.00 74.19 348 GLN A O 1
ATOM 2934 N N . THR A 1 349 ? 20.008 24.979 7.832 1.00 70.19 349 THR A N 1
ATOM 2935 C CA . THR A 1 349 ? 20.506 25.935 6.850 1.00 70.19 349 THR A CA 1
ATOM 2936 C C . THR A 1 349 ? 19.588 27.163 6.733 1.00 70.19 349 THR A C 1
ATOM 2938 O O . THR A 1 349 ? 18.445 27.172 7.191 1.00 70.19 349 THR A O 1
ATOM 2941 N N . MET A 1 350 ? 20.075 28.238 6.103 1.00 65.44 350 MET A N 1
ATOM 2942 C CA . MET A 1 350 ? 19.330 29.503 5.986 1.00 65.44 350 MET A CA 1
ATOM 2943 C C . MET A 1 350 ? 18.032 29.380 5.162 1.00 65.44 350 MET A C 1
ATOM 2945 O O . MET A 1 350 ? 17.075 30.088 5.453 1.00 65.44 350 MET A O 1
ATOM 2949 N N . TRP A 1 351 ? 17.978 28.476 4.176 1.00 66.06 351 TRP A N 1
ATOM 2950 C CA . TRP A 1 351 ? 16.822 28.286 3.286 1.00 66.06 351 TRP A CA 1
ATOM 2951 C C . TRP A 1 351 ? 15.692 27.453 3.921 1.00 66.06 351 TRP A C 1
ATOM 2953 O O . TRP A 1 351 ? 14.525 27.698 3.631 1.00 66.06 351 TRP A O 1
ATOM 2963 N N . GLU A 1 352 ? 15.995 26.531 4.844 1.00 64.12 352 GLU A N 1
ATOM 2964 C CA . GLU A 1 352 ? 14.976 25.756 5.583 1.00 64.12 352 GLU A CA 1
ATOM 2965 C C . GLU A 1 352 ? 14.112 26.644 6.494 1.00 64.12 352 GLU A C 1
ATOM 2967 O O . GLU A 1 352 ? 12.966 26.302 6.810 1.00 64.12 352 GLU A O 1
ATOM 2972 N N . ARG A 1 353 ? 14.651 27.801 6.909 1.00 61.41 353 ARG A N 1
ATOM 2973 C CA . ARG A 1 353 ? 14.068 28.644 7.960 1.00 61.41 353 ARG A CA 1
ATOM 2974 C C . ARG A 1 353 ? 12.724 29.284 7.605 1.00 61.41 353 ARG A C 1
ATOM 2976 O O . ARG A 1 353 ? 11.968 29.567 8.532 1.00 61.41 353 ARG A O 1
ATOM 2983 N N . GLU A 1 354 ? 12.412 29.516 6.328 1.00 67.00 354 GLU A N 1
ATOM 2984 C CA . GLU A 1 354 ? 11.211 30.281 5.938 1.00 67.00 354 GLU A CA 1
ATOM 2985 C C . GLU A 1 354 ? 9.934 29.437 5.781 1.00 67.00 354 GLU A C 1
ATOM 2987 O O . GLU A 1 354 ? 8.847 29.945 6.046 1.00 67.00 354 GLU A O 1
ATOM 2992 N N . ARG A 1 355 ? 10.026 28.156 5.387 1.00 71.19 355 ARG A N 1
ATOM 2993 C CA . ARG A 1 355 ? 8.840 27.302 5.133 1.00 71.19 355 ARG A CA 1
ATOM 2994 C C . ARG A 1 355 ? 8.793 26.007 5.937 1.00 71.19 355 ARG A C 1
ATOM 2996 O O . ARG A 1 355 ? 7.718 25.619 6.391 1.00 71.19 355 ARG A O 1
ATOM 3003 N N . ILE A 1 356 ? 9.932 25.350 6.155 1.00 80.44 356 ILE A N 1
ATOM 3004 C CA . ILE A 1 356 ? 9.973 24.037 6.822 1.00 80.44 356 ILE A CA 1
ATOM 3005 C C . ILE A 1 356 ? 9.867 24.183 8.349 1.00 80.44 356 ILE A C 1
ATOM 3007 O O . ILE A 1 356 ? 9.342 23.300 9.024 1.00 80.44 356 ILE A O 1
ATOM 3011 N N . ASN A 1 357 ? 10.254 25.338 8.901 1.00 83.50 357 ASN A N 1
ATOM 3012 C CA . ASN A 1 357 ? 10.160 25.616 10.338 1.00 83.50 357 ASN A CA 1
ATOM 3013 C C . ASN A 1 357 ? 8.754 25.433 10.920 1.00 83.50 357 ASN A C 1
ATOM 3015 O O . ASN A 1 357 ? 8.620 24.938 12.039 1.00 83.50 357 ASN A O 1
ATOM 3019 N N . THR A 1 358 ? 7.704 25.755 10.162 1.00 86.56 358 THR A N 1
ATOM 3020 C CA . THR A 1 358 ? 6.327 25.491 10.597 1.00 86.56 358 THR A CA 1
ATOM 3021 C C . THR A 1 358 ? 6.097 23.996 10.829 1.00 86.56 358 THR A C 1
ATOM 3023 O O . THR A 1 358 ? 5.487 23.624 11.826 1.00 86.56 358 THR A O 1
ATOM 3026 N N . TYR A 1 359 ? 6.646 23.128 9.977 1.00 89.31 359 TYR A N 1
ATOM 3027 C CA . TYR A 1 359 ? 6.527 21.675 10.105 1.00 89.31 359 TYR A CA 1
ATOM 3028 C C . TYR A 1 359 ? 7.400 21.105 11.229 1.00 89.31 359 TYR A C 1
ATOM 3030 O O . TYR A 1 359 ? 6.964 20.194 11.928 1.00 89.31 359 TYR A O 1
ATOM 3038 N N . TYR A 1 360 ? 8.575 21.682 11.494 1.00 89.44 360 TYR A N 1
ATOM 3039 C CA . TYR A 1 360 ? 9.355 21.327 12.685 1.00 89.44 360 TYR A CA 1
ATOM 3040 C C . TYR A 1 360 ? 8.646 21.715 13.990 1.00 89.44 360 TYR A C 1
ATOM 3042 O O . TYR A 1 360 ? 8.695 20.959 14.958 1.00 89.44 360 TYR A O 1
ATOM 3050 N N . ASN A 1 361 ? 7.950 22.854 14.017 1.00 89.19 361 ASN A N 1
ATOM 3051 C CA . ASN A 1 361 ? 7.129 23.255 15.164 1.00 89.19 361 ASN A CA 1
ATOM 3052 C C . ASN A 1 361 ? 5.892 22.355 15.316 1.00 89.19 361 ASN A C 1
ATOM 3054 O O . ASN A 1 361 ? 5.483 22.051 16.434 1.00 89.19 361 ASN A O 1
ATOM 3058 N N . LEU A 1 362 ? 5.307 21.883 14.208 1.00 90.81 362 LEU A N 1
ATOM 3059 C CA . LEU A 1 362 ? 4.241 20.879 14.251 1.00 90.81 362 LEU A CA 1
ATOM 3060 C C . LEU A 1 362 ? 4.746 19.540 14.806 1.00 90.81 362 LEU A C 1
ATOM 3062 O O . LEU A 1 362 ? 4.070 18.960 15.649 1.00 90.81 362 LEU A O 1
ATOM 3066 N N . LEU A 1 363 ? 5.940 19.077 14.418 1.00 92.00 363 LEU A N 1
ATOM 3067 C CA . LEU A 1 363 ? 6.560 17.879 15.003 1.00 92.00 363 LEU A CA 1
ATOM 3068 C C . LEU A 1 363 ? 6.818 18.023 16.504 1.00 92.00 363 LEU A C 1
ATOM 3070 O O . LEU A 1 363 ? 6.560 17.091 17.257 1.00 92.00 363 LEU A O 1
ATOM 3074 N N . GLU A 1 364 ? 7.302 19.182 16.944 1.00 92.25 364 GLU A N 1
ATOM 3075 C CA . GLU A 1 364 ? 7.503 19.483 18.365 1.00 92.25 364 GLU A CA 1
ATOM 3076 C C . GLU A 1 364 ? 6.175 19.451 19.129 1.00 92.25 364 GLU A C 1
ATOM 3078 O O . GLU A 1 364 ? 6.061 18.785 20.155 1.00 92.25 364 GLU A O 1
ATOM 3083 N N . ARG A 1 365 ? 5.122 20.052 18.564 1.00 91.31 365 ARG A N 1
ATOM 3084 C CA . ARG A 1 365 ? 3.769 19.964 19.119 1.00 91.31 365 ARG A CA 1
ATOM 3085 C C . ARG A 1 365 ? 3.261 18.520 19.169 1.00 91.31 365 ARG A C 1
ATOM 3087 O O . ARG A 1 365 ? 2.618 18.142 20.144 1.00 91.31 365 ARG A O 1
ATOM 3094 N N . LEU A 1 366 ? 3.542 17.703 18.152 1.00 91.00 366 LEU A N 1
ATOM 3095 C CA . LEU A 1 366 ? 3.205 16.275 18.152 1.00 91.00 366 LEU A CA 1
ATOM 3096 C C . LEU A 1 366 ? 3.970 15.511 19.242 1.00 91.00 366 LEU A C 1
ATOM 3098 O O . LEU A 1 366 ? 3.372 14.669 19.913 1.00 91.00 366 LEU A O 1
ATOM 3102 N N . LEU A 1 367 ? 5.244 15.839 19.486 1.00 92.56 367 LEU A N 1
ATOM 3103 C CA . LEU A 1 367 ? 6.013 15.282 20.601 1.00 92.56 367 LEU A CA 1
ATOM 3104 C C . LEU A 1 367 ? 5.381 15.672 21.943 1.00 92.56 367 LEU A C 1
ATOM 3106 O O . LEU A 1 367 ? 5.113 14.793 22.764 1.00 92.56 367 LEU A O 1
ATOM 3110 N N . GLU A 1 368 ? 5.059 16.947 22.162 1.00 90.19 368 GLU A N 1
ATOM 3111 C CA . GLU A 1 368 ? 4.382 17.407 23.383 1.00 90.19 368 GLU A CA 1
ATOM 3112 C C . GLU A 1 368 ? 3.030 16.712 23.594 1.00 90.19 368 GLU A C 1
ATOM 3114 O O . GLU A 1 368 ? 2.705 16.272 24.702 1.00 90.19 368 GLU A O 1
ATOM 3119 N N . ILE A 1 369 ? 2.250 16.555 22.520 1.00 86.81 369 ILE A N 1
ATOM 3120 C CA . ILE A 1 369 ? 1.001 15.793 22.536 1.00 86.81 369 ILE A CA 1
ATOM 3121 C C . ILE A 1 369 ? 1.283 14.348 22.953 1.00 86.81 369 ILE A C 1
ATOM 3123 O O . ILE A 1 369 ? 0.638 13.861 23.877 1.00 86.81 369 ILE A O 1
ATOM 3127 N N . SER A 1 370 ? 2.261 13.672 22.345 1.00 89.12 370 SER A N 1
ATOM 3128 C CA . SER A 1 370 ? 2.600 12.280 22.672 1.00 89.12 370 SER A CA 1
ATOM 3129 C C . SER A 1 370 ? 2.995 12.107 24.146 1.00 89.12 370 SER A C 1
ATOM 3131 O O . SER A 1 370 ? 2.558 11.158 24.802 1.00 89.12 370 SER A O 1
ATOM 3133 N N . LYS A 1 371 ? 3.722 13.079 24.714 1.00 89.38 371 LYS A N 1
ATOM 3134 C CA . LYS A 1 371 ? 4.085 13.125 26.135 1.00 89.38 371 LYS A CA 1
ATOM 3135 C C . LYS A 1 371 ? 2.854 13.247 27.027 1.00 89.38 371 LYS A C 1
ATOM 3137 O O . LYS A 1 371 ? 2.740 12.507 28.003 1.00 89.38 371 LYS A O 1
ATOM 3142 N N . ASN A 1 372 ? 1.919 14.130 26.673 1.00 85.69 372 ASN A N 1
ATOM 3143 C CA . ASN A 1 372 ? 0.658 14.303 27.396 1.00 85.69 372 ASN A CA 1
ATOM 3144 C C . ASN A 1 372 ? -0.213 13.038 27.328 1.00 85.69 372 ASN A C 1
ATOM 3146 O O . ASN A 1 372 ? -0.708 12.574 28.356 1.00 85.69 372 ASN A O 1
ATOM 3150 N N . LEU A 1 373 ? -0.326 12.424 26.147 1.00 84.12 373 LEU A N 1
ATOM 3151 C CA . LEU A 1 373 ? -1.065 11.174 25.951 1.00 84.12 373 LEU A CA 1
ATOM 3152 C C . LEU A 1 373 ? -0.422 9.998 26.711 1.00 84.12 373 LEU A C 1
ATOM 3154 O O . LEU A 1 373 ? -1.134 9.126 27.192 1.00 84.12 373 LEU A O 1
ATOM 3158 N N . ASN A 1 374 ? 0.900 9.983 26.920 1.00 88.62 374 ASN A N 1
ATOM 3159 C CA . ASN A 1 374 ? 1.584 8.926 27.683 1.00 88.62 374 ASN A CA 1
ATOM 3160 C C . ASN A 1 374 ? 1.204 8.892 29.186 1.00 88.62 374 ASN A C 1
ATOM 3162 O O . ASN A 1 374 ? 1.392 7.874 29.871 1.00 88.62 374 ASN A O 1
ATOM 3166 N N . TYR A 1 375 ? 0.661 9.989 29.735 1.00 84.31 375 TYR A N 1
ATOM 3167 C CA . TYR A 1 375 ? 0.104 9.990 31.095 1.00 84.31 375 TYR A CA 1
ATOM 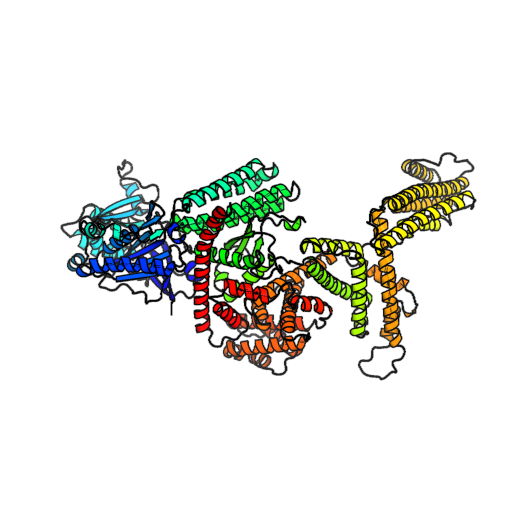3168 C C . TYR A 1 375 ? -1.182 9.165 31.188 1.00 84.31 375 TYR A C 1
ATOM 3170 O O . TYR A 1 375 ? -1.423 8.547 32.229 1.00 84.31 375 TYR A O 1
ATOM 3178 N N . GLN A 1 376 ? -1.946 9.097 30.099 1.00 79.81 376 GLN A N 1
ATOM 3179 C CA . GLN A 1 376 ? -3.146 8.280 29.975 1.00 79.81 376 GLN A CA 1
ATOM 3180 C C . GLN A 1 376 ? -2.738 6.832 29.694 1.00 79.81 376 GLN A C 1
ATOM 3182 O O . GLN A 1 376 ? -2.060 6.519 28.716 1.00 79.81 376 GLN A O 1
ATOM 3187 N N . ARG A 1 377 ? -3.080 5.929 30.615 1.00 82.81 377 ARG A N 1
ATOM 3188 C CA . ARG A 1 377 ? -2.559 4.553 30.609 1.00 82.81 377 ARG A CA 1
ATOM 3189 C C . ARG A 1 377 ? -3.015 3.778 29.373 1.00 82.81 377 ARG A C 1
ATOM 3191 O O . ARG A 1 377 ? -2.220 3.051 28.789 1.00 82.81 377 ARG A O 1
ATOM 3198 N N . GLU A 1 378 ? -4.263 3.970 28.989 1.00 77.56 378 GLU A N 1
ATOM 3199 C CA . GLU A 1 378 ? -4.955 3.361 27.857 1.00 77.56 378 GLU A CA 1
ATOM 3200 C C . GLU A 1 378 ? -4.338 3.699 26.486 1.00 77.56 378 GLU A C 1
ATOM 3202 O O . GLU A 1 378 ? -4.436 2.900 25.558 1.00 77.56 378 GLU A O 1
ATOM 3207 N N . LEU A 1 379 ? -3.619 4.819 26.353 1.00 80.62 379 LEU A N 1
ATOM 3208 C CA . LEU A 1 379 ? -3.014 5.218 25.075 1.00 80.62 379 LEU A CA 1
ATOM 3209 C C . LEU A 1 379 ? -1.559 4.819 24.899 1.00 80.62 379 LEU A C 1
ATOM 3211 O O . LEU A 1 379 ? -1.004 5.025 23.823 1.00 80.62 379 LEU A O 1
ATOM 3215 N N . ARG A 1 380 ? -0.906 4.259 25.917 1.00 86.38 380 ARG A N 1
ATOM 3216 C CA . ARG A 1 380 ? 0.554 4.076 25.880 1.00 86.38 380 ARG A CA 1
ATOM 3217 C C . ARG A 1 380 ? 1.034 3.216 24.710 1.00 86.38 380 ARG A C 1
ATOM 3219 O O . ARG A 1 380 ? 2.114 3.480 24.197 1.00 86.38 380 ARG A O 1
ATOM 3226 N N . ILE A 1 381 ? 0.245 2.235 24.265 1.00 84.19 381 ILE A N 1
ATOM 3227 C CA . ILE A 1 381 ? 0.565 1.423 23.077 1.00 84.19 381 ILE A CA 1
ATOM 3228 C C . ILE A 1 381 ? 0.499 2.280 21.805 1.00 84.19 381 ILE A C 1
ATOM 3230 O O . ILE A 1 381 ? 1.438 2.273 21.015 1.00 84.19 381 ILE A O 1
ATOM 3234 N N . HIS A 1 382 ? -0.570 3.060 21.636 1.00 85.00 382 HIS A N 1
ATOM 3235 C CA . HIS A 1 382 ? -0.738 3.978 20.507 1.00 85.00 382 HIS A CA 1
ATOM 3236 C C . HIS A 1 382 ? 0.401 5.010 20.454 1.00 85.00 382 HIS A C 1
ATOM 3238 O O . HIS A 1 382 ? 0.994 5.241 19.403 1.00 85.00 382 HIS A O 1
ATOM 3244 N N . VAL A 1 383 ? 0.768 5.567 21.613 1.00 88.50 383 VAL A N 1
ATOM 3245 C CA . VAL A 1 383 ? 1.898 6.497 21.755 1.00 88.50 383 VAL A CA 1
ATOM 3246 C C . VAL A 1 383 ? 3.225 5.830 21.386 1.00 88.50 383 VAL A C 1
ATOM 3248 O O . VAL A 1 383 ? 4.039 6.458 20.716 1.00 88.50 383 VAL A O 1
ATOM 3251 N N . ALA A 1 384 ? 3.445 4.567 21.765 1.00 88.69 384 ALA A N 1
ATOM 3252 C CA . ALA A 1 384 ? 4.667 3.839 21.417 1.00 88.69 384 ALA A CA 1
ATOM 3253 C C . ALA A 1 384 ? 4.841 3.695 19.894 1.00 88.69 384 ALA A C 1
ATOM 3255 O O . ALA A 1 384 ? 5.943 3.883 19.376 1.00 88.69 384 ALA A O 1
ATOM 3256 N N . ILE A 1 385 ? 3.754 3.396 19.169 1.00 87.38 385 ILE A N 1
ATOM 3257 C CA . ILE A 1 385 ? 3.767 3.317 17.700 1.00 87.38 385 ILE A CA 1
ATOM 3258 C C . ILE A 1 385 ? 4.057 4.685 17.091 1.00 87.38 385 ILE A C 1
ATOM 3260 O O . ILE A 1 385 ? 4.981 4.797 16.284 1.00 87.38 385 ILE A O 1
ATOM 3264 N N . LEU A 1 386 ? 3.329 5.720 17.524 1.00 89.75 386 LEU A N 1
ATOM 3265 C CA . LEU A 1 386 ? 3.515 7.084 17.030 1.00 89.75 386 LEU A CA 1
ATOM 3266 C C . LEU A 1 386 ? 4.964 7.554 17.236 1.00 89.75 386 LEU A C 1
ATOM 3268 O O . LEU A 1 386 ? 5.598 8.022 16.294 1.00 89.75 386 LEU A O 1
ATOM 3272 N N . LEU A 1 387 ? 5.535 7.357 18.429 1.00 91.25 387 LEU A N 1
ATOM 3273 C CA . LEU A 1 387 ? 6.931 7.705 18.720 1.00 91.25 387 LEU A CA 1
ATOM 3274 C C . LEU A 1 387 ? 7.919 6.930 17.837 1.00 91.25 387 LEU A C 1
ATOM 3276 O O . LEU A 1 387 ? 8.898 7.499 17.362 1.00 91.25 387 LEU A O 1
ATOM 3280 N N . LYS A 1 388 ? 7.666 5.647 17.554 1.00 88.31 388 LYS A N 1
ATOM 3281 C CA . LYS A 1 388 ? 8.513 4.838 16.662 1.00 88.31 388 LYS A CA 1
ATOM 3282 C C . LYS A 1 388 ? 8.449 5.309 15.203 1.00 88.31 388 LYS A C 1
ATOM 3284 O O . LYS A 1 388 ? 9.478 5.319 14.517 1.00 88.31 388 LYS A O 1
ATOM 3289 N N . GLN A 1 389 ? 7.266 5.700 14.728 1.00 89.88 389 GLN A N 1
ATOM 3290 C CA . GLN A 1 389 ? 7.071 6.311 13.410 1.00 89.88 389 GLN A CA 1
ATOM 3291 C C . GLN A 1 389 ? 7.800 7.663 13.336 1.00 89.88 389 GLN A C 1
ATOM 3293 O O . GLN A 1 389 ? 8.615 7.863 12.434 1.00 89.88 389 GLN A O 1
ATOM 3298 N N . MET A 1 390 ? 7.620 8.533 14.339 1.00 91.88 390 MET A N 1
ATOM 3299 C CA . MET A 1 390 ? 8.314 9.824 14.451 1.00 91.88 390 MET A CA 1
ATOM 3300 C C . MET A 1 390 ? 9.836 9.662 14.483 1.00 91.88 390 MET A C 1
ATOM 3302 O O . MET A 1 390 ? 10.531 10.332 13.723 1.00 91.88 390 MET A O 1
ATOM 3306 N N . LYS A 1 391 ? 10.366 8.727 15.281 1.00 90.38 391 LYS A N 1
ATOM 3307 C CA . LYS A 1 391 ? 11.806 8.439 15.349 1.00 90.38 391 LYS A CA 1
ATOM 3308 C C . LYS A 1 391 ? 12.364 8.013 13.992 1.00 90.38 391 LYS A C 1
ATOM 3310 O O . LYS A 1 391 ? 13.404 8.519 13.575 1.00 90.38 391 LYS A O 1
ATOM 3315 N N . SER A 1 392 ? 11.679 7.102 13.295 1.00 87.75 392 SER A N 1
ATOM 3316 C CA . SER A 1 392 ? 12.099 6.606 11.971 1.00 87.75 392 SER A CA 1
ATOM 3317 C C . SER A 1 392 ? 12.111 7.734 10.934 1.00 87.75 392 SER A C 1
ATOM 3319 O O . SER A 1 392 ? 13.081 7.907 10.192 1.00 87.75 392 SER A O 1
ATOM 3321 N N . PHE A 1 393 ? 11.060 8.555 10.941 1.00 90.88 393 PHE A N 1
ATOM 3322 C CA . PHE A 1 393 ? 10.935 9.727 10.085 1.00 90.88 393 PHE A CA 1
ATOM 3323 C C . PHE A 1 393 ? 12.033 10.762 10.352 1.00 90.88 393 PHE A C 1
ATOM 3325 O O . PHE A 1 393 ? 12.753 11.133 9.430 1.00 90.88 393 PHE A O 1
ATOM 3332 N N . MET A 1 394 ? 12.223 11.172 11.609 1.00 90.25 394 MET A N 1
ATOM 3333 C CA . MET A 1 394 ? 13.240 12.154 11.997 1.00 90.25 394 MET A CA 1
ATOM 3334 C C . MET A 1 394 ? 14.660 11.649 11.733 1.00 90.25 394 MET A C 1
ATOM 3336 O O . MET A 1 394 ? 15.505 12.420 11.288 1.00 90.25 394 MET A O 1
ATOM 3340 N N . SER A 1 395 ? 14.924 10.355 11.943 1.00 85.81 395 SER A N 1
ATOM 3341 C CA . SER A 1 395 ? 16.243 9.762 11.677 1.00 85.81 395 SER A CA 1
ATOM 3342 C C . SER A 1 395 ? 16.566 9.795 10.185 1.00 85.81 395 SER A C 1
ATOM 3344 O O . SER A 1 395 ? 17.675 10.163 9.795 1.00 85.81 395 SER A O 1
ATOM 3346 N N . SER A 1 396 ? 15.580 9.460 9.347 1.00 82.69 396 SER A N 1
ATOM 3347 C CA . SER A 1 396 ? 15.712 9.548 7.892 1.00 82.69 396 SER A CA 1
ATOM 3348 C C . SER A 1 396 ? 15.879 11.006 7.449 1.00 82.69 396 SER A C 1
ATOM 3350 O O . SER A 1 396 ? 16.820 11.355 6.741 1.00 82.69 396 SER A O 1
ATOM 3352 N N . MET A 1 397 ? 15.041 11.905 7.956 1.00 85.00 397 MET A N 1
ATOM 3353 C CA . MET A 1 397 ? 15.125 13.339 7.687 1.00 85.00 397 MET A CA 1
ATOM 3354 C C . MET A 1 397 ? 16.520 13.903 8.019 1.00 85.00 397 MET A C 1
ATOM 3356 O O . MET A 1 397 ? 17.141 14.559 7.182 1.00 85.00 397 MET A O 1
ATOM 3360 N N . HIS A 1 398 ? 17.059 13.566 9.197 1.00 81.25 398 HIS A N 1
ATOM 3361 C CA . HIS A 1 398 ? 18.387 13.985 9.640 1.00 81.25 398 HIS A CA 1
ATOM 3362 C C . HIS A 1 398 ? 19.497 13.494 8.699 1.00 81.25 398 HIS A C 1
ATOM 3364 O O . HIS A 1 398 ? 20.333 14.288 8.262 1.00 81.25 398 HIS A O 1
ATOM 3370 N N . LYS A 1 399 ? 19.490 12.204 8.333 1.00 76.88 399 LYS A N 1
ATOM 3371 C CA . LYS A 1 399 ? 20.490 11.655 7.407 1.00 76.88 399 LYS A CA 1
ATOM 3372 C C . LYS A 1 399 ? 20.358 12.220 6.002 1.00 76.88 399 LYS A C 1
ATOM 3374 O O . LYS A 1 399 ? 21.356 12.616 5.411 1.00 76.88 399 LYS A O 1
ATOM 3379 N N . PHE A 1 400 ? 19.141 12.309 5.473 1.00 76.62 400 PHE A N 1
ATOM 3380 C CA . PHE A 1 400 ? 18.884 12.822 4.124 1.00 76.62 400 PHE A CA 1
ATOM 3381 C C . PHE A 1 400 ? 19.394 14.252 3.962 1.00 76.62 400 PHE A C 1
ATOM 3383 O O . PHE A 1 400 ? 20.026 14.574 2.956 1.00 76.62 400 PHE A O 1
ATOM 3390 N N . ARG A 1 401 ? 19.244 15.070 5.008 1.00 73.12 401 ARG A N 1
ATOM 3391 C CA . ARG A 1 401 ? 19.850 16.398 5.081 1.00 73.12 401 ARG A CA 1
ATOM 3392 C C . ARG A 1 401 ? 21.382 16.366 5.025 1.00 73.12 401 ARG A C 1
ATOM 3394 O O . ARG A 1 401 ? 21.962 17.154 4.283 1.00 73.12 401 ARG A O 1
ATOM 3401 N N . ILE A 1 402 ? 22.043 15.481 5.784 1.00 70.94 402 ILE A N 1
ATOM 3402 C CA . ILE A 1 402 ? 23.515 15.335 5.748 1.00 70.94 402 ILE A CA 1
ATOM 3403 C C . ILE A 1 402 ? 23.991 14.980 4.332 1.00 70.94 402 ILE A C 1
ATOM 3405 O O . ILE A 1 402 ? 25.037 15.458 3.894 1.00 70.94 402 ILE A O 1
ATOM 3409 N N . TYR A 1 403 ? 23.229 14.156 3.609 1.00 66.69 403 TYR A N 1
ATOM 3410 C CA . TYR A 1 403 ? 23.653 13.620 2.319 1.00 66.69 403 TYR A CA 1
ATOM 3411 C C . TYR A 1 403 ? 23.558 14.595 1.138 1.00 66.69 403 TYR A C 1
ATOM 3413 O O . TYR A 1 403 ? 24.413 14.521 0.257 1.00 66.69 403 TYR A O 1
ATOM 3421 N N . LEU A 1 404 ? 22.552 15.472 1.073 1.00 60.84 404 LEU A N 1
ATOM 3422 C CA . LEU A 1 404 ? 22.200 16.128 -0.198 1.00 60.84 404 LEU A CA 1
ATOM 3423 C C . LEU A 1 404 ? 22.847 17.482 -0.497 1.00 60.84 404 LEU A C 1
ATOM 3425 O O . LEU A 1 404 ? 22.913 17.872 -1.663 1.00 60.84 404 LEU A O 1
ATOM 3429 N N . GLY A 1 405 ? 23.344 18.222 0.493 1.00 56.75 405 GLY A N 1
ATOM 3430 C CA . GLY A 1 405 ? 23.786 19.599 0.233 1.00 56.75 405 GLY A CA 1
ATOM 3431 C C . GLY A 1 405 ? 22.698 20.460 -0.453 1.00 56.75 405 GLY A C 1
ATOM 3432 O O . GLY A 1 405 ? 21.509 20.166 -0.388 1.00 56.75 405 GLY A O 1
ATOM 3433 N N . ILE A 1 406 ? 23.087 21.567 -1.095 1.00 52.34 406 ILE A N 1
ATOM 3434 C CA . ILE A 1 406 ? 22.181 22.675 -1.487 1.00 52.34 406 ILE A CA 1
ATOM 3435 C C . ILE A 1 406 ? 21.287 22.381 -2.730 1.00 52.34 406 ILE A C 1
ATOM 3437 O O . ILE A 1 406 ? 20.483 23.212 -3.135 1.00 52.34 406 ILE A O 1
ATOM 3441 N N . GLN A 1 407 ? 21.391 21.222 -3.393 1.00 53.50 407 GLN A N 1
ATOM 3442 C CA . GLN A 1 407 ? 20.836 21.073 -4.756 1.00 53.50 407 GLN A CA 1
ATOM 3443 C C . GLN A 1 407 ? 19.426 20.453 -4.880 1.00 53.50 407 GLN A C 1
ATOM 3445 O O . GLN A 1 407 ? 18.826 20.594 -5.942 1.00 53.50 407 GLN A O 1
ATOM 3450 N N . GLU A 1 408 ? 18.836 19.856 -3.833 1.00 62.47 408 GLU A N 1
ATOM 3451 C CA . GLU A 1 408 ? 17.526 19.162 -3.931 1.00 62.47 408 GLU A CA 1
ATOM 3452 C C . GLU A 1 408 ? 16.502 19.550 -2.841 1.00 62.47 408 GLU A C 1
ATOM 3454 O O . GLU A 1 408 ? 15.753 18.725 -2.313 1.00 62.47 408 GLU A O 1
ATOM 3459 N N . HIS A 1 409 ? 16.433 20.841 -2.507 1.00 70.31 409 HIS A N 1
ATOM 3460 C CA . HIS A 1 409 ? 15.554 21.367 -1.450 1.00 70.31 409 HIS A CA 1
ATOM 3461 C C . HIS A 1 409 ? 14.066 21.047 -1.630 1.00 70.31 409 HIS A C 1
ATOM 3463 O O . HIS A 1 409 ? 13.389 20.758 -0.646 1.00 70.31 409 HIS A O 1
ATOM 3469 N N . GLY A 1 410 ? 13.563 21.053 -2.868 1.00 74.38 410 GLY A N 1
ATOM 3470 C CA . GLY A 1 410 ? 12.145 20.794 -3.135 1.00 74.38 410 GLY A CA 1
ATOM 3471 C C . GLY A 1 410 ? 11.706 19.367 -2.787 1.00 74.38 410 GLY A C 1
ATOM 3472 O O . GLY A 1 410 ? 10.593 19.173 -2.304 1.00 74.38 410 GLY A O 1
ATOM 3473 N N . LEU A 1 411 ? 12.580 18.372 -2.978 1.00 76.00 411 LEU A N 1
ATOM 3474 C CA . LEU A 1 411 ? 12.270 16.972 -2.668 1.00 76.00 411 LEU A CA 1
ATOM 3475 C C . LEU A 1 411 ? 12.285 16.721 -1.155 1.00 76.00 411 LEU A C 1
ATOM 3477 O O . LEU A 1 411 ? 11.400 16.052 -0.627 1.00 76.00 411 LEU A O 1
ATOM 3481 N N . TYR A 1 412 ? 13.258 17.309 -0.453 1.00 81.12 412 TYR A N 1
ATOM 3482 C CA . TYR A 1 412 ? 13.294 17.290 1.008 1.00 81.12 412 TYR A CA 1
ATOM 3483 C C . TYR A 1 412 ? 12.047 17.948 1.607 1.00 81.12 412 TYR A C 1
ATOM 3485 O O . TYR A 1 412 ? 11.394 17.350 2.457 1.00 81.12 412 TYR A O 1
ATOM 3493 N N . GLU A 1 413 ? 11.680 19.143 1.129 1.00 83.12 413 GLU A N 1
ATOM 3494 C CA . GLU A 1 413 ? 10.472 19.849 1.568 1.00 83.12 413 GLU A CA 1
ATOM 3495 C C . GLU A 1 413 ? 9.224 18.982 1.369 1.00 83.12 413 GLU A C 1
ATOM 3497 O O . GLU A 1 413 ? 8.445 18.819 2.305 1.00 83.12 413 GLU A O 1
ATOM 3502 N N . HIS A 1 414 ? 9.063 18.364 0.195 1.00 85.50 414 HIS A N 1
ATOM 3503 C CA . HIS A 1 414 ? 7.935 17.480 -0.088 1.00 85.50 414 HIS A CA 1
ATOM 3504 C C . HIS A 1 414 ? 7.824 16.322 0.919 1.00 85.50 414 HIS A C 1
ATOM 3506 O O . HIS A 1 414 ? 6.769 16.157 1.534 1.00 85.50 414 HIS A O 1
ATOM 3512 N N . TYR A 1 415 ? 8.914 15.583 1.157 1.00 87.12 415 TYR A N 1
ATOM 3513 C CA . TYR A 1 415 ? 8.912 14.469 2.112 1.00 87.12 415 TYR A CA 1
ATOM 3514 C C . TYR A 1 415 ? 8.679 14.921 3.554 1.00 87.12 415 TYR A C 1
ATOM 3516 O O . TYR A 1 415 ? 8.008 14.218 4.312 1.00 87.12 415 TYR A O 1
ATOM 3524 N N . VAL A 1 416 ? 9.196 16.093 3.946 1.00 88.62 416 VAL A N 1
ATOM 3525 C CA . VAL A 1 416 ? 8.935 16.635 5.284 1.00 88.62 416 VAL A CA 1
ATOM 3526 C C . VAL A 1 416 ? 7.453 16.963 5.450 1.00 88.62 416 VAL A C 1
ATOM 3528 O O . VAL A 1 416 ? 6.846 16.570 6.445 1.00 88.62 416 VAL A O 1
ATOM 3531 N N . ILE A 1 417 ? 6.853 17.643 4.472 1.00 87.75 417 ILE A N 1
ATOM 3532 C CA . ILE A 1 417 ? 5.433 18.004 4.501 1.00 87.75 417 ILE A CA 1
ATOM 3533 C C . ILE A 1 417 ? 4.561 16.752 4.584 1.00 87.75 417 ILE A C 1
ATOM 3535 O O . ILE A 1 417 ? 3.685 16.684 5.449 1.00 87.75 417 ILE A O 1
ATOM 3539 N N . GLU A 1 418 ? 4.804 15.770 3.715 1.00 87.44 418 GLU A N 1
ATOM 3540 C CA . GLU A 1 418 ? 3.977 14.566 3.644 1.00 87.44 418 GLU A CA 1
ATOM 3541 C C . GLU A 1 418 ? 4.104 13.718 4.911 1.00 87.44 418 GLU A C 1
ATOM 3543 O O . GLU A 1 418 ? 3.095 13.319 5.494 1.00 87.44 418 GLU A O 1
ATOM 3548 N N . GLY A 1 419 ? 5.325 13.524 5.421 1.00 89.38 419 GLY A N 1
ATOM 3549 C CA . GLY A 1 419 ? 5.538 12.774 6.657 1.00 89.38 419 GLY A CA 1
ATOM 3550 C C . GLY A 1 419 ? 4.911 13.444 7.880 1.00 89.38 419 GLY A C 1
ATOM 3551 O O . GLY A 1 419 ? 4.239 12.776 8.664 1.00 89.38 419 GLY A O 1
ATOM 3552 N N . VAL A 1 420 ? 5.049 14.767 8.032 1.00 91.19 420 VAL A N 1
ATOM 3553 C CA . VAL A 1 420 ? 4.452 15.500 9.165 1.00 91.19 420 VAL A CA 1
ATOM 3554 C C . VAL A 1 420 ? 2.927 15.494 9.098 1.00 91.19 420 VAL A C 1
ATOM 3556 O O . VAL A 1 420 ? 2.281 15.257 10.118 1.00 91.19 420 VAL A O 1
ATOM 3559 N N . ARG A 1 421 ? 2.342 15.702 7.911 1.00 88.44 421 ARG A N 1
ATOM 3560 C CA . ARG A 1 421 ? 0.885 15.608 7.713 1.00 88.44 421 ARG A CA 1
ATOM 3561 C C . ARG A 1 421 ? 0.364 14.213 8.035 1.00 88.44 421 ARG A C 1
ATOM 3563 O O . ARG A 1 421 ? -0.641 14.095 8.728 1.00 88.44 421 ARG A O 1
ATOM 3570 N N . SER A 1 422 ? 1.065 13.176 7.582 1.00 89.19 422 SER A N 1
ATOM 3571 C CA . SER A 1 422 ? 0.686 11.785 7.835 1.00 89.19 422 SER A CA 1
ATOM 3572 C C . SER A 1 422 ? 0.672 11.461 9.329 1.00 89.19 422 SER A C 1
ATOM 3574 O O . SER A 1 422 ? -0.299 10.906 9.843 1.00 89.19 422 SER A O 1
ATOM 3576 N N . LEU A 1 423 ? 1.719 11.875 10.048 1.00 91.06 423 LEU A N 1
ATOM 3577 C CA . LEU A 1 423 ? 1.824 11.691 11.495 1.00 91.06 423 LEU A CA 1
ATOM 3578 C C . LEU A 1 423 ? 0.757 12.484 12.264 1.00 91.06 423 LEU A C 1
ATOM 3580 O O . LEU A 1 423 ? 0.222 11.972 13.245 1.00 91.06 423 LEU A O 1
ATOM 3584 N N . ASP A 1 424 ? 0.417 13.702 11.827 1.00 88.44 424 ASP A N 1
ATOM 3585 C CA . ASP A 1 424 ? -0.641 14.508 12.451 1.00 88.44 424 ASP A CA 1
ATOM 3586 C C . ASP A 1 424 ? -2.032 13.885 12.262 1.00 88.44 424 ASP A C 1
ATOM 3588 O O . ASP A 1 424 ? -2.788 13.765 13.226 1.00 88.44 424 ASP A O 1
ATOM 3592 N N . ILE A 1 425 ? -2.352 13.409 11.052 1.00 83.38 425 ILE A N 1
ATOM 3593 C CA . ILE A 1 425 ? -3.609 12.696 10.772 1.00 83.38 425 ILE A CA 1
ATOM 3594 C C . ILE A 1 425 ? -3.726 11.462 11.672 1.00 83.38 425 ILE A C 1
ATOM 3596 O O . ILE A 1 425 ? -4.736 11.291 12.356 1.00 83.38 425 ILE A O 1
ATOM 3600 N N . PHE A 1 426 ? -2.679 10.635 11.726 1.00 83.62 426 PHE A N 1
ATOM 3601 C CA . PHE A 1 426 ? -2.656 9.450 12.582 1.00 83.62 426 PHE A CA 1
ATOM 3602 C C . PHE A 1 426 ? -2.796 9.812 14.073 1.00 83.62 426 PHE A C 1
ATOM 3604 O O . PHE A 1 426 ? -3.604 9.219 14.792 1.00 83.62 426 PHE A O 1
ATOM 3611 N N . ALA A 1 427 ? -2.091 10.848 14.541 1.00 83.88 427 ALA A N 1
ATOM 3612 C CA . ALA A 1 427 ? -2.221 11.343 15.910 1.00 83.88 427 ALA A CA 1
ATOM 3613 C C . ALA A 1 427 ? -3.640 11.854 16.222 1.00 83.88 427 ALA A C 1
ATOM 3615 O O . ALA A 1 427 ? -4.113 11.678 17.346 1.00 83.88 427 ALA A O 1
ATOM 3616 N N . ASN A 1 428 ? -4.347 12.446 15.255 1.00 79.19 428 ASN A N 1
ATOM 3617 C CA . ASN A 1 428 ? -5.734 12.880 15.433 1.00 79.19 428 ASN A CA 1
ATOM 3618 C C . ASN A 1 428 ? -6.697 11.693 15.617 1.00 79.19 428 ASN A C 1
ATOM 3620 O O . ASN A 1 428 ? -7.556 11.767 16.498 1.00 79.19 428 ASN A O 1
ATOM 3624 N N . TYR A 1 429 ? -6.499 10.575 14.904 1.00 76.62 429 TYR A N 1
ATOM 3625 C CA . TYR A 1 429 ? -7.244 9.332 15.168 1.00 76.62 429 TYR A CA 1
ATOM 3626 C C . TYR A 1 429 ? -7.002 8.810 16.594 1.00 76.62 429 TYR A C 1
ATOM 3628 O O . TYR A 1 429 ? -7.956 8.450 17.278 1.00 76.62 429 TYR A O 1
ATOM 3636 N N . ILE A 1 430 ? -5.762 8.867 17.103 1.00 73.94 430 ILE A N 1
ATOM 3637 C CA . ILE A 1 430 ? -5.449 8.488 18.497 1.00 73.94 430 ILE A CA 1
ATOM 3638 C C . ILE A 1 430 ? -6.098 9.454 19.505 1.00 73.94 430 ILE A C 1
ATOM 3640 O O . ILE A 1 430 ? -6.618 9.035 20.539 1.00 73.94 430 ILE A O 1
ATOM 3644 N N . ARG A 1 431 ? -6.068 10.767 19.241 1.00 66.94 431 ARG A N 1
ATOM 3645 C CA . ARG A 1 431 ? -6.603 11.794 20.156 1.00 66.94 431 ARG A CA 1
ATOM 3646 C C . ARG A 1 431 ? -8.119 11.736 20.304 1.00 66.94 431 ARG A C 1
ATOM 3648 O O . ARG A 1 431 ? -8.613 12.055 21.390 1.00 66.94 431 ARG A O 1
ATOM 3655 N N . ASN A 1 432 ? -8.837 11.344 19.251 1.00 58.53 432 ASN A N 1
ATOM 3656 C CA . ASN A 1 432 ? -10.294 11.203 19.281 1.00 58.53 432 ASN A CA 1
ATOM 3657 C C . ASN A 1 432 ? -10.763 10.233 20.381 1.00 58.53 432 ASN A C 1
ATOM 3659 O O . ASN A 1 432 ? -11.818 10.454 20.967 1.00 58.53 432 ASN A O 1
ATOM 3663 N N . ILE A 1 433 ? -9.932 9.258 20.763 1.00 51.97 433 ILE A N 1
ATOM 3664 C CA . ILE A 1 433 ? -10.205 8.301 21.848 1.00 51.97 433 ILE A CA 1
ATOM 3665 C C . ILE A 1 433 ? -10.320 8.992 23.222 1.00 51.97 433 ILE A C 1
ATOM 3667 O O . ILE A 1 433 ? -11.031 8.499 24.095 1.00 51.97 433 ILE A O 1
ATOM 3671 N N . ASN A 1 434 ? -9.631 10.123 23.445 1.00 45.38 434 ASN A N 1
ATOM 3672 C CA . ASN A 1 434 ? -9.154 10.447 24.797 1.00 45.38 434 ASN A CA 1
ATOM 3673 C C . ASN A 1 434 ? -9.408 11.849 25.351 1.00 45.38 434 ASN A C 1
ATOM 3675 O O . ASN A 1 434 ? -9.105 12.090 26.522 1.00 45.38 434 ASN A O 1
ATOM 3679 N N . LEU A 1 435 ? -9.958 12.780 24.572 1.00 43.38 435 LEU A N 1
ATOM 3680 C CA . LEU A 1 435 ? -10.226 14.140 25.072 1.00 43.38 435 LEU A CA 1
ATOM 3681 C C . LEU A 1 435 ? -11.709 14.521 25.121 1.00 43.38 435 LEU A C 1
ATOM 3683 O O . LEU A 1 435 ? -12.034 15.530 25.743 1.00 43.38 435 LEU A O 1
ATOM 3687 N N . GLN A 1 436 ? -12.606 13.723 24.534 1.00 40.72 436 GLN A N 1
ATOM 3688 C CA . GLN A 1 436 ? -14.035 14.061 24.456 1.00 40.72 436 GLN A CA 1
ATOM 3689 C C . GLN A 1 436 ? -14.933 13.035 25.170 1.00 40.72 436 GLN A C 1
ATOM 3691 O O . GLN A 1 436 ? -15.816 13.413 25.926 1.00 40.72 436 GLN A O 1
ATOM 3696 N N . THR A 1 437 ? -14.639 11.739 25.101 1.00 41.38 437 THR A N 1
ATOM 3697 C CA . THR A 1 437 ? -15.392 10.688 25.821 1.00 41.38 437 THR A CA 1
ATOM 3698 C C . THR A 1 437 ? -15.162 10.677 27.336 1.00 41.38 437 THR A C 1
ATOM 3700 O O . THR A 1 437 ? -16.049 10.285 28.087 1.00 41.38 437 THR A O 1
ATOM 3703 N N . LEU A 1 438 ? -13.989 11.112 27.816 1.00 39.16 438 LEU A N 1
ATOM 3704 C CA . LEU A 1 438 ? -13.577 10.853 29.205 1.00 39.16 438 LEU A CA 1
ATOM 3705 C C . LEU A 1 438 ? -13.863 11.979 30.208 1.00 39.16 438 LEU A C 1
ATOM 3707 O O . LEU A 1 438 ? -13.904 11.710 31.409 1.00 39.16 438 LEU A O 1
ATOM 3711 N N . GLN A 1 439 ? -14.039 13.232 29.768 1.00 36.12 439 GLN A N 1
ATOM 3712 C CA . GLN A 1 439 ? -14.235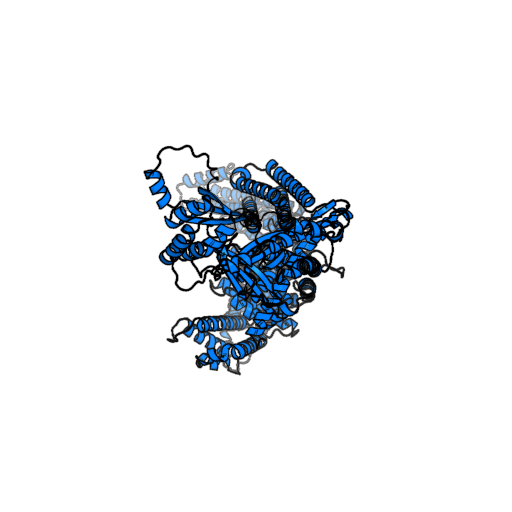 14.371 30.687 1.00 36.12 439 GLN A CA 1
ATOM 3713 C C . GLN A 1 439 ? -15.163 15.492 30.182 1.00 36.12 439 GLN A C 1
ATOM 3715 O O . GLN A 1 439 ? -15.407 16.441 30.930 1.00 36.12 439 GLN A O 1
ATOM 3720 N N . ALA A 1 440 ? -15.687 15.442 28.952 1.00 38.62 440 ALA A N 1
ATOM 3721 C CA . ALA A 1 440 ? -16.415 16.580 28.392 1.00 38.62 440 ALA A CA 1
ATOM 3722 C C . ALA A 1 440 ? -17.365 16.183 27.255 1.00 38.62 440 ALA A C 1
ATOM 3724 O O . ALA A 1 440 ? -16.879 15.874 26.173 1.00 38.62 440 ALA A O 1
ATOM 3725 N N . PRO A 1 441 ? -18.693 16.281 27.417 1.00 42.22 441 PRO A N 1
ATOM 3726 C CA . PRO A 1 441 ? -19.569 16.084 26.280 1.00 42.22 441 PRO A CA 1
ATOM 3727 C C . PRO A 1 441 ? -19.428 17.288 25.331 1.00 42.22 441 PRO A C 1
ATOM 3729 O O . PRO A 1 441 ? -19.890 18.390 25.622 1.00 42.22 441 PRO A O 1
ATOM 3732 N N . ASN A 1 442 ? -18.715 17.103 24.222 1.00 37.53 442 ASN A N 1
ATOM 3733 C CA . ASN A 1 442 ? -18.689 18.051 23.113 1.00 37.53 442 ASN A CA 1
ATOM 3734 C C . ASN A 1 442 ? -19.861 17.711 22.183 1.00 37.53 442 ASN A C 1
ATOM 3736 O O . ASN A 1 442 ? -19.804 16.743 21.435 1.00 37.53 442 ASN A O 1
ATOM 3740 N N . TYR A 1 443 ? -20.920 18.518 22.239 1.00 46.81 443 TYR A N 1
ATOM 3741 C CA . TYR A 1 443 ? -22.151 18.371 21.448 1.00 46.81 443 TYR A CA 1
ATOM 3742 C C . TYR A 1 443 ? -22.069 18.932 20.020 1.00 46.81 443 TYR A C 1
ATOM 3744 O O . TYR A 1 443 ? -23.091 19.112 19.369 1.00 46.81 443 TYR A O 1
ATOM 3752 N N . ASN A 1 444 ? -20.868 19.216 19.515 1.00 35.06 444 ASN A N 1
ATOM 3753 C CA . ASN A 1 444 ? -20.701 19.617 18.121 1.00 35.06 444 ASN A CA 1
ATOM 3754 C C . ASN A 1 444 ? -20.339 18.378 17.304 1.00 35.06 444 ASN A C 1
ATOM 3756 O O . ASN A 1 444 ? -19.176 17.982 17.304 1.00 35.06 444 ASN A O 1
ATOM 3760 N N . LEU A 1 445 ? -21.361 17.780 16.673 1.00 40.78 445 LEU A N 1
ATOM 3761 C CA . LEU A 1 445 ? -21.310 16.794 15.581 1.00 40.78 445 LEU A CA 1
ATOM 3762 C C . LEU A 1 445 ? -19.986 16.015 15.492 1.00 40.78 445 LEU A C 1
ATOM 3764 O O . LEU A 1 445 ? -19.083 16.386 14.743 1.00 40.78 445 LEU A O 1
ATOM 3768 N N . GLN A 1 446 ? -19.880 14.907 16.225 1.00 39.56 446 GLN A N 1
ATOM 3769 C CA . GLN A 1 446 ? -18.854 13.902 15.957 1.00 39.56 446 GLN A CA 1
ATOM 3770 C C . GLN A 1 446 ? -19.518 12.612 15.487 1.00 39.56 446 GLN A C 1
ATOM 3772 O O . GLN A 1 446 ? -19.871 11.758 16.289 1.00 39.56 446 GLN A O 1
ATOM 3777 N N . ILE A 1 447 ? -19.649 12.465 14.169 1.00 42.38 447 ILE A N 1
ATOM 3778 C CA . ILE A 1 447 ? -19.652 11.143 13.537 1.00 42.38 447 ILE A CA 1
ATOM 3779 C C . ILE A 1 447 ? -18.168 10.797 13.369 1.00 42.38 447 ILE A C 1
ATOM 3781 O O . ILE A 1 447 ? -17.596 11.009 12.306 1.00 42.38 447 ILE A O 1
ATOM 3785 N N . ASN A 1 448 ? -17.492 10.414 14.455 1.00 49.75 448 ASN A N 1
ATOM 3786 C CA . ASN A 1 448 ? -16.070 10.072 14.403 1.00 49.75 448 ASN A CA 1
ATOM 3787 C C . ASN A 1 448 ? -15.897 8.603 14.756 1.00 49.75 448 ASN A C 1
ATOM 3789 O O . ASN A 1 448 ? -15.821 8.219 15.922 1.00 49.75 448 ASN A O 1
ATOM 3793 N N . GLY A 1 449 ? -15.828 7.800 13.706 1.00 54.91 449 GLY A N 1
ATOM 3794 C CA . GLY A 1 449 ? -15.487 6.400 13.773 1.00 54.91 449 GLY A CA 1
ATOM 3795 C C . GLY A 1 449 ? -14.187 6.080 14.531 1.00 54.91 449 GLY A C 1
ATOM 3796 O O . GLY A 1 449 ? -13.178 6.772 14.373 1.00 54.91 449 GLY A O 1
ATOM 3797 N N . SER A 1 450 ? -14.191 5.020 15.349 1.00 65.88 450 SER A N 1
ATOM 3798 C CA . SER A 1 450 ? -12.997 4.515 16.056 1.00 65.88 450 SER A CA 1
ATOM 3799 C C . SER A 1 450 ? -12.217 3.542 15.162 1.00 65.88 450 SER A C 1
ATOM 3801 O O . SER A 1 450 ? -12.456 2.332 15.179 1.00 65.88 450 SER A O 1
ATOM 3803 N N . MET A 1 451 ? -11.315 4.086 14.341 1.00 76.75 451 MET A N 1
ATOM 3804 C CA . MET A 1 451 ? -10.536 3.342 13.338 1.00 76.75 451 MET A CA 1
ATOM 3805 C C . MET A 1 451 ? -9.110 2.985 13.787 1.00 76.75 451 MET A C 1
ATOM 3807 O O . MET A 1 451 ? -8.413 2.256 13.084 1.00 76.75 451 MET A O 1
ATOM 3811 N N . GLU A 1 452 ? -8.647 3.460 14.946 1.00 78.50 452 GLU A N 1
ATOM 3812 C CA . GLU A 1 452 ? -7.248 3.365 15.383 1.00 78.50 452 GLU A CA 1
ATOM 3813 C C . GLU A 1 452 ? -6.699 1.932 15.380 1.00 78.50 452 GLU A C 1
ATOM 3815 O O . GLU A 1 452 ? -5.582 1.693 14.919 1.00 78.50 452 GLU A O 1
ATOM 3820 N N . LYS A 1 453 ? -7.500 0.955 15.827 1.00 81.81 453 LYS A N 1
ATOM 3821 C CA . LYS A 1 453 ? -7.075 -0.446 15.900 1.00 81.81 453 LYS A CA 1
ATOM 3822 C C . LYS A 1 453 ? -6.927 -1.055 14.516 1.00 81.81 453 LYS A C 1
ATOM 3824 O O . LYS A 1 453 ? -6.011 -1.844 14.301 1.00 81.81 453 LYS A O 1
ATOM 3829 N N . ILE A 1 454 ? -7.804 -0.673 13.587 1.00 84.62 454 ILE A N 1
ATOM 3830 C CA . ILE A 1 454 ? -7.767 -1.118 12.192 1.00 84.62 454 ILE A CA 1
ATOM 3831 C C . ILE A 1 454 ? -6.526 -0.542 11.506 1.00 84.62 454 ILE A C 1
ATOM 3833 O O . ILE A 1 454 ? -5.792 -1.287 10.860 1.00 84.62 454 ILE A O 1
ATOM 3837 N N . LEU A 1 455 ? -6.232 0.748 11.706 1.00 85.88 455 LEU A N 1
ATOM 3838 C CA . LEU A 1 455 ? -5.017 1.374 11.172 1.00 85.88 455 LEU A CA 1
ATOM 3839 C C . LEU A 1 455 ? -3.753 0.671 11.700 1.00 85.88 455 LEU A C 1
ATOM 3841 O O . LEU A 1 455 ? -2.889 0.281 10.920 1.00 85.88 455 LEU A O 1
ATOM 3845 N N . MET A 1 456 ? -3.686 0.397 13.007 1.00 85.88 456 MET A N 1
ATOM 3846 C CA . MET A 1 456 ? -2.564 -0.332 13.619 1.00 85.88 456 MET A CA 1
ATOM 3847 C C . MET A 1 456 ? -2.456 -1.794 13.158 1.00 85.88 456 MET A C 1
ATOM 3849 O O . MET A 1 456 ? -1.350 -2.332 13.074 1.00 85.88 456 MET A O 1
ATOM 3853 N N . ALA A 1 457 ? -3.585 -2.455 12.886 1.00 88.25 457 ALA A N 1
ATOM 3854 C CA . ALA A 1 457 ? -3.606 -3.796 12.310 1.00 88.25 457 ALA A CA 1
ATOM 3855 C C . ALA A 1 457 ? -2.982 -3.797 10.910 1.00 88.25 457 ALA A C 1
ATOM 3857 O O . ALA A 1 457 ? -2.186 -4.680 10.588 1.00 88.25 457 ALA A O 1
ATOM 3858 N N . TYR A 1 458 ? -3.294 -2.785 10.100 1.00 90.00 458 TYR A N 1
ATOM 3859 C CA . TYR A 1 458 ? -2.695 -2.624 8.783 1.00 90.00 458 TYR A CA 1
ATOM 3860 C C . TYR A 1 458 ? -1.217 -2.262 8.831 1.00 90.00 458 TYR A C 1
ATOM 3862 O O . TYR A 1 458 ? -0.449 -2.841 8.066 1.00 90.00 458 TYR A O 1
ATOM 3870 N N . ASP A 1 459 ? -0.799 -1.383 9.744 1.00 88.25 459 ASP A N 1
ATOM 3871 C CA . ASP A 1 459 ? 0.622 -1.091 9.954 1.00 88.25 459 ASP A CA 1
ATOM 3872 C C . ASP A 1 459 ? 1.400 -2.390 10.238 1.00 88.25 459 ASP A C 1
ATOM 3874 O O . ASP A 1 459 ? 2.467 -2.631 9.669 1.00 88.25 459 ASP A O 1
ATOM 3878 N N . TRP A 1 460 ? 0.840 -3.287 11.057 1.00 88.12 460 TRP A N 1
ATOM 3879 C CA . TRP A 1 460 ? 1.438 -4.600 11.300 1.00 88.12 460 TRP A CA 1
ATOM 3880 C C . TRP A 1 460 ? 1.448 -5.482 10.049 1.00 88.12 460 TRP A C 1
ATOM 3882 O O . TRP A 1 460 ? 2.503 -6.003 9.688 1.00 88.12 460 TRP A O 1
ATOM 3892 N N . PHE A 1 461 ? 0.315 -5.608 9.355 1.00 89.75 461 PHE A N 1
ATOM 3893 C CA . PHE A 1 461 ? 0.200 -6.392 8.122 1.00 89.75 461 PHE A CA 1
ATOM 3894 C C . PHE A 1 461 ? 1.217 -5.955 7.057 1.00 89.75 461 PHE A C 1
ATOM 3896 O O . PHE A 1 461 ? 1.950 -6.787 6.524 1.00 89.75 461 PHE A O 1
ATOM 3903 N N . ILE A 1 462 ? 1.322 -4.648 6.793 1.00 88.94 462 ILE A N 1
ATOM 3904 C CA . ILE A 1 462 ? 2.261 -4.073 5.820 1.00 88.94 462 ILE A CA 1
ATOM 3905 C C . ILE A 1 462 ? 3.705 -4.372 6.228 1.00 88.94 462 ILE A C 1
ATOM 3907 O O . ILE A 1 462 ? 4.503 -4.811 5.397 1.00 88.94 462 ILE A O 1
ATOM 3911 N N . LEU A 1 463 ? 4.040 -4.179 7.509 1.00 82.62 463 LEU A N 1
ATOM 3912 C CA . LEU A 1 463 ? 5.369 -4.491 8.029 1.00 82.62 463 LEU A CA 1
ATOM 3913 C C . LEU A 1 463 ? 5.726 -5.967 7.791 1.00 82.62 463 LEU A C 1
ATOM 3915 O O . LEU A 1 463 ? 6.835 -6.257 7.352 1.00 82.62 463 LEU A O 1
ATOM 3919 N N . HIS A 1 464 ? 4.783 -6.884 8.011 1.00 79.88 464 HIS A N 1
ATOM 3920 C CA . HIS A 1 464 ? 5.014 -8.331 7.943 1.00 79.88 464 HIS A CA 1
ATOM 3921 C C . HIS A 1 464 ? 4.993 -8.900 6.521 1.00 79.88 464 HIS A C 1
ATOM 3923 O O . HIS A 1 464 ? 5.573 -9.957 6.289 1.00 79.88 464 HIS A O 1
ATOM 3929 N N . ILE A 1 465 ? 4.414 -8.195 5.543 1.00 80.12 465 ILE A N 1
ATOM 3930 C CA . ILE A 1 465 ? 4.656 -8.485 4.117 1.00 80.12 465 ILE A CA 1
ATOM 3931 C C . ILE A 1 465 ? 6.119 -8.205 3.761 1.00 80.12 465 ILE A C 1
ATOM 3933 O O . ILE A 1 465 ? 6.729 -8.941 2.985 1.00 80.12 465 ILE A O 1
ATOM 3937 N N . LEU A 1 466 ? 6.681 -7.138 4.329 1.00 75.69 466 LEU A N 1
ATOM 3938 C CA . LEU A 1 466 ? 8.035 -6.678 4.038 1.00 75.69 466 LEU A CA 1
ATOM 3939 C C . LEU A 1 466 ? 9.108 -7.439 4.843 1.00 75.69 466 LEU A C 1
ATOM 3941 O O . LEU A 1 466 ? 10.242 -7.539 4.383 1.00 75.69 466 LEU A O 1
ATOM 3945 N N . GLU A 1 467 ? 8.772 -8.008 6.006 1.00 68.31 467 GLU A N 1
ATOM 3946 C CA . GLU A 1 467 ? 9.707 -8.711 6.906 1.00 68.31 467 GLU A CA 1
ATOM 3947 C C . GLU A 1 467 ? 10.394 -9.957 6.316 1.00 68.31 467 GLU A C 1
ATOM 3949 O O . GLU A 1 467 ? 11.609 -10.075 6.481 1.00 68.31 467 GLU A O 1
ATOM 3954 N N . PRO A 1 468 ? 9.711 -10.870 5.595 1.00 56.91 468 PRO A N 1
ATOM 3955 C CA . PRO A 1 468 ? 10.365 -12.003 4.932 1.00 56.91 468 PRO A CA 1
ATOM 3956 C C . PRO A 1 468 ? 11.340 -11.577 3.830 1.00 56.91 468 PRO A C 1
ATOM 3958 O O . PRO A 1 468 ? 12.207 -12.353 3.432 1.00 56.91 468 PRO A O 1
ATOM 3961 N N . ALA A 1 469 ? 11.211 -10.340 3.346 1.00 55.53 469 ALA A N 1
ATOM 3962 C CA . ALA A 1 469 ? 12.193 -9.707 2.485 1.00 55.53 469 ALA A CA 1
ATOM 3963 C C . ALA A 1 469 ? 13.295 -8.984 3.291 1.00 55.53 469 ALA A C 1
ATOM 3965 O O . ALA A 1 469 ? 14.209 -8.448 2.700 1.00 55.53 469 ALA A O 1
ATOM 3966 N N . VAL A 1 470 ? 13.295 -8.943 4.622 1.00 52.91 470 VAL A N 1
ATOM 3967 C CA . VAL A 1 470 ? 14.397 -8.372 5.427 1.00 52.91 470 VAL A CA 1
ATOM 3968 C C . VAL A 1 470 ? 15.323 -9.473 5.958 1.00 52.91 470 VAL A C 1
ATOM 3970 O O . VAL A 1 470 ? 16.540 -9.339 5.828 1.00 52.91 470 VAL A O 1
ATOM 3973 N N . ASP A 1 471 ? 14.766 -10.580 6.461 1.00 48.44 471 ASP A N 1
ATOM 3974 C CA . ASP A 1 471 ? 15.519 -11.723 7.000 1.00 48.44 471 ASP A CA 1
ATOM 3975 C C . ASP A 1 471 ? 15.007 -13.054 6.413 1.00 48.44 471 ASP A C 1
ATOM 3977 O O . ASP A 1 471 ? 13.919 -13.514 6.772 1.00 48.44 471 ASP A O 1
ATOM 3981 N N . PRO A 1 472 ? 15.758 -13.719 5.512 1.00 49.50 472 PRO A N 1
ATOM 3982 C CA . PRO A 1 472 ? 15.343 -15.004 4.976 1.00 49.50 472 PRO A CA 1
ATOM 3983 C C . PRO A 1 472 ? 15.517 -16.082 6.043 1.00 49.50 472 PRO A C 1
ATOM 3985 O O . PRO A 1 472 ? 16.616 -16.583 6.290 1.00 49.50 472 PRO A O 1
ATOM 3988 N N . VAL A 1 473 ? 14.399 -16.460 6.650 1.00 47.38 473 VAL A N 1
ATOM 3989 C CA . VAL A 1 473 ? 14.288 -17.646 7.491 1.00 47.38 473 VAL A CA 1
ATOM 3990 C C . VAL A 1 473 ? 14.597 -18.875 6.606 1.00 47.38 473 VAL A C 1
ATOM 3992 O O . VAL A 1 473 ? 13.848 -19.214 5.690 1.00 47.38 473 VAL A O 1
ATOM 3995 N N . GLU A 1 474 ? 15.766 -19.478 6.860 1.00 46.56 474 GLU A N 1
ATOM 3996 C CA . GLU A 1 474 ? 16.138 -20.895 6.650 1.00 46.56 474 GLU A CA 1
ATOM 3997 C C . GLU A 1 474 ? 16.936 -21.417 5.430 1.00 46.56 474 GLU A C 1
ATOM 3999 O O . GLU A 1 474 ? 17.360 -22.565 5.506 1.00 46.56 474 GLU A O 1
ATOM 4004 N N . GLU A 1 475 ? 17.287 -20.686 4.361 1.00 45.31 475 GLU A N 1
ATOM 4005 C CA . GLU A 1 475 ? 17.932 -21.364 3.191 1.00 45.31 475 GLU A CA 1
ATOM 4006 C C . GLU A 1 475 ? 19.208 -20.721 2.606 1.00 45.31 475 GLU A C 1
ATOM 4008 O O . GLU A 1 475 ? 19.619 -21.077 1.503 1.00 45.31 475 GLU A O 1
ATOM 4013 N N . GLY A 1 476 ? 19.891 -19.811 3.314 1.00 44.03 476 GLY A N 1
ATOM 4014 C CA . GLY A 1 476 ? 21.261 -19.365 2.971 1.00 44.03 476 GLY A CA 1
ATOM 4015 C C . GLY A 1 476 ? 21.454 -18.661 1.612 1.00 44.03 476 GLY A C 1
ATOM 4016 O O . GLY A 1 476 ? 22.551 -18.192 1.311 1.00 44.03 476 GLY A O 1
ATOM 4017 N N . ARG A 1 477 ? 20.404 -18.541 0.795 1.00 45.47 477 ARG A N 1
ATOM 4018 C CA . ARG A 1 477 ? 20.352 -17.746 -0.433 1.00 45.47 477 ARG A CA 1
ATOM 4019 C C . ARG A 1 477 ? 19.266 -16.695 -0.275 1.00 45.47 477 ARG A C 1
ATOM 4021 O O . ARG A 1 477 ? 18.087 -17.028 -0.184 1.00 45.47 477 ARG A O 1
ATOM 4028 N N . LYS A 1 478 ? 19.681 -15.431 -0.235 1.00 47.72 478 LYS A N 1
ATOM 4029 C CA . LYS A 1 478 ? 18.761 -14.306 -0.359 1.00 47.72 478 LYS A CA 1
ATOM 4030 C C . LYS A 1 478 ? 18.222 -14.319 -1.801 1.00 47.72 478 LYS A C 1
ATOM 4032 O O . LYS A 1 478 ? 19.020 -14.377 -2.739 1.00 47.72 478 LYS A O 1
ATOM 4037 N N . VAL A 1 479 ? 16.898 -14.377 -1.967 1.00 48.91 479 VAL A N 1
ATOM 4038 C CA . VAL A 1 479 ? 16.234 -14.218 -3.282 1.00 48.91 479 VAL A CA 1
ATOM 4039 C C . VAL A 1 479 ? 15.608 -12.823 -3.414 1.00 48.91 479 VAL A C 1
ATOM 4041 O O . VAL A 1 479 ? 15.688 -12.210 -4.482 1.00 48.91 479 VAL A O 1
ATOM 4044 N N . TYR A 1 480 ? 15.062 -12.298 -2.310 1.00 55.59 480 TYR A N 1
ATOM 4045 C CA . TYR A 1 480 ? 14.655 -10.902 -2.178 1.00 55.59 480 TYR A CA 1
ATOM 4046 C C . TYR A 1 480 ? 15.273 -10.270 -0.945 1.00 55.59 480 TYR A C 1
ATOM 4048 O O . TYR A 1 480 ? 15.461 -10.934 0.079 1.00 55.59 480 TYR A O 1
ATOM 4056 N N . TYR A 1 481 ? 15.485 -8.958 -1.032 1.00 55.66 481 TYR A N 1
ATOM 4057 C CA . TYR A 1 481 ? 15.775 -8.164 0.141 1.00 55.66 481 TYR A CA 1
ATOM 4058 C C . TYR A 1 481 ? 15.059 -6.811 0.115 1.00 55.66 481 TYR A C 1
ATOM 4060 O O . TYR A 1 481 ? 14.818 -6.232 -0.940 1.00 55.66 481 TYR A O 1
ATOM 4068 N N . VAL A 1 482 ? 14.753 -6.252 1.275 1.00 59.62 482 VAL A N 1
ATOM 4069 C CA . VAL A 1 482 ? 14.438 -4.840 1.438 1.00 59.62 482 VAL A CA 1
ATOM 4070 C C . VAL A 1 482 ? 15.725 -4.154 1.858 1.00 59.62 482 VAL A C 1
ATOM 4072 O O . VAL A 1 482 ? 16.403 -4.580 2.788 1.00 59.62 482 VAL A O 1
ATOM 4075 N N . THR A 1 483 ? 16.092 -3.072 1.175 1.00 56.34 483 THR A N 1
ATOM 4076 C CA . THR A 1 483 ? 17.330 -2.328 1.471 1.00 56.34 483 THR A CA 1
ATOM 4077 C C . THR A 1 483 ? 17.311 -1.629 2.830 1.00 56.34 483 THR A C 1
ATOM 4079 O O . THR A 1 483 ? 18.318 -1.055 3.222 1.00 56.34 483 THR A O 1
ATOM 4082 N N . ARG A 1 484 ? 16.160 -1.587 3.504 1.00 66.31 484 ARG A N 1
ATOM 4083 C CA . ARG A 1 484 ? 15.897 -0.746 4.672 1.00 66.31 484 ARG A CA 1
ATOM 4084 C C . ARG A 1 484 ? 14.808 -1.351 5.541 1.00 66.31 484 ARG A C 1
ATOM 4086 O O . ARG A 1 484 ? 13.986 -2.135 5.075 1.00 66.31 484 ARG A O 1
ATOM 4093 N N . LYS A 1 485 ? 14.777 -0.939 6.801 1.00 72.94 485 LYS A N 1
ATOM 4094 C CA . LYS A 1 485 ? 13.695 -1.284 7.717 1.00 72.94 485 LYS A CA 1
ATOM 4095 C C . LYS A 1 485 ? 12.569 -0.275 7.517 1.00 72.94 485 LYS A C 1
ATOM 4097 O O . LYS A 1 485 ? 12.814 0.921 7.608 1.00 72.94 485 LYS A O 1
ATOM 4102 N N . PHE A 1 486 ? 11.354 -0.727 7.240 1.00 79.81 486 PHE A N 1
ATOM 4103 C CA . PHE A 1 486 ? 10.212 0.176 7.093 1.00 79.81 486 PHE A CA 1
ATOM 4104 C C . PHE A 1 486 ? 9.427 0.314 8.397 1.00 79.81 486 PHE A C 1
ATOM 4106 O O . PHE A 1 486 ? 9.352 -0.614 9.201 1.00 79.81 486 PHE A O 1
ATOM 4113 N N . CYS A 1 487 ? 8.855 1.494 8.600 1.00 84.62 487 CYS A N 1
ATOM 4114 C CA . CYS A 1 487 ? 7.881 1.788 9.637 1.00 84.62 487 CYS A CA 1
ATOM 4115 C C . CYS A 1 487 ? 6.633 2.340 8.930 1.00 84.62 487 CYS A C 1
ATOM 4117 O O . CYS A 1 487 ? 6.656 3.503 8.521 1.00 84.62 487 CYS A O 1
ATOM 4119 N N . PRO A 1 488 ? 5.606 1.510 8.680 1.00 88.50 488 PRO A N 1
ATOM 4120 C CA . PRO A 1 488 ? 4.418 1.960 7.972 1.00 88.50 488 PRO A CA 1
ATOM 4121 C C . PRO A 1 488 ? 3.584 2.925 8.813 1.00 88.50 488 PRO A C 1
ATOM 4123 O O . PRO A 1 488 ? 3.576 2.844 10.044 1.00 88.50 488 PRO A O 1
ATOM 4126 N N . VAL A 1 489 ? 2.912 3.842 8.124 1.00 89.12 489 VAL A N 1
ATOM 4127 C CA . VAL A 1 489 ? 1.843 4.681 8.659 1.00 89.12 489 VAL A CA 1
ATOM 4128 C C . VAL A 1 489 ? 0.710 4.720 7.642 1.00 89.12 489 VAL A C 1
ATOM 4130 O O . VAL A 1 489 ? 0.851 5.283 6.553 1.00 89.12 489 VAL A O 1
ATOM 4133 N N . LEU A 1 490 ? -0.409 4.083 7.977 1.00 87.25 490 LEU A N 1
ATOM 4134 C CA . LEU A 1 490 ? -1.594 4.091 7.131 1.00 87.25 490 LEU A CA 1
ATOM 4135 C C . LEU A 1 490 ? -2.513 5.272 7.459 1.00 87.25 490 LEU A C 1
ATOM 4137 O O . LEU A 1 490 ? -2.948 5.439 8.600 1.00 87.25 490 LEU A O 1
ATOM 4141 N N . ILE A 1 491 ? -2.849 6.068 6.441 1.00 83.44 491 ILE A N 1
ATOM 4142 C CA . ILE A 1 491 ? -3.708 7.247 6.578 1.00 83.44 491 ILE A CA 1
ATOM 4143 C C . ILE A 1 491 ? -4.847 7.265 5.548 1.00 83.44 491 ILE A C 1
ATOM 4145 O O . ILE A 1 491 ? -4.617 7.119 4.345 1.00 83.44 491 ILE A O 1
ATOM 4149 N N . PRO A 1 492 ? -6.095 7.502 5.983 1.00 74.38 492 PRO A N 1
ATOM 4150 C CA . PRO A 1 492 ? -7.161 7.924 5.084 1.00 74.38 492 PRO A CA 1
ATOM 4151 C C . PRO A 1 492 ? -6.918 9.367 4.630 1.00 74.38 492 PRO A C 1
ATOM 4153 O O . PRO A 1 492 ? -6.914 10.283 5.456 1.00 74.38 492 PRO A O 1
ATOM 4156 N N . GLN A 1 493 ? -6.713 9.583 3.332 1.00 69.06 493 GLN A N 1
ATOM 4157 C CA . GLN A 1 493 ? -6.407 10.894 2.763 1.00 69.06 493 GLN A CA 1
ATOM 4158 C C . GLN A 1 493 ? -7.539 11.347 1.840 1.00 69.06 493 GLN A C 1
ATOM 4160 O O . GLN A 1 493 ? -7.608 10.974 0.671 1.00 69.06 493 GLN A O 1
ATOM 4165 N N . ILE A 1 494 ? -8.415 12.206 2.366 1.00 53.91 494 ILE A N 1
ATOM 4166 C CA . ILE A 1 494 ? -9.501 12.821 1.596 1.00 53.91 494 ILE A CA 1
ATOM 4167 C C . ILE A 1 494 ? -8.872 13.756 0.550 1.00 53.91 494 ILE A C 1
ATOM 4169 O O . ILE A 1 494 ? -8.430 14.857 0.876 1.00 53.91 494 ILE A O 1
ATOM 4173 N N . GLY A 1 495 ? -8.786 13.298 -0.702 1.00 52.69 495 GLY A N 1
ATOM 4174 C CA . GLY A 1 495 ? -8.259 14.077 -1.829 1.00 52.69 495 GLY A CA 1
ATOM 4175 C C . GLY A 1 495 ? -7.307 13.323 -2.760 1.00 52.69 495 GLY A C 1
ATOM 4176 O O . GLY A 1 495 ? -7.110 13.773 -3.892 1.00 52.69 495 GLY A O 1
ATOM 4177 N N . SER A 1 496 ? -6.749 12.179 -2.345 1.00 57.75 496 SER A N 1
ATOM 4178 C CA . SER A 1 496 ? -6.060 11.284 -3.280 1.00 57.75 496 SER A CA 1
ATOM 4179 C C . SER A 1 496 ? -7.101 10.490 -4.074 1.00 57.75 496 SER A C 1
ATOM 4181 O O . SER A 1 496 ? -8.122 10.060 -3.544 1.00 57.75 496 SER A O 1
ATOM 4183 N N . LYS A 1 497 ? -6.894 10.357 -5.390 1.00 58.66 497 LYS A N 1
ATOM 4184 C CA . LYS A 1 497 ? -7.816 9.597 -6.254 1.00 58.66 497 LYS A CA 1
ATOM 4185 C C . LYS A 1 497 ? -7.540 8.097 -6.243 1.00 58.66 497 LYS A C 1
ATOM 4187 O O . LYS A 1 497 ? -8.409 7.333 -6.644 1.00 58.66 497 LYS A O 1
ATOM 4192 N N . ASP A 1 498 ? -6.334 7.705 -5.847 1.00 65.94 498 ASP A N 1
ATOM 4193 C CA . ASP A 1 498 ? -5.806 6.354 -5.980 1.00 65.94 498 ASP A CA 1
ATOM 4194 C C . ASP A 1 498 ? -5.067 5.970 -4.687 1.00 65.94 498 ASP A C 1
ATOM 4196 O O . ASP A 1 498 ? -4.534 6.837 -3.988 1.00 65.94 498 ASP A O 1
ATOM 4200 N N . GLN A 1 499 ? -5.070 4.677 -4.359 1.00 79.06 499 GLN A N 1
ATOM 4201 C CA . GLN A 1 499 ? -4.273 4.122 -3.265 1.00 79.06 499 GLN A CA 1
ATOM 4202 C C . GLN A 1 499 ? -2.788 4.212 -3.621 1.00 79.06 499 GLN A C 1
ATOM 4204 O O . GLN A 1 499 ? -2.415 3.914 -4.753 1.00 79.06 499 GLN A O 1
ATOM 4209 N N . SER A 1 500 ? -1.944 4.609 -2.669 1.00 81.50 500 SER A N 1
ATOM 4210 C CA . SER A 1 500 ? -0.500 4.698 -2.897 1.00 81.50 500 SER A CA 1
ATOM 4211 C C . SER A 1 500 ? 0.307 4.307 -1.665 1.00 81.50 500 SER A C 1
ATOM 4213 O O . SER A 1 500 ? -0.122 4.475 -0.521 1.00 81.50 500 SER A O 1
ATOM 4215 N N . VAL A 1 501 ? 1.499 3.765 -1.914 1.00 85.31 501 VAL A N 1
ATOM 4216 C CA . VAL A 1 501 ? 2.483 3.420 -0.886 1.00 85.31 501 VAL A CA 1
ATOM 4217 C C . VAL A 1 501 ? 3.799 4.114 -1.221 1.00 85.31 501 VAL A C 1
ATOM 4219 O O . VAL A 1 501 ? 4.471 3.764 -2.192 1.00 85.31 501 VAL A O 1
ATOM 4222 N N . GLU A 1 502 ? 4.186 5.089 -0.405 1.00 84.88 502 GLU A N 1
ATOM 4223 C CA . GLU A 1 502 ? 5.366 5.921 -0.623 1.00 84.88 502 GLU A CA 1
ATOM 4224 C C . GLU A 1 502 ? 6.392 5.757 0.503 1.00 84.88 502 GLU A C 1
ATOM 4226 O O . GLU A 1 502 ? 6.107 5.949 1.684 1.00 84.88 502 GLU A O 1
ATOM 4231 N N . ALA A 1 503 ? 7.626 5.411 0.135 1.00 83.19 503 ALA A N 1
ATOM 4232 C CA . ALA A 1 503 ? 8.754 5.379 1.058 1.00 83.19 503 ALA A CA 1
ATOM 4233 C C . ALA A 1 503 ? 9.450 6.744 1.081 1.00 83.19 503 ALA A C 1
ATOM 4235 O O . ALA A 1 503 ? 10.158 7.084 0.128 1.00 83.19 503 ALA A O 1
ATOM 4236 N N . LEU A 1 504 ? 9.306 7.494 2.176 1.00 83.31 504 LEU A N 1
ATOM 4237 C CA . LEU A 1 504 ? 9.904 8.827 2.297 1.00 83.31 504 LEU A CA 1
ATOM 4238 C C . LEU A 1 504 ? 11.440 8.754 2.287 1.00 83.31 504 LEU A C 1
ATOM 4240 O O . LEU A 1 504 ? 12.033 7.741 2.643 1.00 83.31 504 LEU A O 1
ATOM 4244 N N . PHE A 1 505 ? 12.122 9.824 1.872 1.00 76.00 505 PHE A N 1
ATOM 4245 C CA . PHE A 1 505 ? 13.594 9.897 1.873 1.00 76.00 505 PHE A CA 1
ATOM 4246 C C . PHE A 1 505 ? 14.275 8.685 1.194 1.00 76.00 505 PHE A C 1
ATOM 4248 O O . PHE A 1 505 ? 15.032 7.929 1.806 1.00 76.00 505 PHE A O 1
ATOM 4255 N N . GLU A 1 506 ? 13.978 8.440 -0.086 1.00 67.06 506 GLU A N 1
ATOM 4256 C CA . GLU A 1 506 ? 14.569 7.329 -0.843 1.00 67.06 506 GLU A CA 1
ATOM 4257 C C . GLU A 1 506 ? 16.048 7.569 -1.223 1.00 67.06 506 GLU A C 1
ATOM 4259 O O . GLU A 1 506 ? 16.360 8.166 -2.250 1.00 67.06 506 GLU A O 1
ATOM 4264 N N . TYR A 1 507 ? 16.980 7.026 -0.427 1.00 61.22 507 TYR A N 1
ATOM 4265 C CA . TYR A 1 507 ? 18.435 7.155 -0.646 1.00 61.22 507 TYR A CA 1
ATOM 4266 C C . TYR A 1 507 ? 18.988 6.365 -1.839 1.00 61.22 507 TYR A C 1
ATOM 4268 O O . TYR A 1 507 ? 20.072 6.672 -2.340 1.00 61.22 507 TYR A O 1
ATOM 4276 N N . SER A 1 508 ? 18.272 5.337 -2.318 1.00 53.53 508 SER A N 1
ATOM 4277 C CA . SER A 1 508 ? 18.760 4.470 -3.405 1.00 53.53 508 SER A CA 1
ATOM 4278 C C . SER A 1 508 ? 18.955 5.199 -4.739 1.00 53.53 508 SER A C 1
ATOM 4280 O O . SER A 1 508 ? 19.611 4.664 -5.630 1.00 53.53 508 SER A O 1
ATOM 4282 N N . LEU A 1 509 ? 18.427 6.418 -4.864 1.00 50.38 509 LEU A N 1
ATOM 4283 C CA . LEU A 1 509 ? 18.627 7.303 -6.010 1.00 50.38 509 LEU A CA 1
ATOM 4284 C C . LEU A 1 509 ? 20.077 7.797 -6.147 1.00 50.38 509 LEU A C 1
ATOM 4286 O O . LEU A 1 509 ? 20.490 8.129 -7.252 1.00 50.38 509 LEU A O 1
ATOM 4290 N N . TYR A 1 510 ? 20.869 7.772 -5.068 1.00 53.97 510 TYR A N 1
ATOM 4291 C CA . TYR A 1 510 ? 22.194 8.410 -5.014 1.00 53.97 510 TYR A CA 1
ATOM 4292 C C . TYR A 1 510 ? 23.369 7.417 -4.974 1.00 53.97 510 TYR A C 1
ATOM 4294 O O . TYR A 1 510 ? 24.488 7.771 -4.604 1.00 53.97 510 TYR A O 1
ATOM 4302 N N . GLY A 1 511 ? 23.134 6.154 -5.352 1.00 45.84 511 GLY A N 1
ATOM 4303 C CA . GLY A 1 511 ? 24.200 5.201 -5.691 1.00 45.84 511 GLY A CA 1
ATOM 4304 C C . GLY A 1 511 ? 25.062 4.673 -4.535 1.00 45.84 511 GLY A C 1
ATOM 4305 O O . GLY A 1 511 ? 26.084 4.038 -4.796 1.00 45.84 511 GLY A O 1
ATOM 4306 N N . LYS A 1 512 ? 24.686 4.878 -3.266 1.00 48.62 512 LYS A N 1
ATOM 4307 C CA . LYS A 1 512 ? 25.448 4.368 -2.111 1.00 48.62 512 LYS A CA 1
ATOM 4308 C C . LYS A 1 512 ? 24.699 3.260 -1.371 1.00 48.62 512 LYS A C 1
ATOM 4310 O O . LYS A 1 512 ? 23.507 3.365 -1.104 1.00 48.62 512 LYS A O 1
ATOM 4315 N N . ARG A 1 513 ? 25.423 2.179 -1.050 1.00 44.53 513 ARG A N 1
ATOM 4316 C CA . ARG A 1 513 ? 24.962 1.116 -0.146 1.00 44.53 513 ARG A CA 1
ATOM 4317 C C . ARG A 1 513 ? 25.007 1.673 1.272 1.00 44.53 513 ARG A C 1
ATOM 4319 O O . ARG A 1 513 ? 26.095 1.822 1.821 1.00 44.53 513 ARG A O 1
ATOM 4326 N N . GLU A 1 514 ? 23.865 2.007 1.855 1.00 45.88 514 GLU A N 1
ATOM 4327 C CA . GLU A 1 514 ? 23.833 2.247 3.294 1.00 45.88 514 GLU A CA 1
ATOM 4328 C C . GLU A 1 514 ? 23.895 0.898 4.014 1.00 45.88 514 GLU A C 1
ATOM 4330 O O . GLU A 1 514 ? 23.001 0.066 3.890 1.00 45.88 514 GLU A O 1
ATOM 4335 N N . ASN A 1 515 ? 24.988 0.692 4.752 1.00 41.41 515 ASN A N 1
ATOM 4336 C CA . ASN A 1 515 ? 25.128 -0.361 5.762 1.00 41.41 515 ASN A CA 1
ATOM 4337 C C . ASN A 1 515 ? 24.356 -0.029 7.052 1.00 41.41 515 ASN A C 1
ATOM 4339 O O . ASN A 1 515 ? 24.414 -0.795 8.010 1.00 41.41 515 ASN A O 1
ATOM 4343 N N . ASP A 1 516 ? 23.633 1.091 7.087 1.00 43.81 516 ASP A N 1
ATOM 4344 C CA . ASP A 1 516 ? 22.854 1.490 8.245 1.00 43.81 516 ASP A CA 1
ATOM 4345 C C . ASP A 1 516 ? 21.416 1.011 8.085 1.00 43.81 516 ASP A C 1
ATOM 4347 O O . ASP A 1 516 ? 20.652 1.501 7.256 1.00 43.81 516 ASP A O 1
ATOM 4351 N N . THR A 1 517 ? 21.034 0.065 8.934 1.00 50.91 517 THR A N 1
ATOM 4352 C CA . THR A 1 517 ? 19.675 -0.455 9.124 1.00 50.91 517 THR A CA 1
ATOM 4353 C C . THR A 1 517 ? 18.732 0.595 9.728 1.00 50.91 517 THR A C 1
ATOM 4355 O O . THR A 1 517 ? 18.067 0.344 10.736 1.00 50.91 517 THR A O 1
ATOM 4358 N N . LEU A 1 518 ? 18.689 1.808 9.177 1.00 56.62 518 LEU A N 1
ATOM 4359 C CA . LEU A 1 518 ? 17.760 2.827 9.643 1.00 56.62 518 LEU A CA 1
ATOM 4360 C C . LEU A 1 518 ? 16.317 2.466 9.298 1.00 56.62 518 LEU A C 1
ATOM 4362 O O . LEU A 1 518 ? 16.015 1.955 8.217 1.00 56.62 518 LEU A O 1
ATOM 4366 N N . GLY A 1 519 ? 15.425 2.792 10.233 1.00 67.31 519 GLY A N 1
ATOM 4367 C CA . GLY A 1 519 ? 13.988 2.811 10.002 1.00 67.31 519 GLY A CA 1
ATOM 4368 C C . GLY A 1 519 ? 13.605 3.970 9.085 1.00 67.31 519 GLY A C 1
ATOM 4369 O O . GLY A 1 519 ? 13.959 5.110 9.370 1.00 67.31 519 GLY A O 1
ATOM 4370 N N . ASN A 1 520 ? 12.860 3.685 8.023 1.00 80.44 520 ASN A N 1
ATOM 4371 C CA . ASN A 1 520 ? 12.309 4.662 7.093 1.00 80.44 520 ASN A CA 1
ATOM 4372 C C . ASN A 1 520 ? 10.771 4.654 7.178 1.00 80.44 520 ASN A C 1
ATOM 4374 O O . ASN A 1 520 ? 10.171 3.582 7.289 1.00 80.44 520 ASN A O 1
ATOM 4378 N N . LEU A 1 521 ? 10.141 5.832 7.163 1.00 86.38 521 LEU A N 1
ATOM 4379 C CA . LEU A 1 521 ? 8.685 5.954 7.212 1.00 86.38 521 LEU A CA 1
ATOM 4380 C C . LEU A 1 521 ? 8.074 5.588 5.850 1.00 86.38 521 LEU A C 1
ATOM 4382 O O . LEU A 1 521 ? 8.405 6.191 4.829 1.00 86.38 521 LEU A O 1
ATOM 4386 N N . LEU A 1 522 ? 7.175 4.605 5.853 1.00 88.19 522 LEU A N 1
ATOM 4387 C CA . LEU A 1 522 ? 6.414 4.180 4.680 1.00 88.19 522 LEU A CA 1
ATOM 4388 C C . LEU A 1 522 ? 4.982 4.710 4.809 1.00 88.19 522 LEU A C 1
ATOM 4390 O O . LEU A 1 522 ? 4.205 4.197 5.609 1.00 88.19 522 LEU A O 1
ATOM 4394 N N . VAL A 1 523 ? 4.642 5.749 4.056 1.00 88.94 523 VAL A N 1
ATOM 4395 C CA . VAL A 1 523 ? 3.304 6.347 4.071 1.00 88.94 523 VAL A CA 1
ATOM 4396 C C . VAL A 1 523 ? 2.390 5.538 3.161 1.00 88.94 523 VAL A C 1
ATOM 4398 O O . VAL A 1 523 ? 2.702 5.329 1.990 1.00 88.94 523 VAL A O 1
ATOM 4401 N N . VAL A 1 524 ? 1.265 5.070 3.698 1.00 88.88 524 VAL A N 1
ATOM 4402 C CA . VAL A 1 524 ? 0.232 4.362 2.934 1.00 88.88 524 VAL A CA 1
ATOM 4403 C C . VAL A 1 524 ? -1.022 5.217 2.901 1.00 88.88 524 VAL A C 1
ATOM 4405 O O . VAL A 1 524 ? -1.744 5.314 3.894 1.00 88.88 524 VAL A O 1
ATOM 4408 N N . ALA A 1 525 ? -1.276 5.840 1.756 1.00 85.75 525 ALA A N 1
ATOM 4409 C CA . ALA A 1 525 ? -2.442 6.680 1.553 1.00 85.75 525 ALA A CA 1
ATOM 4410 C C . ALA A 1 525 ? -3.616 5.849 1.031 1.00 85.75 525 ALA A C 1
ATOM 4412 O O . ALA A 1 525 ? -3.503 5.111 0.047 1.00 85.75 525 ALA A O 1
ATOM 4413 N N . VAL A 1 526 ? -4.767 5.998 1.685 1.00 81.81 526 VAL A N 1
ATOM 4414 C CA . VAL A 1 526 ? -6.026 5.374 1.275 1.00 81.81 526 VAL A CA 1
ATOM 4415 C C . VAL A 1 526 ? -7.006 6.468 0.848 1.00 81.81 526 VAL A C 1
ATOM 4417 O O . VAL A 1 526 ? -7.301 7.342 1.664 1.00 81.81 526 VAL A O 1
ATOM 4420 N N . PRO A 1 527 ? -7.528 6.434 -0.393 1.00 72.06 527 PRO A N 1
ATOM 4421 C CA . PRO A 1 527 ? -8.316 7.532 -0.958 1.00 72.06 527 PRO A CA 1
ATOM 4422 C C . PRO A 1 527 ? -9.630 7.781 -0.206 1.00 72.06 527 PRO A C 1
ATOM 4424 O O . PRO A 1 527 ? -10.027 8.925 0.010 1.00 72.06 527 PRO A O 1
ATOM 4427 N N . HIS A 1 528 ? -10.298 6.714 0.242 1.00 74.56 528 HIS A N 1
ATOM 4428 C CA . HIS A 1 528 ? -11.472 6.799 1.110 1.00 74.56 528 HIS A CA 1
ATOM 4429 C C . HIS A 1 528 ? -11.568 5.561 2.005 1.00 74.56 528 HIS A C 1
ATOM 4431 O O . HIS A 1 528 ? -11.252 4.459 1.551 1.00 74.56 528 HIS A O 1
ATOM 4437 N N . ILE A 1 529 ? -12.033 5.710 3.252 1.00 74.69 529 ILE A N 1
ATOM 4438 C CA . ILE A 1 529 ? -12.126 4.587 4.208 1.00 74.69 529 ILE A CA 1
ATOM 4439 C C . ILE A 1 529 ? -13.071 3.494 3.685 1.00 74.69 529 ILE A C 1
ATOM 4441 O O . ILE A 1 529 ? -12.819 2.310 3.886 1.00 74.69 529 ILE A O 1
ATOM 4445 N N . GLU A 1 530 ? -14.098 3.862 2.915 1.00 75.31 530 GLU A N 1
ATOM 4446 C CA . GLU A 1 530 ? -14.997 2.901 2.258 1.00 75.31 530 GLU A CA 1
ATOM 4447 C C . GLU A 1 530 ? -14.275 1.917 1.336 1.00 75.31 530 GLU A C 1
ATOM 4449 O O . GLU A 1 530 ? -14.737 0.792 1.180 1.00 75.31 530 GLU A O 1
ATOM 4454 N N . SER A 1 531 ? -13.110 2.286 0.793 1.00 76.94 531 SER A N 1
ATOM 4455 C CA . SER A 1 531 ? -12.302 1.367 -0.019 1.00 76.94 531 SER A CA 1
ATOM 4456 C C . SER A 1 531 ? -11.879 0.133 0.785 1.00 76.94 531 SER A C 1
ATOM 4458 O O . SER A 1 531 ? -11.734 -0.944 0.221 1.00 76.94 531 SER A O 1
ATOM 4460 N N . MET A 1 532 ? -11.730 0.258 2.111 1.00 79.50 532 MET A N 1
ATOM 4461 C CA . MET A 1 532 ? -11.403 -0.866 2.992 1.00 79.50 532 MET A CA 1
ATOM 4462 C C . MET A 1 532 ? -12.589 -1.818 3.215 1.00 79.50 532 MET A C 1
ATOM 4464 O O . MET A 1 532 ? -12.360 -2.954 3.625 1.00 79.50 532 MET A O 1
ATOM 4468 N N . LYS A 1 533 ? -13.838 -1.390 2.950 1.00 78.12 533 LYS A N 1
ATOM 4469 C CA . LYS A 1 533 ? -15.029 -2.259 3.048 1.00 78.12 533 LYS A CA 1
ATOM 4470 C C . LYS A 1 533 ? -14.987 -3.362 1.992 1.00 78.12 533 LYS A C 1
ATOM 4472 O O . LYS A 1 533 ? -15.353 -4.503 2.267 1.00 78.12 533 LYS A O 1
ATOM 4477 N N . GLU A 1 534 ? -14.488 -3.043 0.798 1.00 83.12 534 GLU A N 1
ATOM 4478 C CA . GLU A 1 534 ? -14.267 -4.002 -0.288 1.00 83.12 534 GLU A CA 1
ATOM 4479 C C . GLU A 1 534 ? -12.949 -4.766 -0.092 1.00 83.12 534 GLU A C 1
ATOM 4481 O O . GLU A 1 534 ? -12.044 -4.721 -0.931 1.00 83.12 534 GLU A O 1
ATOM 4486 N N . TYR A 1 535 ? -12.819 -5.469 1.037 1.00 87.56 535 TYR A N 1
ATOM 4487 C CA . TYR A 1 535 ? -11.580 -6.142 1.439 1.00 87.56 535 TYR A CA 1
ATOM 4488 C C . TYR A 1 535 ? -11.049 -7.120 0.380 1.00 87.56 535 TYR A C 1
ATOM 4490 O O . TYR A 1 535 ? -9.836 -7.324 0.282 1.00 87.56 535 TYR A O 1
ATOM 4498 N N . GLU A 1 536 ? -11.925 -7.699 -0.449 1.00 88.12 536 GLU A N 1
ATOM 4499 C CA . GLU A 1 536 ? -11.514 -8.614 -1.513 1.00 88.12 536 GLU A CA 1
ATOM 4500 C C . GLU A 1 536 ? -10.813 -7.911 -2.674 1.00 88.12 536 GLU A C 1
ATOM 4502 O O . GLU A 1 536 ? -10.071 -8.571 -3.396 1.00 88.12 536 GLU A O 1
ATOM 4507 N N . SER A 1 537 ? -11.038 -6.610 -2.870 1.00 88.56 537 SER A N 1
ATOM 4508 C CA . SER A 1 537 ? -10.270 -5.761 -3.793 1.00 88.56 537 SER A CA 1
ATOM 4509 C C . SER A 1 537 ? -9.080 -5.131 -3.068 1.00 88.56 537 SER A C 1
ATOM 4511 O O . SER A 1 537 ? -7.956 -5.146 -3.567 1.00 88.56 537 SER A O 1
ATOM 4513 N N . TYR A 1 538 ? -9.326 -4.607 -1.866 1.00 88.75 538 TYR A N 1
ATOM 4514 C CA . TYR A 1 538 ? -8.380 -3.779 -1.130 1.00 88.75 538 TYR A CA 1
ATOM 4515 C C . TYR A 1 538 ? -7.126 -4.535 -0.687 1.00 88.75 538 TYR A C 1
ATOM 4517 O O . TYR A 1 538 ? -6.022 -4.036 -0.887 1.00 88.75 538 TYR A O 1
ATOM 4525 N N . LEU A 1 539 ? -7.261 -5.745 -0.123 1.00 90.69 539 LEU A N 1
ATOM 4526 C CA . LEU A 1 539 ? -6.097 -6.527 0.311 1.00 90.69 539 LEU A CA 1
ATOM 4527 C C . LEU A 1 539 ? -5.167 -6.881 -0.869 1.00 90.69 539 LEU A C 1
ATOM 4529 O O . LEU A 1 539 ? -3.964 -6.638 -0.746 1.00 90.69 539 LEU A O 1
ATOM 4533 N N . PRO A 1 540 ? -5.670 -7.375 -2.023 1.00 91.69 540 PRO A N 1
ATOM 4534 C CA . PRO A 1 540 ? -4.853 -7.527 -3.226 1.00 91.69 540 PRO A CA 1
ATOM 4535 C C . PRO A 1 540 ? -4.152 -6.243 -3.675 1.00 91.69 540 PRO A C 1
ATOM 4537 O O . PRO A 1 540 ? -2.941 -6.267 -3.887 1.00 91.69 540 PRO A O 1
ATOM 4540 N N . ILE A 1 541 ? -4.872 -5.122 -3.789 1.00 90.38 541 ILE A N 1
ATOM 4541 C CA . ILE A 1 541 ? -4.290 -3.852 -4.259 1.00 90.38 541 ILE A CA 1
ATOM 4542 C C . ILE A 1 541 ? -3.228 -3.348 -3.279 1.00 90.38 541 ILE A C 1
ATOM 4544 O O . ILE A 1 541 ? -2.142 -2.962 -3.700 1.00 90.38 541 ILE A O 1
ATOM 4548 N N . LEU A 1 542 ? -3.472 -3.445 -1.970 1.00 89.69 542 LEU A N 1
ATOM 4549 C CA . LEU A 1 542 ? -2.476 -3.103 -0.959 1.00 89.69 542 LEU A CA 1
ATOM 4550 C C . LEU A 1 542 ? -1.213 -3.967 -1.103 1.00 89.69 542 LEU A C 1
ATOM 4552 O O . LEU A 1 542 ? -0.106 -3.437 -1.054 1.00 89.69 542 LEU A O 1
ATOM 4556 N N . CYS A 1 543 ? -1.348 -5.277 -1.335 1.00 88.81 543 CYS A N 1
ATOM 4557 C CA . CYS A 1 543 ? -0.198 -6.145 -1.602 1.00 88.81 543 CYS A CA 1
ATOM 4558 C C . CYS A 1 543 ? 0.550 -5.763 -2.889 1.00 88.81 543 CYS A C 1
ATOM 4560 O O . CYS A 1 543 ? 1.778 -5.837 -2.903 1.00 88.81 543 CYS A O 1
ATOM 4562 N N . HIS A 1 544 ? -0.162 -5.351 -3.944 1.00 89.56 544 HIS A N 1
ATOM 4563 C CA . HIS A 1 544 ? 0.449 -4.830 -5.170 1.00 89.56 544 HIS A CA 1
ATOM 4564 C C . HIS A 1 544 ? 1.282 -3.570 -4.875 1.00 89.56 544 HIS A C 1
ATOM 4566 O O . HIS A 1 544 ? 2.460 -3.517 -5.224 1.00 89.56 544 HIS A O 1
ATOM 4572 N N . GLU A 1 545 ? 0.708 -2.586 -4.179 1.00 87.94 545 GLU A N 1
ATOM 4573 C CA . GLU A 1 545 ? 1.392 -1.322 -3.880 1.00 87.94 545 GLU A CA 1
ATOM 4574 C C . GLU A 1 545 ? 2.609 -1.524 -2.962 1.00 87.94 545 GLU A C 1
ATOM 4576 O O . GLU A 1 545 ? 3.685 -0.962 -3.182 1.00 87.94 545 GLU A O 1
ATOM 4581 N N . VAL A 1 546 ? 2.487 -2.398 -1.957 1.00 86.19 546 VAL A N 1
ATOM 4582 C CA . VAL A 1 546 ? 3.599 -2.750 -1.060 1.00 86.19 546 VAL A CA 1
ATOM 4583 C C . VAL A 1 546 ? 4.736 -3.446 -1.824 1.00 86.19 546 VAL A C 1
ATOM 4585 O O . VAL A 1 546 ? 5.909 -3.201 -1.523 1.00 86.19 546 VAL A O 1
ATOM 4588 N N . ALA A 1 547 ? 4.429 -4.251 -2.848 1.00 83.12 547 ALA A N 1
ATOM 4589 C CA . ALA A 1 547 ? 5.428 -4.988 -3.626 1.00 83.12 547 ALA A CA 1
ATOM 4590 C C . ALA A 1 547 ? 6.427 -4.082 -4.370 1.00 83.12 547 ALA A C 1
ATOM 4592 O O . ALA A 1 547 ? 7.579 -4.481 -4.563 1.00 83.12 547 ALA A O 1
ATOM 4593 N N . HIS A 1 548 ? 6.061 -2.833 -4.692 1.00 80.44 548 HIS A N 1
ATOM 4594 C CA . HIS A 1 548 ? 6.980 -1.851 -5.295 1.00 80.44 548 HIS A CA 1
ATOM 4595 C C . HIS A 1 548 ? 8.215 -1.547 -4.429 1.00 80.44 548 HIS A C 1
ATOM 4597 O O . HIS A 1 548 ? 9.236 -1.076 -4.944 1.00 80.44 548 HIS A O 1
ATOM 4603 N N . ASN A 1 549 ? 8.145 -1.835 -3.126 1.00 77.25 549 ASN A N 1
ATOM 4604 C CA . ASN A 1 549 ? 9.215 -1.587 -2.160 1.00 77.25 549 ASN A CA 1
ATOM 4605 C C . ASN A 1 549 ? 10.171 -2.777 -1.955 1.00 77.25 549 ASN A C 1
ATOM 4607 O O . ASN A 1 549 ? 11.190 -2.631 -1.273 1.00 77.25 549 ASN A O 1
ATOM 4611 N N . ILE A 1 550 ? 9.898 -3.933 -2.564 1.00 74.06 550 ILE A N 1
ATOM 4612 C CA . ILE A 1 550 ? 10.731 -5.138 -2.459 1.00 74.06 550 ILE A CA 1
ATOM 4613 C C . ILE A 1 550 ? 11.877 -5.061 -3.488 1.00 74.06 550 ILE A C 1
ATOM 4615 O O . ILE A 1 550 ? 11.664 -4.730 -4.658 1.00 74.06 550 ILE A O 1
ATOM 4619 N N . ARG A 1 551 ? 13.127 -5.317 -3.063 1.00 62.94 551 ARG A N 1
ATOM 4620 C CA . ARG A 1 551 ? 14.324 -5.300 -3.930 1.00 62.94 551 ARG A CA 1
ATOM 4621 C C . ARG A 1 551 ? 14.856 -6.718 -4.196 1.00 62.94 551 ARG A C 1
ATOM 4623 O O . ARG A 1 551 ? 14.462 -7.703 -3.581 1.00 62.94 551 ARG A O 1
ATOM 4630 N N . TYR A 1 552 ? 15.754 -6.792 -5.175 1.00 62.62 552 TYR A N 1
ATOM 4631 C CA . TYR A 1 552 ? 16.185 -8.008 -5.864 1.00 62.62 552 TYR A CA 1
ATOM 4632 C C . TYR A 1 552 ? 17.614 -8.346 -5.465 1.00 62.62 552 TYR A C 1
ATOM 4634 O O . TYR A 1 552 ? 18.468 -7.470 -5.611 1.00 62.62 552 TYR A O 1
ATOM 4642 N N . ASP A 1 553 ? 17.899 -9.586 -5.069 1.00 52.69 553 ASP A N 1
ATOM 4643 C CA . ASP A 1 553 ? 19.268 -9.989 -4.717 1.00 52.69 553 ASP A CA 1
ATOM 4644 C C . ASP A 1 553 ? 20.228 -9.972 -5.907 1.00 52.69 553 ASP A C 1
ATOM 4646 O O . ASP A 1 553 ? 21.364 -9.516 -5.778 1.00 52.69 553 ASP A O 1
ATOM 4650 N N . ASN A 1 554 ? 19.763 -10.371 -7.094 1.00 67.62 554 ASN A N 1
ATOM 4651 C CA . ASN A 1 554 ? 20.580 -10.370 -8.305 1.00 67.62 554 ASN A CA 1
ATOM 4652 C C . ASN A 1 554 ? 20.191 -9.228 -9.258 1.00 67.62 554 ASN A C 1
ATOM 4654 O O . ASN A 1 554 ? 19.598 -9.419 -10.321 1.00 67.62 554 ASN A O 1
ATOM 4658 N N . GLN A 1 555 ? 20.498 -8.000 -8.830 1.00 73.88 555 GLN A N 1
ATOM 4659 C CA . GLN A 1 555 ? 20.175 -6.770 -9.567 1.00 73.88 555 GLN A CA 1
ATOM 4660 C C . GLN A 1 555 ? 20.756 -6.746 -10.986 1.00 73.88 555 GLN A C 1
ATOM 4662 O O . GLN A 1 555 ? 20.108 -6.213 -11.887 1.00 73.88 555 GLN A O 1
ATOM 4667 N N . ASN A 1 556 ? 21.934 -7.344 -11.181 1.00 77.62 556 ASN A N 1
ATOM 4668 C CA . ASN A 1 556 ? 22.616 -7.384 -12.471 1.00 77.62 556 ASN A CA 1
ATOM 4669 C C . ASN A 1 556 ? 21.851 -8.246 -13.474 1.00 77.62 556 ASN A C 1
ATOM 4671 O O . ASN A 1 556 ? 21.582 -7.792 -14.583 1.00 77.62 556 ASN A O 1
ATOM 4675 N N . ASP A 1 557 ? 21.450 -9.455 -13.078 1.00 75.12 557 ASP A N 1
ATOM 4676 C CA . ASP A 1 557 ? 20.713 -10.358 -13.966 1.00 75.12 557 ASP A CA 1
ATOM 4677 C C . ASP A 1 557 ? 19.328 -9.805 -14.304 1.00 75.12 557 ASP A C 1
ATOM 4679 O O . ASP A 1 557 ? 18.944 -9.787 -15.473 1.00 75.12 557 ASP A O 1
ATOM 4683 N N . ARG A 1 558 ? 18.635 -9.208 -13.324 1.00 78.56 558 ARG A N 1
ATOM 4684 C CA . ARG A 1 558 ? 17.411 -8.435 -13.583 1.00 78.56 558 ARG A CA 1
ATOM 4685 C C . ARG A 1 558 ? 17.652 -7.335 -14.619 1.00 78.56 558 ARG A C 1
ATOM 4687 O O . ARG A 1 558 ? 16.915 -7.237 -15.595 1.00 78.56 558 ARG A O 1
ATOM 4694 N N . ASN A 1 559 ? 18.651 -6.478 -14.400 1.00 83.50 559 ASN A N 1
ATOM 4695 C CA . ASN A 1 559 ? 18.915 -5.340 -15.283 1.00 83.50 559 ASN A CA 1
ATOM 4696 C C . ASN A 1 559 ? 19.281 -5.804 -16.698 1.00 83.50 559 ASN A C 1
ATOM 4698 O O . ASN A 1 559 ? 18.819 -5.197 -17.658 1.00 83.50 559 ASN A O 1
ATOM 4702 N N . ARG A 1 560 ? 20.015 -6.915 -16.845 1.00 82.69 560 ARG A N 1
ATOM 4703 C CA . ARG A 1 560 ? 20.282 -7.554 -18.146 1.00 82.69 560 ARG A CA 1
ATOM 4704 C C . ARG A 1 560 ? 19.011 -7.984 -18.860 1.00 82.69 560 ARG A C 1
ATOM 4706 O O . ARG A 1 560 ? 18.870 -7.730 -20.051 1.00 82.69 560 ARG A O 1
ATOM 4713 N N . LEU A 1 561 ? 18.088 -8.620 -18.146 1.00 80.62 561 LEU A N 1
ATOM 4714 C CA . LEU A 1 561 ? 16.821 -9.084 -18.712 1.00 80.62 561 LEU A CA 1
ATOM 4715 C C . LEU A 1 561 ? 15.926 -7.914 -19.127 1.00 80.62 561 LEU A C 1
ATOM 4717 O O . LEU A 1 561 ? 15.380 -7.913 -20.230 1.00 80.62 561 LEU A O 1
ATOM 4721 N N . VAL A 1 562 ? 15.839 -6.879 -18.286 1.00 84.62 562 VAL A N 1
ATOM 4722 C CA . VAL A 1 562 ? 15.117 -5.641 -18.610 1.00 84.62 562 VAL A CA 1
ATOM 4723 C C . VAL A 1 562 ? 15.752 -4.948 -19.819 1.00 84.62 562 VAL A C 1
ATOM 4725 O O . VAL A 1 562 ? 15.031 -4.530 -20.724 1.00 84.62 562 VAL A O 1
ATOM 4728 N N . ALA A 1 563 ? 17.086 -4.880 -19.889 1.00 87.31 563 ALA A N 1
ATOM 4729 C CA . ALA A 1 563 ? 17.802 -4.363 -21.054 1.00 87.31 563 ALA A CA 1
ATOM 4730 C C . ALA A 1 563 ? 17.452 -5.159 -22.312 1.00 87.31 563 ALA A C 1
ATOM 4732 O O . ALA A 1 563 ? 17.071 -4.572 -23.317 1.00 87.31 563 ALA A O 1
ATOM 4733 N N . ALA A 1 564 ? 17.527 -6.491 -22.247 1.00 84.25 564 ALA A N 1
ATOM 4734 C CA . ALA A 1 564 ? 17.229 -7.370 -23.370 1.00 84.25 564 ALA A CA 1
ATOM 4735 C C . ALA A 1 564 ? 15.799 -7.165 -23.892 1.00 84.25 564 ALA A C 1
ATOM 4737 O O . ALA A 1 564 ? 15.615 -7.064 -25.102 1.00 84.25 564 ALA A O 1
ATOM 4738 N N . TYR A 1 565 ? 14.817 -7.027 -22.997 1.00 85.69 565 TYR A N 1
ATOM 4739 C CA . TYR A 1 565 ? 13.427 -6.725 -23.350 1.00 85.69 565 TYR A CA 1
ATOM 4740 C C . TYR A 1 565 ? 13.270 -5.349 -24.021 1.00 85.69 565 TYR A C 1
ATOM 4742 O O . TYR A 1 565 ? 12.604 -5.219 -25.051 1.00 85.69 565 TYR A O 1
ATOM 4750 N N . ILE A 1 566 ? 13.911 -4.311 -23.477 1.00 88.12 566 ILE A N 1
ATOM 4751 C CA . ILE A 1 566 ? 13.875 -2.960 -24.056 1.00 88.12 566 ILE A CA 1
ATOM 4752 C C . ILE A 1 566 ? 14.548 -2.943 -25.432 1.00 88.12 566 ILE A C 1
ATOM 4754 O O . ILE A 1 566 ? 14.020 -2.346 -26.371 1.00 88.12 566 ILE A O 1
ATOM 4758 N N . LEU A 1 567 ? 15.687 -3.624 -25.567 1.00 88.56 567 LEU A N 1
ATOM 4759 C CA . LEU A 1 567 ? 16.433 -3.723 -26.817 1.00 88.56 567 LEU A CA 1
ATOM 4760 C C . LEU A 1 567 ? 15.711 -4.576 -27.862 1.00 88.56 567 LEU A C 1
ATOM 4762 O O . LEU A 1 567 ? 15.806 -4.248 -29.042 1.00 88.56 567 LEU A O 1
ATOM 4766 N N . ASP A 1 568 ? 14.949 -5.602 -27.473 1.00 84.38 568 ASP A N 1
ATOM 4767 C CA . ASP A 1 568 ? 14.061 -6.331 -28.390 1.00 84.38 568 ASP A CA 1
ATOM 4768 C C . ASP A 1 568 ? 12.997 -5.392 -28.976 1.00 84.38 568 ASP A C 1
ATOM 4770 O O . ASP A 1 568 ? 12.835 -5.317 -30.196 1.00 84.38 568 ASP A O 1
ATOM 4774 N N . ASN A 1 569 ? 12.325 -4.610 -28.124 1.00 82.88 569 ASN A N 1
ATOM 4775 C CA . ASN A 1 569 ? 11.321 -3.635 -28.561 1.00 82.88 569 ASN A CA 1
ATOM 4776 C C . ASN A 1 569 ? 11.928 -2.537 -29.450 1.00 82.88 569 ASN A C 1
ATOM 4778 O O . ASN A 1 569 ? 11.344 -2.161 -30.470 1.00 82.88 569 ASN A O 1
ATOM 4782 N N . PHE A 1 570 ? 13.118 -2.045 -29.100 1.00 86.56 570 PHE A N 1
ATOM 4783 C CA . PHE A 1 570 ? 13.845 -1.067 -29.908 1.00 86.56 570 PHE A CA 1
ATOM 4784 C C . PHE A 1 570 ? 14.255 -1.644 -31.272 1.00 86.56 570 PHE A C 1
ATOM 4786 O O . PHE A 1 570 ? 13.993 -1.028 -32.306 1.00 86.56 570 PHE A O 1
ATOM 4793 N N . SER A 1 571 ? 14.821 -2.853 -31.295 1.00 86.06 571 SER A N 1
ATOM 4794 C CA . SER A 1 571 ? 15.276 -3.531 -32.519 1.00 86.06 571 SER A CA 1
ATOM 4795 C C . SER A 1 571 ? 14.117 -3.857 -33.458 1.00 86.06 571 SER A C 1
ATOM 4797 O O . SER A 1 571 ? 14.233 -3.685 -34.674 1.00 86.06 571 SER A O 1
ATOM 4799 N N . TYR A 1 572 ? 12.976 -4.270 -32.900 1.00 82.38 572 TYR A N 1
ATOM 4800 C CA . TYR A 1 572 ? 11.733 -4.456 -33.641 1.00 82.38 572 TYR A CA 1
ATOM 4801 C C . TYR A 1 572 ? 11.313 -3.159 -34.346 1.00 82.38 572 TYR A C 1
ATOM 4803 O O . TYR A 1 572 ? 11.176 -3.136 -35.572 1.00 82.38 572 TYR A O 1
ATOM 4811 N N . ASN A 1 573 ? 11.195 -2.054 -33.603 1.00 81.75 573 ASN A N 1
ATOM 4812 C CA . ASN A 1 573 ? 10.803 -0.757 -34.164 1.00 81.75 573 ASN A CA 1
ATOM 4813 C C . ASN A 1 573 ? 11.795 -0.258 -35.226 1.00 81.75 573 ASN A C 1
ATOM 4815 O O . ASN A 1 573 ? 11.383 0.279 -36.260 1.00 81.75 573 ASN A O 1
ATOM 4819 N N . LEU A 1 574 ? 13.093 -0.477 -35.004 1.00 83.44 574 LEU A N 1
ATOM 4820 C CA . LEU A 1 574 ? 14.143 -0.068 -35.928 1.00 83.44 574 LEU A CA 1
ATOM 4821 C C . LEU A 1 574 ? 14.051 -0.839 -37.255 1.00 83.44 574 LEU A C 1
ATOM 4823 O O . LEU A 1 574 ? 14.063 -0.227 -38.322 1.00 83.44 574 LEU A O 1
ATOM 4827 N N . ILE A 1 575 ? 13.865 -2.162 -37.222 1.00 80.12 575 ILE A N 1
ATOM 4828 C CA . ILE A 1 575 ? 13.705 -2.979 -38.439 1.00 80.12 575 ILE A CA 1
ATOM 4829 C C . ILE A 1 575 ? 12.435 -2.633 -39.202 1.00 80.12 575 ILE A C 1
ATOM 4831 O O . ILE A 1 575 ? 12.488 -2.486 -40.425 1.00 80.12 575 ILE A O 1
ATOM 4835 N N . HIS A 1 576 ? 11.314 -2.450 -38.505 1.00 78.31 576 HIS A N 1
ATOM 4836 C CA . HIS A 1 576 ? 10.066 -2.042 -39.148 1.00 78.31 576 HIS A CA 1
ATOM 4837 C C . HIS A 1 576 ? 10.185 -0.661 -39.805 1.00 78.31 576 HIS A C 1
ATOM 4839 O O . HIS A 1 576 ? 9.624 -0.445 -40.879 1.00 78.31 576 HIS A O 1
ATOM 4845 N N . SER A 1 577 ? 10.983 0.240 -39.232 1.00 80.50 577 SER A N 1
ATOM 4846 C CA . SER A 1 577 ? 11.282 1.545 -39.831 1.00 80.50 577 SER A CA 1
ATOM 4847 C C . SER A 1 577 ? 12.206 1.432 -41.052 1.00 80.50 577 SER A C 1
ATOM 4849 O O . SER A 1 577 ? 11.992 2.109 -42.059 1.00 80.50 577 SER A O 1
ATOM 4851 N N . ILE A 1 578 ? 13.211 0.548 -41.009 1.00 75.88 578 ILE A N 1
ATOM 4852 C CA . ILE A 1 578 ? 14.157 0.326 -42.119 1.00 75.88 578 ILE A CA 1
ATOM 4853 C C . ILE A 1 578 ? 13.463 -0.321 -43.316 1.00 75.88 578 ILE A C 1
ATOM 4855 O O . ILE A 1 578 ? 13.668 0.099 -44.462 1.00 75.88 578 ILE A O 1
ATOM 4859 N N . LEU A 1 579 ? 12.656 -1.350 -43.066 1.00 71.25 579 LEU A N 1
ATOM 4860 C CA . LEU A 1 579 ? 12.018 -2.133 -44.115 1.00 71.25 579 LEU A CA 1
ATOM 4861 C C . LEU A 1 579 ? 10.700 -1.507 -44.580 1.00 71.25 579 LEU A C 1
ATOM 4863 O O . LEU A 1 579 ? 10.409 -1.618 -45.765 1.00 71.25 579 LEU A O 1
ATOM 4867 N N . SER A 1 580 ? 9.995 -0.739 -43.740 1.00 66.81 580 SER A N 1
ATOM 4868 C CA . SER A 1 580 ? 8.598 -0.281 -43.898 1.00 66.81 580 SER A CA 1
ATOM 4869 C C . SER A 1 580 ? 7.564 -1.413 -43.821 1.00 66.81 580 SER A C 1
ATOM 4871 O O . SER A 1 580 ? 7.864 -2.560 -44.153 1.00 66.81 580 SER A O 1
ATOM 4873 N N . VAL A 1 581 ? 6.342 -1.089 -43.378 1.00 62.69 581 VAL A N 1
ATOM 4874 C CA . VAL A 1 581 ? 5.260 -2.059 -43.094 1.00 62.69 581 VAL A CA 1
ATOM 4875 C C . VAL A 1 581 ? 4.966 -2.956 -44.297 1.00 62.69 581 VAL A C 1
ATOM 4877 O O . VAL A 1 581 ? 5.006 -4.177 -44.169 1.00 62.69 581 VAL A O 1
ATOM 4880 N N . GLU A 1 582 ? 4.797 -2.350 -45.474 1.00 59.69 582 GLU A N 1
ATOM 4881 C CA . GLU A 1 582 ? 4.519 -3.039 -46.743 1.00 59.69 582 GLU A CA 1
ATOM 4882 C C . GLU A 1 582 ? 5.560 -4.107 -47.084 1.00 59.69 582 GLU A C 1
ATOM 4884 O O . GLU A 1 582 ? 5.244 -5.075 -47.757 1.00 59.69 582 GLU A O 1
ATOM 4889 N N . CYS A 1 583 ? 6.806 -3.931 -46.643 1.00 62.03 583 CYS A N 1
ATOM 4890 C CA . CYS A 1 583 ? 7.916 -4.814 -46.975 1.00 62.03 583 CYS A CA 1
ATOM 4891 C C . CYS A 1 583 ? 8.138 -5.894 -45.918 1.00 62.03 583 CYS A C 1
ATOM 4893 O O . CYS A 1 583 ? 8.584 -6.989 -46.256 1.00 62.03 583 CYS A O 1
ATOM 4895 N N . CYS A 1 584 ? 7.824 -5.598 -44.653 1.00 62.69 584 CYS A N 1
ATOM 4896 C CA . CYS A 1 584 ? 7.788 -6.604 -43.595 1.00 62.69 584 CYS A CA 1
ATOM 4897 C C . CYS A 1 584 ? 6.733 -7.679 -43.894 1.00 62.69 584 CYS A C 1
ATOM 4899 O O . CYS A 1 584 ? 6.980 -8.846 -43.614 1.00 62.69 584 CYS A O 1
ATOM 4901 N N . GLU A 1 585 ? 5.608 -7.312 -44.519 1.00 63.16 585 GLU A N 1
ATOM 4902 C CA . GLU A 1 585 ? 4.566 -8.254 -44.960 1.00 63.16 585 GLU A CA 1
ATOM 4903 C C . GLU A 1 585 ? 5.027 -9.203 -46.082 1.00 63.16 585 GLU A C 1
ATOM 4905 O O . GLU A 1 585 ? 4.481 -10.295 -46.225 1.00 63.16 585 GLU A O 1
ATOM 4910 N N . LEU A 1 586 ? 6.041 -8.815 -46.870 1.00 62.72 586 LEU A N 1
ATOM 4911 C CA . LEU A 1 586 ? 6.569 -9.630 -47.979 1.00 62.72 586 LEU A CA 1
ATOM 4912 C C . LEU A 1 586 ? 7.608 -10.659 -47.519 1.00 62.72 586 LEU A C 1
ATOM 4914 O O . LEU A 1 586 ? 7.939 -11.572 -48.276 1.00 62.72 586 LEU A O 1
ATOM 4918 N N . LEU A 1 587 ? 8.173 -10.485 -46.323 1.00 66.19 587 LEU A N 1
ATOM 4919 C CA . LEU A 1 587 ? 9.174 -11.379 -45.750 1.00 66.19 587 LEU A CA 1
ATOM 4920 C C . LEU A 1 587 ? 8.504 -12.425 -44.857 1.00 66.19 587 LEU A C 1
ATOM 4922 O O . LEU A 1 587 ? 7.599 -12.126 -44.083 1.00 66.19 587 LEU A O 1
ATOM 4926 N N . GLU A 1 588 ? 8.997 -13.663 -44.914 1.00 67.94 588 GLU A N 1
ATOM 4927 C CA . GLU A 1 588 ? 8.622 -14.693 -43.940 1.00 67.94 588 GLU A CA 1
ATOM 4928 C C . GLU A 1 588 ? 8.928 -14.203 -42.515 1.00 67.94 588 GLU A C 1
ATOM 4930 O O . GLU A 1 588 ? 10.024 -13.702 -42.239 1.00 67.94 588 GLU A O 1
ATOM 4935 N N . ARG A 1 589 ? 7.973 -14.387 -41.593 1.00 67.94 589 ARG A N 1
ATOM 4936 C CA . ARG A 1 589 ? 8.092 -13.937 -40.193 1.00 67.94 589 ARG A CA 1
ATOM 4937 C C . ARG A 1 589 ? 9.364 -14.445 -39.506 1.00 67.94 589 ARG A C 1
ATOM 4939 O O . ARG A 1 589 ? 9.961 -13.718 -38.720 1.00 67.94 589 ARG A O 1
ATOM 4946 N N . GLU A 1 590 ? 9.801 -15.667 -39.811 1.00 69.62 590 GLU A N 1
ATOM 4947 C CA . GLU A 1 590 ? 11.029 -16.249 -39.248 1.00 69.62 590 GLU A CA 1
ATOM 4948 C C . GLU A 1 590 ? 12.282 -15.461 -39.652 1.00 69.62 590 GLU A C 1
ATOM 4950 O O . GLU A 1 590 ? 13.104 -15.136 -38.799 1.00 69.62 590 GLU A O 1
ATOM 4955 N N . LYS A 1 591 ? 12.383 -15.044 -40.919 1.00 74.56 591 LYS A N 1
ATOM 4956 C CA . LYS A 1 591 ? 13.514 -14.249 -41.429 1.00 74.56 591 LYS A CA 1
ATOM 4957 C C . LYS A 1 591 ? 13.546 -12.843 -40.836 1.00 74.56 591 LYS A C 1
ATOM 4959 O O . LYS A 1 591 ? 14.620 -12.318 -40.548 1.00 74.56 591 LYS A O 1
ATOM 4964 N N . LEU A 1 592 ? 12.375 -12.236 -40.627 1.00 74.00 592 LEU A N 1
ATOM 4965 C CA . LEU A 1 592 ? 12.266 -10.947 -39.940 1.00 74.00 592 LEU A CA 1
ATOM 4966 C C . LEU A 1 592 ? 12.780 -11.053 -38.493 1.00 74.00 592 LEU A C 1
ATOM 4968 O O . LEU A 1 592 ? 13.525 -10.187 -38.037 1.00 74.00 592 LEU A O 1
ATOM 4972 N N . ARG A 1 593 ? 12.446 -12.146 -37.797 1.00 74.56 593 ARG A N 1
ATOM 4973 C CA . ARG A 1 593 ? 12.919 -12.415 -36.431 1.00 74.56 593 ARG A CA 1
ATOM 4974 C C . ARG A 1 593 ? 14.416 -12.684 -36.355 1.00 74.56 593 ARG A C 1
ATOM 4976 O O . ARG A 1 593 ? 15.063 -12.174 -35.446 1.00 74.56 593 ARG A O 1
ATOM 4983 N N . GLU A 1 594 ? 14.983 -13.439 -37.295 1.00 79.00 594 GLU A N 1
ATOM 4984 C CA . GLU A 1 594 ? 16.439 -13.638 -37.367 1.00 79.00 594 GLU A CA 1
ATOM 4985 C C . GLU A 1 594 ? 17.177 -12.301 -37.482 1.00 79.00 594 GLU A C 1
ATOM 4987 O O . GLU A 1 594 ? 18.165 -12.067 -36.787 1.00 79.00 594 GLU A O 1
ATOM 4992 N N . MET A 1 595 ? 16.663 -11.389 -38.313 1.00 77.19 595 MET A N 1
ATOM 4993 C CA . MET A 1 595 ? 17.220 -10.044 -38.429 1.00 77.19 595 MET A CA 1
ATOM 4994 C C . MET A 1 595 ? 17.072 -9.231 -37.142 1.00 77.19 595 MET A C 1
ATOM 4996 O O . MET A 1 595 ? 18.003 -8.521 -36.772 1.00 77.19 595 MET A O 1
ATOM 5000 N N . GLN A 1 596 ? 15.924 -9.327 -36.465 1.00 81.31 596 GLN A N 1
ATOM 5001 C CA . GLN A 1 596 ? 15.687 -8.656 -35.183 1.00 81.31 596 GLN A CA 1
ATOM 5002 C C . GLN A 1 596 ? 16.655 -9.128 -34.108 1.00 81.31 596 GLN A C 1
ATOM 5004 O O . GLN A 1 596 ? 17.260 -8.293 -33.442 1.00 81.31 596 GLN A O 1
ATOM 5009 N N . GLN A 1 597 ? 16.865 -10.438 -33.986 1.00 83.25 597 GLN A N 1
ATOM 5010 C CA . GLN A 1 597 ? 17.819 -10.999 -33.031 1.00 83.25 597 GLN A CA 1
ATOM 5011 C C . GLN A 1 597 ? 19.259 -10.600 -33.360 1.00 83.25 597 GLN A C 1
ATOM 5013 O O . GLN A 1 597 ? 20.007 -10.232 -32.458 1.00 83.25 597 GLN A O 1
ATOM 5018 N N . LEU A 1 598 ? 19.632 -10.599 -34.643 1.00 84.62 598 LEU A N 1
ATOM 5019 C CA . LEU A 1 598 ? 20.960 -10.156 -35.064 1.00 84.62 598 LEU A CA 1
ATOM 5020 C C . LEU A 1 598 ? 21.189 -8.678 -34.731 1.00 84.62 598 LEU A C 1
ATOM 5022 O O . LEU A 1 598 ? 22.219 -8.326 -34.169 1.00 84.62 598 LEU A O 1
ATOM 5026 N N . LEU A 1 599 ? 20.215 -7.816 -35.029 1.00 84.88 599 LEU A N 1
ATOM 5027 C CA . LEU A 1 599 ? 20.287 -6.395 -34.697 1.00 84.88 599 LEU A CA 1
ATOM 5028 C C . LEU A 1 599 ? 20.367 -6.173 -33.180 1.00 84.88 599 LEU A C 1
ATOM 5030 O O . LEU A 1 599 ? 21.201 -5.397 -32.722 1.00 84.88 599 LEU A O 1
ATOM 5034 N N . LYS A 1 600 ? 19.534 -6.871 -32.404 1.00 86.81 600 LYS A N 1
ATOM 5035 C CA . LYS A 1 600 ? 19.542 -6.810 -30.939 1.00 86.81 600 LYS A CA 1
ATOM 5036 C C . LYS A 1 600 ? 20.912 -7.182 -30.382 1.00 86.81 600 LYS A C 1
ATOM 5038 O O . LYS A 1 600 ? 21.418 -6.477 -29.511 1.00 86.81 600 LYS A O 1
ATOM 5043 N N . GLN A 1 601 ? 21.508 -8.266 -30.877 1.00 85.62 601 GLN A N 1
ATOM 5044 C CA . GLN A 1 601 ? 22.820 -8.727 -30.436 1.00 85.62 601 GLN A CA 1
ATOM 5045 C C . GLN A 1 601 ? 23.903 -7.686 -30.737 1.00 85.62 601 GLN A C 1
ATOM 5047 O O . GLN A 1 601 ? 24.624 -7.286 -29.831 1.00 85.62 601 GLN A O 1
ATOM 5052 N N . GLU A 1 602 ? 23.943 -7.161 -31.963 1.00 85.12 602 GLU A N 1
ATOM 5053 C CA . GLU A 1 602 ? 24.909 -6.128 -32.353 1.00 85.12 602 GLU A CA 1
ATOM 5054 C C . GLU A 1 602 ? 24.747 -4.839 -31.528 1.00 85.12 602 GLU A C 1
ATOM 5056 O O . GLU A 1 602 ? 25.736 -4.262 -31.081 1.00 85.12 602 GLU A O 1
ATOM 5061 N N . ILE A 1 603 ? 23.511 -4.397 -31.259 1.00 87.75 603 ILE A N 1
ATOM 5062 C CA . ILE A 1 603 ? 23.257 -3.239 -30.387 1.00 87.75 603 ILE A CA 1
ATOM 5063 C C . ILE A 1 603 ? 23.711 -3.538 -28.955 1.00 87.75 603 ILE A C 1
ATOM 5065 O O . ILE A 1 603 ? 24.362 -2.702 -28.333 1.00 87.75 603 ILE A O 1
ATOM 5069 N N . THR A 1 604 ? 23.407 -4.727 -28.433 1.00 85.69 604 THR A N 1
ATOM 5070 C CA . THR A 1 604 ? 23.813 -5.137 -27.080 1.00 85.69 604 THR A CA 1
ATOM 5071 C C . THR A 1 604 ? 25.334 -5.112 -26.940 1.00 85.69 604 THR A C 1
ATOM 5073 O O . THR A 1 604 ? 25.835 -4.523 -25.989 1.00 85.69 604 THR A O 1
ATOM 5076 N N . ASP A 1 605 ? 26.067 -5.645 -27.919 1.00 82.31 605 ASP A N 1
ATOM 5077 C CA . ASP A 1 605 ? 27.535 -5.670 -27.928 1.00 82.31 605 ASP A CA 1
ATOM 5078 C C . ASP A 1 605 ? 28.157 -4.265 -28.042 1.00 82.31 605 ASP A C 1
ATOM 5080 O O . ASP A 1 605 ? 29.293 -4.037 -27.622 1.00 82.31 605 ASP A O 1
ATOM 5084 N N . VAL A 1 606 ? 27.438 -3.306 -28.635 1.00 82.88 606 VAL A N 1
ATOM 5085 C CA . VAL A 1 606 ? 27.871 -1.903 -28.732 1.00 82.88 606 VAL A CA 1
ATOM 5086 C C . VAL A 1 606 ? 27.640 -1.156 -27.428 1.00 82.88 606 VAL A C 1
ATOM 5088 O O . VAL A 1 606 ? 28.527 -0.415 -26.998 1.00 82.88 606 VAL A O 1
ATOM 5091 N N . LEU A 1 607 ? 26.456 -1.328 -26.836 1.00 83.25 607 LEU A N 1
ATOM 5092 C CA . LEU A 1 607 ? 26.053 -0.638 -25.616 1.00 83.25 607 LEU A CA 1
ATOM 5093 C C . LEU A 1 607 ? 26.719 -1.237 -24.378 1.00 83.25 607 LEU A C 1
ATOM 5095 O O . LEU A 1 607 ? 27.014 -0.488 -23.450 1.00 83.25 607 LEU A O 1
ATOM 5099 N N . PHE A 1 608 ? 26.970 -2.549 -24.365 1.00 80.81 608 PHE A N 1
ATOM 5100 C CA . PHE A 1 608 ? 27.488 -3.284 -23.211 1.00 80.81 608 PHE A CA 1
ATOM 5101 C C . PHE A 1 608 ? 28.722 -4.143 -23.544 1.00 80.81 608 PHE A C 1
ATOM 5103 O O . PHE A 1 608 ? 28.671 -5.372 -23.449 1.00 80.81 608 PHE A O 1
ATOM 5110 N N . PRO A 1 609 ? 29.840 -3.525 -23.971 1.00 63.22 609 PRO A N 1
ATOM 5111 C CA . PRO A 1 609 ? 30.967 -4.250 -24.549 1.00 63.22 609 PRO A CA 1
ATOM 5112 C C . PRO A 1 609 ? 31.805 -5.023 -23.518 1.00 63.22 609 PRO A C 1
ATOM 5114 O O . PRO A 1 609 ? 32.407 -6.033 -23.884 1.00 63.22 609 PRO A O 1
ATOM 5117 N N . VAL A 1 610 ? 31.901 -4.566 -22.255 1.00 56.66 610 VAL A N 1
ATOM 5118 C CA . VAL A 1 610 ? 32.795 -5.165 -21.242 1.00 56.66 610 VAL A CA 1
ATOM 5119 C C . VAL A 1 610 ? 32.297 -4.915 -19.799 1.00 56.66 610 VAL A C 1
ATOM 5121 O O . VAL A 1 610 ? 32.363 -3.800 -19.291 1.00 56.66 610 VAL A O 1
ATOM 5124 N N . SER A 1 611 ? 31.930 -6.002 -19.103 1.00 55.41 611 SER A N 1
ATOM 5125 C CA . SER A 1 611 ? 31.706 -6.162 -17.644 1.00 55.41 611 SER A CA 1
ATOM 5126 C C . SER A 1 611 ? 30.265 -6.183 -17.101 1.00 55.41 611 SER A C 1
ATOM 5128 O O . SER A 1 611 ? 29.389 -5.406 -17.466 1.00 55.41 611 SER A O 1
ATOM 5130 N N . ASP A 1 612 ? 30.073 -7.044 -16.096 1.00 56.94 612 ASP A N 1
ATOM 5131 C CA . ASP A 1 612 ? 28.878 -7.160 -15.249 1.00 56.94 612 ASP A CA 1
ATOM 5132 C C . ASP A 1 612 ? 28.554 -5.876 -14.466 1.00 56.94 612 ASP A C 1
ATOM 5134 O O . ASP A 1 612 ? 27.435 -5.727 -13.975 1.00 56.94 612 ASP A O 1
ATOM 5138 N N . MET A 1 613 ? 29.510 -4.944 -14.340 1.00 61.50 613 MET A N 1
ATOM 5139 C CA . MET A 1 613 ? 29.316 -3.700 -13.590 1.00 61.50 613 MET A CA 1
ATOM 5140 C C . MET A 1 613 ? 28.356 -2.730 -14.282 1.00 61.50 613 MET A C 1
ATOM 5142 O O . MET A 1 613 ? 27.722 -1.930 -13.602 1.00 61.50 613 MET A O 1
ATOM 5146 N N . GLU A 1 614 ? 28.197 -2.806 -15.605 1.00 69.31 614 GLU A N 1
ATOM 5147 C CA . GLU A 1 614 ? 27.313 -1.900 -16.357 1.00 69.31 614 GLU A CA 1
ATOM 5148 C C . GLU A 1 614 ? 25.821 -2.162 -16.110 1.00 69.31 614 GLU A C 1
ATOM 5150 O O . GLU A 1 614 ? 24.976 -1.313 -16.386 1.00 69.31 614 GLU A O 1
ATOM 5155 N N . TYR A 1 615 ? 25.508 -3.331 -15.554 1.00 75.62 615 TYR A N 1
ATOM 5156 C CA . TYR A 1 615 ? 24.170 -3.714 -15.123 1.00 75.62 615 TYR A CA 1
ATOM 5157 C C . TYR A 1 615 ? 23.980 -3.544 -13.612 1.00 75.62 615 TYR A C 1
ATOM 5159 O O . TYR A 1 615 ? 22.947 -3.948 -13.082 1.00 75.62 615 TYR A O 1
ATOM 5167 N N . ALA A 1 616 ? 24.949 -2.969 -12.896 1.00 70.94 616 ALA A N 1
ATOM 5168 C CA . ALA A 1 616 ? 24.877 -2.830 -11.449 1.00 70.94 616 ALA A CA 1
ATOM 5169 C C . ALA A 1 616 ? 23.944 -1.703 -10.994 1.00 70.94 616 ALA A C 1
ATOM 5171 O O . ALA A 1 616 ? 23.757 -0.690 -11.664 1.00 70.94 616 ALA A O 1
ATOM 5172 N N . GLY A 1 617 ? 23.397 -1.871 -9.790 1.00 70.06 617 GLY A N 1
ATOM 5173 C CA . GLY A 1 617 ? 22.631 -0.842 -9.095 1.00 70.06 617 GLY A CA 1
ATOM 5174 C C . GLY A 1 617 ? 21.113 -0.977 -9.212 1.00 70.06 617 GLY A C 1
ATOM 5175 O O . GLY A 1 617 ? 20.552 -1.943 -9.744 1.00 70.06 617 GLY A O 1
ATOM 5176 N N . SER A 1 618 ? 20.427 0.018 -8.645 1.00 73.19 618 SER A N 1
ATOM 5177 C CA . SER A 1 618 ? 18.966 0.062 -8.630 1.00 73.19 618 SER A CA 1
ATOM 5178 C C . SER A 1 618 ? 18.406 0.140 -10.053 1.00 73.19 618 SER A C 1
ATOM 5180 O O . SER A 1 618 ? 19.064 0.644 -10.962 1.00 73.19 618 SER A O 1
ATOM 5182 N N . LEU A 1 619 ? 17.170 -0.325 -10.247 1.00 77.94 619 LEU A N 1
ATOM 5183 C CA . LEU A 1 619 ? 16.524 -0.289 -11.560 1.00 77.94 619 LEU A CA 1
ATOM 5184 C C . LEU A 1 619 ? 16.408 1.145 -12.111 1.00 77.94 619 LEU A C 1
ATOM 5186 O O . LEU A 1 619 ? 16.565 1.341 -13.306 1.00 77.94 619 LEU A O 1
ATOM 5190 N N . LYS A 1 620 ? 16.215 2.146 -11.241 1.00 78.00 620 LYS A N 1
ATOM 5191 C CA . LYS A 1 620 ? 16.140 3.565 -11.623 1.00 78.00 620 LYS A CA 1
ATOM 5192 C C . LYS A 1 620 ? 17.502 4.141 -12.021 1.00 78.00 620 LYS A C 1
ATOM 5194 O O . LYS A 1 620 ? 17.592 4.907 -12.969 1.00 78.00 620 LYS A O 1
ATOM 5199 N N . THR A 1 621 ? 18.576 3.740 -11.339 1.00 77.56 621 THR A N 1
ATOM 5200 C CA . THR A 1 621 ? 19.944 4.098 -11.755 1.00 77.56 621 THR A CA 1
ATOM 5201 C C . THR A 1 621 ? 20.270 3.475 -13.112 1.00 77.56 621 THR A C 1
ATOM 5203 O O . THR A 1 621 ? 20.792 4.148 -13.995 1.00 77.56 621 THR A O 1
ATOM 5206 N N . PHE A 1 622 ? 19.913 2.202 -13.295 1.00 84.62 622 PHE A N 1
ATOM 5207 C CA . PHE A 1 622 ? 20.094 1.499 -14.559 1.00 84.62 622 PHE A CA 1
ATOM 5208 C C . PHE A 1 622 ? 19.267 2.112 -15.699 1.00 84.62 622 PHE A C 1
ATOM 5210 O O . PHE A 1 622 ? 19.766 2.224 -16.814 1.00 84.62 622 PHE A O 1
ATOM 5217 N N . GLU A 1 623 ? 18.037 2.556 -15.423 1.00 87.44 623 GLU A N 1
ATOM 5218 C CA . GLU A 1 623 ? 17.184 3.268 -16.380 1.00 87.44 623 GLU A CA 1
ATOM 5219 C C . GLU A 1 623 ? 17.894 4.499 -16.962 1.00 87.44 623 GLU A C 1
ATOM 5221 O O . GLU A 1 623 ? 17.943 4.643 -18.182 1.00 87.44 623 GLU A O 1
ATOM 5226 N N . ILE A 1 624 ? 18.504 5.330 -16.107 1.00 85.12 624 ILE A N 1
ATOM 5227 C CA . ILE A 1 624 ? 19.256 6.526 -16.523 1.00 85.12 624 ILE A CA 1
ATOM 5228 C C . ILE A 1 624 ? 20.464 6.133 -17.384 1.00 85.12 624 ILE A C 1
ATOM 5230 O O . ILE A 1 624 ? 20.643 6.669 -18.475 1.00 85.12 624 ILE A O 1
ATOM 5234 N N . ILE A 1 625 ? 21.253 5.147 -16.941 1.00 85.12 625 ILE A N 1
ATOM 5235 C CA . ILE A 1 625 ? 22.425 4.662 -17.693 1.00 85.12 625 ILE A CA 1
ATOM 5236 C C . ILE A 1 625 ? 22.007 4.147 -19.079 1.00 85.12 625 ILE A C 1
ATOM 5238 O O . ILE A 1 625 ? 22.659 4.438 -20.083 1.00 85.12 625 ILE A O 1
ATOM 5242 N N . LEU A 1 626 ? 20.916 3.382 -19.157 1.00 88.12 626 LEU A N 1
ATOM 5243 C CA . LEU A 1 626 ? 20.408 2.844 -20.416 1.00 88.12 626 LEU A CA 1
ATOM 5244 C C . LEU A 1 626 ? 19.894 3.956 -21.345 1.00 88.12 626 LEU A C 1
ATOM 5246 O O . LEU A 1 626 ? 20.145 3.890 -22.549 1.00 88.12 626 LEU A O 1
ATOM 5250 N N . GLN A 1 627 ? 19.219 4.975 -20.802 1.00 89.56 627 GLN A N 1
ATOM 5251 C CA . GLN A 1 627 ? 18.787 6.163 -21.549 1.00 89.56 627 GLN A CA 1
ATOM 5252 C C . GLN A 1 627 ? 19.984 6.902 -22.159 1.00 89.56 627 GLN A C 1
ATOM 5254 O O . GLN A 1 627 ? 20.007 7.119 -23.369 1.00 89.56 627 GLN A O 1
ATOM 5259 N N . GLU A 1 628 ? 21.011 7.207 -21.362 1.00 86.50 628 GLU A N 1
ATOM 5260 C CA . GLU A 1 628 ? 22.220 7.911 -21.817 1.00 86.50 628 GLU A CA 1
ATOM 5261 C C . GLU A 1 628 ? 22.982 7.132 -22.899 1.00 86.50 628 GLU A C 1
ATOM 5263 O O . GLU A 1 628 ? 23.439 7.703 -23.899 1.00 86.50 628 GLU A O 1
ATOM 5268 N N . LYS A 1 629 ? 23.096 5.808 -22.728 1.00 87.00 629 LYS A N 1
ATOM 5269 C CA . LYS A 1 629 ? 23.743 4.923 -23.703 1.00 87.00 629 LYS A CA 1
ATOM 5270 C C . LYS A 1 629 ? 22.959 4.849 -25.018 1.00 87.00 629 LYS A C 1
ATOM 5272 O O . LYS A 1 629 ? 23.567 4.944 -26.084 1.00 87.00 629 LYS A O 1
ATOM 5277 N N . LEU A 1 630 ? 21.629 4.721 -24.970 1.00 88.44 630 LEU A N 1
ATOM 5278 C CA . LEU A 1 630 ? 20.782 4.710 -26.171 1.00 88.44 630 LEU A CA 1
ATOM 5279 C C . LEU A 1 630 ? 20.750 6.069 -26.877 1.00 88.44 630 LEU A C 1
ATOM 5281 O O . LEU A 1 630 ? 20.791 6.104 -28.107 1.00 88.44 630 LEU A O 1
ATOM 5285 N N . GLU A 1 631 ? 20.723 7.171 -26.126 1.00 88.12 631 GLU A N 1
ATOM 5286 C CA . GLU A 1 631 ? 20.816 8.533 -26.661 1.00 88.12 631 GLU A CA 1
ATOM 5287 C C . GLU A 1 631 ? 22.140 8.723 -27.409 1.00 88.12 631 GLU A C 1
ATOM 5289 O O . GLU A 1 631 ? 22.146 9.132 -28.572 1.00 88.12 631 GLU A O 1
ATOM 5294 N N . SER A 1 632 ? 23.256 8.341 -26.782 1.00 85.50 632 SER A N 1
ATOM 5295 C CA . SER A 1 632 ? 24.581 8.400 -27.406 1.00 85.50 632 SER A CA 1
ATOM 5296 C C . SER A 1 632 ? 24.660 7.519 -28.650 1.00 85.50 632 SER A C 1
ATOM 5298 O O . SER A 1 632 ? 25.155 7.960 -29.686 1.00 85.50 632 SER A O 1
ATOM 5300 N N . PHE A 1 633 ? 24.128 6.297 -28.584 1.00 87.56 633 PHE A N 1
ATOM 5301 C CA . PHE A 1 633 ? 24.084 5.405 -29.735 1.00 87.56 633 PHE A CA 1
ATOM 5302 C C . PHE A 1 633 ? 23.244 5.974 -30.878 1.00 87.56 633 PHE A C 1
ATOM 5304 O O . PHE A 1 633 ? 23.664 5.863 -32.022 1.00 87.56 633 PHE A O 1
ATOM 5311 N N . CYS A 1 634 ? 22.087 6.590 -30.632 1.00 86.81 634 CYS A N 1
ATOM 5312 C CA . CYS A 1 634 ? 21.259 7.129 -31.715 1.00 86.81 634 CYS A CA 1
ATOM 5313 C C . CYS A 1 634 ? 21.844 8.426 -32.293 1.00 86.81 634 CYS A C 1
ATOM 5315 O O . CYS A 1 634 ? 21.903 8.553 -33.514 1.00 86.81 634 CYS A O 1
ATOM 5317 N N . GLY A 1 635 ? 22.338 9.332 -31.441 1.00 82.44 635 GLY A N 1
ATOM 5318 C CA . GLY A 1 635 ? 22.758 10.685 -31.825 1.00 82.44 635 GLY A CA 1
ATOM 5319 C C . GLY A 1 635 ? 24.222 10.870 -32.247 1.00 82.44 635 GLY A C 1
ATOM 5320 O O . GLY A 1 635 ? 24.549 11.938 -32.756 1.00 82.44 635 GLY A O 1
ATOM 5321 N N . LYS A 1 636 ? 25.108 9.883 -32.040 1.00 83.56 636 LYS A N 1
ATOM 5322 C CA . LYS A 1 636 ? 26.541 9.962 -32.404 1.00 83.56 636 LYS A CA 1
ATOM 5323 C C . LYS A 1 636 ? 26.933 8.962 -33.488 1.00 83.56 636 LYS A C 1
ATOM 5325 O O . LYS A 1 636 ? 26.252 7.965 -33.720 1.00 83.56 636 LYS A O 1
ATOM 5330 N N . GLY A 1 637 ? 28.079 9.175 -34.118 1.00 81.25 637 GLY A N 1
ATOM 5331 C CA . GLY A 1 637 ? 28.656 8.292 -35.133 1.00 81.25 637 GLY A CA 1
ATOM 5332 C C . GLY A 1 637 ? 28.082 8.495 -36.532 1.00 81.25 637 GLY A C 1
ATOM 5333 O O . GLY A 1 637 ? 27.957 7.532 -37.292 1.00 81.25 637 GLY A O 1
ATOM 5334 N N . GLU A 1 638 ? 27.704 9.730 -36.843 1.00 78.44 638 GLU A N 1
ATOM 5335 C CA . GLU A 1 638 ? 27.212 10.130 -38.163 1.00 78.44 638 GLU A CA 1
ATOM 5336 C C . GLU A 1 638 ? 28.355 10.534 -39.076 1.00 78.44 638 GLU A C 1
ATOM 5338 O O . GLU A 1 638 ? 28.361 10.206 -40.261 1.00 78.44 638 GLU A O 1
ATOM 5343 N N . ASN A 1 639 ? 29.317 11.244 -38.491 1.00 79.44 639 ASN A N 1
ATOM 5344 C CA . ASN A 1 639 ? 30.404 11.863 -39.211 1.00 79.44 639 ASN A CA 1
ATOM 5345 C C . ASN A 1 639 ? 31.623 10.944 -39.187 1.00 79.44 639 ASN A C 1
ATOM 5347 O O . ASN A 1 639 ? 32.002 10.359 -38.169 1.00 79.44 639 ASN A O 1
ATOM 5351 N N . THR A 1 640 ? 32.282 10.842 -40.329 1.00 81.81 640 THR A N 1
ATOM 5352 C CA . THR A 1 640 ? 33.632 10.301 -40.418 1.00 81.81 640 THR A CA 1
ATOM 5353 C C . THR A 1 640 ? 34.625 11.239 -39.728 1.00 81.81 640 THR A C 1
ATOM 5355 O O . THR A 1 640 ? 34.397 12.443 -39.613 1.00 81.81 640 THR A O 1
ATOM 5358 N N . THR A 1 641 ? 35.794 10.723 -39.337 1.00 80.94 641 THR A N 1
ATOM 5359 C CA . THR A 1 641 ? 36.891 11.554 -38.801 1.00 80.94 641 THR A CA 1
ATOM 5360 C C . THR A 1 641 ? 37.245 12.720 -39.734 1.00 80.94 641 THR A C 1
ATOM 5362 O O . THR A 1 641 ? 37.603 13.800 -39.277 1.00 80.94 641 THR A O 1
ATOM 5365 N N . GLU A 1 642 ? 37.123 12.514 -41.045 1.00 80.62 642 GLU A N 1
ATOM 5366 C CA . GLU A 1 642 ? 37.406 13.523 -42.068 1.00 80.62 642 GLU A CA 1
ATOM 5367 C C . GLU A 1 642 ? 36.337 14.631 -42.089 1.00 80.62 642 GLU A C 1
ATOM 5369 O O . GLU A 1 642 ? 36.687 15.807 -42.187 1.00 80.62 642 GLU A O 1
ATOM 5374 N N . GLU A 1 643 ? 35.059 14.285 -41.917 1.00 82.19 643 GLU A N 1
ATOM 5375 C CA . GLU A 1 643 ? 33.944 15.240 -41.804 1.00 82.19 643 GLU A CA 1
ATOM 5376 C C . GLU A 1 643 ? 33.975 16.015 -40.480 1.00 82.19 643 GLU A C 1
ATOM 5378 O O . GLU A 1 643 ? 33.746 17.225 -40.475 1.00 82.19 643 GLU A O 1
ATOM 5383 N N . CYS A 1 644 ? 34.332 15.358 -39.369 1.00 82.81 644 CYS A N 1
ATOM 5384 C CA . CYS A 1 644 ? 34.516 16.018 -38.073 1.00 82.81 644 CYS A CA 1
ATOM 5385 C C . CYS A 1 644 ? 35.603 17.099 -38.120 1.00 82.81 644 CYS A C 1
ATOM 5387 O O . CYS A 1 644 ? 35.465 18.137 -37.475 1.00 82.81 644 CYS A O 1
ATOM 5389 N N . LEU A 1 645 ? 36.689 16.847 -38.859 1.00 85.62 645 LEU A N 1
ATOM 5390 C CA . LEU A 1 645 ? 37.845 17.740 -38.935 1.00 85.62 645 LEU A CA 1
ATOM 5391 C C . LEU A 1 645 ? 37.750 18.767 -40.073 1.00 85.62 645 LEU A C 1
ATOM 5393 O O . LEU A 1 645 ? 38.437 19.778 -40.009 1.00 85.62 645 LEU A O 1
ATOM 5397 N N . GLY A 1 646 ? 36.951 18.537 -41.122 1.00 82.56 646 GLY A N 1
ATOM 5398 C CA . GLY A 1 646 ? 36.692 19.500 -42.208 1.00 82.56 646 GLY A CA 1
ATOM 5399 C C . GLY A 1 646 ? 37.869 19.801 -43.154 1.00 82.56 646 GLY A C 1
ATOM 5400 O O . GLY A 1 646 ? 37.694 20.485 -44.159 1.00 82.56 646 GLY A O 1
ATOM 5401 N N . VAL A 1 647 ? 39.061 19.257 -42.890 1.00 85.19 647 VAL A N 1
ATOM 5402 C CA . VAL A 1 647 ? 40.314 19.554 -43.615 1.00 85.19 647 VAL A CA 1
ATOM 5403 C C . VAL A 1 647 ? 40.241 19.250 -45.111 1.00 85.19 647 VAL A C 1
ATOM 5405 O O . VAL A 1 647 ? 40.669 20.053 -45.937 1.00 85.19 647 VAL A O 1
ATOM 5408 N N . HIS A 1 648 ? 39.678 18.100 -45.480 1.00 84.31 648 HIS A N 1
ATOM 5409 C CA . HIS A 1 648 ? 39.554 17.710 -46.886 1.00 84.31 648 HIS A CA 1
ATOM 5410 C C . HIS A 1 648 ? 38.550 18.591 -47.634 1.00 84.31 648 HIS A C 1
ATOM 5412 O O . HIS A 1 648 ? 38.721 18.865 -48.821 1.00 84.31 648 HIS A O 1
ATOM 5418 N N . GLU A 1 649 ? 37.503 19.048 -46.945 1.00 83.94 649 GLU A N 1
ATOM 5419 C CA . GLU A 1 649 ? 36.491 19.933 -47.511 1.00 83.94 649 GLU A CA 1
ATOM 5420 C C . GLU A 1 649 ? 37.059 21.333 -47.761 1.00 83.94 649 GLU A C 1
ATOM 5422 O O . GLU A 1 649 ? 36.820 21.884 -48.838 1.00 83.94 649 GLU A O 1
ATOM 5427 N N . LEU A 1 650 ? 37.866 21.847 -46.821 1.00 85.94 650 LEU A N 1
ATOM 5428 C CA . LEU A 1 650 ? 38.660 23.061 -46.997 1.00 85.94 650 LEU A CA 1
ATOM 5429 C C . LEU A 1 650 ? 39.481 22.962 -48.279 1.00 85.94 650 LEU A C 1
ATOM 5431 O O . LEU A 1 650 ? 39.220 23.721 -49.207 1.00 85.94 650 LEU A O 1
ATOM 5435 N N . ILE A 1 651 ? 40.377 21.970 -48.368 1.00 84.31 651 ILE A N 1
ATOM 5436 C CA . ILE A 1 651 ? 41.274 21.798 -49.518 1.00 84.31 651 ILE A CA 1
ATOM 5437 C C . ILE A 1 651 ? 40.466 21.699 -50.813 1.00 84.31 651 ILE A C 1
ATOM 5439 O O . ILE A 1 651 ? 40.700 22.468 -51.740 1.00 84.31 651 ILE A O 1
ATOM 5443 N N . LYS A 1 652 ? 39.468 20.811 -50.873 1.00 84.50 652 LYS A N 1
ATOM 5444 C CA . LYS A 1 652 ? 38.670 20.570 -52.083 1.00 84.50 652 LYS A CA 1
ATOM 5445 C C . LYS A 1 652 ? 37.938 21.823 -52.572 1.00 84.50 652 LYS A C 1
ATOM 5447 O O . LYS A 1 652 ? 37.905 22.074 -53.772 1.00 84.50 652 LYS A O 1
ATOM 5452 N N . LYS A 1 653 ? 37.328 22.598 -51.669 1.00 82.38 653 LYS A N 1
ATOM 5453 C CA . LYS A 1 653 ? 36.546 23.794 -52.032 1.00 82.38 653 LYS A CA 1
ATOM 5454 C C . LYS A 1 653 ? 37.415 25.006 -52.360 1.00 82.38 653 LYS A C 1
ATOM 5456 O O . LYS A 1 653 ? 36.920 25.948 -52.979 1.00 82.38 653 LYS A O 1
ATOM 5461 N N . THR A 1 654 ? 38.680 25.007 -51.947 1.00 80.06 654 THR A N 1
ATOM 5462 C CA . THR A 1 654 ? 39.615 26.105 -52.217 1.00 80.06 654 THR A CA 1
ATOM 5463 C C . THR A 1 654 ? 40.649 25.777 -53.285 1.00 80.06 654 THR A C 1
ATOM 5465 O O . THR A 1 654 ? 41.299 26.696 -53.767 1.00 80.06 654 THR A O 1
ATOM 5468 N N . GLN A 1 655 ? 40.773 24.517 -53.710 1.00 76.19 655 GLN A N 1
ATOM 5469 C CA . GLN A 1 655 ? 41.774 24.064 -54.681 1.00 76.19 655 GLN A CA 1
ATOM 5470 C C . GLN A 1 655 ? 41.654 24.745 -56.051 1.00 76.19 655 GLN A C 1
ATOM 5472 O O . GLN A 1 655 ? 42.667 25.090 -56.648 1.00 76.19 655 GLN A O 1
ATOM 5477 N N . GLU A 1 656 ? 40.433 24.993 -56.530 1.00 72.38 656 GLU A N 1
ATOM 5478 C CA . GLU A 1 656 ? 40.187 25.717 -57.791 1.00 72.38 656 GLU A CA 1
ATOM 5479 C C . GLU A 1 656 ? 40.589 27.200 -57.713 1.00 72.38 656 GLU A C 1
ATOM 5481 O O . GLU A 1 656 ? 40.764 27.856 -58.735 1.00 72.38 656 GLU A O 1
ATOM 5486 N N . ASN A 1 657 ? 40.772 27.722 -56.497 1.00 71.69 657 ASN A N 1
ATOM 5487 C CA . ASN A 1 657 ? 41.206 29.090 -56.235 1.00 71.69 657 ASN A CA 1
ATOM 5488 C C . ASN A 1 657 ? 42.735 29.197 -56.074 1.00 71.69 657 ASN A C 1
ATOM 5490 O O . ASN A 1 657 ? 43.227 30.216 -55.592 1.00 71.69 657 ASN A O 1
ATOM 5494 N N . VAL A 1 658 ? 43.504 28.163 -56.423 1.00 71.00 658 VAL A N 1
ATOM 5495 C CA . VAL A 1 658 ? 44.973 28.164 -56.344 1.00 71.00 658 VAL A CA 1
ATOM 5496 C C . VAL A 1 658 ? 45.544 28.440 -57.733 1.00 71.00 658 VAL A C 1
ATOM 5498 O O . VAL A 1 658 ? 45.229 27.732 -58.683 1.00 71.00 658 VAL A O 1
ATOM 5501 N N . LEU A 1 659 ? 46.372 29.480 -57.851 1.00 65.44 659 LEU A N 1
ATOM 5502 C CA . LEU A 1 659 ? 46.843 29.993 -59.146 1.00 65.44 659 LEU A CA 1
ATOM 5503 C C . LEU A 1 659 ? 48.127 29.311 -59.641 1.00 65.44 659 LEU A C 1
ATOM 5505 O O . LEU A 1 659 ? 48.226 29.013 -60.823 1.00 65.44 659 LEU A O 1
ATOM 5509 N N . ASP A 1 660 ? 49.068 29.032 -58.734 1.00 65.75 660 ASP A N 1
ATOM 5510 C CA . ASP A 1 660 ? 50.353 28.376 -59.003 1.00 65.75 660 ASP A CA 1
ATOM 5511 C C . ASP A 1 660 ? 50.680 27.358 -57.900 1.00 65.75 660 ASP A C 1
ATOM 5513 O O . ASP A 1 660 ? 50.945 27.710 -56.748 1.00 65.75 660 ASP A O 1
ATOM 5517 N N . PHE A 1 661 ? 50.680 26.071 -58.245 1.00 65.50 661 PHE A N 1
ATOM 5518 C CA . PHE A 1 661 ? 51.130 25.019 -57.335 1.00 65.50 661 PHE A CA 1
ATOM 5519 C C . PHE A 1 661 ? 52.654 25.091 -57.175 1.00 65.50 661 PHE A C 1
ATOM 5521 O O . PHE A 1 661 ? 53.387 24.847 -58.133 1.00 65.50 661 PHE A O 1
ATOM 5528 N N . ASN A 1 662 ? 53.141 25.382 -55.964 1.00 69.88 662 ASN A N 1
ATOM 5529 C CA . ASN A 1 662 ? 54.565 25.305 -55.628 1.00 69.88 662 ASN A CA 1
ATOM 5530 C C . ASN A 1 662 ? 54.851 24.221 -54.572 1.00 69.88 662 ASN A C 1
ATOM 5532 O O . ASN A 1 662 ? 53.938 23.679 -53.946 1.00 69.88 662 ASN A O 1
ATOM 5536 N N . GLU A 1 663 ? 56.134 23.900 -54.383 1.00 75.31 663 GLU A N 1
ATOM 5537 C CA . GLU A 1 663 ? 56.593 22.840 -53.471 1.00 75.31 663 GLU A CA 1
ATOM 5538 C C . GLU A 1 663 ? 56.108 23.067 -52.029 1.00 75.31 663 GLU A C 1
ATOM 5540 O O . GLU A 1 663 ? 55.545 22.164 -51.414 1.00 75.31 663 GLU A O 1
ATOM 5545 N N . ARG A 1 664 ? 56.182 24.310 -51.540 1.00 74.75 664 ARG A N 1
ATOM 5546 C CA . ARG A 1 664 ? 55.738 24.697 -50.192 1.00 74.75 664 ARG A CA 1
ATOM 5547 C C . ARG A 1 664 ? 54.229 24.511 -49.972 1.00 74.75 664 ARG A C 1
ATOM 5549 O O . ARG A 1 664 ? 53.805 24.137 -48.884 1.00 74.75 664 ARG A O 1
ATOM 5556 N N . PHE A 1 665 ? 53.403 24.752 -50.989 1.00 78.75 665 PHE A N 1
ATOM 5557 C CA . PHE A 1 665 ? 51.959 24.512 -50.921 1.00 78.75 665 PHE A CA 1
ATOM 5558 C C . PHE A 1 665 ? 51.636 23.019 -50.803 1.00 78.75 665 PHE A C 1
ATOM 5560 O O . PHE A 1 665 ? 50.798 22.619 -49.992 1.00 78.75 665 PHE A O 1
ATOM 5567 N N . ALA A 1 666 ? 52.337 22.189 -51.580 1.00 79.56 666 ALA A N 1
ATOM 5568 C CA . ALA A 1 666 ? 52.209 20.739 -51.503 1.00 79.56 666 ALA A CA 1
ATOM 5569 C C . ALA A 1 666 ? 52.675 20.198 -50.138 1.00 79.56 666 ALA A C 1
ATOM 5571 O O . ALA A 1 666 ? 52.034 19.301 -49.594 1.00 79.56 666 ALA A O 1
ATOM 5572 N N . GLU A 1 667 ? 53.732 20.770 -49.552 1.00 83.12 667 GLU A N 1
ATOM 5573 C CA . GLU A 1 667 ? 54.213 20.422 -48.208 1.00 83.12 667 GLU A CA 1
ATOM 5574 C C . GLU A 1 667 ? 53.172 20.698 -47.113 1.00 83.12 667 GLU A C 1
ATOM 5576 O O . GLU A 1 667 ? 52.968 19.846 -46.247 1.00 83.12 667 GLU A O 1
ATOM 5581 N N . ILE A 1 668 ? 52.474 21.842 -47.165 1.00 83.88 668 ILE A N 1
ATOM 5582 C CA . ILE A 1 668 ? 51.421 22.190 -46.192 1.00 83.88 668 ILE A CA 1
ATOM 5583 C C . ILE A 1 668 ? 50.250 21.203 -46.284 1.00 83.88 668 ILE A C 1
ATOM 5585 O O . ILE A 1 668 ? 49.812 20.677 -45.260 1.00 83.88 668 ILE A O 1
ATOM 5589 N N . ILE A 1 669 ? 49.775 20.895 -47.498 1.00 85.12 669 ILE A N 1
ATOM 5590 C CA . ILE A 1 669 ? 48.703 19.906 -47.705 1.00 85.12 669 ILE A CA 1
ATOM 5591 C C . ILE A 1 669 ? 49.129 18.535 -47.167 1.00 85.12 669 ILE A C 1
ATOM 5593 O O . ILE A 1 669 ? 48.396 17.924 -46.389 1.00 85.12 669 ILE A O 1
ATOM 5597 N N . GLN A 1 670 ? 50.340 18.078 -47.503 1.00 85.81 670 GLN A N 1
ATOM 5598 C CA . GLN A 1 670 ? 50.861 16.805 -47.002 1.00 85.81 670 GLN A CA 1
ATOM 5599 C C . GLN A 1 670 ? 50.982 16.789 -45.473 1.00 85.81 670 GLN A C 1
ATOM 5601 O O . GLN A 1 670 ? 50.719 15.762 -44.850 1.00 85.81 670 GLN A O 1
ATOM 5606 N N . ALA A 1 671 ? 51.368 17.900 -44.840 1.00 86.38 671 ALA A N 1
ATOM 5607 C CA . ALA A 1 671 ? 51.422 18.003 -43.385 1.00 86.38 671 ALA A CA 1
ATOM 5608 C C . ALA A 1 671 ? 50.020 17.922 -42.749 1.00 86.38 671 ALA A C 1
ATOM 5610 O O . ALA A 1 671 ? 49.838 17.213 -41.759 1.00 86.38 671 ALA A O 1
ATOM 5611 N N . MET A 1 672 ? 49.014 18.577 -43.341 1.00 88.12 672 MET A N 1
ATOM 5612 C CA . MET A 1 672 ? 47.616 18.509 -42.885 1.00 88.12 672 MET A CA 1
ATOM 5613 C C . MET A 1 672 ? 47.042 17.089 -42.995 1.00 88.12 672 MET A C 1
ATOM 5615 O O . MET A 1 672 ? 46.390 16.602 -42.065 1.00 88.12 672 MET A O 1
ATOM 5619 N N . GLU A 1 673 ? 47.318 16.395 -44.101 1.00 86.00 673 GLU A N 1
ATOM 5620 C CA . GLU A 1 673 ? 46.930 14.994 -44.308 1.00 86.00 673 GLU A CA 1
ATOM 5621 C C . GLU A 1 673 ? 47.624 14.055 -43.309 1.00 86.00 673 GLU A C 1
ATOM 5623 O O . GLU A 1 673 ? 46.985 13.153 -42.755 1.00 86.00 673 GLU A O 1
ATOM 5628 N N . ARG A 1 674 ? 48.911 14.290 -43.010 1.00 88.94 674 ARG A N 1
ATOM 5629 C CA . ARG A 1 674 ? 49.660 13.533 -41.993 1.00 88.94 674 ARG A CA 1
ATOM 5630 C C . ARG A 1 674 ? 49.043 13.683 -40.606 1.00 88.94 674 ARG A C 1
ATOM 5632 O O . ARG A 1 674 ? 48.767 12.669 -39.976 1.00 88.94 674 ARG A O 1
ATOM 5639 N N . GLU A 1 675 ? 48.779 14.902 -40.134 1.00 89.62 675 GLU A N 1
ATOM 5640 C CA . GLU A 1 675 ? 48.179 15.104 -38.803 1.00 89.62 675 GLU A CA 1
ATOM 5641 C C . GLU A 1 675 ? 46.752 14.529 -38.724 1.00 89.62 675 GLU A C 1
ATOM 5643 O O . GLU A 1 675 ? 46.381 13.922 -37.719 1.00 89.62 675 GLU A O 1
ATOM 5648 N N . THR A 1 676 ? 45.970 14.620 -39.807 1.00 86.75 676 THR A N 1
ATOM 5649 C CA . THR A 1 676 ? 44.653 13.959 -39.903 1.00 86.75 676 THR A CA 1
ATOM 5650 C C . THR A 1 676 ? 44.784 12.436 -39.775 1.00 86.75 676 THR A C 1
ATOM 5652 O O . THR A 1 676 ? 44.003 11.789 -39.071 1.00 86.75 676 THR A O 1
ATOM 5655 N N . THR A 1 677 ? 45.809 11.857 -40.407 1.00 88.06 677 THR A N 1
ATOM 5656 C CA . THR A 1 677 ? 46.121 10.423 -40.324 1.00 88.06 677 THR A CA 1
ATOM 5657 C C . THR A 1 677 ? 46.555 10.025 -38.913 1.00 88.06 677 THR A C 1
ATOM 5659 O O . THR A 1 677 ? 46.064 9.027 -38.393 1.00 88.06 677 THR A O 1
ATOM 5662 N N . VAL A 1 678 ? 47.383 10.835 -38.243 1.00 88.19 678 VAL A N 1
ATOM 5663 C CA . VAL A 1 678 ? 47.793 10.618 -36.843 1.00 88.19 678 VAL A CA 1
ATOM 5664 C C . VAL A 1 678 ? 46.580 10.574 -35.911 1.00 88.19 678 VAL A C 1
ATOM 5666 O O . VAL A 1 678 ? 46.505 9.705 -35.040 1.00 88.19 678 VAL A O 1
ATOM 5669 N N . ILE A 1 679 ? 45.608 11.474 -36.090 1.00 87.62 679 ILE A N 1
ATOM 5670 C CA . ILE A 1 679 ? 44.362 11.454 -35.311 1.00 87.62 679 ILE A CA 1
ATOM 5671 C C . ILE A 1 679 ? 43.608 10.139 -35.554 1.00 87.62 679 ILE A C 1
ATOM 5673 O O . ILE A 1 679 ? 43.258 9.448 -34.598 1.00 87.62 679 ILE A O 1
ATOM 5677 N N . LYS A 1 680 ? 43.414 9.753 -36.821 1.00 86.94 680 LYS A N 1
ATOM 5678 C CA . LYS A 1 680 ? 42.694 8.531 -37.212 1.00 86.94 680 LYS A CA 1
ATOM 5679 C C . LYS A 1 680 ? 43.358 7.252 -36.690 1.00 86.94 680 LYS A C 1
ATOM 5681 O O . LYS A 1 680 ? 42.679 6.404 -36.122 1.00 86.94 680 LYS A O 1
ATOM 5686 N N . GLU A 1 681 ? 44.677 7.123 -36.814 1.00 88.19 681 GLU A N 1
ATOM 5687 C CA . GLU A 1 681 ? 45.423 5.952 -36.338 1.00 88.19 681 GLU A CA 1
ATOM 5688 C C . GLU A 1 681 ? 45.362 5.794 -34.816 1.00 88.19 681 GLU A C 1
ATOM 5690 O O . GLU A 1 681 ? 45.266 4.675 -34.307 1.00 88.19 681 GLU A O 1
ATOM 5695 N N . ASN A 1 682 ? 45.422 6.901 -34.072 1.00 87.19 682 ASN A N 1
ATOM 5696 C CA . ASN A 1 682 ? 45.312 6.855 -32.617 1.00 87.19 682 ASN A CA 1
ATOM 5697 C C . ASN A 1 682 ? 43.874 6.564 -32.166 1.00 87.19 682 ASN A C 1
ATOM 5699 O O . ASN A 1 682 ? 43.693 5.774 -31.241 1.00 87.19 682 ASN A O 1
ATOM 5703 N N . LEU A 1 683 ? 42.858 7.088 -32.863 1.00 85.75 683 LEU A N 1
ATOM 5704 C CA . LEU A 1 683 ? 41.461 6.679 -32.667 1.00 85.75 683 LEU A CA 1
ATOM 5705 C C . LEU A 1 683 ? 41.263 5.176 -32.939 1.00 85.75 683 LEU A C 1
ATOM 5707 O O . LEU A 1 683 ? 40.604 4.496 -32.158 1.00 85.75 683 LEU A O 1
ATOM 5711 N N . ASP A 1 684 ? 41.896 4.627 -33.980 1.00 85.50 684 ASP A N 1
ATOM 5712 C CA . ASP A 1 684 ? 41.873 3.192 -34.294 1.00 85.50 684 ASP A CA 1
ATOM 5713 C C . ASP A 1 684 ? 42.526 2.323 -33.211 1.00 85.50 684 ASP A C 1
ATOM 5715 O O . ASP A 1 684 ? 42.041 1.230 -32.901 1.00 85.50 684 ASP A O 1
ATOM 5719 N N . LYS A 1 685 ? 43.639 2.783 -32.628 1.00 84.25 685 LYS A N 1
ATOM 5720 C CA . LYS A 1 685 ? 44.303 2.088 -31.513 1.00 84.25 685 LYS A CA 1
ATOM 5721 C C . LYS A 1 685 ? 43.407 2.058 -30.278 1.00 84.25 685 LYS A C 1
ATOM 5723 O O . LYS A 1 685 ? 43.236 0.986 -29.698 1.00 84.25 685 LYS A O 1
ATOM 5728 N N . ILE A 1 686 ? 42.785 3.190 -29.942 1.00 80.25 686 ILE A N 1
ATOM 5729 C CA . ILE A 1 686 ? 41.817 3.295 -28.841 1.00 80.25 686 ILE A CA 1
ATOM 5730 C C . ILE A 1 686 ? 40.620 2.375 -29.103 1.00 80.25 686 ILE A C 1
ATOM 5732 O O . ILE A 1 686 ? 40.266 1.565 -28.251 1.00 80.25 686 ILE A O 1
ATOM 5736 N N . TYR A 1 687 ? 40.049 2.412 -30.310 1.00 81.62 687 TYR A N 1
ATOM 5737 C CA . TYR A 1 687 ? 38.948 1.538 -30.717 1.00 81.62 687 TYR A CA 1
ATOM 5738 C C . TYR A 1 687 ? 39.286 0.048 -30.546 1.00 81.62 687 TYR A C 1
ATOM 5740 O O . TYR A 1 687 ? 38.503 -0.713 -29.970 1.00 81.62 687 TYR A O 1
ATOM 5748 N N . LYS A 1 688 ? 40.469 -0.382 -31.005 1.00 81.19 688 LYS A N 1
ATOM 5749 C CA . LYS A 1 688 ? 40.939 -1.769 -30.849 1.00 81.19 688 LYS A CA 1
ATOM 5750 C C . LYS A 1 688 ? 41.150 -2.144 -29.382 1.00 81.19 688 LYS A C 1
ATOM 5752 O O . LYS A 1 688 ? 40.844 -3.275 -29.013 1.00 81.19 688 LYS A O 1
ATOM 5757 N N . GLY A 1 689 ? 41.649 -1.223 -28.558 1.00 74.12 689 GLY A N 1
ATOM 5758 C CA . GLY A 1 689 ? 41.819 -1.428 -27.119 1.00 74.12 689 GLY A CA 1
ATOM 5759 C C . GLY A 1 689 ? 40.495 -1.568 -26.367 1.00 74.12 689 GLY A C 1
ATOM 5760 O O . GLY A 1 689 ? 40.355 -2.489 -25.559 1.00 74.12 689 GLY A O 1
ATOM 5761 N N . LEU A 1 690 ? 39.504 -0.732 -26.700 1.00 72.25 690 LEU A N 1
ATOM 5762 C CA . LEU A 1 690 ? 38.134 -0.813 -26.178 1.00 72.25 690 LEU A CA 1
ATOM 5763 C C . LEU A 1 690 ? 37.471 -2.146 -26.550 1.00 72.25 690 LEU A C 1
ATOM 5765 O O . LEU A 1 690 ? 36.924 -2.823 -25.685 1.00 72.25 690 LEU A O 1
ATOM 5769 N N . CYS A 1 691 ? 37.600 -2.588 -27.807 1.00 70.56 691 CYS A N 1
ATOM 5770 C CA . CYS A 1 691 ? 37.070 -3.885 -28.250 1.00 70.56 691 CYS A CA 1
ATOM 5771 C C . CYS A 1 691 ? 37.741 -5.094 -27.569 1.00 70.56 691 CYS A C 1
ATOM 5773 O O . CYS A 1 691 ? 37.184 -6.187 -27.591 1.00 70.56 691 CYS A O 1
ATOM 5775 N N . GLN A 1 692 ? 38.937 -4.927 -26.995 1.00 69.19 692 GLN A N 1
ATOM 5776 C CA . GLN A 1 692 ? 39.655 -5.978 -26.265 1.00 69.19 692 GLN A CA 1
ATOM 5777 C C . GLN A 1 692 ? 39.456 -5.904 -24.743 1.00 69.19 692 GLN A C 1
ATOM 5779 O O . GLN A 1 692 ? 40.027 -6.730 -24.033 1.00 69.19 692 GLN A O 1
ATOM 5784 N N . GLY A 1 693 ? 38.706 -4.917 -24.236 1.00 61.47 693 GLY A N 1
ATOM 5785 C CA . GLY A 1 693 ? 38.525 -4.683 -22.800 1.00 61.47 693 GLY A CA 1
ATOM 5786 C C . GLY A 1 693 ? 39.812 -4.339 -22.049 1.00 61.47 693 GLY A C 1
ATOM 5787 O O . GLY A 1 693 ? 39.918 -4.609 -20.857 1.00 61.47 693 GLY A O 1
ATOM 5788 N N . LYS A 1 694 ? 40.812 -3.786 -22.750 1.00 55.88 694 LYS A N 1
ATOM 5789 C CA . LYS A 1 694 ? 42.156 -3.512 -22.210 1.00 55.88 694 LYS A CA 1
ATOM 5790 C C . LYS A 1 694 ? 42.437 -2.036 -21.926 1.00 55.88 694 LYS A C 1
ATOM 5792 O O . LYS A 1 694 ? 43.502 -1.738 -21.398 1.00 55.88 694 LYS A O 1
ATOM 5797 N N . MET A 1 695 ? 41.535 -1.127 -22.293 1.00 57.03 695 MET A N 1
ATOM 5798 C CA . MET A 1 695 ? 41.733 0.322 -22.168 1.00 57.03 695 MET A CA 1
ATOM 5799 C C . MET A 1 695 ? 40.509 0.980 -21.528 1.00 57.03 695 MET A C 1
ATOM 5801 O O . MET A 1 695 ? 39.382 0.696 -21.931 1.00 57.03 695 MET A O 1
ATOM 5805 N N . ASN A 1 696 ? 40.737 1.885 -20.573 1.00 54.81 696 ASN A N 1
ATOM 5806 C CA . ASN A 1 696 ? 39.729 2.859 -20.147 1.00 54.81 696 ASN A CA 1
ATOM 5807 C C . ASN A 1 696 ? 39.728 4.029 -21.146 1.00 54.81 696 ASN A C 1
ATOM 5809 O O . ASN A 1 696 ? 40.766 4.346 -21.725 1.00 54.81 696 ASN A O 1
ATOM 5813 N N . SER A 1 697 ? 38.586 4.698 -21.332 1.00 53.53 697 SER A N 1
ATOM 5814 C CA . SER A 1 697 ? 38.390 5.790 -22.310 1.00 53.53 697 SER A CA 1
ATOM 5815 C C . SER A 1 697 ? 39.358 6.979 -22.170 1.00 53.53 697 SER A C 1
ATOM 5817 O O . SER A 1 697 ? 39.429 7.824 -23.055 1.00 53.53 697 SER A O 1
ATOM 5819 N N . SER A 1 698 ? 40.136 7.040 -21.089 1.00 52.72 698 SER A N 1
ATOM 5820 C CA . SER A 1 698 ? 41.067 8.117 -20.761 1.00 52.72 698 SER A CA 1
ATOM 5821 C C . SER A 1 698 ? 42.543 7.693 -20.799 1.00 52.72 698 SER A C 1
ATOM 5823 O O . SER A 1 698 ? 43.309 8.092 -19.920 1.00 52.72 698 SER A O 1
ATOM 5825 N N . ASP A 1 699 ? 42.971 6.880 -21.770 1.00 61.53 699 ASP A N 1
ATOM 5826 C CA . ASP A 1 699 ? 44.407 6.641 -21.966 1.00 61.53 699 ASP A CA 1
ATOM 5827 C C . ASP A 1 699 ? 45.092 7.936 -22.404 1.00 61.53 699 ASP A C 1
ATOM 5829 O O . ASP A 1 699 ? 44.866 8.459 -23.505 1.00 61.53 699 ASP A O 1
ATOM 5833 N N . SER A 1 700 ? 45.906 8.483 -21.500 1.00 64.50 700 SER A N 1
ATOM 5834 C CA . SER A 1 700 ? 46.470 9.819 -21.644 1.00 64.50 700 SER A CA 1
ATOM 5835 C C . SER A 1 700 ? 47.408 9.904 -22.841 1.00 64.50 700 SER A C 1
ATOM 5837 O O . SER A 1 700 ? 47.329 10.879 -23.568 1.00 64.50 700 SER A O 1
ATOM 5839 N N . GLU A 1 701 ? 48.222 8.888 -23.131 1.00 77.56 701 GLU A N 1
ATOM 5840 C CA . GLU A 1 701 ? 49.221 8.959 -24.207 1.00 77.56 701 GLU A CA 1
ATOM 5841 C C . GLU A 1 701 ? 48.592 9.121 -25.605 1.00 77.56 701 GLU A C 1
ATOM 5843 O O . GLU A 1 701 ? 48.942 10.047 -26.341 1.00 77.56 701 GLU A O 1
ATOM 5848 N N . PHE A 1 702 ? 47.599 8.296 -25.959 1.00 81.62 702 PHE A N 1
ATOM 5849 C CA . PHE A 1 702 ? 46.898 8.410 -27.246 1.00 81.62 702 PHE A CA 1
ATOM 5850 C C . PHE A 1 702 ? 45.993 9.645 -27.302 1.00 81.62 702 PHE A C 1
ATOM 5852 O O . PHE A 1 702 ? 45.911 10.307 -28.337 1.00 81.62 702 PHE A O 1
ATOM 5859 N N . SER A 1 703 ? 45.352 9.997 -26.184 1.00 81.69 703 SER A N 1
ATOM 5860 C CA . SER A 1 703 ? 44.508 11.194 -26.092 1.00 81.69 703 SER A CA 1
ATOM 5861 C C . SER A 1 703 ? 45.325 12.490 -26.199 1.00 81.69 703 SER A C 1
ATOM 5863 O O . SER A 1 703 ? 44.885 13.449 -26.836 1.00 81.69 703 SER A O 1
ATOM 5865 N N . ILE A 1 704 ? 46.538 12.511 -25.633 1.00 83.38 704 ILE A N 1
ATOM 5866 C CA . ILE A 1 704 ? 47.517 13.598 -25.769 1.00 83.38 704 ILE A CA 1
ATOM 5867 C C . ILE A 1 704 ? 47.964 13.698 -27.228 1.00 83.38 704 ILE A C 1
ATOM 5869 O O . ILE A 1 704 ? 47.896 14.786 -27.795 1.00 83.38 704 ILE A O 1
ATOM 5873 N N . ALA A 1 705 ? 48.316 12.577 -27.868 1.00 84.81 705 ALA A N 1
ATOM 5874 C CA . ALA A 1 705 ? 48.722 12.563 -29.273 1.00 84.81 705 ALA A CA 1
ATOM 5875 C C . ALA A 1 705 ? 47.628 13.106 -30.213 1.00 84.81 705 ALA A C 1
ATOM 5877 O O . ALA A 1 705 ? 47.931 13.889 -31.115 1.00 84.81 705 ALA A O 1
ATOM 5878 N N . ILE A 1 706 ? 46.355 12.757 -29.977 1.00 86.69 706 ILE A N 1
ATOM 5879 C CA . ILE A 1 706 ? 45.211 13.311 -30.723 1.00 86.69 706 ILE A CA 1
ATOM 5880 C C . ILE A 1 706 ? 45.090 14.821 -30.487 1.00 86.69 706 ILE A C 1
ATOM 5882 O O . ILE A 1 706 ? 44.911 15.583 -31.436 1.00 86.69 706 ILE A O 1
ATOM 5886 N N . ASN A 1 707 ? 45.199 15.276 -29.236 1.00 87.12 707 ASN A N 1
ATOM 5887 C CA . ASN A 1 707 ? 45.080 16.697 -28.913 1.00 87.12 707 ASN A CA 1
ATOM 5888 C C . ASN A 1 707 ? 46.219 17.534 -29.518 1.00 87.12 707 ASN A C 1
ATOM 5890 O O . ASN A 1 707 ? 45.981 18.641 -30.001 1.00 87.12 707 ASN A O 1
ATOM 5894 N N . ASP A 1 708 ? 47.444 17.012 -29.510 1.00 87.75 708 ASP A N 1
ATOM 5895 C CA . ASP A 1 708 ? 48.611 17.680 -30.083 1.00 87.75 708 ASP A CA 1
ATOM 5896 C C . ASP A 1 708 ? 48.526 17.742 -31.607 1.00 87.75 708 ASP A C 1
ATOM 5898 O O . ASP A 1 708 ? 48.762 18.804 -32.189 1.00 87.75 708 ASP A O 1
ATOM 5902 N N . ALA A 1 709 ? 48.098 16.653 -32.250 1.00 87.38 709 ALA A N 1
ATOM 5903 C CA . ALA A 1 709 ? 47.829 16.643 -33.683 1.00 87.38 709 ALA A CA 1
ATOM 5904 C C . ALA A 1 709 ? 46.719 17.636 -34.060 1.00 87.38 709 ALA A C 1
ATOM 5906 O O . ALA A 1 709 ? 46.867 18.405 -35.006 1.00 87.38 709 ALA A O 1
ATOM 5907 N N . ARG A 1 710 ? 45.650 17.723 -33.258 1.00 89.94 710 ARG A N 1
ATOM 5908 C CA . ARG A 1 710 ? 44.568 18.704 -33.439 1.00 89.94 710 ARG A CA 1
ATOM 5909 C C . ARG A 1 710 ? 45.069 20.150 -33.356 1.00 89.94 710 ARG A C 1
ATOM 5911 O O . ARG A 1 710 ? 44.685 20.980 -34.177 1.00 89.94 710 ARG A O 1
ATOM 5918 N N . LYS A 1 711 ? 45.949 20.463 -32.394 1.00 88.19 711 LYS A N 1
ATOM 5919 C CA . LYS A 1 711 ? 46.573 21.795 -32.271 1.00 88.19 711 LYS A CA 1
ATOM 5920 C C . LYS A 1 711 ? 47.461 22.122 -33.471 1.00 88.19 711 LYS A C 1
ATOM 5922 O O . LYS A 1 711 ? 47.369 23.227 -33.996 1.00 88.19 711 LYS A O 1
ATOM 5927 N N . ARG A 1 712 ? 48.289 21.173 -33.922 1.00 88.19 712 ARG A N 1
ATOM 5928 C CA . ARG A 1 712 ? 49.125 21.342 -35.124 1.00 88.19 712 ARG A CA 1
ATOM 5929 C C . ARG A 1 712 ? 48.279 21.558 -36.374 1.00 88.19 712 ARG A C 1
ATOM 5931 O O . ARG A 1 712 ? 48.579 22.431 -37.177 1.00 88.19 712 ARG A O 1
ATOM 5938 N N . LEU A 1 713 ? 47.182 20.826 -36.498 1.00 88.69 713 LEU A N 1
ATOM 5939 C CA . LEU A 1 713 ? 46.267 20.909 -37.627 1.00 88.69 713 LEU A CA 1
ATOM 5940 C C . LEU A 1 713 ? 45.549 22.273 -37.698 1.00 88.69 713 LEU A C 1
ATOM 5942 O O . LEU A 1 713 ? 45.398 22.807 -38.794 1.00 88.69 713 LEU A O 1
ATOM 5946 N N . LEU A 1 714 ? 45.218 22.903 -36.560 1.00 87.62 714 LEU A N 1
ATOM 5947 C CA . LEU A 1 714 ? 44.749 24.301 -36.526 1.00 87.62 714 LEU A CA 1
ATOM 5948 C C . LEU A 1 714 ? 45.794 25.287 -37.078 1.00 87.62 714 LEU A C 1
ATOM 5950 O O . LEU A 1 714 ? 45.438 26.187 -37.839 1.00 87.62 714 LEU A O 1
ATOM 5954 N N . ILE A 1 715 ? 47.071 25.109 -36.721 1.00 86.56 715 ILE A N 1
ATOM 5955 C CA . ILE A 1 715 ? 48.177 25.949 -37.214 1.00 86.56 715 ILE A CA 1
ATOM 5956 C C . ILE A 1 715 ? 48.336 25.769 -38.727 1.00 86.56 715 ILE A C 1
ATOM 5958 O O . ILE A 1 715 ? 48.352 26.748 -39.468 1.00 86.56 715 ILE A O 1
ATOM 5962 N N . LEU A 1 716 ? 48.359 24.523 -39.199 1.00 87.31 716 LEU A N 1
ATOM 5963 C CA . LEU A 1 716 ? 48.518 24.210 -40.618 1.00 87.31 716 LEU A CA 1
ATOM 5964 C C . LEU A 1 716 ? 47.341 24.710 -41.473 1.00 87.31 716 LEU A C 1
ATOM 5966 O O . LEU A 1 716 ? 47.562 25.222 -42.567 1.00 87.31 716 LEU A O 1
ATOM 5970 N N . CYS A 1 717 ? 46.098 24.646 -40.974 1.00 87.06 717 CYS A N 1
ATOM 5971 C CA . CYS A 1 717 ? 44.939 25.232 -41.665 1.00 87.06 717 CYS A CA 1
ATOM 5972 C C . CYS A 1 717 ? 45.086 26.752 -41.836 1.00 87.06 717 CYS A C 1
ATOM 5974 O O . CYS A 1 717 ? 44.692 27.301 -42.867 1.00 87.06 717 CYS A O 1
ATOM 5976 N N . LYS A 1 718 ? 45.662 27.431 -40.835 1.00 85.12 718 LYS A N 1
ATOM 5977 C CA . LYS A 1 718 ? 45.933 28.871 -40.886 1.00 85.12 718 LYS A CA 1
ATOM 5978 C C . LYS A 1 718 ? 47.029 29.185 -41.900 1.00 85.12 718 LYS A C 1
ATOM 5980 O O . LYS A 1 718 ? 46.849 30.083 -42.716 1.00 85.12 718 LYS A O 1
ATOM 5985 N N . GLU A 1 719 ? 48.120 28.421 -41.900 1.00 83.69 719 GLU A N 1
ATOM 5986 C CA . GLU A 1 719 ? 49.200 28.555 -42.886 1.00 83.69 719 GLU A CA 1
ATOM 5987 C C . GLU A 1 719 ? 48.702 28.331 -44.320 1.00 83.69 719 GLU A C 1
ATOM 5989 O O . GLU A 1 719 ? 49.010 29.132 -45.204 1.00 83.69 719 GLU A O 1
ATOM 5994 N N . TYR A 1 720 ? 47.874 27.304 -44.536 1.00 86.19 720 TYR A N 1
ATOM 5995 C CA . TYR A 1 720 ? 47.230 27.019 -45.819 1.00 86.19 720 TYR A CA 1
ATOM 5996 C C . TYR A 1 720 ? 46.390 28.203 -46.311 1.00 86.19 720 TYR A C 1
ATOM 5998 O O . TYR A 1 720 ? 46.549 28.664 -47.442 1.00 86.19 720 TYR A O 1
ATOM 6006 N N . MET A 1 721 ? 45.518 28.734 -45.450 1.00 84.75 721 MET A N 1
ATOM 6007 C CA . MET A 1 721 ? 44.664 29.869 -45.792 1.00 84.75 721 MET A CA 1
ATOM 6008 C C . MET A 1 721 ? 45.494 31.125 -46.093 1.00 84.75 721 MET A C 1
ATOM 6010 O O . MET A 1 721 ? 45.298 31.733 -47.146 1.00 84.75 721 MET A O 1
ATOM 6014 N N . CYS A 1 722 ? 46.467 31.471 -45.242 1.00 79.06 722 CYS A N 1
ATOM 6015 C CA . CYS A 1 722 ? 47.360 32.615 -45.461 1.00 79.06 722 CYS A CA 1
ATOM 6016 C C . CYS A 1 722 ? 48.102 32.515 -46.799 1.00 79.06 722 CYS A C 1
ATOM 6018 O O . CYS A 1 722 ? 48.260 33.517 -47.497 1.00 79.06 722 CYS A O 1
ATOM 6020 N N . PHE A 1 723 ? 48.528 31.308 -47.173 1.00 78.94 723 PHE A N 1
ATOM 6021 C CA . PHE A 1 723 ? 49.205 31.056 -48.437 1.00 78.94 723 PHE A CA 1
ATOM 6022 C C . PHE A 1 723 ? 48.289 31.323 -49.644 1.00 78.94 723 PHE A C 1
ATOM 6024 O O . PHE A 1 723 ? 48.658 32.090 -50.534 1.00 78.94 723 PHE A O 1
ATOM 6031 N N . VAL A 1 724 ? 47.069 30.771 -49.646 1.00 79.12 724 VAL A N 1
ATOM 6032 C CA . VAL A 1 724 ? 46.083 30.983 -50.726 1.00 79.12 724 VAL A CA 1
ATOM 6033 C C . VAL A 1 724 ? 45.668 32.456 -50.827 1.00 79.12 724 VAL A C 1
ATOM 6035 O O . VAL A 1 724 ? 45.551 32.993 -51.930 1.00 79.12 724 VAL A O 1
ATOM 6038 N N . VAL A 1 725 ? 45.474 33.132 -49.690 1.00 78.38 725 VAL A N 1
ATOM 6039 C CA . VAL A 1 725 ? 45.108 34.556 -49.654 1.00 78.38 725 VAL A CA 1
ATOM 6040 C C . VAL A 1 725 ? 46.235 35.436 -50.192 1.00 78.38 725 VAL A C 1
ATOM 6042 O O . VAL A 1 725 ? 45.962 36.322 -51.002 1.00 78.38 725 VAL A O 1
ATOM 6045 N N . LYS A 1 726 ? 47.491 35.176 -49.801 1.00 75.81 726 LYS A N 1
ATOM 6046 C CA . LYS A 1 726 ? 48.658 35.911 -50.307 1.00 75.81 726 LYS A CA 1
ATOM 6047 C C . LYS A 1 726 ? 48.781 35.781 -51.826 1.00 75.81 726 LYS A C 1
ATOM 6049 O O . LYS A 1 726 ? 48.832 36.794 -52.513 1.00 75.81 726 LYS A O 1
ATOM 6054 N N . MET A 1 727 ? 48.698 34.560 -52.356 1.00 76.44 727 MET A N 1
ATOM 6055 C CA . MET A 1 727 ? 48.761 34.322 -53.804 1.00 76.44 727 MET A CA 1
ATOM 6056 C C . MET A 1 727 ? 47.692 35.085 -54.595 1.00 76.44 727 MET A C 1
ATOM 6058 O O . MET A 1 727 ? 47.982 35.684 -55.627 1.00 76.44 727 MET A O 1
ATOM 6062 N N . GLN A 1 728 ? 46.441 35.048 -54.128 1.00 77.69 728 GLN A N 1
ATOM 6063 C CA . GLN A 1 728 ? 45.334 35.740 -54.791 1.00 77.69 728 GLN A CA 1
ATOM 6064 C C . GLN A 1 728 ? 45.455 37.261 -54.686 1.00 77.69 728 GLN A C 1
ATOM 6066 O O . GLN A 1 728 ? 45.004 37.984 -55.573 1.00 77.69 728 GLN A O 1
ATOM 6071 N N . TRP A 1 729 ? 46.071 37.762 -53.617 1.00 73.44 729 TRP A N 1
ATOM 6072 C CA . TRP A 1 729 ? 46.293 39.189 -53.447 1.00 73.44 729 TRP A CA 1
ATOM 6073 C C . TRP A 1 729 ? 47.453 39.729 -54.281 1.00 73.44 729 TRP A C 1
ATOM 6075 O O . TRP A 1 729 ? 47.340 40.828 -54.825 1.00 73.44 729 TRP A O 1
ATOM 6085 N N . ASP A 1 730 ? 48.533 38.966 -54.437 1.00 71.56 730 ASP A N 1
ATOM 6086 C CA . ASP A 1 730 ? 49.674 39.363 -55.269 1.00 71.56 730 ASP A CA 1
ATOM 6087 C C . ASP A 1 730 ? 49.242 39.589 -56.742 1.00 71.56 730 ASP A C 1
ATOM 6089 O O . ASP A 1 730 ? 49.813 40.425 -57.440 1.00 71.56 730 ASP A O 1
ATOM 6093 N N . GLN A 1 731 ? 48.153 38.951 -57.205 1.00 69.06 731 GLN A N 1
ATOM 6094 C CA . GLN A 1 731 ? 47.527 39.253 -58.507 1.00 69.06 731 GLN A CA 1
ATOM 6095 C C . GLN A 1 731 ? 46.738 40.573 -58.551 1.00 69.06 731 GLN A C 1
ATOM 6097 O O . GLN A 1 731 ? 46.551 41.158 -59.619 1.00 69.06 731 GLN A O 1
ATOM 6102 N N . ILE A 1 732 ? 46.250 41.049 -57.405 1.00 69.44 732 ILE A N 1
ATOM 6103 C CA . ILE A 1 732 ? 45.458 42.278 -57.274 1.00 69.44 732 ILE A CA 1
ATOM 6104 C C . ILE A 1 732 ? 46.370 43.520 -57.237 1.00 69.44 732 ILE A C 1
ATOM 6106 O O . ILE A 1 732 ? 45.978 44.579 -57.742 1.00 69.44 732 ILE A O 1
ATOM 6110 N N . ARG A 1 733 ? 47.583 43.422 -56.671 1.00 61.41 733 ARG A N 1
ATOM 6111 C CA . ARG A 1 733 ? 48.603 44.489 -56.688 1.00 61.41 733 ARG A CA 1
ATOM 6112 C C . ARG A 1 733 ? 50.025 43.918 -56.781 1.00 61.41 733 ARG A C 1
ATOM 6114 O O . ARG A 1 733 ? 50.398 43.103 -55.954 1.00 61.41 733 ARG A O 1
ATOM 6121 N N . ASN A 1 734 ? 50.855 44.488 -57.666 1.00 52.38 734 ASN A N 1
ATOM 6122 C CA . ASN A 1 734 ? 52.322 44.310 -57.724 1.00 52.38 734 ASN A CA 1
ATOM 6123 C C . ASN A 1 734 ? 53.057 44.932 -56.510 1.00 52.38 734 ASN A C 1
ATOM 6125 O O . ASN A 1 734 ? 53.963 45.752 -56.669 1.00 52.38 734 ASN A O 1
ATOM 6129 N N . THR A 1 735 ? 52.652 44.608 -55.289 1.00 51.34 735 THR A N 1
ATOM 6130 C CA . THR A 1 735 ? 53.359 45.007 -54.064 1.00 51.34 735 THR A CA 1
ATOM 6131 C C . THR A 1 735 ? 53.449 43.799 -53.155 1.00 51.34 735 THR A C 1
ATOM 6133 O O . THR A 1 735 ? 52.412 43.235 -52.817 1.00 51.34 735 THR A O 1
ATOM 6136 N N . ASP A 1 736 ? 54.676 43.459 -52.752 1.00 48.41 736 ASP A N 1
ATOM 6137 C CA . ASP A 1 736 ? 54.970 42.434 -51.755 1.00 48.41 736 ASP A CA 1
ATOM 6138 C C . ASP A 1 736 ? 54.174 42.697 -50.479 1.00 48.41 736 ASP A C 1
ATOM 6140 O O . ASP A 1 736 ? 54.385 43.699 -49.789 1.00 48.41 736 ASP A O 1
ATOM 6144 N N . ILE A 1 737 ? 53.269 41.779 -50.141 1.00 49.25 737 ILE A N 1
ATOM 6145 C CA . ILE A 1 737 ? 52.759 41.713 -48.781 1.00 49.25 737 ILE A CA 1
ATOM 6146 C C . ILE A 1 737 ? 53.655 40.784 -47.963 1.00 49.25 737 ILE A C 1
ATOM 6148 O O . ILE A 1 737 ? 53.493 39.557 -47.957 1.00 49.25 737 ILE A O 1
ATOM 6152 N N . GLU A 1 738 ? 54.588 41.361 -47.220 1.00 48.44 738 GLU A N 1
ATOM 6153 C CA . GLU A 1 738 ? 55.252 40.645 -46.125 1.00 48.44 738 GLU A CA 1
ATOM 6154 C C . GLU A 1 738 ? 54.434 40.692 -44.813 1.00 48.44 738 GLU A C 1
ATOM 6156 O O . GLU A 1 738 ? 54.643 39.853 -43.945 1.00 48.44 738 GLU A O 1
ATOM 6161 N N . GLU A 1 739 ? 53.419 41.564 -44.689 1.00 50.97 739 GLU A N 1
ATOM 6162 C CA . GLU A 1 739 ? 52.696 41.816 -43.421 1.00 50.97 739 GLU A CA 1
ATOM 6163 C C . GLU A 1 739 ? 51.274 41.214 -43.278 1.00 50.97 739 GLU A C 1
ATOM 6165 O O . GLU A 1 739 ? 50.585 41.512 -42.303 1.00 50.97 739 GLU A O 1
ATOM 6170 N N . LEU A 1 740 ? 50.793 40.340 -44.180 1.00 49.34 740 LEU A N 1
ATOM 6171 C CA . LEU A 1 740 ? 49.448 39.734 -44.028 1.00 49.34 740 LEU A CA 1
ATOM 6172 C C . LEU A 1 740 ? 49.407 38.575 -43.013 1.00 49.34 740 LEU A C 1
ATOM 6174 O O . LEU A 1 740 ? 48.332 38.089 -42.667 1.00 49.34 740 LEU A O 1
ATOM 6178 N N . ILE A 1 741 ? 50.567 38.107 -42.540 1.00 52.22 741 ILE A N 1
ATOM 6179 C CA . ILE A 1 741 ? 50.667 37.002 -41.582 1.00 52.22 741 ILE A CA 1
ATOM 6180 C C . ILE A 1 741 ? 50.436 37.565 -40.175 1.00 52.22 741 ILE A C 1
ATOM 6182 O O . ILE A 1 741 ? 51.374 37.870 -39.444 1.00 52.22 741 ILE A O 1
ATOM 6186 N N . CYS A 1 742 ? 49.171 37.752 -39.795 1.00 52.97 742 CYS A N 1
ATOM 6187 C CA . CYS A 1 742 ? 48.824 38.173 -38.441 1.00 52.97 742 CYS A CA 1
ATOM 6188 C C . CYS A 1 742 ? 48.637 36.959 -37.513 1.00 52.97 742 CYS A C 1
ATOM 6190 O O . CYS A 1 742 ? 47.908 36.014 -37.831 1.00 52.97 742 CYS A O 1
ATOM 6192 N N . GLU A 1 743 ? 49.233 37.000 -36.316 1.00 54.47 743 GLU A N 1
ATOM 6193 C CA . GLU A 1 743 ? 48.998 35.991 -35.269 1.00 54.47 743 GLU A CA 1
ATOM 6194 C C . GLU A 1 743 ? 47.530 35.971 -34.792 1.00 54.47 743 GLU A C 1
ATOM 6196 O O . GLU A 1 743 ? 47.049 34.931 -34.346 1.00 54.47 743 GLU A O 1
ATOM 6201 N N . ASP A 1 744 ? 46.781 37.064 -34.983 1.00 64.31 744 ASP A N 1
ATOM 6202 C CA . ASP A 1 744 ? 45.418 37.264 -34.473 1.00 64.31 744 ASP A CA 1
ATOM 6203 C C . ASP A 1 744 ? 44.347 37.210 -35.585 1.00 64.31 744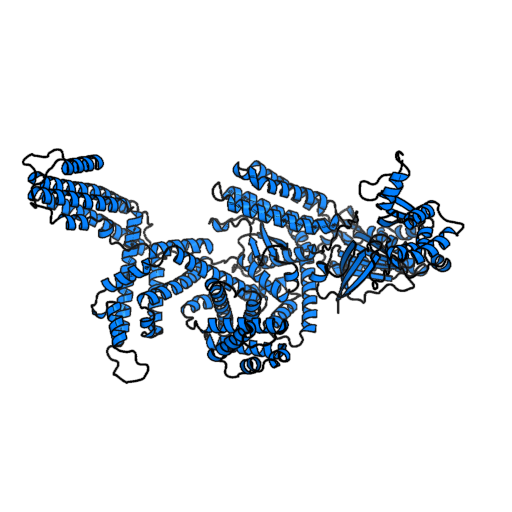 ASP A C 1
ATOM 6205 O O . ASP A 1 744 ? 44.314 38.046 -36.495 1.00 64.31 744 ASP A O 1
ATOM 6209 N N . ASP A 1 745 ? 43.434 36.238 -35.484 1.00 66.88 745 ASP A N 1
ATOM 6210 C CA . ASP A 1 745 ? 42.329 36.016 -36.429 1.00 66.88 745 ASP A CA 1
ATOM 6211 C C . ASP A 1 745 ? 41.357 37.215 -36.491 1.00 66.88 745 ASP A C 1
ATOM 6213 O O . ASP A 1 745 ? 40.744 37.462 -37.533 1.00 66.88 745 ASP A O 1
ATOM 6217 N N . LEU A 1 746 ? 41.242 38.008 -35.415 1.00 66.94 746 LEU A N 1
ATOM 6218 C CA . LEU A 1 746 ? 40.368 39.185 -35.358 1.00 66.94 746 LEU A CA 1
ATOM 6219 C C . LEU A 1 746 ? 40.934 40.356 -36.174 1.00 66.94 746 LEU A C 1
ATOM 6221 O O . LEU A 1 746 ? 40.197 41.052 -36.878 1.00 66.94 746 LEU A O 1
ATOM 6225 N N . LYS A 1 747 ? 42.257 40.554 -36.111 1.00 67.44 747 LYS A N 1
ATOM 6226 C CA . LYS A 1 747 ? 42.968 41.549 -36.928 1.00 67.44 747 LYS A CA 1
ATOM 6227 C C . LYS A 1 747 ? 42.955 41.160 -38.399 1.00 67.44 747 LYS A C 1
ATOM 6229 O O . LYS A 1 747 ? 42.700 42.018 -39.237 1.00 67.44 747 LYS A O 1
ATOM 6234 N N . MET A 1 748 ? 43.142 39.877 -38.696 1.00 68.81 748 MET A N 1
ATOM 6235 C CA . MET A 1 748 ? 43.093 39.358 -40.062 1.00 68.81 748 MET A CA 1
ATOM 6236 C C . MET A 1 748 ? 41.695 39.502 -40.681 1.00 68.81 748 MET A C 1
ATOM 6238 O O . MET A 1 748 ? 41.566 39.970 -41.809 1.00 68.81 748 MET A O 1
ATOM 6242 N N . LYS A 1 749 ? 40.628 39.220 -39.918 1.00 72.06 749 LYS A N 1
ATOM 6243 C CA . LYS A 1 749 ? 39.243 39.486 -40.342 1.00 72.06 749 LYS A CA 1
ATOM 6244 C C . LYS A 1 749 ? 39.012 40.964 -40.672 1.00 72.06 749 LYS A C 1
ATOM 6246 O O . LYS A 1 749 ? 38.363 41.267 -41.670 1.00 72.06 749 LYS A O 1
ATOM 6251 N N . LYS A 1 750 ? 39.550 41.874 -39.853 1.00 70.50 750 LYS A N 1
ATOM 6252 C CA . LYS A 1 750 ? 39.440 43.325 -40.060 1.00 70.50 750 LYS A CA 1
ATOM 6253 C C . LYS A 1 750 ? 40.220 43.787 -41.296 1.00 70.50 750 LYS A C 1
ATOM 6255 O O . LYS A 1 750 ? 39.681 44.535 -42.098 1.00 70.50 750 LYS A O 1
ATOM 6260 N N . GLN A 1 751 ? 41.431 43.268 -41.500 1.00 69.50 751 GLN A N 1
ATOM 6261 C CA . GLN A 1 751 ? 42.221 43.523 -42.707 1.00 69.50 751 GLN A CA 1
ATOM 6262 C C . GLN A 1 751 ? 41.494 43.038 -43.965 1.00 69.50 751 GLN A C 1
ATOM 6264 O O . GLN A 1 751 ? 41.392 43.789 -44.928 1.00 69.50 751 GLN A O 1
ATOM 6269 N N . LEU A 1 752 ? 40.911 41.835 -43.942 1.00 70.12 752 LEU A N 1
ATOM 6270 C CA . LEU A 1 752 ? 40.097 41.329 -45.048 1.00 70.12 752 LEU A CA 1
ATOM 6271 C C . LEU A 1 752 ? 38.871 42.220 -45.313 1.00 70.12 752 LEU A C 1
ATOM 6273 O O . LEU A 1 752 ? 38.589 42.523 -46.468 1.00 70.12 752 LEU A O 1
ATOM 6277 N N . GLN A 1 753 ? 38.174 42.696 -44.275 1.00 70.25 753 GLN A N 1
ATOM 6278 C CA . GLN A 1 753 ? 37.066 43.654 -44.418 1.00 70.25 753 GLN A CA 1
ATOM 6279 C C . GLN A 1 753 ? 37.521 44.972 -45.062 1.00 70.25 753 GLN A C 1
ATOM 6281 O O . GLN A 1 753 ? 36.941 45.384 -46.066 1.00 70.25 753 GLN A O 1
ATOM 6286 N N . ASP A 1 754 ? 38.611 45.565 -44.570 1.00 68.69 754 ASP A N 1
ATOM 6287 C CA . ASP A 1 754 ? 39.198 46.785 -45.134 1.00 68.69 754 ASP A CA 1
ATOM 6288 C C . ASP A 1 754 ? 39.626 46.574 -46.607 1.00 68.69 754 ASP A C 1
ATOM 6290 O O . ASP A 1 754 ? 39.502 47.476 -47.441 1.00 68.69 754 ASP A O 1
ATOM 6294 N N . MET A 1 755 ? 40.097 45.373 -46.963 1.00 68.25 755 MET A N 1
ATOM 6295 C CA . MET A 1 755 ? 40.462 44.988 -48.335 1.00 68.25 755 MET A CA 1
ATOM 6296 C C . MET A 1 755 ? 39.246 44.887 -49.270 1.00 68.25 755 MET A C 1
ATOM 6298 O O . MET A 1 755 ? 39.362 45.228 -50.454 1.00 68.25 755 MET A O 1
ATOM 6302 N N . PHE A 1 756 ? 38.091 44.440 -48.765 1.00 68.88 756 PHE A N 1
ATOM 6303 C CA . PHE A 1 756 ? 36.840 44.385 -49.528 1.00 68.88 756 PHE A CA 1
ATOM 6304 C C . PHE A 1 756 ? 36.190 45.768 -49.690 1.00 68.88 756 PHE A C 1
ATOM 6306 O O . PHE A 1 756 ? 35.623 46.046 -50.746 1.00 68.88 756 PHE A O 1
ATOM 6313 N N . GLU A 1 757 ? 36.297 46.647 -48.689 1.00 68.56 757 GLU A N 1
ATOM 6314 C CA . GLU A 1 757 ? 35.682 47.984 -48.701 1.00 68.56 757 GLU A CA 1
ATOM 6315 C C . GLU A 1 757 ? 36.438 49.000 -49.580 1.00 68.56 757 GLU A C 1
ATOM 6317 O O . GLU A 1 757 ? 35.818 49.855 -50.217 1.00 68.56 757 GLU A O 1
ATOM 6322 N N . ASN A 1 758 ? 37.770 48.896 -49.677 1.00 61.69 758 ASN A N 1
ATOM 6323 C CA . ASN A 1 758 ? 38.615 49.909 -50.328 1.00 61.69 758 ASN A CA 1
ATOM 6324 C C . ASN A 1 758 ? 38.854 49.720 -51.845 1.00 61.69 758 ASN A C 1
ATOM 6326 O O . ASN A 1 758 ? 39.509 50.561 -52.466 1.00 61.69 758 ASN A O 1
ATOM 6330 N N . ASN A 1 759 ? 38.337 48.662 -52.483 1.00 60.72 759 ASN A N 1
ATOM 6331 C CA . ASN A 1 759 ? 38.633 48.340 -53.889 1.00 60.72 759 ASN A CA 1
ATOM 6332 C C . ASN A 1 759 ? 37.392 48.444 -54.811 1.00 60.72 759 ASN A C 1
ATOM 6334 O O . ASN A 1 759 ? 36.501 47.597 -54.780 1.00 60.72 759 ASN A O 1
ATOM 6338 N N . LYS A 1 760 ? 37.344 49.454 -55.704 1.00 55.53 760 LYS A N 1
ATOM 6339 C CA . LYS A 1 760 ? 36.347 49.554 -56.799 1.00 55.53 760 LYS A CA 1
ATOM 6340 C C . LYS A 1 760 ? 36.789 48.687 -57.991 1.00 55.53 760 LYS A C 1
ATOM 6342 O O . LYS A 1 760 ? 37.706 49.054 -58.718 1.00 55.53 760 LYS A O 1
ATOM 6347 N N . ALA A 1 761 ? 36.161 47.523 -58.153 1.00 53.66 761 ALA A N 1
ATOM 6348 C CA . ALA A 1 761 ? 36.692 46.407 -58.941 1.00 53.66 761 ALA A CA 1
ATOM 6349 C C . ALA A 1 761 ? 36.561 46.522 -60.479 1.00 53.66 761 ALA A C 1
ATOM 6351 O O . ALA A 1 761 ? 35.507 46.878 -61.004 1.00 53.66 761 ALA A O 1
ATOM 6352 N N . ASN A 1 762 ? 37.612 46.078 -61.183 1.00 58.62 762 ASN A N 1
ATOM 6353 C CA . ASN A 1 762 ? 37.570 45.534 -62.551 1.00 58.62 762 ASN A CA 1
ATOM 6354 C C . ASN A 1 762 ? 37.364 43.993 -62.480 1.00 58.62 762 ASN A C 1
ATOM 6356 O O . ASN A 1 762 ? 37.584 43.410 -61.416 1.00 58.62 762 ASN A O 1
ATOM 6360 N N . ASN A 1 763 ? 36.958 43.306 -63.561 1.00 57.56 763 ASN A N 1
ATOM 6361 C CA . ASN A 1 763 ? 36.506 41.892 -63.500 1.00 57.56 763 ASN A CA 1
ATOM 6362 C C . ASN A 1 763 ? 37.515 40.900 -62.872 1.00 57.56 763 ASN A C 1
ATOM 6364 O O . ASN A 1 763 ? 37.118 40.109 -62.022 1.00 57.56 763 ASN A O 1
ATOM 6368 N N . CYS A 1 764 ? 38.808 40.987 -63.207 1.00 58.09 764 CYS A N 1
ATOM 6369 C CA . CYS A 1 764 ? 39.864 40.120 -62.649 1.00 58.09 764 CYS A CA 1
ATOM 6370 C C . CYS A 1 764 ? 40.024 40.283 -61.122 1.00 58.09 764 CYS A C 1
ATOM 6372 O O . CYS A 1 764 ? 40.192 39.317 -60.389 1.00 58.09 764 CYS A O 1
ATOM 6374 N N . MET A 1 765 ? 39.887 41.515 -60.622 1.00 66.75 765 MET A N 1
ATOM 6375 C CA . MET A 1 765 ? 39.992 41.844 -59.195 1.00 66.75 765 MET A CA 1
ATOM 6376 C C . MET A 1 765 ? 38.833 41.233 -58.390 1.00 66.75 765 MET A C 1
ATOM 6378 O O . MET A 1 765 ? 38.993 40.849 -57.235 1.00 66.75 765 MET A O 1
ATOM 6382 N N . ARG A 1 766 ? 37.648 41.128 -59.008 1.00 68.50 766 ARG A N 1
ATOM 6383 C CA . ARG A 1 766 ? 36.443 40.565 -58.384 1.00 68.50 766 ARG A CA 1
ATOM 6384 C C . ARG A 1 766 ? 36.546 39.047 -58.193 1.00 68.50 766 ARG A C 1
ATOM 6386 O O . ARG A 1 766 ? 36.049 38.544 -57.188 1.00 68.50 766 ARG A O 1
ATOM 6393 N N . GLU A 1 767 ? 37.169 38.329 -59.125 1.00 72.50 767 GLU A N 1
ATOM 6394 C CA . GLU A 1 767 ? 37.353 36.872 -59.036 1.00 72.50 767 GLU A CA 1
ATOM 6395 C C . GLU A 1 767 ? 38.342 36.492 -57.926 1.00 72.50 767 GLU A C 1
ATOM 6397 O O . GLU A 1 767 ? 37.996 35.679 -57.067 1.00 72.50 767 GLU A O 1
ATOM 6402 N N . SER A 1 768 ? 39.495 37.164 -57.844 1.00 74.06 768 SER A N 1
ATOM 6403 C CA . SER A 1 768 ? 40.476 36.947 -56.769 1.00 74.06 768 SER A CA 1
ATOM 6404 C C . SER A 1 768 ? 39.945 37.332 -55.383 1.00 74.06 768 SER A C 1
ATOM 6406 O O . SER A 1 768 ? 40.136 36.598 -54.415 1.00 74.06 768 SER A O 1
ATOM 6408 N N . LEU A 1 769 ? 39.183 38.429 -55.266 1.00 74.81 769 LEU A N 1
ATOM 6409 C CA . LEU A 1 769 ? 38.507 38.788 -54.010 1.00 74.81 769 LEU A CA 1
ATOM 6410 C C . LEU A 1 769 ? 37.464 37.733 -53.592 1.00 74.81 769 LEU A C 1
ATOM 6412 O O . LEU A 1 769 ? 37.360 37.399 -52.411 1.00 74.81 769 LEU A O 1
ATOM 6416 N N . LYS A 1 770 ? 36.718 37.155 -54.543 1.00 78.50 770 LYS A N 1
ATOM 6417 C CA . LYS A 1 770 ? 35.769 36.062 -54.271 1.00 78.50 770 LYS A CA 1
ATOM 6418 C C . LYS A 1 770 ? 36.486 34.788 -53.807 1.00 78.50 770 LYS A C 1
ATOM 6420 O O . LYS A 1 770 ? 36.014 34.138 -52.876 1.00 78.50 770 LYS A O 1
ATOM 6425 N N . ALA A 1 771 ? 37.625 34.457 -54.412 1.00 79.06 771 ALA A N 1
ATOM 6426 C CA . ALA A 1 771 ? 38.489 33.352 -53.999 1.00 79.06 771 ALA A CA 1
ATOM 6427 C C . ALA A 1 771 ? 39.009 33.524 -52.559 1.00 79.06 771 ALA A C 1
ATOM 6429 O O . ALA A 1 771 ? 38.893 32.599 -51.753 1.00 79.06 771 ALA A O 1
ATOM 6430 N N . ILE A 1 772 ? 39.495 34.722 -52.209 1.00 79.06 772 ILE A N 1
ATOM 6431 C CA . ILE A 1 772 ? 39.937 35.077 -50.849 1.00 79.06 772 ILE A CA 1
ATOM 6432 C C . ILE A 1 772 ? 38.788 34.929 -49.844 1.00 79.06 772 ILE A C 1
ATOM 6434 O O . ILE A 1 772 ? 38.947 34.275 -48.814 1.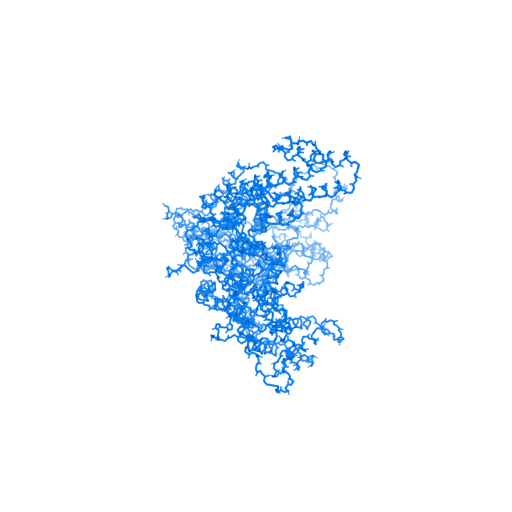00 79.06 772 ILE A O 1
ATOM 6438 N N . HIS A 1 773 ? 37.612 35.483 -50.156 1.00 79.31 773 HIS A N 1
ATOM 6439 C CA . HIS A 1 773 ? 36.430 35.385 -49.296 1.00 79.31 773 HIS A CA 1
ATOM 6440 C C . HIS A 1 773 ? 36.008 33.928 -49.060 1.00 79.31 773 HIS A C 1
ATOM 6442 O O . HIS A 1 773 ? 35.758 33.521 -47.925 1.00 79.31 773 HIS A O 1
ATOM 6448 N N . ASN A 1 774 ? 35.945 33.127 -50.126 1.00 81.62 774 ASN A N 1
ATOM 6449 C CA . ASN A 1 774 ? 35.580 31.717 -50.034 1.00 81.62 774 ASN A CA 1
ATOM 6450 C C . ASN A 1 774 ? 36.601 30.925 -49.208 1.00 81.62 774 ASN A C 1
ATOM 6452 O O . ASN A 1 774 ? 36.195 30.125 -48.369 1.00 81.62 774 ASN A O 1
ATOM 6456 N N . CYS A 1 775 ? 37.900 31.171 -49.400 1.00 83.44 775 CYS A N 1
ATOM 6457 C CA . CYS A 1 775 ? 38.962 30.525 -48.631 1.00 83.44 775 CYS A CA 1
ATOM 6458 C C . CYS A 1 775 ? 38.872 30.860 -47.137 1.00 83.44 775 CYS A C 1
ATOM 6460 O O . CYS A 1 775 ? 38.886 29.958 -46.302 1.00 83.44 775 CYS A O 1
ATOM 6462 N N . TRP A 1 776 ? 38.668 32.138 -46.800 1.00 82.81 776 TRP A N 1
ATOM 6463 C CA . TRP A 1 776 ? 38.445 32.573 -45.421 1.00 82.81 776 TRP A CA 1
ATOM 6464 C C . TRP A 1 776 ? 37.229 31.895 -44.785 1.00 82.81 776 TRP A C 1
ATOM 6466 O O . TRP A 1 776 ? 37.307 31.398 -43.663 1.00 82.81 776 TRP A O 1
ATOM 6476 N N . TRP A 1 777 ? 36.105 31.852 -45.505 1.00 83.75 777 TRP A N 1
ATOM 6477 C CA . TRP A 1 777 ? 34.880 31.236 -45.004 1.00 83.75 777 TRP A CA 1
ATOM 6478 C C . TRP A 1 777 ? 35.064 29.739 -44.738 1.00 83.75 777 TRP A C 1
ATOM 6480 O O . TRP A 1 777 ? 34.665 29.253 -43.682 1.00 83.75 777 TRP A O 1
ATOM 6490 N N . GLN A 1 778 ? 35.698 29.010 -45.665 1.00 86.62 778 GLN A N 1
ATOM 6491 C CA . GLN A 1 778 ? 35.981 27.583 -45.476 1.00 86.62 778 GLN A CA 1
ATOM 6492 C C . GLN A 1 778 ? 36.982 27.339 -44.338 1.00 86.62 778 GLN A C 1
ATOM 6494 O O . GLN A 1 778 ? 36.809 26.392 -43.573 1.00 86.62 778 GLN A O 1
ATOM 6499 N N . TYR A 1 779 ? 38.001 28.191 -44.184 1.00 88.31 779 TYR A N 1
ATOM 6500 C CA . TYR A 1 779 ? 38.939 28.121 -43.060 1.00 88.31 779 TYR A CA 1
ATOM 6501 C C . TYR A 1 779 ? 38.224 28.337 -41.724 1.00 88.31 779 TYR A C 1
ATOM 6503 O O . TYR A 1 779 ? 38.392 27.530 -40.815 1.00 88.31 779 TYR A O 1
ATOM 6511 N N . SER A 1 780 ? 37.387 29.374 -41.620 1.00 84.00 780 SER A N 1
ATOM 6512 C CA . SER A 1 780 ? 36.618 29.666 -40.405 1.00 84.00 780 SER A CA 1
ATOM 6513 C C . SER A 1 780 ? 35.710 28.495 -40.023 1.00 84.00 780 SER A C 1
ATOM 6515 O O . SER A 1 780 ? 35.755 28.052 -38.880 1.00 84.00 780 SER A O 1
ATOM 6517 N N . ASP A 1 781 ? 34.957 27.942 -40.981 1.00 85.69 781 ASP A N 1
ATOM 6518 C CA . ASP A 1 781 ? 34.095 26.771 -40.756 1.00 85.69 781 ASP A CA 1
ATOM 6519 C C . ASP A 1 781 ? 34.900 25.541 -40.301 1.00 85.69 781 ASP A C 1
ATOM 6521 O O . ASP A 1 781 ? 34.511 24.827 -39.379 1.00 85.69 781 ASP A O 1
ATOM 6525 N N . THR A 1 782 ? 36.073 25.319 -40.899 1.00 87.31 782 THR A N 1
ATOM 6526 C CA . THR A 1 782 ? 36.965 24.203 -40.548 1.00 87.31 782 THR A CA 1
ATOM 6527 C C . THR A 1 782 ? 37.563 24.370 -39.151 1.00 87.31 782 THR A C 1
ATOM 6529 O O . THR A 1 782 ? 37.603 23.418 -38.376 1.00 87.31 782 THR A O 1
ATOM 6532 N N . VAL A 1 783 ? 37.983 25.582 -38.782 1.00 86.12 783 VAL A N 1
ATOM 6533 C CA . VAL A 1 783 ? 38.478 25.893 -37.434 1.00 86.12 783 VAL A CA 1
ATOM 6534 C C . VAL A 1 783 ? 37.382 25.702 -36.391 1.00 86.12 783 VAL A C 1
ATOM 6536 O O . VAL A 1 783 ? 37.650 25.116 -35.340 1.00 86.12 783 VAL A O 1
ATOM 6539 N N . ASP A 1 784 ? 36.160 26.148 -36.682 1.00 85.25 784 ASP A N 1
ATOM 6540 C CA . ASP A 1 784 ? 35.010 25.951 -35.803 1.00 85.25 784 ASP A CA 1
ATOM 6541 C C . ASP A 1 784 ? 34.697 24.457 -35.639 1.00 85.25 784 ASP A C 1
ATOM 6543 O O . ASP A 1 784 ? 34.523 23.998 -34.510 1.00 85.25 784 ASP A O 1
ATOM 6547 N N . LYS A 1 785 ? 34.741 23.667 -36.723 1.00 84.94 785 LYS A N 1
ATOM 6548 C CA . LYS A 1 785 ? 34.631 22.197 -36.678 1.00 84.94 785 LYS A CA 1
ATOM 6549 C C . LYS A 1 785 ? 35.718 21.575 -35.792 1.00 84.94 785 LYS A C 1
ATOM 6551 O O . LYS A 1 785 ? 35.392 20.881 -34.835 1.00 84.94 785 LYS A O 1
ATOM 6556 N N . ILE A 1 786 ? 36.997 21.873 -36.019 1.00 85.50 786 ILE A N 1
ATOM 6557 C CA . ILE A 1 786 ? 38.113 21.295 -35.243 1.00 85.50 786 ILE A CA 1
ATOM 6558 C C . ILE A 1 786 ? 38.038 21.672 -33.753 1.00 85.50 786 ILE A C 1
ATOM 6560 O O . ILE A 1 786 ? 38.359 20.854 -32.888 1.00 85.50 786 ILE A O 1
ATOM 6564 N N . LYS A 1 787 ? 37.627 22.907 -33.435 1.00 84.12 787 LYS A N 1
ATOM 6565 C CA . LYS A 1 787 ? 37.475 23.380 -32.049 1.00 84.12 787 LYS A CA 1
ATOM 6566 C C . LYS A 1 787 ? 36.238 22.806 -31.362 1.00 84.12 787 LYS A C 1
ATOM 6568 O O . LYS A 1 787 ? 36.294 22.590 -30.153 1.00 84.12 787 LYS A O 1
ATOM 6573 N N . LYS A 1 788 ? 35.157 22.560 -32.112 1.00 84.25 788 LYS A N 1
ATOM 6574 C CA . LYS A 1 788 ? 33.898 22.001 -31.602 1.00 84.25 788 LYS A CA 1
ATOM 6575 C C . LYS A 1 788 ? 34.103 20.630 -30.970 1.00 84.25 788 LYS A C 1
ATOM 6577 O O . LYS A 1 788 ? 33.521 20.372 -29.928 1.00 84.25 788 LYS A O 1
ATOM 6582 N N . TRP A 1 789 ? 34.910 19.771 -31.587 1.00 81.38 789 TRP A N 1
ATOM 6583 C CA . TRP A 1 789 ? 35.057 18.394 -31.130 1.00 81.38 789 TRP A CA 1
ATOM 6584 C C . TRP A 1 789 ? 36.204 18.231 -30.136 1.00 81.38 789 TRP A C 1
ATOM 6586 O O . TRP A 1 789 ? 37.378 18.365 -30.494 1.00 81.38 789 TRP A O 1
ATOM 6596 N N . THR A 1 790 ? 35.888 17.889 -28.890 1.00 82.62 790 THR A N 1
ATOM 6597 C CA . THR A 1 790 ? 36.868 17.428 -27.899 1.00 82.62 790 THR A CA 1
ATOM 6598 C C . THR A 1 790 ? 37.431 16.050 -28.262 1.00 82.62 790 THR A C 1
ATOM 6600 O O . THR A 1 790 ? 36.888 15.327 -29.094 1.00 82.62 790 THR A O 1
ATOM 6603 N N . VAL A 1 791 ? 38.545 15.662 -27.629 1.00 80.25 791 VAL A N 1
ATOM 6604 C CA . VAL A 1 791 ? 39.145 14.332 -27.840 1.00 80.25 791 VAL A CA 1
ATOM 6605 C C . VAL A 1 791 ? 38.160 13.217 -27.471 1.00 80.25 791 VAL A C 1
ATOM 6607 O O . VAL A 1 791 ? 38.063 12.241 -28.204 1.00 80.25 791 VAL A O 1
ATOM 6610 N N . ILE A 1 792 ? 37.400 13.395 -26.385 1.00 79.75 792 ILE A N 1
ATOM 6611 C CA . ILE A 1 792 ? 36.394 12.430 -25.921 1.00 79.75 792 ILE A CA 1
ATOM 6612 C C . ILE A 1 792 ? 35.243 12.333 -26.930 1.00 79.75 792 ILE A C 1
ATOM 6614 O O . ILE A 1 792 ? 34.875 11.235 -27.333 1.00 79.75 792 ILE A O 1
ATOM 6618 N N . GLU A 1 793 ? 34.728 13.465 -27.419 1.00 82.38 793 GLU A N 1
ATOM 6619 C CA . GLU A 1 793 ? 33.651 13.456 -28.420 1.00 82.38 793 GLU A CA 1
ATOM 6620 C C . GLU A 1 793 ? 34.109 12.844 -29.754 1.00 82.38 793 GLU A C 1
ATOM 6622 O O . GLU A 1 793 ? 33.356 12.088 -30.359 1.00 82.38 793 GLU A O 1
ATOM 6627 N N . LEU A 1 794 ? 35.353 13.096 -30.194 1.00 82.94 794 LEU A N 1
ATOM 6628 C CA . LEU A 1 794 ? 35.935 12.439 -31.377 1.00 82.94 794 LEU A CA 1
ATOM 6629 C C . LEU A 1 794 ? 36.063 10.925 -31.194 1.00 82.94 794 LEU A C 1
ATOM 6631 O O . LEU A 1 794 ? 35.824 10.174 -32.138 1.00 82.94 794 LEU A O 1
ATOM 6635 N N . GLN A 1 795 ? 36.456 10.473 -30.001 1.00 82.94 795 GLN A N 1
ATOM 6636 C CA . GLN A 1 795 ? 36.551 9.050 -29.676 1.00 82.94 795 GLN A CA 1
ATOM 6637 C C . GLN A 1 795 ? 35.182 8.372 -29.734 1.00 82.94 795 GLN A C 1
ATOM 6639 O O . GLN A 1 795 ? 35.051 7.320 -30.359 1.00 82.94 795 GLN A O 1
ATOM 6644 N N . GLU A 1 796 ? 34.164 8.976 -29.121 1.00 80.94 796 GLU A N 1
ATOM 6645 C CA . GLU A 1 796 ? 32.800 8.447 -29.129 1.00 80.94 796 GLU A CA 1
ATOM 6646 C C . GLU A 1 796 ? 32.198 8.442 -30.538 1.00 80.94 796 GLU A C 1
ATOM 6648 O O . GLU A 1 796 ? 31.659 7.419 -30.965 1.00 80.94 796 GLU A O 1
ATOM 6653 N N . GLU A 1 797 ? 32.345 9.537 -31.292 1.00 86.25 797 GLU A N 1
ATOM 6654 C CA . GLU A 1 797 ? 31.877 9.640 -32.678 1.00 86.25 797 GLU A CA 1
ATOM 6655 C C . GLU A 1 797 ? 32.528 8.557 -33.550 1.00 86.25 797 GLU A C 1
ATOM 6657 O O . GLU A 1 797 ? 31.843 7.812 -34.254 1.00 86.25 797 GLU A O 1
ATOM 6662 N N . TYR A 1 798 ? 33.848 8.381 -33.428 1.00 86.69 798 TYR A N 1
ATOM 6663 C CA . TYR A 1 798 ? 34.582 7.352 -34.159 1.00 86.69 798 TYR A CA 1
ATOM 6664 C C . TYR A 1 798 ? 34.151 5.928 -33.784 1.00 86.69 798 TYR A C 1
ATOM 6666 O O . TYR A 1 798 ? 33.975 5.073 -34.663 1.00 86.69 798 TYR A O 1
ATOM 6674 N N . TYR A 1 799 ? 33.970 5.665 -32.487 1.00 85.56 799 TYR A N 1
ATOM 6675 C CA . TYR A 1 799 ? 33.542 4.366 -31.971 1.00 85.56 799 TYR A CA 1
ATOM 6676 C C . TYR A 1 799 ? 32.167 3.977 -32.524 1.00 85.56 799 TYR A C 1
ATOM 6678 O O . TYR A 1 799 ? 32.028 2.907 -33.131 1.00 85.56 799 TYR A O 1
ATOM 6686 N N . TYR A 1 800 ? 31.169 4.858 -32.381 1.00 86.75 800 TYR A N 1
ATOM 6687 C CA . TYR A 1 800 ? 29.812 4.596 -32.857 1.00 86.75 800 TYR A CA 1
ATOM 6688 C C . TYR A 1 800 ? 29.745 4.515 -34.382 1.00 86.75 800 TYR A C 1
ATOM 6690 O O . TYR A 1 800 ? 29.125 3.582 -34.894 1.00 86.75 800 TYR A O 1
ATOM 6698 N N . HIS A 1 801 ? 30.430 5.400 -35.117 1.00 86.81 801 HIS A N 1
ATOM 6699 C CA . HIS A 1 801 ? 30.467 5.349 -36.582 1.00 86.81 801 HIS A CA 1
ATOM 6700 C C . HIS A 1 801 ? 31.016 3.997 -37.072 1.00 86.81 801 HIS A C 1
ATOM 6702 O O . HIS A 1 801 ? 30.411 3.327 -37.914 1.00 86.81 801 HIS A O 1
ATOM 6708 N N . THR A 1 802 ? 32.128 3.534 -36.492 1.00 85.44 802 THR A N 1
ATOM 6709 C CA . THR A 1 802 ? 32.761 2.261 -36.872 1.00 85.44 802 THR A CA 1
ATOM 6710 C C . THR A 1 802 ? 31.872 1.059 -36.544 1.00 85.44 802 THR A C 1
ATOM 6712 O O . THR A 1 802 ? 31.691 0.172 -37.385 1.00 85.44 802 THR A O 1
ATOM 6715 N N . LYS A 1 803 ? 31.268 1.026 -35.349 1.00 85.69 803 LYS A N 1
ATOM 6716 C CA . LYS A 1 803 ? 30.355 -0.051 -34.933 1.00 85.69 803 LYS A CA 1
ATOM 6717 C C . LYS A 1 803 ? 29.086 -0.098 -35.781 1.00 85.69 803 LYS A C 1
ATOM 6719 O O . LYS A 1 803 ? 28.764 -1.155 -36.319 1.00 85.69 803 LYS A O 1
ATOM 6724 N N . LYS A 1 804 ? 28.406 1.035 -35.974 1.00 87.44 804 LYS A N 1
ATOM 6725 C CA . LYS A 1 804 ? 27.188 1.114 -36.793 1.00 87.44 804 LYS A CA 1
ATOM 6726 C C . LYS A 1 804 ? 27.456 0.695 -38.240 1.00 87.44 804 LYS A C 1
ATOM 6728 O O . LYS A 1 804 ? 26.643 -0.016 -38.827 1.00 87.44 804 LYS A O 1
ATOM 6733 N N . LYS A 1 805 ? 28.599 1.089 -38.817 1.00 85.12 805 LYS A N 1
ATOM 6734 C CA . LYS A 1 805 ? 28.981 0.707 -40.186 1.00 85.12 805 LYS A CA 1
ATOM 6735 C C . LYS A 1 805 ? 29.223 -0.797 -40.317 1.00 85.12 805 LYS A C 1
ATOM 6737 O O . LYS A 1 805 ? 28.771 -1.407 -41.285 1.00 85.12 805 LYS A O 1
ATOM 6742 N N . ASN A 1 806 ? 29.877 -1.413 -39.332 1.00 83.75 806 ASN A N 1
ATOM 6743 C CA . ASN A 1 806 ? 30.031 -2.868 -39.280 1.00 83.75 806 ASN A CA 1
ATOM 6744 C C . ASN A 1 806 ? 28.676 -3.575 -39.138 1.00 83.75 806 ASN A C 1
ATOM 6746 O O . ASN A 1 806 ? 28.387 -4.486 -39.910 1.00 83.75 806 ASN A O 1
ATOM 6750 N N . MET A 1 807 ? 27.808 -3.097 -38.247 1.00 84.56 807 MET A N 1
ATOM 6751 C CA . MET A 1 807 ? 26.459 -3.637 -38.078 1.00 84.56 807 MET A CA 1
ATOM 6752 C C . MET A 1 807 ? 25.636 -3.539 -39.375 1.00 84.56 807 MET A C 1
ATOM 6754 O O . MET A 1 807 ? 25.003 -4.508 -39.794 1.00 84.56 807 MET A O 1
ATOM 6758 N N . CYS A 1 808 ? 25.716 -2.409 -40.088 1.00 83.81 808 CYS A N 1
ATOM 6759 C CA . CYS A 1 808 ? 25.074 -2.234 -41.393 1.00 83.81 808 CYS A CA 1
ATOM 6760 C C . CYS A 1 808 ? 25.561 -3.241 -42.432 1.00 83.81 808 CYS A C 1
ATOM 6762 O O . CYS A 1 808 ? 24.747 -3.769 -43.188 1.00 83.81 808 CYS A O 1
ATOM 6764 N N . ARG A 1 809 ? 26.864 -3.545 -42.460 1.00 83.94 809 ARG A N 1
ATOM 6765 C CA . ARG A 1 809 ? 27.426 -4.568 -43.357 1.00 83.94 809 ARG A CA 1
ATOM 6766 C C . ARG A 1 809 ? 26.841 -5.942 -43.086 1.00 83.94 809 ARG A C 1
ATOM 6768 O O . ARG A 1 809 ? 26.440 -6.624 -44.029 1.00 83.94 809 ARG A O 1
ATOM 6775 N N . VAL A 1 810 ? 26.776 -6.338 -41.816 1.00 83.62 810 VAL A N 1
ATOM 6776 C CA . VAL A 1 810 ? 26.236 -7.642 -41.409 1.00 83.62 810 VAL A CA 1
ATOM 6777 C C . VAL A 1 810 ? 24.752 -7.742 -41.777 1.00 83.62 810 VAL A C 1
ATOM 6779 O O . VAL A 1 810 ? 24.341 -8.707 -42.426 1.00 83.62 810 VAL A O 1
ATOM 6782 N N . LEU A 1 811 ? 23.961 -6.713 -41.454 1.00 80.00 811 LEU A N 1
ATOM 6783 C CA . LEU A 1 811 ? 22.532 -6.651 -41.783 1.00 80.00 811 LEU A CA 1
ATOM 6784 C C . LEU A 1 811 ? 22.286 -6.678 -43.295 1.00 80.00 811 LEU A C 1
ATOM 6786 O O . LEU A 1 811 ? 21.439 -7.437 -43.768 1.00 80.00 811 LEU A O 1
ATOM 6790 N N . PHE A 1 812 ? 23.046 -5.897 -44.066 1.00 81.75 812 PHE A N 1
ATOM 6791 C CA . PHE A 1 812 ? 22.934 -5.852 -45.523 1.00 81.75 812 PHE A CA 1
ATOM 6792 C C . PHE A 1 812 ? 23.287 -7.201 -46.164 1.00 81.75 812 PHE A C 1
ATOM 6794 O O . PHE A 1 812 ? 22.592 -7.656 -47.076 1.00 81.75 812 PHE A O 1
ATOM 6801 N N . ALA A 1 813 ? 24.327 -7.881 -45.669 1.00 82.00 813 ALA A N 1
ATOM 6802 C CA . ALA A 1 813 ? 24.705 -9.214 -46.134 1.00 82.00 813 ALA A CA 1
ATOM 6803 C C . ALA A 1 813 ? 23.618 -10.262 -45.840 1.00 82.00 813 ALA A C 1
ATOM 6805 O O . ALA A 1 813 ? 23.300 -11.077 -46.712 1.00 82.00 813 ALA A O 1
ATOM 6806 N N . ASN A 1 814 ? 23.013 -10.215 -44.649 1.00 80.44 814 ASN A N 1
ATOM 6807 C CA . ASN A 1 814 ? 21.924 -11.113 -44.264 1.00 80.44 814 ASN A CA 1
ATOM 6808 C C . ASN A 1 814 ? 20.663 -10.869 -45.121 1.00 80.44 814 ASN A C 1
ATOM 6810 O O . ASN A 1 814 ? 20.148 -11.796 -45.751 1.00 80.44 814 ASN A O 1
ATOM 6814 N N . LEU A 1 815 ? 20.248 -9.606 -45.273 1.00 75.56 815 LEU A N 1
ATOM 6815 C CA . LEU A 1 815 ? 19.145 -9.206 -46.156 1.00 75.56 815 LEU A CA 1
ATOM 6816 C C . LEU A 1 815 ? 19.346 -9.691 -47.591 1.00 75.56 815 LEU A C 1
ATOM 6818 O O . LEU A 1 815 ? 18.428 -10.236 -48.208 1.00 75.56 815 LEU A O 1
ATOM 6822 N N . LYS A 1 816 ? 20.560 -9.527 -48.122 1.00 76.81 816 LYS A N 1
ATOM 6823 C CA . LYS A 1 816 ? 20.913 -9.990 -49.462 1.00 76.81 816 LYS A CA 1
ATOM 6824 C C . LYS A 1 816 ? 20.752 -11.505 -49.594 1.00 76.81 816 LYS A C 1
ATOM 6826 O O . LYS A 1 816 ? 20.101 -11.952 -50.536 1.00 76.81 816 LYS A O 1
ATOM 6831 N N . LYS A 1 817 ? 21.281 -12.281 -48.642 1.00 78.06 817 LYS A N 1
ATOM 6832 C CA . LYS A 1 817 ? 21.161 -13.749 -48.614 1.00 78.06 817 LYS A CA 1
ATOM 6833 C C . LYS A 1 817 ? 19.694 -14.196 -48.588 1.00 78.06 817 LYS A C 1
ATOM 6835 O O . LYS A 1 817 ? 19.301 -15.056 -49.374 1.00 78.06 817 LYS A O 1
ATOM 6840 N N . ASN A 1 818 ? 18.876 -13.578 -47.738 1.00 71.56 818 ASN A N 1
ATOM 6841 C CA . ASN A 1 818 ? 17.463 -13.932 -47.581 1.00 71.56 818 ASN A CA 1
ATOM 6842 C C . ASN A 1 818 ? 16.617 -13.561 -48.808 1.00 71.56 818 ASN A C 1
ATOM 6844 O O . ASN A 1 818 ? 15.704 -14.298 -49.175 1.00 71.56 818 ASN A O 1
ATOM 6848 N N . LEU A 1 819 ? 16.942 -12.458 -49.489 1.00 68.31 819 LEU A N 1
ATOM 6849 C CA . LEU A 1 819 ? 16.211 -11.973 -50.667 1.00 68.31 819 LEU A CA 1
ATOM 6850 C C . LEU A 1 819 ? 16.685 -12.579 -52.004 1.00 68.31 819 LEU A C 1
ATOM 6852 O O . LEU A 1 819 ? 15.989 -12.449 -53.022 1.00 68.31 819 LEU A O 1
ATOM 6856 N N . GLU A 1 820 ? 17.847 -13.237 -52.029 1.00 66.56 820 GLU A N 1
ATOM 6857 C CA . GLU A 1 820 ? 18.359 -13.988 -53.185 1.00 66.56 820 GLU A CA 1
ATOM 6858 C C . GLU A 1 820 ? 17.595 -15.299 -53.426 1.00 66.56 820 GLU A C 1
ATOM 6860 O O . GLU A 1 820 ? 17.452 -15.703 -54.580 1.00 66.56 820 GLU A O 1
ATOM 6865 N N . GLN A 1 821 ? 17.021 -15.903 -52.379 1.00 62.03 821 GLN A N 1
ATOM 6866 C CA . GLN A 1 821 ? 16.216 -17.132 -52.465 1.00 62.03 821 GLN A CA 1
ATOM 6867 C C . GLN A 1 821 ? 14.919 -16.949 -53.278 1.00 62.03 821 GLN A C 1
ATOM 6869 O O . GLN A 1 821 ? 14.445 -17.883 -53.916 1.00 62.03 821 GLN A O 1
ATOM 6874 N N . TYR A 1 822 ? 14.392 -15.723 -53.349 1.00 58.44 822 TYR A N 1
ATOM 6875 C CA . TYR A 1 822 ? 13.172 -15.379 -54.093 1.00 58.44 822 TYR A CA 1
ATOM 6876 C C . TYR A 1 822 ? 13.408 -15.110 -55.594 1.00 58.44 822 TYR A C 1
ATOM 6878 O O . TYR A 1 822 ? 12.534 -14.573 -56.270 1.00 58.44 822 TYR A O 1
ATOM 6886 N N . LYS A 1 823 ? 14.592 -15.434 -56.141 1.00 53.22 823 LYS A N 1
ATOM 6887 C CA . LYS A 1 823 ? 14.883 -15.289 -57.583 1.00 53.22 823 LYS A CA 1
ATOM 6888 C C . LYS A 1 823 ? 14.126 -16.288 -58.475 1.00 53.22 823 LYS A C 1
ATOM 6890 O O . LYS A 1 823 ? 13.988 -16.002 -59.659 1.00 53.22 823 LYS A O 1
ATOM 6895 N N . ASN A 1 824 ? 13.634 -17.404 -57.922 1.00 47.78 824 ASN A N 1
ATOM 6896 C CA . ASN A 1 824 ? 13.183 -18.573 -58.697 1.00 47.78 824 ASN A CA 1
ATOM 6897 C C . ASN A 1 824 ? 11.739 -19.044 -58.410 1.00 47.78 824 ASN A C 1
ATOM 6899 O O . ASN A 1 824 ? 11.428 -20.201 -58.675 1.00 47.78 824 ASN A O 1
ATOM 6903 N N . LEU A 1 825 ? 10.845 -18.208 -57.868 1.00 46.59 825 LEU A N 1
ATOM 6904 C CA . LEU A 1 825 ? 9.436 -18.611 -57.731 1.00 46.59 825 LEU A CA 1
ATOM 6905 C C . LEU A 1 825 ? 8.751 -18.583 -59.107 1.00 46.59 825 LEU A C 1
ATOM 6907 O O . LEU A 1 825 ? 8.493 -17.512 -59.660 1.00 46.59 825 LEU A O 1
ATOM 6911 N N . GLU A 1 826 ? 8.497 -19.769 -59.665 1.00 40.50 826 GLU A N 1
ATOM 6912 C CA . GLU A 1 826 ? 7.656 -19.948 -60.847 1.00 40.50 826 GLU A CA 1
ATOM 6913 C C . GLU A 1 826 ? 6.235 -19.432 -60.578 1.00 40.50 826 GLU A C 1
ATOM 6915 O O . GLU A 1 826 ? 5.661 -19.603 -59.501 1.00 40.50 826 GLU A O 1
ATOM 6920 N N . LEU A 1 827 ? 5.689 -18.752 -61.586 1.00 38.56 827 LEU A N 1
ATOM 6921 C CA . LEU A 1 827 ? 4.382 -18.103 -61.595 1.00 38.56 827 LEU A CA 1
ATOM 6922 C C . LEU A 1 827 ? 3.237 -19.126 -61.513 1.00 38.56 827 LEU A C 1
ATOM 6924 O O . LEU A 1 827 ? 2.594 -19.417 -62.519 1.00 38.56 827 LEU A O 1
ATOM 6928 N N . GLU A 1 828 ? 2.900 -19.612 -60.321 1.00 38.06 828 GLU A N 1
ATOM 6929 C CA . GLU A 1 828 ? 1.528 -20.062 -60.078 1.00 38.06 828 GLU A CA 1
ATOM 6930 C C . GLU A 1 828 ? 0.673 -18.846 -59.711 1.00 38.06 828 GLU A C 1
ATOM 6932 O O . GLU A 1 828 ? 0.866 -18.202 -58.680 1.00 38.06 828 GLU A O 1
ATOM 6937 N N . TRP A 1 829 ? -0.282 -18.502 -60.571 1.00 39.28 829 TRP A N 1
ATOM 6938 C CA . TRP A 1 829 ? -1.290 -17.480 -60.299 1.00 39.28 829 TRP A CA 1
ATOM 6939 C C . TRP A 1 829 ? -2.237 -17.963 -59.188 1.00 39.28 829 TRP A C 1
ATOM 6941 O O . TRP A 1 829 ? -3.331 -18.451 -59.456 1.00 39.28 829 TRP A O 1
ATOM 6951 N N . LYS A 1 830 ? -1.825 -17.835 -57.925 1.00 36.69 830 LYS A N 1
ATOM 6952 C CA . LYS A 1 830 ? -2.710 -17.928 -56.758 1.00 36.69 830 LYS A CA 1
ATOM 6953 C C . LYS A 1 830 ? -2.955 -16.524 -56.213 1.00 36.69 830 LYS A C 1
ATOM 6955 O O . LYS A 1 830 ? -2.014 -15.748 -56.046 1.00 36.69 830 LYS A O 1
ATOM 6960 N N . HIS A 1 831 ? -4.222 -16.193 -55.957 1.00 35.38 831 HIS A N 1
ATOM 6961 C CA . HIS A 1 831 ? -4.627 -14.998 -55.210 1.00 35.38 831 HIS A CA 1
ATOM 6962 C C . HIS A 1 831 ? -3.948 -15.047 -53.832 1.00 35.38 831 HIS A C 1
ATOM 6964 O O . HIS A 1 831 ? -4.365 -15.806 -52.964 1.00 35.38 831 HIS A O 1
ATOM 6970 N N . GLY A 1 832 ? -2.838 -14.322 -53.682 1.00 45.75 832 GLY A N 1
ATOM 6971 C CA . GLY A 1 832 ? -1.956 -14.389 -52.514 1.00 45.75 832 GLY A CA 1
ATOM 6972 C C . GLY A 1 832 ? -0.464 -14.300 -52.848 1.00 45.75 832 GLY A C 1
ATOM 6973 O O . GLY A 1 832 ? 0.325 -13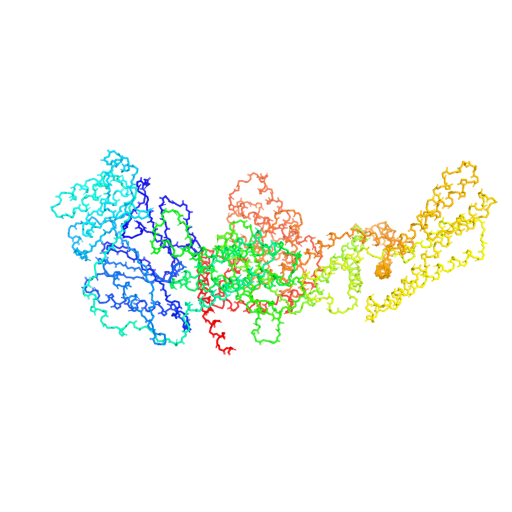.986 -51.965 1.00 45.75 832 GLY A O 1
ATOM 6974 N N . ASN A 1 833 ? -0.062 -14.515 -54.108 1.00 47.78 833 ASN A N 1
ATOM 6975 C CA . ASN A 1 833 ? 1.339 -14.376 -54.502 1.00 47.78 833 ASN A CA 1
ATOM 6976 C C . ASN A 1 833 ? 1.757 -12.902 -54.603 1.00 47.78 833 ASN A C 1
ATOM 6978 O O . ASN A 1 833 ? 1.258 -12.131 -55.425 1.00 47.78 833 ASN A O 1
ATOM 6982 N N . THR A 1 834 ? 2.709 -12.549 -53.745 1.00 52.12 834 THR A N 1
ATOM 6983 C CA . THR A 1 834 ? 3.481 -11.311 -53.690 1.00 52.12 834 THR A CA 1
ATOM 6984 C C . THR A 1 834 ? 3.861 -10.852 -55.097 1.00 52.12 834 THR A C 1
ATOM 6986 O O . THR A 1 834 ? 4.552 -11.571 -55.822 1.00 52.12 834 THR A O 1
ATOM 6989 N N . SER A 1 835 ? 3.417 -9.664 -55.524 1.00 55.91 835 SER A N 1
ATOM 6990 C CA . SER A 1 835 ? 3.767 -9.183 -56.863 1.00 55.91 835 SER A CA 1
ATOM 6991 C C . SER A 1 835 ? 5.295 -9.038 -56.953 1.00 55.91 835 SER A C 1
ATOM 6993 O O . SER A 1 835 ? 5.932 -8.410 -56.102 1.00 55.91 835 SER A O 1
ATOM 6995 N N . ARG A 1 836 ? 5.916 -9.621 -57.986 1.00 59.19 836 ARG A N 1
ATOM 6996 C CA . ARG A 1 836 ? 7.354 -9.458 -58.280 1.00 59.19 836 ARG A CA 1
ATOM 6997 C C . ARG A 1 836 ? 7.777 -7.980 -58.274 1.00 59.19 836 ARG A C 1
ATOM 6999 O O . ARG A 1 836 ? 8.892 -7.658 -57.878 1.00 59.19 836 ARG A O 1
ATOM 7006 N N . ILE A 1 837 ? 6.849 -7.100 -58.651 1.00 61.88 837 ILE A N 1
ATOM 7007 C CA . ILE A 1 837 ? 6.989 -5.642 -58.655 1.00 61.88 837 ILE A CA 1
ATOM 7008 C C . ILE A 1 837 ? 7.250 -5.105 -57.239 1.00 61.88 837 ILE A C 1
ATOM 7010 O O . ILE A 1 837 ? 8.197 -4.346 -57.057 1.00 61.88 837 ILE A O 1
ATOM 7014 N N . ASN A 1 838 ? 6.492 -5.539 -56.227 1.00 61.25 838 ASN A N 1
ATOM 7015 C CA . ASN A 1 838 ? 6.675 -5.086 -54.841 1.00 61.25 838 ASN A CA 1
ATOM 7016 C C . ASN A 1 838 ? 8.032 -5.545 -54.272 1.00 61.25 838 ASN A C 1
ATOM 7018 O O . ASN A 1 838 ? 8.718 -4.782 -53.591 1.00 61.25 838 ASN A O 1
ATOM 7022 N N . MET A 1 839 ? 8.477 -6.759 -54.617 1.00 64.38 839 MET A N 1
ATOM 7023 C CA . MET A 1 839 ? 9.792 -7.282 -54.211 1.00 64.38 839 MET A CA 1
ATOM 7024 C C . MET A 1 839 ? 10.966 -6.591 -54.922 1.00 64.38 839 MET A C 1
ATOM 7026 O O . MET A 1 839 ? 12.018 -6.378 -54.317 1.00 64.38 839 MET A O 1
ATOM 7030 N N . GLU A 1 840 ? 10.818 -6.217 -56.195 1.00 66.50 840 GLU A N 1
ATOM 7031 C CA . GLU A 1 840 ? 11.821 -5.422 -56.916 1.00 66.50 840 GLU A CA 1
ATOM 7032 C C . GLU A 1 840 ? 11.870 -3.971 -56.402 1.00 66.50 840 GLU A C 1
ATOM 7034 O O . GLU A 1 840 ? 12.961 -3.436 -56.198 1.00 66.50 840 GLU A O 1
ATOM 7039 N N . GLN A 1 841 ? 10.722 -3.362 -56.082 1.00 66.75 841 GLN A N 1
ATOM 7040 C CA . GLN A 1 841 ? 10.653 -2.052 -55.424 1.00 66.75 841 GLN A CA 1
ATOM 7041 C C . GLN A 1 841 ? 11.332 -2.062 -54.048 1.00 66.75 841 GLN A C 1
ATOM 7043 O O . GLN A 1 841 ? 12.091 -1.142 -53.740 1.00 66.75 841 GLN A O 1
ATOM 7048 N N . LEU A 1 842 ? 11.133 -3.117 -53.250 1.00 67.25 842 LEU A N 1
ATOM 7049 C CA . LEU A 1 842 ? 11.830 -3.325 -51.979 1.00 67.25 842 LEU A CA 1
ATOM 7050 C C . LEU A 1 842 ? 13.353 -3.405 -52.171 1.00 67.25 842 LEU A C 1
ATOM 7052 O O . LEU A 1 842 ? 14.109 -2.678 -51.520 1.00 67.25 842 LEU A O 1
ATOM 7056 N N . LYS A 1 843 ? 13.817 -4.243 -53.108 1.00 69.25 843 LYS A N 1
ATOM 7057 C CA . LYS A 1 843 ? 15.249 -4.378 -53.421 1.00 69.25 843 LYS A CA 1
ATOM 7058 C C . LYS A 1 843 ? 15.860 -3.063 -53.918 1.00 69.25 843 LYS A C 1
ATOM 7060 O O . LYS A 1 843 ? 17.037 -2.818 -53.655 1.00 69.25 843 LYS A O 1
ATOM 7065 N N . ASN A 1 844 ? 15.084 -2.211 -54.589 1.00 71.38 844 ASN A N 1
ATOM 7066 C CA . ASN A 1 844 ? 15.520 -0.873 -54.990 1.00 71.38 844 ASN A CA 1
ATOM 7067 C C . ASN A 1 844 ? 15.599 0.087 -53.791 1.00 71.38 844 ASN A C 1
ATOM 7069 O O . ASN A 1 844 ? 16.638 0.702 -53.569 1.00 71.38 844 ASN A O 1
ATOM 7073 N N . LYS A 1 845 ? 14.543 0.151 -52.962 1.00 67.81 845 LYS A N 1
ATOM 7074 C CA . LYS A 1 845 ? 14.456 1.014 -51.764 1.00 67.81 845 LYS A CA 1
ATOM 7075 C C . LYS A 1 845 ? 15.558 0.739 -50.726 1.00 67.81 845 LYS A C 1
ATOM 7077 O O . LYS A 1 845 ? 15.871 1.625 -49.938 1.00 67.81 845 LYS A O 1
ATOM 7082 N N . ILE A 1 846 ? 16.106 -0.478 -50.686 1.00 67.38 846 ILE A N 1
ATOM 7083 C CA . ILE A 1 846 ? 17.160 -0.911 -49.743 1.00 67.38 846 ILE A CA 1
ATOM 7084 C C . ILE A 1 846 ? 18.566 -0.888 -50.391 1.00 67.38 846 ILE A C 1
ATOM 7086 O O . ILE A 1 846 ? 19.566 -1.077 -49.705 1.00 67.38 846 ILE A O 1
ATOM 7090 N N . GLY A 1 847 ? 18.681 -0.625 -51.701 1.00 65.31 847 GLY A N 1
ATOM 7091 C CA . GLY A 1 847 ? 19.972 -0.567 -52.414 1.00 65.31 847 GLY A CA 1
ATOM 7092 C C . GLY A 1 847 ? 20.547 -1.930 -52.842 1.00 65.31 847 GLY A C 1
ATOM 7093 O O . GLY A 1 847 ? 21.697 -2.028 -53.273 1.00 65.31 847 GLY A O 1
ATOM 7094 N N . LEU A 1 848 ? 19.757 -3.007 -52.769 1.00 67.31 848 LEU A N 1
ATOM 7095 C CA . LEU A 1 848 ? 20.181 -4.369 -53.127 1.00 67.31 848 LEU A CA 1
ATOM 7096 C C . LEU A 1 848 ? 20.323 -4.586 -54.642 1.00 67.31 848 LEU A C 1
ATOM 7098 O O . LEU A 1 848 ? 21.167 -5.379 -55.058 1.00 67.31 848 LEU A O 1
ATOM 7102 N N . LEU A 1 849 ? 19.541 -3.880 -55.472 1.00 60.53 849 LEU A N 1
ATOM 7103 C CA . LEU A 1 849 ? 19.654 -3.953 -56.941 1.00 60.53 849 LEU A CA 1
ATOM 7104 C C . LEU A 1 849 ? 20.955 -3.324 -57.460 1.00 60.53 849 LEU A C 1
ATOM 7106 O O . LEU A 1 849 ? 21.590 -3.880 -58.353 1.00 60.53 849 LEU A O 1
ATOM 7110 N N . ASN A 1 850 ? 21.383 -2.218 -56.848 1.00 61.34 850 ASN A N 1
ATOM 7111 C CA . ASN A 1 850 ? 22.576 -1.468 -57.251 1.00 61.34 850 ASN A CA 1
ATOM 7112 C C . ASN A 1 850 ? 23.844 -1.888 -56.481 1.00 61.34 850 ASN A C 1
ATOM 7114 O O . ASN A 1 850 ? 24.920 -1.356 -56.744 1.00 61.34 850 ASN A O 1
ATOM 7118 N N . LYS A 1 851 ? 23.736 -2.853 -55.548 1.00 62.22 851 LYS A N 1
ATOM 7119 C CA . LYS A 1 851 ? 24.812 -3.306 -54.638 1.00 62.22 851 LYS A CA 1
ATOM 7120 C C . LYS A 1 851 ? 25.447 -2.165 -53.827 1.00 62.22 851 LYS A C 1
ATOM 7122 O O . LYS A 1 851 ? 26.648 -2.165 -53.569 1.00 62.22 851 LYS A O 1
ATOM 7127 N N . THR A 1 852 ? 24.645 -1.195 -53.420 1.00 69.69 852 THR A N 1
ATOM 7128 C CA . THR A 1 852 ? 25.095 0.050 -52.791 1.00 69.69 852 THR A CA 1
ATOM 7129 C C . THR A 1 852 ? 24.916 -0.008 -51.274 1.00 69.69 852 THR A C 1
ATOM 7131 O O . THR A 1 852 ? 23.943 0.511 -50.735 1.00 69.69 852 THR A O 1
ATOM 7134 N N . GLU A 1 853 ? 25.892 -0.582 -50.562 1.00 75.94 853 GLU A N 1
ATOM 7135 C CA . GLU A 1 853 ? 25.953 -0.573 -49.082 1.00 75.94 853 GLU A CA 1
ATOM 7136 C C . GLU A 1 853 ? 25.777 0.847 -48.507 1.00 75.94 853 GLU A C 1
ATOM 7138 O O . GLU A 1 853 ? 25.072 1.042 -47.522 1.00 75.94 853 GLU A O 1
ATOM 7143 N N . ASN A 1 854 ? 26.329 1.859 -49.185 1.00 74.56 854 ASN A N 1
ATOM 7144 C CA . ASN A 1 854 ? 26.218 3.265 -48.788 1.00 74.56 854 ASN A CA 1
ATOM 7145 C C . ASN A 1 854 ? 24.773 3.798 -48.796 1.00 74.56 854 ASN A C 1
ATOM 7147 O O . ASN A 1 854 ? 24.447 4.668 -47.994 1.00 74.56 854 ASN A O 1
ATOM 7151 N N . GLN A 1 855 ? 23.897 3.290 -49.674 1.00 75.25 855 GLN A N 1
ATOM 7152 C CA . GLN A 1 855 ? 22.480 3.683 -49.679 1.00 75.25 855 GLN A CA 1
ATOM 7153 C C . GLN A 1 855 ? 21.736 3.081 -48.483 1.00 75.25 855 GLN A C 1
ATOM 7155 O O . GLN A 1 855 ? 20.894 3.748 -47.885 1.00 75.25 855 GLN A O 1
ATOM 7160 N N . PHE A 1 856 ? 22.082 1.849 -48.099 1.00 79.50 856 PHE A N 1
ATOM 7161 C CA . PHE A 1 856 ? 21.552 1.223 -46.890 1.00 79.50 856 PHE A CA 1
ATOM 7162 C C . PHE A 1 856 ? 22.048 1.934 -45.624 1.00 79.50 856 PHE A C 1
ATOM 7164 O O . PHE A 1 856 ? 21.242 2.233 -44.749 1.00 79.50 856 PHE A O 1
ATOM 7171 N N . TRP A 1 857 ? 23.341 2.277 -45.569 1.00 82.00 857 TRP A N 1
ATOM 7172 C CA . TRP A 1 857 ? 23.937 3.088 -44.501 1.00 82.00 857 TRP A CA 1
ATOM 7173 C C . TRP A 1 857 ? 23.223 4.431 -44.328 1.00 82.00 857 TRP A C 1
ATOM 7175 O O . TRP A 1 857 ? 22.802 4.749 -43.221 1.00 82.00 857 TRP A O 1
ATOM 7185 N N . ALA A 1 858 ? 23.030 5.188 -45.414 1.00 79.00 858 ALA A N 1
ATOM 7186 C CA . ALA A 1 858 ? 22.369 6.491 -45.360 1.00 79.00 858 ALA A CA 1
ATOM 7187 C C . ALA A 1 858 ? 20.947 6.387 -44.787 1.00 79.00 858 ALA A C 1
ATOM 7189 O O . ALA A 1 858 ? 20.578 7.159 -43.907 1.00 79.00 858 ALA A O 1
ATOM 7190 N N . LYS A 1 859 ? 20.176 5.380 -45.221 1.00 78.00 859 LYS A N 1
ATOM 7191 C CA . LYS A 1 859 ? 18.827 5.126 -44.698 1.00 78.00 859 LYS A CA 1
ATOM 7192 C C . LYS A 1 859 ? 18.845 4.690 -43.230 1.00 78.00 859 LYS A C 1
ATOM 7194 O O . LYS A 1 859 ? 17.991 5.107 -42.456 1.00 78.00 859 LYS A O 1
ATOM 7199 N N . PHE A 1 860 ? 19.798 3.842 -42.848 1.00 82.12 860 PHE A N 1
ATOM 7200 C CA . PHE A 1 860 ? 19.962 3.381 -41.473 1.00 82.12 860 PHE A CA 1
ATOM 7201 C C . PHE A 1 860 ? 20.301 4.539 -40.521 1.00 82.12 860 PHE A C 1
ATOM 7203 O O . PHE A 1 860 ? 19.653 4.688 -39.486 1.00 82.12 860 PHE A O 1
ATOM 7210 N N . ALA A 1 861 ? 21.255 5.391 -40.906 1.00 80.69 861 ALA A N 1
ATOM 7211 C CA . ALA A 1 861 ? 21.638 6.584 -40.156 1.00 80.69 861 ALA A CA 1
ATOM 7212 C C . ALA A 1 861 ? 20.474 7.586 -40.044 1.00 80.69 861 ALA A C 1
ATOM 7214 O O . ALA A 1 861 ? 20.147 8.021 -38.943 1.00 80.69 861 ALA A O 1
ATOM 7215 N N . GLU A 1 862 ? 19.767 7.860 -41.149 1.00 83.06 862 GLU A N 1
ATOM 7216 C CA . GLU A 1 862 ? 18.597 8.752 -41.161 1.00 83.06 862 GLU A CA 1
ATOM 7217 C C . GLU A 1 862 ? 17.488 8.284 -40.203 1.00 83.06 862 GLU A C 1
ATOM 7219 O O . GLU A 1 862 ? 16.806 9.098 -39.584 1.00 83.06 862 GLU A O 1
ATOM 7224 N N . ILE A 1 863 ? 17.279 6.972 -40.072 1.00 83.44 863 ILE A N 1
ATOM 7225 C CA . ILE A 1 863 ? 16.266 6.426 -39.161 1.00 83.44 863 ILE A CA 1
ATOM 7226 C C . ILE A 1 863 ? 16.709 6.552 -37.705 1.00 83.44 863 ILE A C 1
ATOM 7228 O O . ILE A 1 863 ? 15.888 6.930 -36.872 1.00 83.44 863 ILE A O 1
ATOM 7232 N N . LEU A 1 864 ? 17.977 6.276 -37.390 1.00 83.38 864 LEU A N 1
ATOM 7233 C CA . LEU A 1 864 ? 18.494 6.452 -36.029 1.00 83.38 864 LEU A CA 1
ATOM 7234 C C . LEU A 1 864 ? 18.376 7.908 -35.556 1.00 83.38 864 LEU A C 1
ATOM 7236 O O . LEU A 1 864 ? 17.988 8.133 -34.414 1.00 83.38 864 LEU A O 1
ATOM 7240 N N . LEU A 1 865 ? 18.586 8.880 -36.448 1.00 80.06 865 LEU A N 1
ATOM 7241 C CA . LEU A 1 865 ? 18.398 10.308 -36.164 1.00 80.06 865 LEU A CA 1
ATOM 7242 C C . LEU A 1 865 ? 16.973 10.707 -35.780 1.00 80.06 865 LEU A C 1
ATOM 7244 O O . LEU A 1 865 ? 16.774 11.713 -35.100 1.00 80.06 865 LEU A O 1
ATOM 7248 N N . LYS A 1 866 ? 15.965 9.952 -36.229 1.00 82.00 866 LYS A N 1
ATOM 7249 C CA . LYS A 1 866 ? 14.559 10.246 -35.911 1.00 82.00 866 LYS A CA 1
ATOM 7250 C C . LYS A 1 866 ? 14.228 9.951 -34.451 1.00 82.00 866 LYS A C 1
ATOM 7252 O O . LYS A 1 866 ? 13.252 10.498 -33.943 1.00 82.00 866 LYS A O 1
ATOM 7257 N N . TYR A 1 867 ? 15.032 9.132 -33.773 1.00 82.31 867 TYR A N 1
ATOM 7258 C CA . TYR A 1 867 ? 14.890 8.871 -32.346 1.00 82.31 867 TYR A CA 1
ATOM 7259 C C . TYR A 1 867 ? 15.465 10.041 -31.548 1.00 82.31 867 TYR A C 1
ATOM 7261 O O . TYR A 1 867 ? 16.644 10.064 -31.198 1.00 82.31 867 TYR A O 1
ATOM 7269 N N . ASN A 1 868 ? 14.621 11.033 -31.267 1.00 79.81 868 ASN A N 1
ATOM 7270 C CA . ASN A 1 868 ? 15.012 12.136 -30.398 1.00 79.81 868 ASN A CA 1
ATOM 7271 C C . ASN A 1 868 ? 15.141 11.670 -28.932 1.00 79.81 868 ASN A C 1
ATOM 7273 O O . ASN A 1 868 ? 14.605 10.635 -28.524 1.00 79.81 868 ASN A O 1
ATOM 7277 N N . ARG A 1 869 ? 15.835 12.479 -28.123 1.00 82.38 869 ARG A N 1
ATOM 7278 C CA . ARG A 1 869 ? 16.081 12.215 -26.698 1.00 82.38 869 ARG A CA 1
ATOM 7279 C C . ARG A 1 869 ? 14.801 11.928 -25.905 1.00 82.38 869 ARG A C 1
ATOM 7281 O O . ARG A 1 869 ? 14.773 11.012 -25.089 1.00 82.38 869 ARG A O 1
ATOM 7288 N N . ASN A 1 870 ? 13.740 12.696 -26.145 1.00 85.12 870 ASN A N 1
ATOM 7289 C CA . ASN A 1 870 ? 12.494 12.564 -25.392 1.00 85.12 870 ASN A CA 1
ATOM 7290 C C . ASN A 1 870 ? 11.793 11.233 -25.692 1.00 85.12 870 ASN A C 1
ATOM 7292 O O . ASN A 1 870 ? 11.357 10.558 -24.762 1.00 85.12 870 ASN A O 1
ATOM 7296 N N . ASP A 1 871 ? 11.735 10.824 -26.959 1.00 83.38 871 ASP A N 1
ATOM 7297 C CA . ASP A 1 871 ? 11.076 9.585 -27.379 1.00 83.38 871 ASP A CA 1
ATOM 7298 C C . ASP A 1 871 ? 11.797 8.346 -26.831 1.00 83.38 871 ASP A C 1
ATOM 7300 O O . ASP A 1 871 ? 11.149 7.408 -26.357 1.00 83.38 871 ASP A O 1
ATOM 7304 N N . LEU A 1 872 ? 13.136 8.357 -26.830 1.00 85.00 872 LEU A N 1
ATOM 7305 C CA . LEU A 1 872 ? 13.949 7.290 -26.237 1.00 85.00 872 LEU A CA 1
ATOM 7306 C C . LEU A 1 872 ? 13.743 7.201 -24.725 1.00 85.00 872 LEU A C 1
ATOM 7308 O O . LEU A 1 872 ? 13.500 6.110 -24.203 1.00 85.00 872 LEU A O 1
ATOM 7312 N N . ASN A 1 873 ? 13.772 8.340 -24.030 1.00 87.00 873 ASN A N 1
ATOM 7313 C CA . ASN A 1 873 ? 13.575 8.379 -22.584 1.00 87.00 873 ASN A CA 1
ATOM 7314 C C . ASN A 1 873 ? 12.188 7.859 -22.199 1.00 87.00 873 ASN A C 1
ATOM 7316 O O . ASN A 1 873 ? 12.075 7.000 -21.325 1.00 87.00 873 ASN A O 1
ATOM 7320 N N . VAL A 1 874 ? 11.143 8.298 -22.909 1.00 87.19 874 VAL A N 1
ATOM 7321 C CA . VAL A 1 874 ? 9.771 7.814 -22.705 1.00 87.19 874 VAL A CA 1
ATOM 7322 C C . VAL A 1 874 ? 9.665 6.316 -22.994 1.00 87.19 874 VAL A C 1
ATOM 7324 O O . VAL A 1 874 ? 9.022 5.598 -22.229 1.00 87.19 874 VAL A O 1
ATOM 7327 N N . MET A 1 875 ? 10.300 5.811 -24.057 1.00 86.94 875 MET A N 1
ATOM 7328 C CA . MET A 1 875 ? 10.293 4.382 -24.383 1.00 86.94 875 MET A CA 1
ATOM 7329 C C . MET A 1 875 ? 10.939 3.542 -23.274 1.00 86.94 875 MET A C 1
ATOM 7331 O O . MET A 1 875 ? 10.353 2.542 -22.851 1.00 86.94 875 MET A O 1
ATOM 7335 N N . VAL A 1 876 ? 12.128 3.930 -22.803 1.00 89.44 876 VAL A N 1
ATOM 7336 C CA . VAL A 1 876 ? 12.853 3.213 -21.744 1.00 89.44 876 VAL A CA 1
ATOM 7337 C C . VAL A 1 876 ? 12.057 3.258 -20.439 1.00 89.44 876 VAL A C 1
ATOM 7339 O O . VAL A 1 876 ? 11.720 2.200 -19.903 1.00 89.44 876 VAL A O 1
ATOM 7342 N N . ALA A 1 877 ? 11.662 4.454 -19.991 1.00 88.12 877 ALA A N 1
ATOM 7343 C CA . ALA A 1 877 ? 10.905 4.650 -18.755 1.00 88.12 877 ALA A CA 1
ATOM 7344 C C . ALA A 1 877 ? 9.595 3.850 -18.753 1.00 88.12 877 ALA A C 1
ATOM 7346 O O . ALA A 1 877 ? 9.266 3.164 -17.786 1.00 88.12 877 ALA A O 1
ATOM 7347 N N . ARG A 1 878 ? 8.865 3.858 -19.877 1.00 87.62 878 ARG A N 1
ATOM 7348 C CA . ARG A 1 878 ? 7.615 3.106 -20.023 1.00 87.62 878 ARG A CA 1
ATOM 7349 C C . ARG A 1 878 ? 7.822 1.599 -19.890 1.00 87.62 878 ARG A C 1
ATOM 7351 O O . ARG A 1 878 ? 7.021 0.942 -19.235 1.00 87.62 878 ARG A O 1
ATOM 7358 N N . ASN A 1 879 ? 8.854 1.036 -20.515 1.00 87.25 879 ASN A N 1
ATOM 7359 C CA . ASN A 1 879 ? 9.113 -0.405 -20.446 1.00 87.25 879 ASN A CA 1
ATOM 7360 C C . ASN A 1 879 ? 9.601 -0.839 -19.058 1.00 87.25 879 ASN A C 1
ATOM 7362 O O . ASN A 1 879 ? 9.187 -1.893 -18.578 1.00 87.25 879 ASN A O 1
ATOM 7366 N N . VAL A 1 880 ? 10.411 -0.011 -18.391 1.00 88.38 880 VAL A N 1
ATOM 7367 C CA . VAL A 1 880 ? 10.802 -0.218 -16.988 1.00 88.38 880 VAL A CA 1
ATOM 7368 C C . VAL A 1 880 ? 9.578 -0.166 -16.067 1.00 88.38 880 VAL A C 1
ATOM 7370 O O . VAL A 1 880 ? 9.428 -1.025 -15.199 1.00 88.38 880 VAL A O 1
ATOM 7373 N N . ALA A 1 881 ? 8.669 0.788 -16.280 1.00 88.69 881 ALA A N 1
ATOM 7374 C CA . ALA A 1 881 ? 7.420 0.877 -15.531 1.00 88.69 881 ALA A CA 1
ATOM 7375 C C . ALA A 1 881 ? 6.523 -0.352 -15.763 1.00 88.69 881 ALA A C 1
ATOM 7377 O O . ALA A 1 881 ? 6.070 -0.948 -14.793 1.00 88.69 881 ALA A O 1
ATOM 7378 N N . ILE A 1 882 ? 6.338 -0.804 -17.014 1.00 88.44 882 ILE A N 1
ATOM 7379 C CA . ILE A 1 882 ? 5.587 -2.041 -17.316 1.00 88.44 882 ILE A CA 1
ATOM 7380 C C . ILE A 1 882 ? 6.187 -3.226 -16.563 1.00 88.44 882 ILE A C 1
ATOM 7382 O O . ILE A 1 882 ? 5.450 -3.983 -15.938 1.00 88.44 882 ILE A O 1
ATOM 7386 N N . TYR A 1 883 ? 7.514 -3.375 -16.603 1.00 87.06 883 TYR A N 1
ATOM 7387 C CA . TYR A 1 883 ? 8.198 -4.450 -15.896 1.00 87.06 883 TYR A CA 1
ATOM 7388 C C . TYR A 1 883 ? 7.861 -4.437 -14.402 1.00 87.06 883 TYR A C 1
ATOM 7390 O O . TYR A 1 883 ? 7.462 -5.474 -13.886 1.00 87.06 883 TYR A O 1
ATOM 7398 N N . ARG A 1 884 ? 7.953 -3.274 -13.738 1.00 85.25 884 ARG A N 1
ATOM 7399 C CA . ARG A 1 884 ? 7.633 -3.109 -12.307 1.00 85.25 884 ARG A CA 1
ATOM 7400 C C . ARG A 1 884 ? 6.176 -3.436 -11.978 1.00 85.25 884 ARG A C 1
ATOM 7402 O O . ARG A 1 884 ? 5.923 -4.126 -10.999 1.00 85.25 884 ARG A O 1
ATOM 7409 N N . GLU A 1 885 ? 5.236 -2.972 -12.794 1.00 89.38 885 GLU A N 1
ATOM 7410 C CA . GLU A 1 885 ? 3.809 -3.220 -12.575 1.00 89.38 885 GLU A CA 1
ATOM 7411 C C . GLU A 1 885 ? 3.439 -4.701 -12.743 1.00 89.38 885 GLU A C 1
ATOM 7413 O O . GLU A 1 885 ? 2.712 -5.253 -11.920 1.00 89.38 885 GLU A O 1
ATOM 7418 N N . VAL A 1 886 ? 3.974 -5.368 -13.774 1.00 90.06 886 VAL A N 1
ATOM 7419 C CA . VAL A 1 886 ? 3.767 -6.811 -14.014 1.00 90.06 886 VAL A CA 1
ATOM 7420 C C . VAL A 1 886 ? 4.344 -7.635 -12.867 1.00 90.06 886 VAL A C 1
ATOM 7422 O O . VAL A 1 886 ? 3.712 -8.570 -12.381 1.00 90.06 886 VAL A O 1
ATOM 7425 N N . ALA A 1 887 ? 5.533 -7.255 -12.414 1.00 85.12 887 ALA A N 1
ATOM 7426 C CA . ALA A 1 887 ? 6.194 -7.795 -11.242 1.00 85.12 887 ALA A CA 1
ATOM 7427 C C . ALA A 1 887 ? 5.277 -7.768 -9.999 1.00 85.12 887 ALA A C 1
ATOM 7429 O O . ALA A 1 887 ? 5.010 -8.814 -9.397 1.00 85.12 887 ALA A O 1
ATOM 7430 N N . SER A 1 888 ? 4.775 -6.587 -9.633 1.00 87.00 888 SER A N 1
ATOM 7431 C CA . SER A 1 888 ? 3.900 -6.392 -8.470 1.00 87.00 888 SER A CA 1
ATOM 7432 C C . SER A 1 888 ? 2.549 -7.105 -8.619 1.00 87.00 888 SER A C 1
ATOM 7434 O O . SER A 1 888 ? 2.032 -7.669 -7.653 1.00 87.00 888 SER A O 1
ATOM 7436 N N . ASP A 1 889 ? 1.993 -7.162 -9.832 1.00 91.44 889 ASP A N 1
ATOM 7437 C CA . ASP A 1 889 ? 0.771 -7.923 -10.118 1.00 91.44 889 ASP A CA 1
ATOM 7438 C C . ASP A 1 889 ? 0.946 -9.420 -9.918 1.00 91.44 889 ASP A C 1
ATOM 7440 O O . ASP A 1 889 ? 0.087 -10.066 -9.322 1.00 91.44 889 ASP A O 1
ATOM 7444 N N . LEU A 1 890 ? 2.057 -9.978 -10.396 1.00 88.81 890 LEU A N 1
ATOM 7445 C CA . LEU A 1 890 ? 2.363 -11.390 -10.215 1.00 88.81 890 LEU A CA 1
ATOM 7446 C C . LEU A 1 890 ? 2.552 -11.727 -8.730 1.00 88.81 890 LEU A C 1
ATOM 7448 O O . LEU A 1 890 ? 2.057 -12.764 -8.285 1.00 88.81 890 LEU A O 1
ATOM 7452 N N . PHE A 1 891 ? 3.173 -10.826 -7.958 1.00 85.69 891 PHE A N 1
ATOM 7453 C CA . PHE A 1 891 ? 3.262 -10.942 -6.500 1.00 85.69 891 PHE A CA 1
ATOM 7454 C C . PHE A 1 891 ? 1.886 -11.034 -5.840 1.00 85.69 891 PHE A C 1
ATOM 7456 O O . PHE A 1 891 ? 1.601 -11.999 -5.127 1.00 85.69 891 PHE A O 1
ATOM 7463 N N . MET A 1 892 ? 1.006 -10.079 -6.139 1.00 89.94 892 MET A N 1
ATOM 7464 C CA . MET A 1 892 ? -0.373 -10.063 -5.656 1.00 89.94 892 MET A CA 1
ATOM 7465 C C . MET A 1 892 ? -1.150 -11.321 -6.087 1.00 89.94 892 MET A C 1
ATOM 7467 O O . MET A 1 892 ? -1.783 -11.971 -5.250 1.00 89.94 892 MET A O 1
ATOM 7471 N N . CYS A 1 893 ? -1.027 -11.742 -7.351 1.00 90.44 893 CYS A N 1
ATOM 7472 C CA . CYS A 1 893 ? -1.672 -12.954 -7.860 1.00 90.44 893 CYS A CA 1
ATOM 7473 C C . CYS A 1 893 ? -1.215 -14.207 -7.110 1.00 90.44 893 CYS A C 1
ATOM 7475 O O . CYS A 1 893 ? -2.034 -15.075 -6.820 1.00 90.44 893 CYS A O 1
ATOM 7477 N N . GLY A 1 894 ? 0.067 -14.306 -6.761 1.00 86.00 894 GLY A N 1
ATOM 7478 C CA . GLY A 1 894 ? 0.584 -15.442 -6.008 1.00 86.00 894 GLY A CA 1
ATOM 7479 C C . GLY A 1 894 ? 0.151 -15.476 -4.546 1.00 86.00 894 GLY A C 1
ATOM 7480 O O . GLY A 1 894 ? -0.194 -16.547 -4.046 1.00 86.00 894 GLY A O 1
ATOM 7481 N N . ILE A 1 895 ? 0.106 -14.323 -3.866 1.00 86.12 895 ILE A N 1
ATOM 7482 C CA . ILE A 1 895 ? -0.413 -14.235 -2.489 1.00 86.12 895 ILE A CA 1
ATOM 7483 C C . ILE A 1 895 ? -1.868 -14.717 -2.444 1.00 86.12 895 ILE A C 1
ATOM 7485 O O . ILE A 1 895 ? -2.218 -15.533 -1.592 1.00 86.12 895 ILE A O 1
ATOM 7489 N N . PHE A 1 896 ? -2.702 -14.299 -3.400 1.00 89.50 896 PHE A N 1
ATOM 7490 C CA . PHE A 1 896 ? -4.136 -14.611 -3.407 1.00 89.50 896 PHE A CA 1
ATOM 7491 C C . PHE A 1 896 ? -4.540 -15.787 -4.308 1.00 89.50 896 PHE A C 1
ATOM 7493 O O . PHE A 1 896 ? -5.724 -16.087 -4.386 1.00 89.50 896 PHE A O 1
ATOM 7500 N N . LYS A 1 897 ? -3.601 -16.507 -4.943 1.00 88.38 897 LYS A N 1
ATOM 7501 C CA . LYS A 1 897 ? -3.889 -17.602 -5.902 1.00 88.38 897 LYS A CA 1
ATOM 7502 C C . LYS A 1 897 ? -4.883 -17.177 -7.002 1.00 88.38 897 LYS A C 1
ATOM 7504 O O . LYS A 1 897 ? -5.819 -17.907 -7.345 1.00 88.38 897 LYS A O 1
ATOM 7509 N N . LEU A 1 898 ? -4.702 -15.976 -7.547 1.00 90.12 898 LEU A N 1
ATOM 7510 C CA . LEU A 1 898 ? -5.532 -15.503 -8.651 1.00 90.12 898 LEU A CA 1
ATOM 7511 C C . LEU A 1 898 ? -5.153 -16.236 -9.936 1.00 90.12 898 LEU A C 1
ATOM 7513 O O . LEU A 1 898 ? -3.992 -16.278 -10.343 1.00 90.12 898 LEU A O 1
ATOM 7517 N N . THR A 1 899 ? -6.159 -16.805 -10.590 1.00 89.50 899 THR A N 1
ATOM 7518 C CA . THR A 1 899 ? -6.031 -17.327 -11.950 1.00 89.50 899 THR A CA 1
ATOM 7519 C C . THR A 1 899 ? -5.949 -16.174 -12.946 1.00 89.50 899 THR A C 1
ATOM 7521 O O . THR A 1 899 ? -6.249 -15.026 -12.621 1.00 89.50 899 THR A O 1
ATOM 7524 N N . LEU A 1 900 ? -5.626 -16.490 -14.200 1.00 90.00 900 LEU A N 1
ATOM 7525 C CA . LEU A 1 900 ? -5.669 -15.528 -15.299 1.00 90.00 900 LEU A CA 1
ATOM 7526 C C . LEU A 1 900 ? -7.024 -14.796 -15.360 1.00 90.00 900 LEU A C 1
ATOM 7528 O O . LEU A 1 900 ? -7.061 -13.568 -15.377 1.00 90.00 900 LEU A O 1
ATOM 7532 N N . THR A 1 901 ? -8.141 -15.530 -15.323 1.00 88.31 901 THR A N 1
ATOM 7533 C CA . THR A 1 901 ? -9.491 -14.941 -15.350 1.00 88.31 901 THR A CA 1
ATOM 7534 C C . THR A 1 901 ? -9.788 -14.120 -14.092 1.00 88.31 901 THR A C 1
ATOM 7536 O O . THR A 1 901 ? -10.464 -13.095 -14.183 1.00 88.31 901 THR A O 1
ATOM 7539 N N . GLY A 1 902 ? -9.268 -14.533 -12.930 1.00 89.62 902 GLY A N 1
ATOM 7540 C CA . GLY A 1 902 ? -9.418 -13.787 -11.680 1.00 89.62 902 GLY A CA 1
ATOM 7541 C C . GLY A 1 902 ? -8.676 -12.457 -11.676 1.00 89.62 902 GLY A C 1
ATOM 7542 O O . GLY A 1 902 ? -9.264 -11.428 -11.346 1.00 89.62 902 GLY A O 1
ATOM 7543 N N . TYR A 1 903 ? -7.426 -12.453 -12.138 1.00 92.69 903 TYR A N 1
ATOM 7544 C CA . TYR A 1 903 ? -6.646 -11.231 -12.316 1.00 92.69 903 TYR A CA 1
ATOM 7545 C C . TYR A 1 903 ? -7.325 -10.261 -13.293 1.00 92.69 903 TYR A C 1
ATOM 7547 O O . TYR A 1 903 ? -7.477 -9.085 -12.978 1.00 92.69 903 TYR A O 1
ATOM 7555 N N . LEU A 1 904 ? -7.800 -10.745 -14.449 1.00 90.62 904 LEU A N 1
ATOM 7556 C CA . LEU A 1 904 ? -8.473 -9.886 -15.430 1.00 90.62 904 LEU A CA 1
ATOM 7557 C C . LEU A 1 904 ? -9.765 -9.260 -14.879 1.00 90.62 904 LEU A C 1
ATOM 7559 O O . LEU A 1 904 ? -10.050 -8.101 -15.172 1.00 90.62 904 LEU A O 1
ATOM 7563 N N . GLN A 1 905 ? -10.539 -9.989 -14.069 1.00 88.94 905 GLN A N 1
ATOM 7564 C CA . GLN A 1 905 ? -11.730 -9.432 -13.415 1.00 88.94 905 GLN A CA 1
ATOM 7565 C C . GLN A 1 905 ? -11.376 -8.354 -12.385 1.00 88.94 905 GLN A C 1
ATOM 7567 O O . GLN A 1 905 ? -12.035 -7.313 -12.347 1.00 88.94 905 GLN A O 1
ATOM 7572 N N . LEU A 1 906 ? -10.324 -8.575 -11.590 1.00 89.12 906 LEU A N 1
ATOM 7573 C CA . LEU A 1 906 ? -9.807 -7.573 -10.656 1.00 89.12 906 LEU A CA 1
ATOM 7574 C C . LEU A 1 906 ? -9.318 -6.323 -11.412 1.00 89.12 906 LEU A C 1
ATOM 7576 O O . LEU A 1 906 ? -9.659 -5.202 -11.034 1.00 89.12 906 LEU A O 1
ATOM 7580 N N . ALA A 1 907 ? -8.581 -6.510 -12.511 1.00 89.62 907 ALA A N 1
ATOM 7581 C CA . ALA A 1 907 ? -8.053 -5.436 -13.348 1.00 89.62 907 ALA A CA 1
ATOM 7582 C C . ALA A 1 907 ? -9.167 -4.588 -13.983 1.00 89.62 907 ALA A C 1
ATOM 7584 O O . ALA A 1 907 ? -9.105 -3.366 -13.926 1.00 89.62 907 ALA A O 1
ATOM 7585 N N . VAL A 1 908 ? -10.226 -5.200 -14.528 1.00 86.25 908 VAL A N 1
ATOM 7586 C CA . VAL A 1 908 ? -11.358 -4.479 -15.156 1.00 86.25 908 VAL A CA 1
ATOM 7587 C C . VAL A 1 908 ? -12.064 -3.516 -14.199 1.00 86.25 908 VAL A C 1
ATOM 7589 O O . VAL A 1 908 ? -12.576 -2.481 -14.637 1.00 86.25 908 VAL A O 1
ATOM 7592 N N . ARG A 1 909 ? -12.103 -3.847 -12.905 1.00 81.81 909 ARG A N 1
ATOM 7593 C CA . ARG A 1 909 ? -12.748 -3.012 -11.884 1.00 81.81 909 ARG A CA 1
ATOM 7594 C C . ARG A 1 909 ? -11.848 -1.911 -11.343 1.00 81.81 909 ARG A C 1
ATOM 7596 O O . ARG A 1 909 ? -12.350 -0.830 -11.060 1.00 81.81 909 ARG A O 1
ATOM 7603 N N . ASN A 1 910 ? -10.552 -2.182 -11.211 1.00 80.88 910 ASN A N 1
ATOM 7604 C CA . ASN A 1 910 ? -9.637 -1.307 -10.478 1.00 80.88 910 ASN A CA 1
ATOM 7605 C C . ASN A 1 910 ? -8.689 -0.508 -11.380 1.00 80.88 910 ASN A C 1
ATOM 7607 O O . ASN A 1 910 ? -8.194 0.539 -10.973 1.00 80.88 910 ASN A O 1
ATOM 7611 N N . PHE A 1 911 ? -8.423 -0.961 -12.608 1.00 81.69 911 PHE A N 1
ATOM 7612 C CA . PHE A 1 911 ? -7.559 -0.233 -13.532 1.00 81.69 911 PHE A CA 1
ATOM 7613 C C . PHE A 1 911 ? -8.372 0.746 -14.369 1.00 81.69 911 PHE A C 1
ATOM 7615 O O . PHE A 1 911 ? -9.462 0.447 -14.858 1.00 81.69 911 PHE A O 1
ATOM 7622 N N . ARG A 1 912 ? -7.797 1.928 -14.595 1.00 70.31 912 ARG A N 1
ATOM 7623 C CA . ARG A 1 912 ? -8.377 2.906 -15.513 1.00 70.31 912 ARG A CA 1
ATOM 7624 C C . ARG A 1 912 ? -8.056 2.509 -16.948 1.00 70.31 912 ARG A C 1
ATOM 7626 O O . ARG A 1 912 ? -6.901 2.551 -17.375 1.00 70.31 912 ARG A O 1
ATOM 7633 N N . PHE A 1 913 ? -9.096 2.160 -17.694 1.00 69.94 913 PHE A N 1
ATOM 7634 C CA . PHE A 1 913 ? -9.048 1.990 -19.150 1.00 69.94 913 PHE A CA 1
ATOM 7635 C C . PHE A 1 913 ? -9.657 3.194 -19.881 1.00 69.94 913 PHE A C 1
ATOM 7637 O O . PHE A 1 913 ? -9.876 3.153 -21.089 1.00 69.94 913 PHE A O 1
ATOM 7644 N N . ASP A 1 914 ? -9.881 4.279 -19.141 1.00 56.59 914 ASP A N 1
ATOM 7645 C CA . ASP A 1 914 ? -10.533 5.497 -19.588 1.00 56.59 914 ASP A CA 1
ATOM 7646 C C . ASP A 1 914 ? -9.463 6.611 -19.597 1.00 56.59 914 ASP A C 1
ATOM 7648 O O . ASP A 1 914 ? -8.872 6.919 -18.559 1.00 56.59 914 ASP A O 1
ATOM 7652 N N . GLY A 1 915 ? -9.134 7.177 -20.766 1.00 53.78 915 GLY A N 1
ATOM 7653 C CA . GLY A 1 915 ? -8.065 8.177 -20.905 1.00 53.78 915 GLY A CA 1
ATOM 7654 C C . GLY A 1 915 ? -7.419 8.210 -22.294 1.00 53.78 915 GLY A C 1
ATOM 7655 O O . GLY A 1 915 ? -7.876 7.548 -23.221 1.00 53.78 915 GLY A O 1
ATOM 7656 N N . GLY A 1 916 ? -6.345 8.994 -22.452 1.00 58.00 916 GLY A N 1
ATOM 7657 C CA . GLY A 1 916 ? -5.586 9.050 -23.707 1.00 58.00 916 GLY A CA 1
ATOM 7658 C C . GLY A 1 916 ? -5.000 7.686 -24.105 1.00 58.00 916 GLY A C 1
ATOM 7659 O O . GLY A 1 916 ? -4.672 6.864 -23.248 1.00 58.00 916 GLY A O 1
ATOM 7660 N N . ASP A 1 917 ? -4.815 7.479 -25.413 1.00 69.25 917 ASP A N 1
ATOM 7661 C CA . ASP A 1 917 ? -4.417 6.207 -26.047 1.00 69.25 917 ASP A CA 1
ATOM 7662 C C . ASP A 1 917 ? -3.156 5.563 -25.410 1.00 69.25 917 ASP A C 1
ATOM 7664 O O . ASP A 1 917 ? -2.982 4.345 -25.382 1.00 69.25 917 ASP A O 1
ATOM 7668 N N . THR A 1 918 ? -2.274 6.366 -24.808 1.00 71.06 918 THR A N 1
ATOM 7669 C CA . THR A 1 918 ? -1.036 5.903 -24.163 1.00 71.06 918 THR A CA 1
ATOM 7670 C C . THR A 1 918 ? -1.257 5.146 -22.846 1.00 71.06 918 THR A C 1
ATOM 7672 O O . THR A 1 918 ? -0.624 4.107 -22.642 1.00 71.06 918 THR A O 1
ATOM 7675 N N . ALA A 1 919 ? -2.134 5.635 -21.960 1.00 71.62 919 ALA A N 1
ATOM 7676 C CA . ALA A 1 919 ? -2.379 5.025 -20.645 1.00 71.62 919 ALA A CA 1
ATOM 7677 C C . ALA A 1 919 ? -3.126 3.692 -20.785 1.00 71.62 919 ALA A C 1
ATOM 7679 O O . ALA A 1 919 ? -2.759 2.688 -20.174 1.00 71.62 919 ALA A O 1
ATOM 7680 N N . VAL A 1 920 ? -4.099 3.659 -21.696 1.00 78.38 920 VAL A N 1
ATOM 7681 C CA . VAL A 1 920 ? -4.836 2.446 -22.063 1.00 78.38 920 VAL A CA 1
ATOM 7682 C C . VAL A 1 920 ? -3.876 1.384 -22.605 1.00 78.38 920 VAL A C 1
ATOM 7684 O O . VAL A 1 920 ? -3.827 0.270 -22.088 1.00 78.38 920 VAL A O 1
ATOM 7687 N N . LYS A 1 921 ? -3.010 1.739 -23.567 1.00 79.81 921 LYS A N 1
ATOM 7688 C CA . LYS A 1 921 ? -1.992 0.812 -24.098 1.00 79.81 921 LYS A CA 1
ATOM 7689 C C . LYS A 1 921 ? -1.016 0.309 -23.029 1.00 79.81 921 LYS A C 1
ATOM 7691 O O . LYS A 1 921 ? -0.517 -0.804 -23.153 1.00 79.81 921 LYS A O 1
ATOM 7696 N N . PHE A 1 922 ? -0.691 1.115 -22.016 1.00 85.25 922 PHE A N 1
ATOM 7697 C CA . PHE A 1 922 ? 0.166 0.693 -20.901 1.00 85.25 922 PHE A CA 1
ATOM 7698 C C . PHE A 1 922 ? -0.504 -0.404 -20.062 1.00 85.25 922 PHE A C 1
ATOM 7700 O O . PHE A 1 922 ? 0.064 -1.489 -19.930 1.00 85.25 922 PHE A O 1
ATOM 7707 N N . ASN A 1 923 ? -1.728 -0.165 -19.581 1.00 85.31 923 ASN A N 1
ATOM 7708 C CA . ASN A 1 923 ? -2.463 -1.130 -18.756 1.00 85.31 923 ASN A CA 1
ATOM 7709 C C . ASN A 1 923 ? -2.771 -2.426 -19.516 1.00 85.31 923 ASN A C 1
ATOM 7711 O O . ASN A 1 923 ? -2.662 -3.514 -18.955 1.00 85.31 923 ASN A O 1
ATOM 7715 N N . LEU A 1 924 ? -3.070 -2.334 -20.813 1.00 85.38 924 LEU A N 1
ATOM 7716 C CA . LEU A 1 924 ? -3.302 -3.510 -21.652 1.00 85.38 924 LEU A CA 1
ATOM 7717 C C . LEU A 1 924 ? -2.032 -4.350 -21.846 1.00 85.38 924 LEU A C 1
ATOM 7719 O O . LEU A 1 924 ? -2.092 -5.577 -21.779 1.00 85.38 924 LEU A O 1
ATOM 7723 N N . LYS A 1 925 ? -0.868 -3.710 -22.031 1.00 85.75 925 LYS A N 1
ATOM 7724 C CA . LYS A 1 925 ? 0.423 -4.412 -22.130 1.00 85.75 925 LYS A CA 1
ATOM 7725 C C . LYS A 1 925 ? 0.802 -5.095 -20.814 1.00 85.75 925 LYS A C 1
ATOM 7727 O O . LYS A 1 925 ? 1.216 -6.251 -20.833 1.00 85.75 925 LYS A O 1
ATOM 7732 N N . ARG A 1 926 ? 0.598 -4.408 -19.684 1.00 89.69 926 ARG A N 1
ATOM 7733 C CA . ARG A 1 926 ? 0.733 -4.961 -18.327 1.00 89.69 926 ARG A CA 1
ATOM 7734 C C . ARG A 1 926 ? -0.131 -6.216 -18.157 1.00 89.69 926 ARG A C 1
ATOM 7736 O O . ARG A 1 926 ? 0.404 -7.280 -17.855 1.00 89.69 926 ARG A O 1
ATOM 7743 N N . CYS A 1 927 ? -1.431 -6.128 -18.457 1.00 89.56 927 CYS A N 1
ATOM 7744 C CA . CYS A 1 927 ? -2.350 -7.263 -18.324 1.00 89.56 927 CYS A CA 1
ATOM 7745 C C . CYS A 1 927 ? -1.953 -8.449 -19.217 1.00 89.56 927 CYS A C 1
ATOM 7747 O O . CYS A 1 927 ? -2.009 -9.598 -18.775 1.00 89.56 927 CYS A O 1
ATOM 7749 N N . LYS A 1 928 ? -1.506 -8.177 -20.454 1.00 87.69 928 LYS A N 1
ATOM 7750 C CA . LYS A 1 928 ? -1.017 -9.193 -21.398 1.00 87.69 928 LYS A CA 1
ATOM 7751 C C . LYS A 1 928 ? 0.123 -10.016 -20.801 1.00 87.69 928 LYS A C 1
ATOM 7753 O O . LYS A 1 928 ? 0.019 -11.240 -20.751 1.00 87.69 928 LYS A O 1
ATOM 7758 N N . LEU A 1 929 ? 1.162 -9.352 -20.297 1.00 88.56 929 LEU A N 1
ATOM 7759 C CA . LEU A 1 929 ? 2.347 -10.012 -19.745 1.00 88.56 929 LEU A CA 1
ATOM 7760 C C . LEU A 1 929 ? 2.031 -10.840 -18.492 1.00 88.56 929 LEU A C 1
ATOM 7762 O O . LEU A 1 929 ? 2.519 -11.966 -18.372 1.00 88.56 929 LEU A O 1
ATOM 7766 N N . VAL A 1 930 ? 1.181 -10.334 -17.590 1.00 90.56 930 VAL A N 1
ATOM 7767 C CA . VAL A 1 930 ? 0.736 -11.088 -16.402 1.00 90.56 930 VAL A CA 1
ATOM 7768 C C . VAL A 1 930 ? 0.001 -12.361 -16.821 1.00 90.56 930 VAL A C 1
ATOM 7770 O O . VAL A 1 930 ? 0.362 -13.458 -16.392 1.00 90.56 930 VAL A O 1
ATOM 7773 N N . CYS A 1 931 ? -0.979 -12.239 -17.720 1.00 89.50 931 CYS A N 1
ATOM 7774 C CA . CYS A 1 931 ? -1.766 -13.372 -18.207 1.00 89.50 931 CYS A CA 1
ATOM 7775 C C . CYS A 1 931 ? -0.894 -14.436 -18.871 1.00 89.50 931 CYS A C 1
ATOM 7777 O O . CYS A 1 931 ? -1.029 -15.620 -18.575 1.00 89.50 931 CYS A O 1
ATOM 7779 N N . GLN A 1 932 ? 0.034 -14.019 -19.730 1.00 87.75 932 GLN A N 1
ATOM 7780 C CA . GLN A 1 932 ? 0.939 -14.937 -20.414 1.00 87.75 932 GLN A CA 1
ATOM 7781 C C . GLN A 1 932 ? 1.899 -15.632 -19.461 1.00 87.75 932 GLN A C 1
ATOM 7783 O O . GLN A 1 932 ? 2.179 -16.813 -19.640 1.00 87.75 932 GLN A O 1
ATOM 7788 N N . THR A 1 933 ? 2.371 -14.928 -18.435 1.00 88.50 933 THR A N 1
ATOM 7789 C CA . THR A 1 933 ? 3.213 -15.526 -17.399 1.00 88.50 933 THR A CA 1
ATOM 7790 C C . THR A 1 933 ? 2.443 -16.594 -16.628 1.00 88.50 933 THR A C 1
ATOM 7792 O O . THR A 1 933 ? 2.929 -17.716 -16.490 1.00 88.50 933 THR A O 1
ATOM 7795 N N . ILE A 1 934 ? 1.218 -16.293 -16.180 1.00 88.44 934 ILE A N 1
ATOM 7796 C CA . ILE A 1 934 ? 0.353 -17.267 -15.494 1.00 88.44 934 ILE A CA 1
ATOM 7797 C C . ILE A 1 934 ? 0.043 -18.459 -16.416 1.00 88.44 934 ILE A C 1
ATOM 7799 O O . ILE A 1 934 ? 0.108 -19.611 -15.988 1.00 88.44 934 ILE A O 1
ATOM 7803 N N . TRP A 1 935 ? -0.258 -18.205 -17.693 1.00 87.75 935 TRP A N 1
ATOM 7804 C CA . TRP A 1 935 ? -0.524 -19.253 -18.678 1.00 87.75 935 TRP A CA 1
ATOM 7805 C C . TRP A 1 935 ? 0.682 -20.164 -18.898 1.00 87.75 935 TRP A C 1
ATOM 7807 O O . TRP A 1 935 ? 0.536 -21.385 -18.854 1.00 87.75 935 TRP A O 1
ATOM 7817 N N . TYR A 1 936 ? 1.862 -19.577 -19.107 1.00 87.12 936 TYR A N 1
ATOM 7818 C CA . TYR A 1 936 ? 3.101 -20.304 -19.360 1.00 87.12 936 TYR A CA 1
ATOM 7819 C C . TYR A 1 936 ? 3.515 -21.161 -18.159 1.00 87.12 936 TYR A C 1
ATOM 7821 O O . TYR A 1 936 ? 3.976 -22.282 -18.349 1.00 87.12 936 TYR A O 1
ATOM 7829 N N . ARG A 1 937 ? 3.293 -20.690 -16.923 1.00 83.88 937 ARG A N 1
ATOM 7830 C CA . ARG A 1 937 ? 3.502 -21.499 -15.707 1.00 83.88 937 ARG A CA 1
ATOM 7831 C C . ARG A 1 937 ? 2.634 -22.756 -15.690 1.00 83.88 937 ARG A C 1
ATOM 7833 O O . ARG A 1 937 ? 3.124 -23.836 -15.381 1.00 83.88 937 ARG A O 1
ATOM 7840 N N . ASN A 1 938 ? 1.364 -22.620 -16.069 1.00 83.56 938 ASN A N 1
ATOM 7841 C CA . ASN A 1 938 ? 0.419 -23.739 -16.111 1.00 83.56 938 ASN A CA 1
ATOM 7842 C C . ASN A 1 938 ? 0.613 -24.643 -17.340 1.00 83.56 938 ASN A C 1
ATOM 7844 O O . ASN A 1 938 ? 0.260 -25.819 -17.299 1.00 83.56 938 ASN A O 1
ATOM 7848 N N . ASN A 1 939 ? 1.173 -24.106 -18.428 1.00 84.19 939 ASN A N 1
ATOM 7849 C CA . ASN A 1 939 ? 1.402 -24.804 -19.692 1.00 84.19 939 ASN A CA 1
ATOM 7850 C C . ASN A 1 939 ? 2.832 -24.542 -20.209 1.00 84.19 939 ASN A C 1
ATOM 7852 O O . ASN A 1 939 ? 3.001 -23.811 -21.196 1.00 84.19 939 ASN A O 1
ATOM 7856 N N . PRO A 1 940 ? 3.872 -25.122 -19.576 1.00 79.31 940 PRO A N 1
ATOM 7857 C CA . PRO A 1 940 ? 5.259 -24.854 -19.944 1.00 79.31 940 PRO A CA 1
ATOM 7858 C C . PRO A 1 940 ? 5.522 -25.110 -21.432 1.00 79.31 940 PRO A C 1
ATOM 7860 O O . PRO A 1 940 ? 5.207 -26.174 -21.963 1.00 79.31 940 PRO A O 1
ATOM 7863 N N . GLY A 1 941 ? 6.100 -24.121 -22.117 1.00 72.81 941 GLY A N 1
ATOM 7864 C CA . GLY A 1 941 ? 6.398 -24.184 -23.554 1.00 72.81 941 GLY A CA 1
ATOM 7865 C C . GLY A 1 941 ? 5.274 -23.701 -24.480 1.00 72.81 941 GLY A C 1
ATOM 7866 O O . GLY A 1 941 ? 5.526 -23.518 -25.672 1.00 72.81 941 GLY A O 1
ATOM 7867 N N . SER A 1 942 ? 4.070 -23.428 -23.963 1.00 78.62 942 SER A N 1
ATOM 7868 C CA . SER A 1 942 ? 2.964 -22.853 -24.737 1.00 78.62 942 SER A CA 1
ATOM 7869 C C . SER A 1 942 ? 2.884 -21.334 -24.567 1.00 78.62 942 SER A C 1
ATOM 7871 O O . SER A 1 942 ? 2.679 -20.824 -23.469 1.00 78.62 942 SER A O 1
ATOM 7873 N N . PHE A 1 943 ? 2.997 -20.609 -25.683 1.00 73.94 943 PHE A N 1
ATOM 7874 C CA . PHE A 1 943 ? 2.747 -19.162 -25.781 1.00 73.94 943 PHE A CA 1
ATOM 7875 C C . PHE A 1 943 ? 1.496 -18.868 -26.623 1.00 73.94 943 PHE A C 1
ATOM 7877 O O . PHE A 1 943 ? 1.404 -17.808 -27.241 1.00 73.94 943 PHE A O 1
ATOM 7884 N N . ASP A 1 944 ? 0.573 -19.828 -26.718 1.00 77.56 944 ASP A N 1
ATOM 7885 C CA . ASP A 1 944 ? -0.631 -19.701 -27.537 1.00 77.56 944 ASP A CA 1
ATOM 7886 C C . ASP A 1 944 ? -1.610 -18.695 -26.913 1.00 77.56 944 ASP A C 1
ATOM 7888 O O . ASP A 1 944 ? -2.435 -19.023 -26.057 1.00 77.56 944 ASP A O 1
ATOM 7892 N N . ILE A 1 945 ? -1.477 -17.438 -27.340 1.00 77.69 945 ILE A N 1
ATOM 7893 C CA . ILE A 1 945 ? -2.308 -16.319 -26.897 1.00 77.69 945 ILE A CA 1
ATOM 7894 C C . ILE A 1 945 ? -3.765 -16.563 -27.273 1.00 77.69 945 ILE A C 1
ATOM 7896 O O . ILE A 1 945 ? -4.652 -16.238 -26.494 1.00 77.69 945 ILE A O 1
ATOM 7900 N N . GLU A 1 946 ? -4.030 -17.115 -28.457 1.00 78.44 946 GLU A N 1
ATOM 7901 C CA . GLU A 1 946 ? -5.395 -17.289 -28.943 1.00 78.44 946 GLU A CA 1
ATOM 7902 C C . GLU A 1 946 ? -6.133 -18.300 -28.069 1.00 78.44 946 GLU A C 1
ATOM 7904 O O . GLU A 1 946 ? -7.207 -17.999 -27.547 1.00 78.44 946 GLU A O 1
ATOM 7909 N N . HIS A 1 947 ? -5.506 -19.446 -27.799 1.00 82.00 947 HIS A N 1
ATOM 7910 C CA . HIS A 1 947 ? -6.066 -20.438 -26.892 1.00 82.00 947 HIS A CA 1
ATOM 7911 C C . HIS A 1 947 ? -6.214 -19.900 -25.459 1.00 82.00 947 HIS A C 1
ATOM 7913 O O . HIS A 1 947 ? -7.253 -20.106 -24.831 1.00 82.00 947 HIS A O 1
ATOM 7919 N N . MET A 1 948 ? -5.219 -19.158 -24.959 1.00 86.50 948 MET A N 1
ATOM 7920 C CA . MET A 1 948 ? -5.269 -18.501 -23.648 1.00 86.50 948 MET A CA 1
ATOM 7921 C C . MET A 1 948 ? -6.459 -17.529 -23.535 1.00 86.50 948 MET A C 1
ATOM 7923 O O . MET A 1 948 ? -7.205 -17.581 -22.556 1.00 86.50 948 MET A O 1
ATOM 7927 N N . LEU A 1 949 ? -6.662 -16.653 -24.527 1.00 84.25 949 LEU A N 1
ATOM 7928 C CA . LEU A 1 949 ? -7.757 -15.675 -24.545 1.00 84.25 949 LEU A CA 1
ATOM 7929 C C . LEU A 1 949 ? -9.123 -16.355 -24.679 1.00 84.25 949 LEU A C 1
ATOM 7931 O O . LEU A 1 949 ? -10.083 -15.935 -24.032 1.00 84.25 949 LEU A O 1
ATOM 7935 N N . VAL A 1 950 ? -9.216 -17.415 -25.488 1.00 84.00 950 VAL A N 1
ATOM 7936 C CA . VAL A 1 950 ? -10.443 -18.207 -25.631 1.00 84.00 950 VAL A CA 1
ATOM 7937 C C . VAL A 1 950 ? -10.793 -18.909 -24.319 1.00 84.00 950 VAL A C 1
ATOM 7939 O O . VAL A 1 950 ? -11.956 -18.870 -23.921 1.00 84.00 950 VAL A O 1
ATOM 7942 N N . ASP A 1 951 ? -9.825 -19.512 -23.620 1.00 84.62 951 ASP A N 1
ATOM 7943 C CA . ASP A 1 951 ? -10.059 -20.138 -22.309 1.00 84.62 951 ASP A CA 1
ATOM 7944 C C . ASP A 1 951 ? -10.496 -19.103 -21.260 1.00 84.62 951 ASP A C 1
ATOM 7946 O O . ASP A 1 951 ? -11.481 -19.306 -20.545 1.00 84.62 951 ASP A O 1
ATOM 7950 N N . ALA A 1 952 ? -9.830 -17.943 -21.232 1.00 86.62 952 ALA A N 1
ATOM 7951 C CA . ALA A 1 952 ? -10.188 -16.832 -20.355 1.00 86.62 952 ALA A CA 1
ATOM 7952 C C . ALA A 1 952 ? -11.627 -16.347 -20.597 1.00 86.62 952 ALA A C 1
ATOM 7954 O O . ALA A 1 952 ? -12.388 -16.171 -19.643 1.00 86.62 952 ALA A O 1
ATOM 7955 N N . TYR A 1 953 ? -12.011 -16.176 -21.868 1.00 87.88 953 TYR A N 1
ATOM 7956 C CA . TYR A 1 953 ? -13.361 -15.773 -22.260 1.00 87.88 953 TYR A CA 1
ATOM 7957 C C . TYR A 1 953 ? -14.402 -16.835 -21.900 1.00 87.88 953 TYR A C 1
ATOM 7959 O O . TYR A 1 953 ? -15.437 -16.487 -21.342 1.00 87.88 953 TYR A O 1
ATOM 7967 N N . LYS A 1 954 ? -14.133 -18.125 -22.156 1.00 87.00 954 LYS A N 1
ATOM 7968 C CA . LYS A 1 954 ? -15.043 -19.227 -21.790 1.00 87.00 954 LYS A CA 1
ATOM 7969 C C . LYS A 1 954 ? -15.352 -19.221 -20.299 1.00 87.00 954 LYS A C 1
ATOM 7971 O O . LYS A 1 954 ? -16.524 -19.216 -19.931 1.00 87.00 954 LYS A O 1
ATOM 7976 N N . LYS A 1 955 ? -14.313 -19.153 -19.462 1.00 86.56 955 LYS A N 1
ATOM 7977 C CA . LYS A 1 955 ? -14.461 -19.077 -18.003 1.00 86.56 955 LYS A CA 1
ATOM 7978 C C . LYS A 1 955 ? -15.227 -17.826 -17.587 1.00 86.56 955 LYS A C 1
ATOM 7980 O O . LYS A 1 955 ? -16.162 -17.914 -16.805 1.00 86.56 955 LYS A O 1
ATOM 7985 N N . TYR A 1 956 ? -14.900 -16.666 -18.153 1.00 87.38 956 TYR A N 1
ATOM 7986 C CA . TYR A 1 956 ? -15.621 -15.428 -17.851 1.00 87.38 956 TYR A CA 1
ATOM 7987 C C . TYR A 1 956 ? -17.111 -15.500 -18.222 1.00 87.38 956 TYR A C 1
ATOM 7989 O O . TYR A 1 956 ? -17.970 -15.122 -17.429 1.00 87.38 956 TYR A O 1
ATOM 7997 N N . VAL A 1 957 ? -17.441 -16.044 -19.395 1.00 87.38 957 VAL A N 1
ATOM 7998 C CA . VAL A 1 957 ? -18.827 -16.274 -19.823 1.00 87.38 957 VAL A CA 1
ATOM 7999 C C . VAL A 1 957 ? -19.544 -17.249 -18.897 1.00 87.38 957 VAL A C 1
ATOM 8001 O O . VAL A 1 957 ? -20.698 -17.007 -18.553 1.00 87.38 957 VAL A O 1
ATOM 8004 N N . GLU A 1 958 ? -18.892 -18.335 -18.486 1.00 86.12 958 GLU A N 1
ATOM 8005 C CA . GLU A 1 958 ? -19.448 -19.290 -17.526 1.00 86.12 958 GLU A CA 1
ATOM 8006 C C . GLU A 1 958 ? -19.819 -18.589 -16.212 1.00 86.12 958 GLU A C 1
ATOM 8008 O O . GLU A 1 958 ? -20.958 -18.689 -15.754 1.00 86.12 958 GLU A O 1
ATOM 8013 N N . ILE A 1 959 ? -18.911 -17.765 -15.683 1.00 83.50 959 ILE A N 1
ATOM 8014 C CA . ILE A 1 959 ? -19.129 -16.952 -14.480 1.00 83.50 959 ILE A CA 1
ATOM 8015 C C . ILE A 1 959 ? -20.314 -16.000 -14.671 1.00 83.50 959 ILE A C 1
ATOM 8017 O O . ILE A 1 959 ? -21.197 -15.926 -13.812 1.00 83.50 959 ILE A O 1
ATOM 8021 N N . LEU A 1 960 ? -20.377 -15.290 -15.802 1.00 85.69 960 LEU A N 1
ATOM 8022 C CA . LEU A 1 960 ? -21.485 -14.390 -16.130 1.00 85.69 960 LEU A CA 1
ATOM 8023 C C . LEU A 1 960 ? -22.824 -15.132 -16.213 1.00 85.69 960 LEU A C 1
ATOM 8025 O O . LEU A 1 960 ? -23.839 -14.660 -15.695 1.00 85.69 960 LEU A O 1
ATOM 8029 N N . MET A 1 961 ? -22.831 -16.299 -16.854 1.00 84.75 961 MET A N 1
ATOM 8030 C CA . MET A 1 961 ? -24.021 -17.124 -17.042 1.00 84.75 961 MET A CA 1
ATOM 8031 C C . MET A 1 961 ? -24.511 -17.744 -15.738 1.00 84.75 961 MET A C 1
ATOM 8033 O O . MET A 1 961 ? -25.723 -17.885 -15.573 1.00 84.75 961 MET A O 1
ATOM 8037 N N . ASN A 1 962 ? -23.613 -18.070 -14.813 1.00 81.81 962 ASN A N 1
ATOM 8038 C CA . ASN A 1 962 ? -23.975 -18.576 -13.492 1.00 81.81 962 ASN A CA 1
ATOM 8039 C C . ASN A 1 962 ? -24.527 -17.449 -12.608 1.00 81.81 962 ASN A C 1
ATOM 8041 O O . ASN A 1 962 ? -25.558 -17.613 -11.958 1.00 81.81 962 ASN A O 1
ATOM 8045 N N . ASN A 1 963 ? -23.903 -16.269 -12.652 1.00 78.50 963 ASN A N 1
ATOM 8046 C CA . ASN A 1 963 ? -24.164 -15.195 -11.695 1.00 78.50 963 ASN A CA 1
ATOM 8047 C C . ASN A 1 963 ? -25.201 -14.150 -12.127 1.00 78.50 963 ASN A C 1
ATOM 8049 O O . ASN A 1 963 ? -25.808 -13.513 -11.266 1.00 78.50 963 ASN A O 1
ATOM 8053 N N . TYR A 1 964 ? -25.394 -13.938 -13.431 1.00 84.00 964 TYR A N 1
ATOM 8054 C CA . TYR A 1 964 ? -26.173 -12.812 -13.970 1.00 84.00 964 TYR A CA 1
ATOM 8055 C C . TYR A 1 964 ? -27.193 -13.235 -15.035 1.00 84.00 964 TYR A C 1
ATOM 8057 O O . TYR A 1 964 ? -27.716 -12.401 -15.775 1.00 84.00 964 TYR A O 1
ATOM 8065 N N . ARG A 1 965 ? -27.539 -14.528 -15.104 1.00 83.19 965 ARG A N 1
ATOM 8066 C CA . ARG A 1 965 ? -28.434 -15.089 -16.133 1.00 83.19 965 ARG A CA 1
ATOM 8067 C C . ARG A 1 965 ? -29.755 -14.342 -16.296 1.00 83.19 965 ARG A C 1
ATOM 8069 O O . ARG A 1 965 ? -30.229 -14.182 -17.417 1.00 83.19 965 ARG A O 1
ATOM 8076 N N . SER A 1 966 ? -30.382 -13.958 -15.187 1.00 83.00 966 SER A N 1
ATOM 8077 C CA . SER A 1 966 ? -31.680 -13.274 -15.177 1.00 83.00 966 SER A CA 1
ATOM 8078 C C . SER A 1 966 ? -31.596 -11.877 -15.787 1.00 83.00 966 SER A C 1
ATOM 8080 O O . SER A 1 966 ? -32.500 -11.482 -16.517 1.00 83.00 966 SER A O 1
ATOM 8082 N N . ILE A 1 967 ? -30.495 -11.166 -15.533 1.00 82.06 967 ILE A N 1
ATOM 8083 C CA . ILE A 1 967 ? -30.220 -9.834 -16.073 1.00 82.06 967 ILE A CA 1
ATOM 8084 C C . ILE A 1 967 ? -29.870 -9.943 -17.559 1.00 82.06 967 ILE A C 1
ATOM 8086 O O . ILE A 1 967 ? -30.482 -9.269 -18.379 1.00 82.06 967 ILE A O 1
ATOM 8090 N N . LEU A 1 968 ? -28.964 -10.857 -17.923 1.00 83.81 968 LEU A N 1
ATOM 8091 C CA . LEU A 1 968 ? -28.525 -11.046 -19.309 1.00 83.81 968 LEU A CA 1
ATOM 8092 C C . LEU A 1 968 ? -29.670 -11.464 -20.240 1.00 83.81 968 LEU A C 1
ATOM 8094 O O . LEU A 1 968 ? -29.707 -11.035 -21.384 1.00 83.81 968 LEU A O 1
ATOM 8098 N N . LYS A 1 969 ? -30.636 -12.261 -19.760 1.00 84.75 969 LYS A N 1
ATOM 8099 C CA . LYS A 1 969 ? -31.807 -12.680 -20.552 1.00 84.75 969 LYS A CA 1
ATOM 8100 C C . LYS A 1 969 ? -32.712 -11.529 -21.004 1.00 84.75 969 LYS A C 1
ATOM 8102 O O . LYS A 1 969 ? -33.509 -11.757 -21.913 1.00 84.75 969 LYS A O 1
ATOM 8107 N N . LYS A 1 970 ? -32.631 -10.351 -20.373 1.00 82.38 970 LYS A N 1
ATOM 8108 C CA . LYS A 1 970 ? -33.411 -9.174 -20.781 1.00 82.38 970 LYS A CA 1
ATOM 8109 C C . LYS A 1 970 ? -32.983 -8.667 -22.163 1.00 82.38 970 LYS A C 1
ATOM 8111 O O . LYS A 1 970 ? -33.844 -8.265 -22.935 1.00 82.38 970 LYS A O 1
ATOM 8116 N N . ASP A 1 971 ? -31.705 -8.822 -22.509 1.00 81.44 971 ASP A N 1
ATOM 8117 C CA . ASP A 1 971 ? -31.143 -8.445 -23.806 1.00 81.44 971 ASP A CA 1
ATOM 8118 C C . ASP A 1 971 ? -30.749 -9.688 -24.609 1.00 81.44 971 ASP A C 1
ATOM 8120 O O . ASP A 1 971 ? -29.653 -10.244 -24.485 1.00 81.44 971 ASP A O 1
ATOM 8124 N N . GLN A 1 972 ? -31.672 -10.151 -25.461 1.00 80.62 972 GLN A N 1
ATOM 8125 C CA . GLN A 1 972 ? -31.486 -11.385 -26.234 1.00 80.62 972 GLN A CA 1
ATOM 8126 C C . GLN A 1 972 ? -30.254 -11.349 -27.147 1.00 80.62 972 GLN A C 1
ATOM 8128 O O . GLN A 1 972 ? -29.644 -12.399 -27.362 1.00 80.62 972 GLN A O 1
ATOM 8133 N N . ALA A 1 973 ? -29.873 -10.175 -27.660 1.00 81.19 973 ALA A N 1
ATOM 8134 C CA . ALA A 1 973 ? -28.686 -10.002 -28.495 1.00 81.19 973 ALA A CA 1
ATOM 8135 C C . ALA A 1 973 ? -27.399 -10.327 -27.715 1.00 81.19 973 ALA A C 1
ATOM 8137 O O . ALA A 1 973 ? -26.648 -11.219 -28.118 1.00 81.19 973 ALA A O 1
ATOM 8138 N N . ILE A 1 974 ? -27.206 -9.697 -26.549 1.00 84.62 974 ILE A N 1
ATOM 8139 C CA . ILE A 1 974 ? -26.063 -9.944 -25.654 1.00 84.62 974 ILE A CA 1
ATOM 8140 C C . ILE A 1 974 ? -26.078 -11.394 -25.160 1.00 84.62 974 ILE A C 1
ATOM 8142 O O . ILE A 1 974 ? -25.063 -12.089 -25.227 1.00 84.62 974 ILE A O 1
ATOM 8146 N N . TYR A 1 975 ? -27.234 -11.891 -24.711 1.00 86.56 975 TYR A N 1
ATOM 8147 C CA . TYR A 1 975 ? -27.358 -13.259 -24.204 1.00 86.56 975 TYR A CA 1
ATOM 8148 C C . TYR A 1 975 ? -26.984 -14.311 -25.256 1.00 86.56 975 TYR A C 1
ATOM 8150 O O . TYR A 1 975 ? -26.296 -15.287 -24.949 1.00 86.56 975 TYR A O 1
ATOM 8158 N N . LYS A 1 976 ? -27.432 -14.123 -26.504 1.00 84.56 976 LYS A N 1
ATOM 8159 C CA . LYS A 1 976 ? -27.136 -15.034 -27.613 1.00 84.56 976 LYS A CA 1
ATOM 8160 C C . LYS A 1 976 ? -25.670 -14.956 -28.027 1.00 84.56 976 LYS A C 1
ATOM 8162 O O . LYS A 1 976 ? -25.086 -16.003 -28.299 1.00 84.56 976 LYS A O 1
ATOM 8167 N N . ALA A 1 977 ? -25.087 -13.757 -28.038 1.00 83.50 977 ALA A N 1
ATOM 8168 C CA . ALA A 1 977 ? -23.668 -13.566 -28.308 1.00 83.50 977 ALA A CA 1
ATOM 8169 C C . ALA A 1 977 ? -22.812 -14.304 -27.269 1.00 83.50 977 ALA A C 1
ATOM 8171 O O . ALA A 1 977 ? -22.041 -15.177 -27.644 1.00 83.50 977 ALA A O 1
ATOM 8172 N N . LEU A 1 978 ? -23.028 -14.075 -25.969 1.00 85.12 978 LEU A N 1
ATOM 8173 C CA . LEU A 1 978 ? -22.260 -14.734 -24.903 1.00 85.12 978 LEU A CA 1
ATOM 8174 C C . LEU A 1 978 ? -22.376 -16.270 -24.929 1.00 85.12 978 LEU A C 1
ATOM 8176 O O . LEU A 1 978 ? -21.437 -16.960 -24.561 1.00 85.12 978 LEU A O 1
ATOM 8180 N N . LYS A 1 979 ? -23.508 -16.834 -25.374 1.00 81.81 979 LYS A N 1
ATOM 8181 C CA . LYS A 1 979 ? -23.737 -18.292 -25.393 1.00 81.81 979 LYS A CA 1
ATOM 8182 C C . LYS A 1 979 ? -23.120 -19.014 -26.603 1.00 81.81 979 LYS A C 1
ATOM 8184 O O . LYS A 1 979 ? -23.285 -20.229 -26.730 1.00 81.81 979 LYS A O 1
ATOM 8189 N N . ASN A 1 980 ? -22.483 -18.299 -27.525 1.00 78.38 980 ASN A N 1
ATOM 8190 C CA . ASN A 1 980 ? -21.927 -18.918 -28.722 1.00 78.38 980 ASN A CA 1
ATOM 8191 C C . ASN A 1 980 ? -20.772 -19.876 -28.368 1.00 78.38 980 ASN A C 1
ATOM 8193 O O . ASN A 1 980 ? -19.874 -19.525 -27.607 1.00 78.38 980 ASN A O 1
ATOM 8197 N N . THR A 1 981 ? -20.795 -21.088 -28.925 1.00 67.12 981 THR A N 1
ATOM 8198 C CA . THR A 1 981 ? -19.778 -22.125 -28.688 1.00 67.12 981 THR A CA 1
ATOM 8199 C C . THR A 1 981 ? -18.521 -21.926 -29.533 1.00 67.12 981 THR A C 1
ATOM 8201 O O . THR A 1 981 ? -17.445 -22.371 -29.139 1.00 67.12 981 THR A O 1
ATOM 8204 N N . GLU A 1 982 ? -18.643 -21.244 -30.675 1.00 75.88 982 GLU A N 1
ATOM 8205 C CA . GLU A 1 982 ? -17.517 -20.874 -31.536 1.00 75.88 982 GLU A CA 1
ATOM 8206 C C . GLU A 1 982 ? -17.043 -19.461 -31.186 1.00 75.88 982 GLU A C 1
ATOM 8208 O O . GLU A 1 982 ? -17.563 -18.453 -31.672 1.00 75.88 982 GLU A O 1
ATOM 8213 N N . ILE A 1 983 ? -16.057 -19.389 -30.293 1.00 78.88 983 ILE A N 1
ATOM 8214 C CA . ILE A 1 983 ? -15.462 -18.126 -29.853 1.00 78.88 983 ILE A CA 1
ATOM 8215 C C . ILE A 1 983 ? -14.348 -17.752 -30.826 1.00 78.88 983 ILE A C 1
ATOM 8217 O O . ILE A 1 983 ? -13.392 -18.499 -31.005 1.00 78.88 983 ILE A O 1
ATOM 8221 N N . SER A 1 984 ? -14.478 -16.579 -31.440 1.00 79.38 984 SER A N 1
ATOM 8222 C CA . SER A 1 984 ? -13.471 -15.984 -32.321 1.00 79.38 984 SER A CA 1
ATOM 8223 C C . SER A 1 984 ? -13.311 -14.500 -32.005 1.00 79.38 984 SER A C 1
ATOM 8225 O O . SER A 1 984 ? -14.226 -13.869 -31.471 1.00 79.38 984 SER A O 1
ATOM 8227 N N . GLN A 1 985 ? -12.184 -13.899 -32.389 1.00 76.31 985 GLN A N 1
ATOM 8228 C CA . GLN A 1 985 ? -11.987 -12.455 -32.209 1.00 76.31 985 GLN A CA 1
ATOM 8229 C C . GLN A 1 985 ? -13.064 -11.616 -32.917 1.00 76.31 985 GLN A C 1
ATOM 8231 O O . GLN A 1 985 ? -13.516 -10.611 -32.375 1.00 76.31 985 GLN A O 1
ATOM 8236 N N . ASN A 1 986 ? -13.540 -12.046 -34.091 1.00 81.50 986 ASN A N 1
ATOM 8237 C CA . ASN A 1 986 ? -14.617 -11.357 -34.812 1.00 81.50 986 ASN A CA 1
ATOM 8238 C C . ASN A 1 986 ? -15.937 -11.366 -34.032 1.00 81.50 986 ASN A C 1
ATOM 8240 O O . ASN A 1 986 ? -16.661 -10.371 -34.029 1.00 81.50 986 ASN A O 1
ATOM 8244 N N . MET A 1 987 ? -16.231 -12.472 -33.349 1.00 85.56 987 MET A N 1
ATOM 8245 C CA . MET A 1 987 ? -17.402 -12.587 -32.484 1.00 85.56 987 MET A CA 1
ATOM 8246 C C . MET A 1 987 ? -17.295 -11.636 -31.284 1.00 85.56 987 MET A C 1
ATOM 8248 O O . MET A 1 987 ? -18.232 -10.879 -31.030 1.00 85.56 987 MET A O 1
ATOM 8252 N N . ILE A 1 988 ? -16.138 -11.598 -30.609 1.00 85.06 988 ILE A N 1
ATOM 8253 C CA . ILE A 1 988 ? -15.908 -10.689 -29.472 1.00 85.06 988 ILE A CA 1
ATOM 8254 C C . ILE A 1 988 ? -16.009 -9.225 -29.934 1.00 85.06 988 ILE A C 1
ATOM 8256 O O . ILE A 1 988 ? -16.609 -8.401 -29.249 1.00 85.06 988 ILE A O 1
ATOM 8260 N N . LYS A 1 989 ? -15.504 -8.900 -31.132 1.00 85.38 989 LYS A N 1
ATOM 8261 C CA . LYS A 1 989 ? -15.609 -7.560 -31.729 1.00 85.38 989 LYS A CA 1
ATOM 8262 C C . LYS A 1 989 ? -17.060 -7.148 -31.965 1.00 85.38 989 LYS A C 1
ATOM 8264 O O . LYS A 1 989 ? -17.425 -6.022 -31.641 1.00 85.38 989 LYS A O 1
ATOM 8269 N N . GLY A 1 990 ? -17.884 -8.062 -32.479 1.00 86.75 990 GLY A N 1
ATOM 8270 C CA . GLY A 1 990 ? -19.322 -7.839 -32.624 1.00 86.75 990 GLY A CA 1
ATOM 8271 C C . GLY A 1 990 ? -20.011 -7.575 -31.282 1.00 86.75 990 GLY A C 1
ATOM 8272 O O . GLY A 1 990 ? -20.802 -6.643 -31.181 1.00 86.75 990 GLY A O 1
ATOM 8273 N N . LEU A 1 991 ? -19.658 -8.334 -30.238 1.00 88.19 991 LEU A N 1
ATOM 8274 C CA . LEU A 1 991 ? -20.187 -8.134 -28.883 1.00 88.19 991 LEU A CA 1
ATOM 8275 C C . LEU A 1 991 ? -19.798 -6.767 -28.298 1.00 88.19 991 LEU A C 1
ATOM 8277 O O . LEU A 1 991 ? -20.639 -6.098 -27.706 1.00 88.19 991 LEU A O 1
ATOM 8281 N N . VAL A 1 992 ? -18.547 -6.336 -28.481 1.00 88.12 992 VAL A N 1
ATOM 8282 C CA . VAL A 1 992 ? -18.071 -5.021 -28.019 1.00 88.12 992 VAL A CA 1
ATOM 8283 C C . VAL A 1 992 ? -18.813 -3.881 -28.714 1.00 88.12 992 VAL A C 1
ATOM 8285 O O . VAL A 1 992 ? -19.237 -2.949 -28.039 1.00 88.12 992 VAL A O 1
ATOM 8288 N N . MET A 1 993 ? -19.024 -3.970 -30.032 1.00 87.31 993 MET A N 1
ATOM 8289 C CA . MET A 1 993 ? -19.801 -2.969 -30.775 1.00 87.31 993 MET A CA 1
ATOM 8290 C C . MET A 1 993 ? -21.251 -2.883 -30.287 1.00 87.31 993 MET A C 1
ATOM 8292 O O . MET A 1 993 ? -21.794 -1.789 -30.158 1.00 87.31 993 MET A O 1
ATOM 8296 N N . GLU A 1 994 ? -21.875 -4.027 -30.004 1.00 87.00 994 GLU A N 1
ATOM 8297 C CA . GLU A 1 994 ? -23.250 -4.067 -29.507 1.00 87.00 994 GLU A CA 1
ATOM 8298 C C . GLU A 1 994 ? -23.369 -3.447 -28.107 1.00 87.00 994 GLU A C 1
ATOM 8300 O O . GLU A 1 994 ? -24.262 -2.639 -27.859 1.00 87.00 994 GLU A O 1
ATOM 8305 N N . LEU A 1 995 ? -22.435 -3.771 -27.206 1.00 88.38 995 LEU A N 1
ATOM 8306 C CA . LEU A 1 995 ? -22.382 -3.189 -25.862 1.00 88.38 995 LEU A CA 1
ATOM 8307 C C . LEU A 1 995 ? -22.126 -1.678 -25.899 1.00 88.38 995 LEU A C 1
ATOM 8309 O O . LEU A 1 995 ? -22.767 -0.948 -25.150 1.00 88.38 995 LEU A O 1
ATOM 8313 N N . ASP A 1 996 ? -21.248 -1.201 -26.785 1.00 87.44 996 ASP A N 1
ATOM 8314 C CA . ASP A 1 996 ? -20.978 0.233 -26.957 1.00 87.44 996 ASP A CA 1
ATOM 8315 C C . ASP A 1 996 ? -22.224 0.992 -27.442 1.00 87.44 996 ASP A C 1
ATOM 8317 O O . ASP A 1 996 ? -22.566 2.046 -26.909 1.00 87.44 996 ASP A O 1
ATOM 8321 N N . ASN A 1 997 ? -22.967 0.428 -28.400 1.00 86.69 997 ASN A N 1
ATOM 8322 C CA . ASN A 1 997 ? -24.222 1.020 -28.872 1.00 86.69 997 ASN A CA 1
ATOM 8323 C C . ASN A 1 997 ? -25.282 1.110 -27.763 1.00 86.69 997 ASN A C 1
ATOM 8325 O O . ASN A 1 997 ? -26.011 2.102 -27.690 1.00 86.69 997 ASN A O 1
ATOM 8329 N N . ILE A 1 998 ? -25.359 0.094 -26.899 1.00 85.31 998 ILE A N 1
ATOM 8330 C CA . ILE A 1 998 ? -26.279 0.069 -25.757 1.00 85.31 998 ILE A CA 1
ATOM 8331 C C . ILE A 1 998 ? -25.866 1.107 -24.704 1.00 85.31 998 ILE A C 1
ATOM 8333 O O . ILE A 1 998 ? -26.697 1.919 -24.306 1.00 85.31 998 ILE A O 1
ATOM 8337 N N . LEU A 1 999 ? -24.590 1.141 -24.308 1.00 84.88 999 LEU A N 1
ATOM 8338 C CA . LEU A 1 999 ? -24.074 2.072 -23.294 1.00 84.88 999 LEU A CA 1
ATOM 8339 C C . LEU A 1 999 ? -24.105 3.541 -23.754 1.00 84.88 999 LEU A C 1
ATOM 8341 O O . LEU A 1 999 ? -24.292 4.434 -22.936 1.00 84.88 999 LEU A O 1
ATOM 8345 N N . GLN A 1 1000 ? -23.980 3.813 -25.057 1.00 84.06 1000 GLN A N 1
ATOM 8346 C CA . GLN A 1 1000 ? -24.119 5.164 -25.623 1.00 84.06 1000 GLN A CA 1
ATOM 8347 C C . GLN A 1 1000 ? -25.579 5.582 -25.879 1.00 84.06 1000 GLN A C 1
ATOM 8349 O O . GLN A 1 1000 ? -25.818 6.644 -26.457 1.00 84.06 1000 GLN A O 1
ATOM 8354 N N . GLY A 1 1001 ? -26.562 4.751 -25.514 1.00 76.94 1001 GLY A N 1
ATOM 8355 C CA . GLY A 1 1001 ? -27.986 5.049 -25.693 1.00 76.94 1001 GLY A CA 1
ATOM 8356 C C . GLY A 1 1001 ? -28.468 5.038 -27.150 1.00 76.94 1001 GLY A C 1
ATOM 8357 O O . GLY A 1 1001 ? -29.565 5.510 -27.436 1.00 76.94 1001 GLY A O 1
ATOM 8358 N N . LYS A 1 1002 ? -27.683 4.493 -28.090 1.00 73.94 1002 LYS A N 1
ATOM 8359 C CA . LYS A 1 1002 ? -28.036 4.446 -29.524 1.00 73.94 1002 LYS A CA 1
ATOM 8360 C C . LYS A 1 1002 ? -29.134 3.430 -29.844 1.00 73.94 1002 LYS A C 1
ATOM 8362 O O . LYS A 1 1002 ? -29.796 3.568 -30.866 1.00 73.94 1002 LYS A O 1
ATOM 8367 N N . ASN A 1 1003 ? -29.323 2.432 -28.980 1.00 68.62 1003 ASN A N 1
ATOM 8368 C CA . ASN A 1 1003 ? -30.305 1.359 -29.161 1.00 68.62 1003 ASN A CA 1
ATOM 8369 C C . ASN A 1 1003 ? -31.641 1.595 -28.415 1.00 68.62 1003 ASN A C 1
ATOM 8371 O O . ASN A 1 1003 ? -32.437 0.665 -28.333 1.00 68.62 1003 ASN A O 1
ATOM 8375 N N . GLU A 1 1004 ? -31.891 2.793 -27.858 1.00 64.81 1004 GLU A N 1
ATOM 8376 C CA . GLU A 1 1004 ? -33.101 3.127 -27.063 1.00 64.81 1004 GLU A CA 1
ATOM 8377 C C . GLU A 1 1004 ? -33.422 2.108 -25.939 1.00 64.81 1004 GLU A C 1
ATOM 8379 O O . GLU A 1 1004 ? -34.571 1.933 -25.533 1.00 64.81 1004 GLU A O 1
ATOM 8384 N N . VAL A 1 1005 ? -32.404 1.412 -25.419 1.00 70.19 1005 VAL A N 1
ATOM 8385 C CA . VAL A 1 1005 ? -32.558 0.455 -24.315 1.00 70.19 1005 VAL A CA 1
ATOM 8386 C C . VAL A 1 1005 ? -32.513 1.219 -22.996 1.00 70.19 1005 VAL A C 1
ATOM 8388 O O . VAL A 1 1005 ? -31.482 1.783 -22.644 1.00 70.19 1005 VAL A O 1
ATOM 8391 N N . ASP A 1 1006 ? -33.617 1.210 -22.249 1.00 70.00 1006 ASP A N 1
ATOM 8392 C CA . ASP A 1 1006 ? -33.669 1.772 -20.897 1.00 70.00 1006 ASP A CA 1
ATOM 8393 C C . ASP A 1 1006 ? -32.848 0.887 -19.942 1.00 70.00 1006 ASP A C 1
ATOM 8395 O O . ASP A 1 1006 ? -33.244 -0.250 -19.647 1.00 70.00 1006 ASP A O 1
ATOM 8399 N N . LEU A 1 1007 ? -31.670 1.361 -19.523 1.00 78.19 1007 LEU A N 1
ATOM 8400 C CA . LEU A 1 1007 ? -30.736 0.652 -18.645 1.00 78.19 1007 LEU A CA 1
ATOM 8401 C C . LEU A 1 1007 ? -30.964 1.069 -17.191 1.00 78.19 1007 LEU A C 1
ATOM 8403 O O . LEU A 1 1007 ? -30.945 2.245 -16.855 1.00 78.19 1007 LEU A O 1
ATOM 8407 N N . ASP A 1 1008 ? -31.126 0.077 -16.314 1.00 82.38 1008 ASP A N 1
ATOM 8408 C CA . ASP A 1 1008 ? -31.006 0.323 -14.877 1.00 82.38 1008 ASP A CA 1
ATOM 8409 C C . ASP A 1 1008 ? -29.525 0.307 -14.470 1.00 82.38 1008 ASP A C 1
ATOM 8411 O O . ASP A 1 1008 ? -28.694 -0.304 -15.145 1.00 82.38 1008 ASP A O 1
ATOM 8415 N N . GLU A 1 1009 ? -29.203 0.930 -13.337 1.00 82.00 1009 GLU A N 1
ATOM 8416 C CA . GLU A 1 1009 ? -27.830 1.073 -12.828 1.00 82.00 1009 GLU A CA 1
ATOM 8417 C C . GLU A 1 1009 ? -27.080 -0.273 -12.734 1.00 82.00 1009 GLU A C 1
ATOM 8419 O O . GLU A 1 1009 ? -25.887 -0.375 -13.031 1.00 82.00 1009 GLU A O 1
ATOM 8424 N N . LYS A 1 1010 ? -27.787 -1.359 -12.383 1.00 81.75 1010 LYS A N 1
ATOM 8425 C CA . LYS A 1 1010 ? -27.197 -2.705 -12.291 1.00 81.75 1010 LYS A CA 1
ATOM 8426 C C . LYS A 1 1010 ? -26.835 -3.268 -13.666 1.00 81.75 1010 LYS A C 1
ATOM 8428 O O . LYS A 1 1010 ? -25.790 -3.909 -13.797 1.00 81.75 1010 LYS A O 1
ATOM 8433 N N . ARG A 1 1011 ? -27.687 -3.065 -14.677 1.00 84.56 1011 ARG A N 1
ATOM 8434 C CA . ARG A 1 1011 ? -27.420 -3.447 -16.072 1.00 84.56 1011 ARG A CA 1
ATOM 8435 C C . ARG A 1 1011 ? -26.291 -2.624 -16.665 1.00 84.56 1011 ARG A C 1
ATOM 8437 O O . ARG A 1 1011 ? -25.398 -3.210 -17.268 1.00 84.56 1011 ARG A O 1
ATOM 8444 N N . GLU A 1 1012 ? -26.296 -1.315 -16.449 1.00 85.19 1012 GLU A N 1
ATOM 8445 C CA . GLU A 1 1012 ? -25.250 -0.415 -16.937 1.00 85.19 1012 GLU A CA 1
ATOM 8446 C C . GLU A 1 1012 ? -23.874 -0.803 -16.379 1.00 85.19 1012 GLU A C 1
ATOM 8448 O O . GLU A 1 1012 ? -22.924 -0.995 -17.145 1.00 85.19 1012 GLU A O 1
ATOM 8453 N N . LYS A 1 1013 ? -23.777 -1.042 -15.063 1.00 84.31 1013 LYS A N 1
ATOM 8454 C CA . LYS A 1 1013 ? -22.536 -1.495 -14.418 1.00 84.31 1013 LYS A CA 1
ATOM 8455 C C . LYS A 1 1013 ? -22.062 -2.840 -14.975 1.00 84.31 1013 LYS A C 1
ATOM 8457 O O . LYS A 1 1013 ? -20.893 -2.978 -15.331 1.00 84.31 1013 LYS A O 1
ATOM 8462 N N . LEU A 1 1014 ? -22.964 -3.818 -15.113 1.00 86.25 1014 LEU A N 1
ATOM 8463 C CA . LEU A 1 1014 ? -22.628 -5.131 -15.673 1.00 86.25 1014 LEU A CA 1
ATOM 8464 C C . LEU A 1 1014 ? -22.163 -5.031 -17.134 1.00 86.25 1014 LEU A C 1
ATOM 8466 O O . LEU A 1 1014 ? -21.168 -5.649 -17.503 1.00 86.25 1014 LEU A O 1
ATOM 8470 N N . TYR A 1 1015 ? -22.855 -4.264 -17.976 1.00 89.12 1015 TYR A N 1
ATOM 8471 C CA . TYR A 1 1015 ? -22.503 -4.116 -19.392 1.00 89.12 1015 TYR A CA 1
ATOM 8472 C C . TYR A 1 1015 ? -21.195 -3.362 -19.577 1.00 89.12 1015 TYR A C 1
ATOM 8474 O O . TYR A 1 1015 ? -20.405 -3.739 -20.440 1.00 89.12 1015 TYR A O 1
ATOM 8482 N N . THR A 1 1016 ? -20.911 -2.392 -18.711 1.00 87.44 1016 THR A N 1
ATOM 8483 C CA . THR A 1 1016 ? -19.612 -1.716 -18.659 1.00 87.44 1016 THR A CA 1
ATOM 8484 C C . THR A 1 1016 ? -18.484 -2.692 -18.312 1.00 87.44 1016 THR A C 1
ATOM 8486 O O . THR A 1 1016 ? -17.447 -2.687 -18.977 1.00 87.44 1016 THR A O 1
ATOM 8489 N N . GLU A 1 1017 ? -18.678 -3.585 -17.332 1.00 87.12 1017 GLU A N 1
ATOM 8490 C CA . GLU A 1 1017 ? -17.693 -4.627 -16.992 1.00 87.12 1017 GLU A CA 1
ATOM 8491 C C . GLU A 1 1017 ? -17.449 -5.592 -18.166 1.00 87.12 1017 GLU A C 1
ATOM 8493 O O . GLU A 1 1017 ? -16.295 -5.857 -18.513 1.00 87.12 1017 GLU A O 1
ATOM 8498 N N . ILE A 1 1018 ? -18.514 -6.068 -18.825 1.00 89.25 1018 ILE A N 1
ATOM 8499 C CA . ILE A 1 1018 ? -18.401 -6.971 -19.985 1.00 89.25 1018 ILE A CA 1
ATOM 8500 C C . ILE A 1 1018 ? -17.698 -6.266 -21.148 1.00 89.25 1018 ILE A C 1
ATOM 8502 O O . ILE A 1 1018 ? -16.806 -6.849 -21.770 1.00 89.25 1018 ILE A O 1
ATOM 8506 N N . TYR A 1 1019 ? -18.073 -5.016 -21.433 1.00 88.88 1019 TYR A N 1
ATOM 8507 C CA . TYR A 1 1019 ? -17.468 -4.199 -22.481 1.00 88.88 1019 TYR A CA 1
ATOM 8508 C C . TYR A 1 1019 ? -15.966 -4.030 -22.246 1.00 88.88 1019 TYR A C 1
ATOM 8510 O O . TYR A 1 1019 ? -15.172 -4.310 -23.147 1.00 88.88 1019 TYR A O 1
ATOM 8518 N N . ARG A 1 1020 ? -15.562 -3.645 -21.028 1.00 87.19 1020 ARG A N 1
ATOM 8519 C CA . ARG A 1 1020 ? -14.151 -3.478 -20.650 1.00 87.19 1020 ARG A CA 1
ATOM 8520 C C . ARG A 1 1020 ? -13.373 -4.787 -20.774 1.00 87.19 1020 ARG A C 1
ATOM 8522 O O . ARG A 1 1020 ? -12.315 -4.805 -21.401 1.00 87.19 1020 ARG A O 1
ATOM 8529 N N . PHE A 1 1021 ? -13.914 -5.888 -20.248 1.00 89.25 1021 PHE A N 1
ATOM 8530 C CA . PHE A 1 1021 ? -13.274 -7.203 -20.325 1.00 89.25 1021 PHE A CA 1
ATOM 8531 C C . PHE A 1 1021 ? -13.078 -7.661 -21.778 1.00 89.25 1021 PHE A C 1
ATOM 8533 O O . PHE A 1 1021 ? -11.974 -8.029 -22.178 1.00 89.25 1021 PHE A O 1
ATOM 8540 N N . CYS A 1 1022 ? -14.127 -7.590 -22.602 1.00 88.19 1022 CYS A N 1
ATOM 8541 C CA . CYS A 1 1022 ? -14.068 -8.011 -24.003 1.00 88.19 1022 CYS A CA 1
ATOM 8542 C C . CYS A 1 1022 ? -13.155 -7.106 -24.841 1.00 88.19 1022 CYS A C 1
ATOM 8544 O O . CYS A 1 1022 ? -12.401 -7.604 -25.677 1.00 88.19 1022 CYS A O 1
ATOM 8546 N N . SER A 1 1023 ? -13.174 -5.794 -24.596 1.00 85.62 1023 SER A N 1
ATOM 8547 C CA . SER A 1 1023 ? -12.287 -4.833 -25.264 1.00 85.62 1023 SER A CA 1
ATOM 8548 C C . SER A 1 1023 ? -10.818 -5.109 -24.950 1.00 85.62 1023 SER A C 1
ATOM 8550 O O . SER A 1 1023 ? -9.974 -5.089 -25.848 1.00 85.62 1023 SER A O 1
ATOM 8552 N N . MET A 1 1024 ? -10.512 -5.440 -23.693 1.00 86.44 1024 MET A N 1
ATOM 8553 C CA . MET A 1 1024 ? -9.169 -5.837 -23.277 1.00 86.44 1024 MET A CA 1
ATOM 8554 C C . MET A 1 1024 ? -8.711 -7.120 -23.982 1.00 86.44 1024 MET A C 1
ATOM 8556 O O . MET A 1 1024 ? -7.605 -7.147 -24.524 1.00 86.44 1024 MET A O 1
ATOM 8560 N N . LEU A 1 1025 ? -9.563 -8.151 -24.056 1.00 85.94 1025 LEU A N 1
ATOM 8561 C CA . LEU A 1 1025 ? -9.241 -9.384 -24.784 1.00 85.94 1025 LEU A CA 1
ATOM 8562 C C . LEU A 1 1025 ? -9.005 -9.140 -26.281 1.00 85.94 1025 LEU A C 1
ATOM 8564 O O . LEU A 1 1025 ? -8.062 -9.696 -26.844 1.00 85.94 1025 LEU A O 1
ATOM 8568 N N . LEU A 1 1026 ? -9.824 -8.301 -26.926 1.00 81.56 1026 LEU A N 1
ATOM 8569 C CA . LEU A 1 1026 ? -9.637 -7.935 -28.335 1.00 81.56 1026 LEU A CA 1
ATOM 8570 C C . LEU A 1 1026 ? -8.289 -7.272 -28.573 1.00 81.56 1026 LEU A C 1
ATOM 8572 O O . LEU A 1 1026 ? -7.597 -7.609 -29.530 1.00 81.56 1026 LEU A O 1
ATOM 8576 N N . PHE A 1 1027 ? -7.907 -6.347 -27.697 1.00 78.56 1027 PHE A N 1
ATOM 8577 C CA . PHE A 1 1027 ? -6.627 -5.672 -27.819 1.00 78.56 1027 PHE A CA 1
ATOM 8578 C C . PHE A 1 1027 ? -5.457 -6.640 -27.618 1.00 78.56 1027 PHE A C 1
ATOM 8580 O O . PHE A 1 1027 ? -4.533 -6.666 -28.429 1.00 78.56 1027 PHE A O 1
ATOM 8587 N N . MET A 1 1028 ? -5.513 -7.473 -26.573 1.00 79.75 1028 MET A N 1
ATOM 8588 C CA . MET A 1 1028 ? -4.489 -8.490 -26.310 1.00 79.75 1028 MET A CA 1
ATOM 8589 C C . MET A 1 1028 ? -4.350 -9.477 -27.474 1.00 79.75 1028 MET A C 1
ATOM 8591 O O . MET A 1 1028 ? -3.245 -9.935 -27.760 1.00 79.75 1028 MET A O 1
ATOM 8595 N N . GLY A 1 1029 ? -5.460 -9.780 -28.149 1.00 73.81 1029 GLY A N 1
ATOM 8596 C CA . GLY A 1 1029 ? -5.512 -10.667 -29.302 1.00 73.81 1029 GLY A CA 1
ATOM 8597 C C . GLY A 1 1029 ? -5.088 -10.037 -30.630 1.00 73.81 1029 GLY A C 1
ATOM 8598 O O . GLY A 1 1029 ? -4.707 -10.778 -31.529 1.00 73.81 1029 GLY A O 1
ATOM 8599 N N . ALA A 1 1030 ? -5.127 -8.711 -30.780 1.00 67.94 1030 ALA A N 1
ATOM 8600 C CA . ALA A 1 1030 ? -4.690 -8.029 -32.003 1.00 67.94 1030 ALA A CA 1
ATOM 8601 C C . ALA A 1 1030 ? -3.154 -8.000 -32.150 1.00 67.94 1030 ALA A C 1
ATOM 8603 O O . ALA A 1 1030 ? -2.631 -7.930 -33.260 1.00 67.94 1030 ALA A O 1
ATOM 8604 N N . ASP A 1 1031 ? -2.432 -8.091 -31.032 1.00 60.31 1031 ASP A N 1
ATOM 8605 C CA . ASP A 1 1031 ? -0.971 -8.026 -30.944 1.00 60.31 1031 ASP A CA 1
ATOM 8606 C C . ASP A 1 1031 ? -0.362 -9.444 -30.835 1.00 60.31 1031 ASP A C 1
ATOM 8608 O O . ASP A 1 1031 ? 0.214 -9.825 -29.812 1.00 60.31 1031 ASP A O 1
ATOM 8612 N N . LEU A 1 1032 ? -0.563 -10.265 -31.879 1.00 50.28 1032 LEU A N 1
ATOM 8613 C CA . LEU A 1 1032 ? -0.269 -11.714 -31.892 1.00 50.28 1032 LEU A CA 1
ATOM 8614 C C . LEU A 1 1032 ? 1.226 -12.081 -31.835 1.00 50.28 1032 LEU A C 1
ATOM 8616 O O . LEU A 1 1032 ? 1.548 -13.256 -31.636 1.00 50.28 1032 LEU A O 1
ATOM 8620 N N . ASP A 1 1033 ? 2.149 -11.135 -32.042 1.00 56.66 1033 ASP A N 1
ATOM 8621 C CA . ASP A 1 1033 ? 3.581 -11.446 -32.023 1.00 56.66 1033 ASP A CA 1
ATOM 8622 C C . ASP A 1 1033 ? 4.197 -11.262 -30.631 1.00 56.66 1033 ASP A C 1
ATOM 8624 O O . ASP A 1 1033 ? 4.584 -10.169 -30.226 1.00 56.66 1033 ASP A O 1
ATOM 8628 N N . CYS A 1 1034 ? 4.314 -12.367 -29.896 1.00 53.75 1034 CYS A N 1
ATOM 8629 C CA . CYS A 1 1034 ? 4.949 -12.387 -28.578 1.00 53.75 1034 CYS A CA 1
ATOM 8630 C C . CYS A 1 1034 ? 6.411 -12.813 -28.593 1.00 53.75 1034 CYS A C 1
ATOM 8632 O O . CYS A 1 1034 ? 6.962 -13.074 -27.525 1.00 53.75 1034 CYS A O 1
ATOM 8634 N N . SER A 1 1035 ? 7.076 -12.895 -29.755 1.00 60.75 1035 SER A N 1
ATOM 8635 C CA . SER A 1 1035 ? 8.493 -13.290 -29.788 1.00 60.75 1035 SER A CA 1
ATOM 8636 C C . SER A 1 1035 ? 9.386 -12.411 -28.925 1.00 60.75 1035 SER A C 1
ATOM 8638 O O . SER A 1 1035 ? 10.278 -12.939 -28.268 1.00 60.75 1035 SER A O 1
ATOM 8640 N N . ASN A 1 1036 ? 9.102 -11.110 -28.885 1.00 66.06 1036 ASN A N 1
ATOM 8641 C CA . ASN A 1 1036 ? 9.899 -10.116 -28.161 1.00 66.06 1036 ASN A CA 1
ATOM 8642 C C . ASN A 1 1036 ? 9.660 -10.167 -26.643 1.00 66.06 1036 ASN A C 1
ATOM 8644 O O . ASN A 1 1036 ? 10.427 -9.614 -25.865 1.00 66.06 1036 ASN A O 1
ATOM 8648 N N . GLU A 1 1037 ? 8.596 -10.846 -26.210 1.00 76.25 1037 GLU A N 1
ATOM 8649 C CA . GLU A 1 1037 ? 8.190 -10.946 -24.806 1.00 76.25 1037 GLU A CA 1
ATOM 8650 C C . GLU A 1 1037 ? 8.570 -12.304 -24.198 1.00 76.25 1037 GLU A C 1
ATOM 8652 O O . GLU A 1 1037 ? 8.542 -12.470 -22.983 1.00 76.25 1037 GLU A O 1
ATOM 8657 N N . LYS A 1 1038 ? 8.972 -13.292 -25.011 1.00 77.44 1038 LYS A N 1
ATOM 8658 C CA . LYS A 1 1038 ? 9.269 -14.651 -24.525 1.00 77.44 1038 LYS A CA 1
ATOM 8659 C C . LYS A 1 1038 ? 10.331 -14.675 -23.435 1.00 77.44 1038 LYS A C 1
ATOM 8661 O O . LYS A 1 1038 ? 10.162 -15.389 -22.457 1.00 77.44 1038 LYS A O 1
ATOM 8666 N N . GLN A 1 1039 ? 11.416 -13.917 -23.601 1.00 74.81 1039 GLN A N 1
ATOM 8667 C CA . GLN A 1 1039 ? 12.508 -13.907 -22.624 1.00 74.81 1039 GLN A CA 1
ATOM 8668 C C . GLN A 1 1039 ? 12.042 -13.367 -21.270 1.00 74.81 1039 GLN A C 1
ATOM 8670 O O . GLN A 1 1039 ? 12.333 -13.985 -20.251 1.00 74.81 1039 GLN A O 1
ATOM 8675 N N . ILE A 1 1040 ? 11.270 -12.275 -21.264 1.00 79.56 1040 ILE A N 1
ATOM 8676 C CA . ILE A 1 1040 ? 10.778 -11.680 -20.019 1.00 79.56 1040 ILE A CA 1
ATOM 8677 C C . ILE A 1 1040 ? 9.674 -12.527 -19.374 1.00 79.56 1040 ILE A C 1
ATOM 8679 O O . ILE A 1 1040 ? 9.639 -12.657 -18.159 1.00 79.56 1040 ILE A O 1
ATOM 8683 N N . ILE A 1 1041 ? 8.820 -13.179 -20.172 1.00 84.31 1041 ILE A N 1
ATOM 8684 C CA . ILE A 1 1041 ? 7.807 -14.121 -19.673 1.00 84.31 1041 ILE A CA 1
ATOM 8685 C C . ILE A 1 1041 ? 8.473 -15.358 -19.059 1.00 84.31 1041 ILE A C 1
ATOM 8687 O O . ILE A 1 1041 ? 8.087 -15.780 -17.973 1.00 84.31 1041 ILE A O 1
ATOM 8691 N N . CYS A 1 1042 ? 9.476 -15.938 -19.729 1.00 78.88 1042 CYS A N 1
ATOM 8692 C CA . CYS A 1 1042 ? 10.252 -17.055 -19.188 1.00 78.88 1042 CYS A CA 1
ATOM 8693 C C . CYS A 1 1042 ? 10.955 -16.668 -17.889 1.00 78.88 1042 CYS A C 1
ATOM 8695 O O . CYS A 1 1042 ? 10.974 -17.478 -16.964 1.00 78.88 1042 CYS A O 1
ATOM 8697 N N . ASP A 1 1043 ? 11.511 -15.453 -17.824 1.00 78.31 1043 ASP A N 1
ATOM 8698 C CA . ASP A 1 1043 ? 12.082 -14.931 -16.590 1.00 78.31 1043 ASP A CA 1
ATOM 8699 C C . ASP A 1 1043 ? 11.016 -14.879 -15.510 1.00 78.31 1043 ASP A C 1
ATOM 8701 O O . ASP A 1 1043 ? 11.152 -15.626 -14.555 1.00 78.31 1043 ASP A O 1
ATOM 8705 N N . PHE A 1 1044 ? 9.923 -14.130 -15.693 1.00 82.56 1044 PHE A N 1
ATOM 8706 C CA . PHE A 1 1044 ? 8.838 -14.049 -14.715 1.00 82.56 1044 PHE A CA 1
ATOM 8707 C C . PHE A 1 1044 ? 8.290 -15.420 -14.309 1.00 82.56 1044 PHE A C 1
ATOM 8709 O O . PHE A 1 1044 ? 7.883 -15.602 -13.166 1.00 82.56 1044 PHE A O 1
ATOM 8716 N N . ALA A 1 1045 ? 8.265 -16.400 -15.209 1.00 79.50 1045 ALA A N 1
ATOM 8717 C CA . ALA A 1 1045 ? 7.786 -17.742 -14.916 1.00 79.50 1045 ALA A CA 1
ATOM 8718 C C . ALA A 1 1045 ? 8.792 -18.633 -14.170 1.00 79.50 1045 ALA A C 1
ATOM 8720 O O . ALA A 1 1045 ? 8.396 -19.684 -13.674 1.00 79.50 1045 ALA A O 1
ATOM 8721 N N . SER A 1 1046 ? 10.063 -18.243 -14.098 1.00 73.75 1046 SER A N 1
ATOM 8722 C CA . SER A 1 1046 ? 11.117 -19.045 -13.480 1.00 73.75 1046 SER A CA 1
ATOM 8723 C C . SER A 1 1046 ? 11.091 -19.002 -11.946 1.00 73.75 1046 SER A C 1
ATOM 8725 O O . SER A 1 1046 ? 10.641 -18.036 -11.324 1.00 73.75 1046 SER A O 1
ATOM 8727 N N . ASP A 1 1047 ? 11.665 -20.030 -11.318 1.00 62.88 1047 ASP A N 1
ATOM 8728 C CA . ASP A 1 1047 ? 11.838 -20.106 -9.856 1.00 62.88 1047 ASP A CA 1
ATOM 8729 C C . ASP A 1 1047 ? 12.874 -19.105 -9.311 1.00 62.88 1047 ASP A C 1
ATOM 8731 O O . ASP A 1 1047 ? 12.968 -18.894 -8.103 1.00 62.88 1047 ASP A O 1
ATOM 8735 N N . ILE A 1 1048 ? 13.669 -18.508 -10.203 1.00 56.28 1048 ILE A N 1
ATOM 8736 C CA . ILE A 1 1048 ? 14.722 -17.523 -9.906 1.00 56.28 1048 ILE A CA 1
ATOM 8737 C C . ILE A 1 1048 ? 14.248 -16.094 -10.223 1.00 56.28 1048 ILE A C 1
ATOM 8739 O O . ILE A 1 1048 ? 14.996 -15.132 -10.060 1.00 56.28 1048 ILE A O 1
ATOM 8743 N N . SER A 1 1049 ? 13.011 -15.966 -10.701 1.00 62.00 1049 SER A N 1
ATOM 8744 C CA . SER A 1 1049 ? 12.439 -14.717 -11.175 1.00 62.00 1049 SER A CA 1
ATOM 8745 C C . SER A 1 1049 ? 12.263 -13.689 -10.069 1.00 62.00 1049 SER A C 1
ATOM 8747 O O . SER A 1 1049 ? 12.288 -13.995 -8.871 1.00 62.00 1049 SER A O 1
ATOM 8749 N N . PHE A 1 1050 ? 11.959 -12.456 -10.477 1.00 56.16 1050 PHE A N 1
ATOM 8750 C CA . PHE A 1 1050 ? 11.446 -11.443 -9.558 1.00 56.16 1050 PHE A CA 1
ATOM 8751 C C . PHE A 1 1050 ? 10.286 -11.938 -8.684 1.00 56.16 1050 PHE A C 1
ATOM 8753 O O . PHE A 1 1050 ? 10.128 -11.470 -7.561 1.00 56.16 1050 PHE A O 1
ATOM 8760 N N . PHE A 1 1051 ? 9.482 -12.873 -9.191 1.00 62.25 1051 PHE A N 1
ATOM 8761 C CA . PHE A 1 1051 ? 8.329 -13.411 -8.496 1.00 62.25 1051 PHE A CA 1
ATOM 8762 C C . PHE A 1 1051 ? 8.361 -14.945 -8.458 1.00 62.25 1051 PHE A C 1
ATOM 8764 O O . PHE A 1 1051 ? 7.636 -15.636 -9.181 1.00 62.25 1051 PHE A O 1
ATOM 8771 N N . ALA A 1 1052 ? 9.188 -15.494 -7.574 1.00 60.59 1052 ALA A N 1
ATOM 8772 C CA . ALA A 1 1052 ? 9.148 -16.903 -7.236 1.00 60.59 1052 ALA A CA 1
ATOM 8773 C C . ALA A 1 1052 ? 7.885 -17.158 -6.409 1.00 60.59 1052 ALA A C 1
ATOM 8775 O O . ALA A 1 1052 ? 7.752 -16.692 -5.275 1.00 60.59 1052 ALA A O 1
ATOM 8776 N N . GLU A 1 1053 ? 6.959 -17.935 -6.958 1.00 65.75 1053 GLU A N 1
ATOM 8777 C CA . GLU A 1 1053 ? 5.703 -18.303 -6.299 1.00 65.75 1053 GLU A CA 1
ATOM 8778 C C . GLU A 1 1053 ? 5.934 -18.935 -4.916 1.00 65.75 1053 GLU A C 1
ATOM 8780 O O . GLU A 1 1053 ? 5.184 -18.673 -3.976 1.00 65.75 1053 GLU A O 1
ATOM 8785 N N . LYS A 1 1054 ? 7.052 -19.662 -4.742 1.00 66.06 1054 LYS A N 1
ATOM 8786 C CA . LYS A 1 1054 ? 7.506 -20.198 -3.447 1.00 66.06 1054 LYS A CA 1
ATOM 8787 C C . LYS A 1 1054 ? 7.609 -19.109 -2.368 1.00 66.06 1054 LYS A C 1
ATOM 8789 O O . LYS A 1 1054 ? 7.307 -19.378 -1.209 1.00 66.06 1054 LYS A O 1
ATOM 8794 N N . ASN A 1 1055 ? 8.006 -17.889 -2.727 1.00 67.50 1055 ASN A N 1
ATOM 8795 C CA . ASN A 1 1055 ? 8.191 -16.785 -1.786 1.00 67.50 1055 ASN A CA 1
ATOM 8796 C C . ASN A 1 1055 ? 6.865 -16.103 -1.424 1.00 67.50 1055 ASN A C 1
ATOM 8798 O O . ASN A 1 1055 ? 6.633 -15.867 -0.241 1.00 67.50 1055 ASN A O 1
ATOM 8802 N N . ALA A 1 1056 ? 5.948 -15.899 -2.379 1.00 72.94 1056 ALA A N 1
ATOM 8803 C CA . ALA A 1 1056 ? 4.570 -15.525 -2.035 1.00 72.94 1056 ALA A CA 1
ATOM 8804 C C . ALA A 1 1056 ? 3.909 -16.587 -1.156 1.00 72.94 1056 ALA A C 1
ATOM 8806 O O . ALA A 1 1056 ? 3.254 -16.240 -0.184 1.00 72.94 1056 ALA A O 1
ATOM 8807 N N . LEU A 1 1057 ? 4.119 -17.876 -1.435 1.00 74.75 1057 LEU A N 1
ATOM 8808 C CA . LEU A 1 1057 ? 3.574 -18.950 -0.610 1.00 74.75 1057 LEU A CA 1
ATOM 8809 C C . LEU A 1 1057 ? 4.128 -18.908 0.822 1.00 74.75 1057 LEU A C 1
ATOM 8811 O O . LEU A 1 1057 ? 3.370 -19.122 1.765 1.00 74.75 1057 LEU A O 1
ATOM 8815 N N . LYS A 1 1058 ? 5.424 -18.616 1.003 1.00 74.75 1058 LYS A N 1
ATOM 8816 C CA . LYS A 1 1058 ? 6.032 -18.425 2.331 1.00 74.75 1058 LYS A CA 1
ATOM 8817 C C . LYS A 1 1058 ? 5.413 -17.228 3.064 1.00 74.75 1058 LYS A C 1
ATOM 8819 O O . LYS A 1 1058 ? 4.997 -17.388 4.205 1.00 74.75 1058 LYS A O 1
ATOM 8824 N N . ILE A 1 1059 ? 5.297 -16.070 2.406 1.00 77.06 1059 ILE A N 1
ATOM 8825 C CA . ILE A 1 1059 ? 4.682 -14.857 2.983 1.00 77.06 1059 ILE A CA 1
ATOM 8826 C C . ILE A 1 1059 ? 3.212 -15.110 3.331 1.00 77.06 1059 ILE A C 1
ATOM 8828 O O . ILE A 1 1059 ? 2.766 -14.794 4.429 1.00 77.06 1059 ILE A O 1
ATOM 8832 N N . ARG A 1 1060 ? 2.470 -15.742 2.419 1.00 82.25 1060 ARG A N 1
ATOM 8833 C CA . ARG A 1 1060 ? 1.074 -16.126 2.618 1.00 82.25 1060 ARG A CA 1
ATOM 8834 C C . ARG A 1 1060 ? 0.927 -17.028 3.836 1.00 82.25 1060 ARG A C 1
ATOM 8836 O O . ARG A 1 1060 ? 0.126 -16.716 4.701 1.00 82.25 1060 ARG A O 1
ATOM 8843 N N . LYS A 1 1061 ? 1.729 -18.092 3.942 1.00 80.19 1061 LYS A N 1
ATOM 8844 C CA . LYS A 1 1061 ? 1.721 -18.971 5.120 1.00 80.19 1061 LYS A CA 1
ATOM 8845 C C . LYS A 1 1061 ? 2.089 -18.224 6.396 1.00 80.19 1061 LYS A C 1
ATOM 8847 O O . LYS A 1 1061 ? 1.500 -18.495 7.421 1.00 80.19 1061 LYS A O 1
ATOM 8852 N N . TYR A 1 1062 ? 3.028 -17.284 6.347 1.00 79.06 1062 TYR A N 1
ATOM 8853 C CA . TYR A 1 1062 ? 3.428 -16.516 7.526 1.00 79.06 1062 TYR A CA 1
ATOM 8854 C C . TYR A 1 1062 ? 2.315 -15.584 8.034 1.00 79.06 1062 TYR A C 1
ATOM 8856 O O . TYR A 1 1062 ? 2.074 -15.511 9.235 1.00 79.06 1062 TYR A O 1
ATOM 8864 N N . ILE A 1 1063 ? 1.619 -14.895 7.128 1.00 81.19 1063 ILE A N 1
ATOM 8865 C CA . ILE A 1 1063 ? 0.613 -13.879 7.477 1.00 81.19 1063 ILE A CA 1
ATOM 8866 C C . ILE A 1 1063 ? -0.780 -14.487 7.667 1.00 81.19 1063 ILE A C 1
ATOM 8868 O O . ILE A 1 1063 ? -1.520 -14.099 8.569 1.00 81.19 1063 ILE A O 1
ATOM 8872 N N . PHE A 1 1064 ? -1.145 -15.432 6.805 1.00 83.75 1064 PHE A N 1
ATOM 8873 C CA . PHE A 1 1064 ? -2.482 -16.007 6.714 1.00 83.75 1064 PHE A CA 1
ATOM 8874 C C . PHE A 1 1064 ? -2.549 -17.450 7.228 1.00 83.75 1064 PHE A C 1
ATOM 8876 O O . PHE A 1 1064 ? -3.536 -18.109 6.945 1.00 83.75 1064 PHE A O 1
ATOM 8883 N N . ASP A 1 1065 ? -1.579 -17.963 8.000 1.00 80.88 1065 ASP A N 1
ATOM 8884 C CA . ASP A 1 1065 ? -1.566 -19.374 8.455 1.00 80.88 1065 ASP A CA 1
ATOM 8885 C C . ASP A 1 1065 ? -2.926 -19.838 9.012 1.00 80.88 1065 ASP A C 1
ATOM 8887 O O . ASP A 1 1065 ? -3.513 -20.825 8.573 1.00 80.88 1065 ASP A O 1
ATOM 8891 N N . LYS A 1 1066 ? -3.478 -19.045 9.941 1.00 81.38 1066 LYS A N 1
ATOM 8892 C CA . LYS A 1 1066 ? -4.773 -19.294 10.595 1.00 81.38 1066 LYS A CA 1
ATOM 8893 C C . LYS A 1 1066 ? -5.981 -18.798 9.790 1.00 81.38 1066 LYS A C 1
ATOM 8895 O O . LYS A 1 1066 ? -7.110 -19.083 10.170 1.00 81.38 1066 LYS A O 1
ATOM 8900 N N . TYR A 1 1067 ? -5.750 -18.059 8.706 1.00 87.38 1067 TYR A N 1
ATOM 8901 C CA . TYR A 1 1067 ? -6.767 -17.362 7.911 1.00 87.38 1067 TYR A CA 1
ATOM 8902 C C . TYR A 1 1067 ? -6.633 -17.657 6.408 1.00 87.38 1067 TYR A C 1
ATOM 8904 O O . TYR A 1 1067 ? -7.042 -16.855 5.574 1.00 87.38 1067 TYR A O 1
ATOM 8912 N N . GLU A 1 1068 ? -6.079 -18.815 6.042 1.00 87.56 1068 GLU A N 1
ATOM 8913 C CA . GLU A 1 1068 ? -5.883 -19.242 4.650 1.00 87.56 1068 GLU A CA 1
ATOM 8914 C C . GLU A 1 1068 ? -7.220 -19.271 3.886 1.00 87.56 1068 GLU A C 1
ATOM 8916 O O . GLU A 1 1068 ? -7.276 -18.934 2.700 1.00 87.56 1068 GLU A O 1
ATOM 8921 N N . GLU A 1 1069 ? -8.308 -19.584 4.596 1.00 88.38 1069 GLU A N 1
ATOM 8922 C CA . GLU A 1 1069 ? -9.683 -19.551 4.094 1.00 88.38 1069 GLU A CA 1
ATOM 8923 C C . GLU A 1 1069 ? -10.099 -18.153 3.602 1.00 88.38 1069 GLU A C 1
ATOM 8925 O O . GLU A 1 1069 ? -10.788 -18.045 2.590 1.00 88.38 1069 GLU A O 1
ATOM 8930 N N . LEU A 1 1070 ? -9.618 -17.070 4.227 1.00 89.69 1070 LEU A N 1
ATOM 8931 C CA . LEU A 1 1070 ? -9.865 -15.704 3.753 1.00 89.69 1070 LEU A CA 1
ATOM 8932 C C . LEU A 1 1070 ? -9.266 -15.498 2.356 1.00 89.69 1070 LEU A C 1
ATOM 8934 O O . LEU A 1 1070 ? -9.937 -14.995 1.453 1.00 89.69 1070 LEU A O 1
ATOM 8938 N N . CYS A 1 1071 ? -8.021 -15.936 2.152 1.00 88.62 1071 CYS A N 1
ATOM 8939 C CA . CYS A 1 1071 ? -7.381 -15.886 0.841 1.00 88.62 1071 CYS A CA 1
ATOM 8940 C C . CYS A 1 1071 ? -8.112 -16.768 -0.177 1.00 88.62 1071 CYS A C 1
ATOM 8942 O O . CYS A 1 1071 ? -8.216 -16.385 -1.339 1.00 88.62 1071 CYS A O 1
ATOM 8944 N N . GLU A 1 1072 ? -8.623 -17.934 0.228 1.00 88.00 1072 GLU A N 1
ATOM 8945 C CA . GLU A 1 1072 ? -9.440 -18.785 -0.644 1.00 88.00 1072 GLU A CA 1
ATOM 8946 C C . GLU A 1 1072 ? -10.772 -18.140 -1.027 1.00 88.00 1072 GLU A C 1
ATOM 8948 O O . GLU A 1 1072 ? -11.189 -18.276 -2.172 1.00 88.00 1072 GLU A O 1
ATOM 8953 N N . ILE A 1 1073 ? -11.439 -17.427 -0.117 1.00 89.00 1073 ILE A N 1
ATOM 8954 C CA . ILE A 1 1073 ? -12.677 -16.697 -0.423 1.00 89.00 1073 ILE A CA 1
ATOM 8955 C C . ILE A 1 1073 ? -12.401 -15.583 -1.435 1.00 89.00 1073 ILE A C 1
ATOM 8957 O O . ILE A 1 1073 ? -13.131 -15.461 -2.420 1.00 89.00 1073 ILE A O 1
ATOM 8961 N N . ILE A 1 1074 ? -11.322 -14.816 -1.242 1.00 90.19 1074 ILE A N 1
ATOM 8962 C CA . ILE A 1 1074 ? -10.889 -13.782 -2.194 1.00 90.19 1074 ILE A CA 1
ATOM 8963 C C . ILE A 1 1074 ? -10.582 -14.419 -3.556 1.00 90.19 1074 ILE A C 1
ATOM 8965 O O . ILE A 1 1074 ? -11.076 -13.949 -4.584 1.00 90.19 1074 ILE A O 1
ATOM 8969 N N . ALA A 1 1075 ? -9.838 -15.530 -3.568 1.00 89.62 1075 ALA A N 1
ATOM 8970 C CA . ALA A 1 1075 ? -9.538 -16.282 -4.781 1.00 89.62 1075 ALA A CA 1
ATOM 8971 C C . ALA A 1 1075 ? -10.819 -16.750 -5.480 1.00 89.62 1075 ALA A C 1
ATOM 8973 O O . ALA A 1 1075 ? -10.995 -16.483 -6.661 1.00 89.62 1075 ALA A O 1
ATOM 8974 N N . LYS A 1 1076 ? -11.748 -17.385 -4.755 1.00 87.00 1076 LYS A N 1
ATOM 8975 C CA . LYS A 1 1076 ? -13.034 -17.874 -5.280 1.00 87.00 1076 LYS A CA 1
ATOM 8976 C C . LYS A 1 1076 ? -13.882 -16.738 -5.848 1.00 87.00 1076 LYS A C 1
ATOM 8978 O O . LYS A 1 1076 ? -14.488 -16.922 -6.904 1.00 87.00 1076 LYS A O 1
ATOM 8983 N N . LYS A 1 1077 ? -13.906 -15.563 -5.199 1.00 85.62 1077 LYS A N 1
ATOM 8984 C CA . LYS A 1 1077 ? -14.644 -14.376 -5.672 1.00 85.62 1077 LYS A CA 1
ATOM 8985 C C . LYS A 1 1077 ? -14.152 -13.934 -7.039 1.00 85.62 1077 LYS A C 1
ATOM 8987 O O . LYS A 1 1077 ? -14.962 -13.780 -7.950 1.00 85.62 1077 LYS A O 1
ATOM 8992 N N . TRP A 1 1078 ? -12.843 -13.762 -7.190 1.00 87.19 1078 TRP A N 1
ATOM 8993 C CA . TRP A 1 1078 ? -12.269 -13.272 -8.440 1.00 87.19 1078 TRP A CA 1
ATOM 8994 C C . TRP A 1 1078 ? -12.144 -14.364 -9.498 1.00 87.19 1078 TRP A C 1
ATOM 8996 O O . TRP A 1 1078 ? -12.468 -14.120 -10.651 1.00 87.19 1078 TRP A O 1
ATOM 9006 N N . ASN A 1 1079 ? -11.769 -15.588 -9.135 1.00 87.19 1079 ASN A N 1
ATOM 9007 C CA . ASN A 1 1079 ? -11.712 -16.726 -10.058 1.00 87.19 1079 ASN A CA 1
ATOM 9008 C C . ASN A 1 1079 ? -13.106 -17.175 -10.530 1.00 87.19 1079 ASN A C 1
ATOM 9010 O O . ASN A 1 1079 ? -13.203 -17.850 -11.550 1.00 87.19 1079 ASN A O 1
ATOM 9014 N N . GLY A 1 1080 ? -14.173 -16.747 -9.841 1.00 72.75 1080 GLY A N 1
ATOM 9015 C CA . GLY A 1 1080 ? -15.563 -16.908 -10.267 1.00 72.75 1080 GLY A CA 1
ATOM 9016 C C . GLY A 1 1080 ? -16.228 -18.222 -9.854 1.00 72.75 1080 GLY A C 1
ATOM 9017 O O . GLY A 1 1080 ? -17.158 -18.677 -10.512 1.00 72.75 1080 GLY A O 1
ATOM 9018 N N . GLU A 1 1081 ? -15.786 -18.807 -8.744 1.00 70.62 1081 GLU A N 1
ATOM 9019 C CA . GLU A 1 1081 ? -16.227 -20.116 -8.235 1.00 70.62 1081 GLU A CA 1
ATOM 9020 C C . GLU A 1 1081 ? -17.405 -20.029 -7.236 1.00 70.62 1081 GLU A C 1
ATOM 9022 O O . GLU A 1 1081 ? -17.794 -21.028 -6.634 1.00 70.62 1081 GLU A O 1
ATOM 9027 N N . ILE A 1 1082 ? -17.986 -18.843 -7.004 1.00 61.59 1082 ILE A N 1
ATOM 9028 C CA . ILE A 1 1082 ? -19.008 -18.646 -5.958 1.00 61.59 1082 ILE A CA 1
ATOM 9029 C C . ILE A 1 1082 ? -20.430 -18.889 -6.495 1.00 61.59 1082 ILE A C 1
ATOM 9031 O O . ILE A 1 1082 ? -21.020 -18.010 -7.119 1.00 61.59 1082 ILE A O 1
ATOM 9035 N N . GLU A 1 1083 ? -21.019 -20.043 -6.160 1.00 53.09 1083 GLU A N 1
ATOM 9036 C CA . GLU A 1 1083 ? -22.445 -20.355 -6.396 1.00 53.09 1083 GLU A CA 1
ATOM 9037 C C . GLU A 1 1083 ? -23.392 -19.828 -5.289 1.00 53.09 1083 GLU A C 1
ATOM 9039 O O . GLU A 1 1083 ? -24.592 -19.685 -5.519 1.00 53.09 1083 GLU A O 1
ATOM 9044 N N . GLN A 1 1084 ? -22.885 -19.503 -4.087 1.00 54.38 1084 GLN A N 1
ATOM 9045 C CA . GLN A 1 1084 ? -23.685 -19.085 -2.916 1.00 54.38 1084 GLN A CA 1
ATOM 9046 C C . GLN A 1 1084 ? -23.241 -17.725 -2.350 1.00 54.38 1084 GLN A C 1
ATOM 9048 O O . GLN A 1 1084 ? -22.760 -17.632 -1.220 1.00 54.38 1084 GLN A O 1
ATOM 9053 N N . LYS A 1 1085 ? -23.418 -16.661 -3.146 1.00 63.62 1085 LYS A N 1
ATOM 9054 C CA . LYS A 1 1085 ? -22.897 -15.306 -2.874 1.00 63.62 1085 LYS A CA 1
ATOM 9055 C C . LYS A 1 1085 ? -23.111 -14.816 -1.438 1.00 63.62 1085 LYS A C 1
ATOM 9057 O O . LYS A 1 1085 ? -22.147 -14.441 -0.790 1.00 63.62 1085 LYS A O 1
ATOM 9062 N N . GLU A 1 1086 ? -24.333 -14.889 -0.915 1.00 64.00 1086 GLU A N 1
ATOM 9063 C CA . GLU A 1 1086 ? -24.661 -14.235 0.360 1.00 64.00 1086 GLU A CA 1
ATOM 9064 C C . GLU A 1 1086 ? -24.030 -14.917 1.589 1.00 64.00 1086 GLU A C 1
ATOM 9066 O O . GLU A 1 1086 ? -23.570 -14.247 2.512 1.00 64.00 1086 GLU A O 1
ATOM 9071 N N . LYS A 1 1087 ? -23.971 -16.257 1.611 1.00 67.19 1087 LYS A N 1
ATOM 9072 C CA . LYS A 1 1087 ? -23.372 -16.999 2.732 1.00 67.19 1087 LYS A CA 1
ATOM 9073 C C . LYS A 1 1087 ? -21.850 -16.855 2.733 1.00 67.19 1087 LYS A C 1
ATOM 9075 O O . LYS A 1 1087 ? -21.264 -16.657 3.791 1.00 67.19 1087 LYS A O 1
ATOM 9080 N N . THR A 1 1088 ? -21.226 -16.937 1.558 1.00 74.00 1088 THR A N 1
ATOM 9081 C CA . THR A 1 1088 ? -19.773 -16.796 1.397 1.00 74.00 1088 THR A CA 1
ATOM 9082 C C . THR A 1 1088 ? -19.301 -15.367 1.666 1.00 74.00 1088 THR A C 1
ATOM 9084 O O . THR A 1 1088 ? -18.241 -15.187 2.251 1.00 74.00 1088 THR A O 1
ATOM 9087 N N . GLU A 1 1089 ? -20.090 -14.356 1.300 1.00 74.75 1089 GLU A N 1
ATOM 9088 C CA . GLU A 1 1089 ? -19.782 -12.949 1.580 1.00 74.75 1089 GLU A CA 1
ATOM 9089 C C . GLU A 1 1089 ? -19.839 -12.640 3.081 1.00 74.75 1089 GLU A C 1
ATOM 9091 O O . GLU A 1 1089 ? -18.897 -12.069 3.627 1.00 74.75 1089 GLU A O 1
ATOM 9096 N N . LYS A 1 1090 ? -20.891 -13.094 3.779 1.00 77.19 1090 LYS A N 1
ATOM 9097 C CA . LYS A 1 1090 ? -20.989 -12.969 5.245 1.00 77.19 1090 LYS A CA 1
ATOM 9098 C C . LYS A 1 1090 ? -19.828 -13.665 5.957 1.00 77.19 1090 LYS A C 1
ATOM 9100 O O . LYS A 1 1090 ? -19.234 -13.102 6.873 1.00 77.19 1090 LYS A O 1
ATOM 9105 N N . GLU A 1 1091 ? -19.484 -14.872 5.515 1.00 81.88 1091 GLU A N 1
ATOM 9106 C CA . GLU A 1 1091 ? -18.360 -15.635 6.060 1.00 81.88 1091 GLU A CA 1
ATOM 9107 C C . GLU A 1 1091 ? -17.011 -14.945 5.810 1.00 81.88 1091 GLU A C 1
ATOM 9109 O O . GLU A 1 1091 ? -16.175 -14.846 6.704 1.00 81.88 1091 GLU A O 1
ATOM 9114 N N . GLY A 1 1092 ? -16.814 -14.397 4.612 1.00 84.06 1092 GLY A N 1
ATOM 9115 C CA . GLY A 1 1092 ? -15.602 -13.671 4.264 1.00 84.06 1092 GLY A CA 1
ATOM 9116 C C . GLY A 1 1092 ? -15.425 -12.373 5.060 1.00 84.06 1092 GLY A C 1
ATOM 9117 O O . GLY A 1 1092 ? -14.333 -12.128 5.574 1.00 84.06 1092 GLY A O 1
ATOM 9118 N N . LYS A 1 1093 ? -16.499 -11.592 5.257 1.00 83.44 1093 LYS A N 1
ATOM 9119 C CA . LYS A 1 1093 ? -16.499 -10.403 6.133 1.00 83.44 1093 LYS A CA 1
ATOM 9120 C C . LYS A 1 1093 ? -16.162 -10.771 7.590 1.00 83.44 1093 LYS A C 1
ATOM 9122 O O . LYS A 1 1093 ? -15.396 -10.058 8.247 1.00 83.44 1093 LYS A O 1
ATOM 9127 N N . ARG A 1 1094 ? -16.667 -11.912 8.085 1.00 82.62 1094 ARG A N 1
ATOM 9128 C CA . ARG A 1 1094 ? -16.333 -12.462 9.414 1.00 82.62 1094 ARG A CA 1
ATOM 9129 C C . ARG A 1 1094 ? -14.843 -12.791 9.533 1.00 82.62 1094 ARG A C 1
ATOM 9131 O O . ARG A 1 1094 ? -14.180 -12.273 10.429 1.00 82.62 1094 ARG A O 1
ATOM 9138 N N . LEU A 1 1095 ? -14.300 -13.586 8.610 1.00 86.81 1095 LEU A N 1
ATOM 9139 C CA . LEU A 1 1095 ? -12.882 -13.968 8.612 1.00 86.81 1095 LEU A CA 1
ATOM 9140 C C . LEU A 1 1095 ? -11.954 -12.759 8.466 1.00 86.81 1095 LEU A C 1
ATOM 9142 O O . LEU A 1 1095 ? -10.919 -12.688 9.123 1.00 86.81 1095 LEU A O 1
ATOM 9146 N N . TYR A 1 1096 ? -12.334 -11.779 7.647 1.00 88.56 1096 TYR A N 1
ATOM 9147 C CA . TYR A 1 1096 ? -11.596 -10.528 7.501 1.00 88.56 1096 TYR A CA 1
ATOM 9148 C C . TYR A 1 1096 ? -11.533 -9.726 8.813 1.00 88.56 1096 TYR A C 1
ATOM 9150 O O . TYR A 1 1096 ? -10.479 -9.215 9.190 1.00 88.56 1096 TYR A O 1
ATOM 9158 N N . THR A 1 1097 ? -12.640 -9.678 9.554 1.00 82.94 1097 THR A N 1
ATOM 9159 C CA . THR A 1 1097 ? -12.705 -9.048 10.881 1.00 82.94 1097 THR A CA 1
ATOM 9160 C C . THR A 1 1097 ? -11.782 -9.752 11.877 1.00 82.94 1097 THR A C 1
ATOM 9162 O O . THR A 1 1097 ? -11.004 -9.102 12.578 1.00 82.94 1097 THR A O 1
ATOM 9165 N N . GLU A 1 1098 ? -11.832 -11.084 11.928 1.00 83.44 1098 GLU A N 1
ATOM 9166 C CA . GLU A 1 1098 ? -10.960 -11.885 12.795 1.00 83.44 1098 GLU A CA 1
ATOM 9167 C C . GLU A 1 1098 ? -9.481 -11.698 12.442 1.00 83.44 1098 GLU A C 1
ATOM 9169 O O . GLU A 1 1098 ? -8.644 -11.534 13.334 1.00 83.44 1098 GLU A O 1
ATOM 9174 N N . PHE A 1 1099 ? -9.174 -11.630 11.145 1.00 89.00 1099 PHE A N 1
ATOM 9175 C CA . PHE A 1 1099 ? -7.844 -11.339 10.629 1.00 89.00 1099 PHE A CA 1
ATOM 9176 C C . PHE A 1 1099 ? -7.331 -9.965 11.088 1.00 89.00 1099 PHE A C 1
ATOM 9178 O O . PHE A 1 1099 ? -6.230 -9.882 11.632 1.00 89.00 1099 PHE A O 1
ATOM 9185 N N . LEU A 1 1100 ? -8.120 -8.890 10.959 1.00 87.69 1100 LEU A N 1
ATOM 9186 C CA . LEU A 1 1100 ? -7.713 -7.557 11.427 1.00 87.69 1100 LEU A CA 1
ATOM 9187 C C . LEU A 1 1100 ? -7.473 -7.521 12.942 1.00 87.69 1100 LEU A C 1
ATOM 9189 O O . LEU A 1 1100 ? -6.473 -6.965 13.401 1.00 87.69 1100 LEU A O 1
ATOM 9193 N N . LEU A 1 1101 ? -8.350 -8.149 13.730 1.00 81.62 1101 LEU A N 1
ATOM 9194 C CA . LEU A 1 1101 ? -8.170 -8.247 15.180 1.00 81.62 1101 LEU A CA 1
ATOM 9195 C C . LEU A 1 1101 ? -6.910 -9.038 15.538 1.00 81.62 1101 LEU A C 1
ATOM 9197 O O . LEU A 1 1101 ? -6.200 -8.675 16.477 1.00 81.62 1101 LEU A O 1
ATOM 9201 N N . HIS A 1 1102 ? -6.600 -10.097 14.790 1.00 84.62 1102 HIS A N 1
ATOM 9202 C CA . HIS A 1 1102 ? -5.359 -10.842 14.956 1.00 84.62 1102 HIS A CA 1
ATOM 9203 C C . HIS A 1 1102 ? -4.130 -9.979 14.660 1.00 84.62 1102 HIS A C 1
ATOM 9205 O O . HIS A 1 1102 ? -3.232 -9.904 15.498 1.00 84.62 1102 HIS A O 1
ATOM 9211 N N . CYS A 1 1103 ? -4.121 -9.263 13.536 1.00 87.44 1103 CYS A N 1
ATOM 9212 C CA . CYS A 1 1103 ? -3.050 -8.333 13.179 1.00 87.44 1103 CYS A CA 1
ATOM 9213 C C . CYS A 1 1103 ? -2.850 -7.250 14.252 1.00 87.44 1103 CYS A C 1
ATOM 9215 O O . CYS A 1 1103 ? -1.718 -6.977 14.647 1.00 87.44 1103 CYS A O 1
ATOM 9217 N N . TYR A 1 1104 ? -3.929 -6.683 14.804 1.00 85.25 1104 TYR A N 1
ATOM 9218 C CA . TYR A 1 1104 ? -3.847 -5.734 15.921 1.00 85.25 1104 TYR A CA 1
ATOM 9219 C C . TYR A 1 1104 ? -3.196 -6.353 17.169 1.00 85.25 1104 TYR A C 1
ATOM 9221 O O . TYR A 1 1104 ? -2.317 -5.747 17.783 1.00 85.25 1104 TYR A O 1
ATOM 9229 N N . LYS A 1 1105 ? -3.579 -7.579 17.546 1.00 79.56 1105 LYS A N 1
ATOM 9230 C CA . LYS A 1 1105 ? -2.969 -8.292 18.685 1.00 79.56 1105 LYS A CA 1
ATOM 9231 C C . LYS A 1 1105 ? -1.480 -8.527 18.469 1.00 79.56 1105 LYS A C 1
ATOM 9233 O O . LYS A 1 1105 ? -0.680 -8.285 19.372 1.00 79.56 1105 LYS A O 1
ATOM 9238 N N . MET A 1 1106 ? -1.106 -8.957 17.269 1.00 80.75 1106 MET A N 1
ATOM 9239 C CA . MET A 1 1106 ? 0.293 -9.165 16.914 1.00 80.75 1106 MET A CA 1
ATOM 9240 C C . MET A 1 1106 ? 1.076 -7.846 16.927 1.00 80.75 1106 MET A C 1
ATOM 9242 O O . MET A 1 1106 ? 2.176 -7.802 17.472 1.00 80.75 1106 MET A O 1
ATOM 9246 N N . CYS A 1 1107 ? 0.466 -6.745 16.476 1.00 82.88 1107 CYS A N 1
ATOM 9247 C CA . CYS A 1 1107 ? 1.017 -5.393 16.589 1.00 82.88 1107 CYS A CA 1
ATOM 9248 C C . CYS A 1 1107 ? 1.369 -5.035 18.036 1.00 82.88 1107 CYS A C 1
ATOM 9250 O O . CYS A 1 1107 ? 2.488 -4.600 18.322 1.00 82.88 1107 CYS A O 1
ATOM 9252 N N . ARG A 1 1108 ? 0.447 -5.294 18.974 1.00 78.06 1108 ARG A N 1
ATOM 9253 C CA . ARG A 1 1108 ? 0.696 -5.104 20.411 1.00 78.06 1108 ARG A CA 1
ATOM 9254 C C . ARG A 1 1108 ? 1.855 -5.977 20.880 1.00 78.06 1108 ARG A C 1
ATOM 9256 O O . ARG A 1 1108 ? 2.766 -5.451 21.508 1.00 78.06 1108 ARG A O 1
ATOM 9263 N N . ARG A 1 1109 ? 1.861 -7.271 20.540 1.00 75.12 1109 ARG A N 1
ATOM 9264 C CA . ARG A 1 1109 ? 2.900 -8.237 20.948 1.00 75.12 1109 ARG A CA 1
ATOM 9265 C C . ARG A 1 1109 ? 4.288 -7.895 20.398 1.00 75.12 1109 ARG A C 1
ATOM 9267 O O . ARG A 1 1109 ? 5.288 -8.117 21.072 1.00 75.12 1109 ARG A O 1
ATOM 9274 N N . ASP A 1 1110 ? 4.393 -7.328 19.206 1.00 74.12 1110 ASP A N 1
ATOM 9275 C CA . ASP A 1 1110 ? 5.695 -6.983 18.630 1.00 74.12 1110 ASP A CA 1
ATOM 9276 C C . ASP A 1 1110 ? 6.338 -5.765 19.278 1.00 74.12 1110 ASP A C 1
ATOM 9278 O O . ASP A 1 1110 ? 7.563 -5.720 19.419 1.00 74.12 1110 ASP A O 1
ATOM 9282 N N . ILE A 1 1111 ? 5.525 -4.794 19.701 1.00 72.12 1111 ILE A N 1
ATOM 9283 C CA . ILE A 1 1111 ? 5.993 -3.675 20.531 1.00 72.12 1111 ILE A CA 1
ATOM 9284 C C . ILE A 1 1111 ? 6.622 -4.229 21.812 1.00 72.12 1111 ILE A C 1
ATOM 9286 O O . ILE A 1 1111 ? 7.666 -3.743 22.236 1.00 72.12 1111 ILE A O 1
ATOM 9290 N N . VAL A 1 1112 ? 6.043 -5.306 22.350 1.00 64.56 1112 VAL A N 1
ATOM 9291 C CA . VAL A 1 1112 ? 6.536 -6.021 23.530 1.00 64.56 1112 VAL A CA 1
ATOM 9292 C C . VAL A 1 1112 ? 7.861 -6.729 23.260 1.00 64.56 1112 VAL A C 1
ATOM 9294 O O . VAL A 1 1112 ? 8.852 -6.479 23.941 1.00 64.56 1112 VAL A O 1
ATOM 9297 N N . LYS A 1 1113 ? 7.919 -7.591 22.240 1.00 61.38 1113 LYS A N 1
ATOM 9298 C CA . LYS A 1 1113 ? 9.103 -8.422 21.966 1.00 61.38 1113 LYS A CA 1
ATOM 9299 C C . LYS A 1 1113 ? 10.317 -7.617 21.501 1.00 61.38 1113 LYS A C 1
ATOM 9301 O O . LYS A 1 1113 ? 11.430 -7.847 21.973 1.00 61.38 1113 LYS A O 1
ATOM 9306 N N . LYS A 1 1114 ? 10.127 -6.666 20.578 1.00 55.50 1114 LYS A N 1
ATOM 9307 C CA . LYS A 1 1114 ? 11.239 -5.916 19.961 1.00 55.50 1114 LYS A CA 1
ATOM 9308 C C . LYS A 1 1114 ? 11.865 -4.883 20.910 1.00 55.50 1114 LYS A C 1
ATOM 9310 O O . LYS A 1 1114 ? 12.991 -4.472 20.654 1.00 55.50 1114 LYS A O 1
ATOM 9315 N N . GLN A 1 1115 ? 11.186 -4.494 21.995 1.00 51.47 1115 GLN A N 1
ATOM 9316 C CA . GLN A 1 1115 ? 11.744 -3.614 23.033 1.00 51.47 1115 GLN A CA 1
ATOM 9317 C C . GLN A 1 1115 ? 12.500 -4.376 24.139 1.00 51.47 1115 GLN A C 1
ATOM 9319 O O . GLN A 1 1115 ? 13.373 -3.789 24.764 1.00 51.47 1115 GLN A O 1
ATOM 9324 N N . ILE A 1 1116 ? 12.246 -5.680 24.341 1.00 41.12 1116 ILE A N 1
ATOM 9325 C CA . ILE A 1 1116 ? 13.000 -6.525 25.295 1.00 41.12 1116 ILE A CA 1
ATOM 9326 C C . ILE A 1 1116 ? 14.327 -7.015 24.691 1.00 41.12 1116 ILE A C 1
ATOM 9328 O O . ILE A 1 1116 ? 15.345 -7.052 25.373 1.00 41.12 1116 ILE A O 1
ATOM 9332 N N . ILE A 1 1117 ? 14.344 -7.385 23.405 1.00 35.88 1117 ILE A N 1
ATOM 9333 C CA . ILE A 1 1117 ? 15.534 -7.991 22.775 1.00 35.88 1117 ILE A CA 1
ATOM 9334 C C . ILE A 1 1117 ? 16.656 -6.963 22.534 1.00 35.88 1117 ILE A C 1
ATOM 9336 O O . ILE A 1 1117 ? 17.823 -7.342 22.492 1.00 35.88 1117 ILE A O 1
ATOM 9340 N N . GLY A 1 1118 ? 16.334 -5.665 22.469 1.00 35.59 1118 GLY A N 1
ATOM 9341 C CA . GLY A 1 1118 ? 17.345 -4.601 22.460 1.00 35.59 1118 GLY A CA 1
ATOM 9342 C C . GLY A 1 1118 ? 18.182 -4.531 23.744 1.00 35.59 1118 GLY A C 1
ATOM 9343 O O . GLY A 1 1118 ? 19.328 -4.118 23.675 1.00 35.59 1118 GLY A O 1
ATOM 9344 N N . GLU A 1 1119 ? 17.655 -4.995 24.886 1.00 31.42 1119 GLU A N 1
ATOM 9345 C CA . GLU A 1 1119 ? 18.353 -4.983 26.186 1.00 31.42 1119 GLU A CA 1
ATOM 9346 C C . GLU A 1 1119 ? 19.060 -6.315 26.522 1.00 31.42 1119 GLU A C 1
ATOM 9348 O O . GLU A 1 1119 ? 19.713 -6.411 27.555 1.00 31.42 1119 GLU A O 1
ATOM 9353 N N . ILE A 1 1120 ? 18.922 -7.361 25.691 1.00 29.62 1120 ILE A N 1
ATOM 9354 C CA . ILE A 1 1120 ? 19.606 -8.662 25.890 1.00 29.62 1120 ILE A CA 1
ATOM 9355 C C . ILE A 1 1120 ? 20.800 -8.828 24.926 1.00 29.62 1120 ILE A C 1
ATOM 9357 O O . ILE A 1 1120 ? 21.632 -9.715 25.119 1.00 29.62 1120 ILE A O 1
ATOM 9361 N N . VAL A 1 1121 ? 20.888 -7.992 23.882 1.00 26.30 1121 VAL A N 1
ATOM 9362 C CA . VAL A 1 1121 ? 21.944 -8.051 22.849 1.00 26.30 1121 VAL A CA 1
ATOM 9363 C C . VAL A 1 1121 ? 22.951 -6.885 22.948 1.00 26.30 1121 VAL A C 1
ATOM 9365 O O . VAL A 1 1121 ? 24.004 -6.954 22.315 1.00 26.30 1121 VAL A O 1
ATOM 9368 N N . GLU A 1 1122 ? 22.687 -5.874 23.782 1.00 25.55 1122 GLU A N 1
ATOM 9369 C CA . GLU A 1 1122 ? 23.721 -4.990 24.362 1.00 25.55 1122 GLU A CA 1
ATOM 9370 C C . GLU A 1 1122 ? 24.151 -5.516 25.735 1.00 25.55 1122 GLU A C 1
ATOM 9372 O O . GLU A 1 1122 ? 25.362 -5.411 26.048 1.00 25.55 1122 GLU A O 1
#

pLDDT: mean 75.56, std 13.31, range [25.55, 94.0]

Foldseek 3Di:
DWFKKKKKFFAAFFADDDPDDDQFWDFQFGGSHIDIDGDLFDLDQQLFPPDDDDTLDMDMWIWIGPDPDDDDDPQFFKKKKKFKFFQLQVLLFPDPCVVVLVVCVLCVQLVVLCVVCVVPWDKDWDKTATPFAGGIIIMITILEPCSVVLSQVLQQLFWAAAPNDTDGGIDIDMGMIGGQPDPDDVVSLVSRRADQPKKKKKFFAFDPLLVVVCVVPDPDDDDPADQDPPDTRDIDIFGPSLVVLLRNLVSCSSNNVLVVSVVSLVVSVPDPDGDPSSNVVSVCVNSVGGSDMHMHIDGDDDPVSVVVPPPSVVRHSYYGYHDDRLLVVLVVLLVLLVVLLVVVVVPDDPVCPPPVVVLSVLLVVLSVLLNVCSVPSSCSLVSLLLSLLSQLASVLLSVLVVPDPPDPVPQSSVLSVVSSVLSVQLVVLSCVSPDDVPPHPDSDDDSGGRCNLLQLLVQLLLQLLQVCQDDPPDDPDRFWHQLEREREGEGEDAPDPAWAKDWGNDPLVPPDRPPDRGYTYIYTYDNHSVLVVPVLLNVLVSLLRSLLRMGGPCQLVVLVLLLLLLLLVVLLVLLCLLLPPLRCVVADPVLSVVLSVLSSVLLCCLLPVDDSCLSDGDLVVNLVSSLVSLQLLLPFQPDDLCRLQLLVVLCVQLVVLADDDDPVLVVLNVLLVVLSVLLVVLLVVLLVCVNVVNDDLCPPPSLVSNVVSLVVNLVSLLVNLLVSLQRLVCVVDVDDDPPLPDPDPVVNVVVLVVVVVPDPDDPSNVSSNVSNVSSNVSSVVSSCSSVVDRSSSSSSNNNSNVSLLVSLVVSLVSVLVSLVVPPDDDDDPDPPDDPPVSSVVSCVCCCVVVVCSVSNSVSSSVSSNVDDSVNSSCSSVLSSVLLSSLLSLLLSCLLLVAALLLSLLSCLVRPDCDDDPVSVVSSLSSSLLNLQLRVCLVPPPDSPLQVSLVVSLLLVLVLCCLPPVVVQVVPPVLVVLSPDPDDDLVSLVVNLVVLVCVLVCVVVDDDDPVSNVVSSSSNSSSVSSSVSVVPRDCPSVVSVSVQSNDCSHSDNSVSSVVSSCVLCVVPVVLSVLSNCVSSSVDNDPPVSSSVNSVSVSVSSSVSSSVSSNCSSPVVVVVVVVD